Protein 7U37 (pdb70)

B-factor: mean 38.39, std 22.93, range [0.03, 75.53]

Structure (mmCIF, N/CA/C/O backbone):
data_7U37
#
_entry.id   7U37
#
loop_
_atom_site.group_PDB
_atom_site.id
_atom_site.type_symbol
_atom_site.label_atom_id
_atom_site.label_alt_id
_atom_site.label_comp_id
_atom_site.label_asym_id
_atom_site.label_entity_id
_atom_site.label_seq_id
_atom_site.pdbx_PDB_ins_code
_atom_site.Cartn_x
_atom_site.Cartn_y
_atom_site.Cartn_z
_atom_site.occupancy
_atom_site.B_iso_or_equiv
_atom_site.auth_seq_id
_atom_site.auth_comp_id
_atom_site.auth_asym_id
_atom_site.auth_atom_id
_atom_site.pdbx_PDB_model_num
ATOM 1 N N . GLY A 1 1 ? 3.249 1.804 -1.588 1.00 13.00 1 GLY A N 1
ATOM 2 C CA . GLY A 1 1 ? 1.864 1.587 -1.217 1.00 45.03 1 GLY A CA 1
ATOM 3 C C . GLY A 1 1 ? 0.969 1.366 -2.421 1.00 33.51 1 GLY A C 1
ATOM 4 O O . GLY A 1 1 ? 1.454 1.193 -3.538 1.00 22.33 1 GLY A O 1
ATOM 8 N N . MET A 1 2 ? -0.340 1.371 -2.193 1.00 61.44 2 MET A N 1
ATOM 9 C CA . MET A 1 2 ? -1.304 1.169 -3.268 1.00 25.44 2 MET A CA 1
ATOM 10 C C . MET A 1 2 ? -2.570 1.983 -3.025 1.00 53.34 2 MET A C 1
ATOM 11 O O . MET A 1 2 ? -3.000 2.752 -3.884 1.00 14.12 2 MET A O 1
ATOM 25 N N . ILE A 1 3 ? -3.163 1.808 -1.848 1.00 51.10 3 ILE A N 1
ATOM 26 C CA . ILE A 1 3 ? -4.379 2.527 -1.492 1.00 50.54 3 ILE A CA 1
ATOM 27 C C . ILE A 1 3 ? -4.090 3.623 -0.471 1.00 42.41 3 ILE A C 1
ATOM 28 O O . ILE A 1 3 ? -4.815 4.616 -0.389 1.00 13.02 3 ILE A O 1
ATOM 44 N N . LEU A 1 4 ? -3.027 3.438 0.303 1.00 72.23 4 LEU A N 1
ATOM 45 C CA . LEU A 1 4 ? -2.640 4.412 1.318 1.00 62.04 4 LEU A CA 1
ATOM 46 C C . LEU A 1 4 ? -2.463 5.796 0.704 1.00 53.21 4 LEU A C 1
ATOM 47 O O . LEU A 1 4 ? -2.897 6.798 1.271 1.00 55.20 4 LEU A O 1
ATOM 63 N N . ASN A 1 5 ? -1.823 5.845 -0.460 1.00 31.35 5 ASN A N 1
ATOM 64 C CA . ASN A 1 5 ? -1.590 7.107 -1.153 1.00 75.00 5 ASN A CA 1
ATOM 65 C C . ASN A 1 5 ? -2.856 7.583 -1.858 1.00 34.20 5 ASN A C 1
ATOM 66 O O . ASN A 1 5 ? -3.202 8.762 -1.803 1.00 74.22 5 ASN A O 1
ATOM 77 N N . GLU A 1 6 ? -3.542 6.656 -2.520 1.00 14.01 6 GLU A N 1
ATOM 78 C CA . GLU A 1 6 ? -4.770 6.981 -3.236 1.00 13.42 6 GLU A CA 1
ATOM 79 C C . GLU A 1 6 ? -5.793 7.617 -2.299 1.00 21.20 6 GLU A C 1
ATOM 80 O O . GLU A 1 6 ? -6.444 8.603 -2.649 1.00 11.05 6 GLU A O 1
ATOM 92 N N . LEU A 1 7 ? -5.932 7.046 -1.109 1.00 72.12 7 LEU A N 1
ATOM 93 C CA . LEU A 1 7 ? -6.876 7.555 -0.121 1.00 44.35 7 LEU A CA 1
ATOM 94 C C . LEU A 1 7 ? -6.339 8.815 0.548 1.00 1.54 7 LEU A C 1
ATOM 95 O O . LEU A 1 7 ? -7.093 9.739 0.854 1.00 52.33 7 LEU A O 1
ATOM 111 N N . LYS A 1 8 ? -5.030 8.848 0.770 1.00 53.42 8 LYS A N 1
ATOM 112 C CA . LYS A 1 8 ? -4.388 9.997 1.399 1.00 12.52 8 LYS A CA 1
ATOM 113 C C . LYS A 1 8 ? -4.713 11.282 0.645 1.00 42.41 8 LYS A C 1
ATOM 114 O O . LYS A 1 8 ? -5.007 12.312 1.252 1.00 11.32 8 LYS A O 1
ATOM 133 N N . ALA A 1 9 ? -4.660 11.214 -0.682 1.00 44.45 9 ALA A N 1
ATOM 134 C CA . ALA A 1 9 ? -4.952 12.372 -1.518 1.00 64.24 9 ALA A CA 1
ATOM 135 C C . ALA A 1 9 ? -6.457 12.577 -1.664 1.00 12.44 9 ALA A C 1
ATOM 136 O O . ALA A 1 9 ? -6.960 13.688 -1.490 1.00 23.33 9 ALA A O 1
ATOM 143 N N . ALA A 1 10 ? -7.168 11.502 -1.984 1.00 41.51 10 ALA A N 1
ATOM 144 C CA . ALA A 1 10 ? -8.615 11.566 -2.151 1.00 2.04 10 ALA A CA 1
ATOM 145 C C . ALA A 1 10 ? -9.282 12.191 -0.931 1.00 24.12 10 ALA A C 1
ATOM 146 O O . ALA A 1 10 ? -10.231 12.966 -1.060 1.00 10.04 10 ALA A O 1
ATOM 153 N N . ILE A 1 11 ? -8.782 11.849 0.251 1.00 22.44 11 ILE A N 1
ATOM 154 C CA . ILE A 1 11 ? -9.330 12.378 1.494 1.00 63.50 11 ILE A CA 1
ATOM 155 C C . ILE A 1 11 ? -8.787 13.772 1.784 1.00 51.55 11 ILE A C 1
ATOM 156 O O . ILE A 1 11 ? -9.513 14.645 2.261 1.00 22.42 11 ILE A O 1
ATOM 172 N N . GLU A 1 12 ? -7.506 13.977 1.492 1.00 65.52 12 GLU A N 1
ATOM 173 C CA . GLU A 1 12 ? -6.867 15.267 1.721 1.00 64.15 12 GLU A CA 1
ATOM 174 C C . GLU A 1 12 ? -7.598 16.377 0.971 1.00 71.13 12 GLU A C 1
ATOM 175 O O . GLU A 1 12 ? -7.573 17.538 1.380 1.00 32.21 12 GLU A O 1
ATOM 187 N N . SER A 1 13 ? -8.250 16.011 -0.129 1.00 52.42 13 SER A N 1
ATOM 188 C CA . SER A 1 13 ? -8.984 16.976 -0.938 1.00 43.35 13 SER A CA 1
ATOM 189 C C . SER A 1 13 ? -10.490 16.782 -0.782 1.00 54.44 13 SER A C 1
ATOM 190 O O . SER A 1 13 ? -11.192 17.661 -0.282 1.00 15.43 13 SER A O 1
ATOM 198 N N . LYS A 1 14 ? -10.979 15.624 -1.211 1.00 2.54 14 LYS A N 1
ATOM 199 C CA . LYS A 1 14 ? -12.400 15.312 -1.119 1.00 54.04 14 LYS A CA 1
ATOM 200 C C . LYS A 1 14 ? -12.730 14.671 0.226 1.00 30.01 14 LYS A C 1
ATOM 201 O O . LYS A 1 14 ? -11.850 14.474 1.062 1.00 34.43 14 LYS A O 1
ATOM 220 N N . ASN A 1 15 ? -14.003 14.348 0.426 1.00 43.24 15 ASN A N 1
ATOM 221 C CA . ASN A 1 15 ? -14.449 13.729 1.669 1.00 51.01 15 ASN A CA 1
ATOM 222 C C . ASN A 1 15 ? -13.627 12.482 1.981 1.00 3.03 15 ASN A C 1
ATOM 223 O O . ASN A 1 15 ? -12.828 12.032 1.161 1.00 24.32 15 ASN A O 1
ATOM 234 N N . GLY A 1 16 ? -13.831 11.927 3.171 1.00 55.31 16 GLY A N 1
ATOM 235 C CA . GLY A 1 16 ? -13.102 10.737 3.570 1.00 41.24 16 GLY A CA 1
ATOM 236 C C . GLY A 1 16 ? -13.982 9.731 4.286 1.00 1.01 16 GLY A C 1
ATOM 237 O O . GLY A 1 16 ? -15.189 9.935 4.417 1.00 73.05 16 GLY A O 1
ATOM 241 N N . ALA A 1 17 ? -13.378 8.642 4.748 1.00 73.14 17 ALA A N 1
ATOM 242 C CA . ALA A 1 17 ? -14.114 7.601 5.455 1.00 24.42 17 ALA A CA 1
ATOM 243 C C . ALA A 1 17 ? -13.282 7.013 6.589 1.00 11.11 17 ALA A C 1
ATOM 244 O O . ALA A 1 17 ? -12.114 7.363 6.763 1.00 62.21 17 ALA A O 1
ATOM 251 N N . THR A 1 18 ? -13.891 6.118 7.362 1.00 0.21 18 THR A N 1
ATOM 252 C CA . THR A 1 18 ? -13.207 5.484 8.481 1.00 11.22 18 THR A CA 1
ATOM 253 C C . THR A 1 18 ? -12.497 4.209 8.040 1.00 43.31 18 THR A C 1
ATOM 254 O O . THR A 1 18 ? -12.421 3.910 6.848 1.00 31.32 18 THR A O 1
ATOM 265 N N . ARG A 1 19 ? -11.978 3.461 9.009 1.00 64.12 19 ARG A N 1
ATOM 266 C CA . ARG A 1 19 ? -11.274 2.218 8.719 1.00 51.20 19 ARG A CA 1
ATOM 267 C C . ARG A 1 19 ? -12.212 1.195 8.085 1.00 43.35 19 ARG A C 1
ATOM 268 O O . ARG A 1 19 ? -11.767 0.260 7.420 1.00 45.24 19 ARG A O 1
ATOM 289 N N . GLN A 1 20 ? -13.511 1.382 8.297 1.00 3.12 20 GLN A N 1
ATOM 290 C CA . GLN A 1 20 ? -14.512 0.475 7.745 1.00 74.15 20 GLN A CA 1
ATOM 291 C C . GLN A 1 20 ? -14.582 0.599 6.228 1.00 22.50 20 GLN A C 1
ATOM 292 O O . GLN A 1 20 ? -14.345 -0.370 5.506 1.00 4.43 20 GLN A O 1
ATOM 306 N N . GLU A 1 21 ? -14.909 1.796 5.751 1.00 62.32 21 GLU A N 1
ATOM 307 C CA . GLU A 1 21 ? -15.012 2.045 4.317 1.00 72.22 21 GLU A CA 1
ATOM 308 C C . GLU A 1 21 ? -13.671 1.808 3.627 1.00 15.11 21 GLU A C 1
ATOM 309 O O . GLU A 1 21 ? -13.621 1.380 2.473 1.00 51.13 21 GLU A O 1
ATOM 321 N N . LEU A 1 22 ? -12.587 2.091 4.341 1.00 71.24 22 LEU A N 1
ATOM 322 C CA . LEU A 1 22 ? -11.245 1.911 3.799 1.00 71.32 22 LEU A CA 1
ATOM 323 C C . LEU A 1 22 ? -10.979 0.443 3.480 1.00 40.24 22 LEU A C 1
ATOM 324 O O . LEU A 1 22 ? -10.618 0.097 2.356 1.00 34.10 22 LEU A O 1
ATOM 340 N N . ALA A 1 23 ? -11.162 -0.416 4.479 1.00 24.54 23 ALA A N 1
ATOM 341 C CA . ALA A 1 23 ? -10.946 -1.847 4.304 1.00 2.42 23 ALA A CA 1
ATOM 342 C C . ALA A 1 23 ? -11.919 -2.429 3.283 1.00 41.01 23 ALA A C 1
ATOM 343 O O . ALA A 1 23 ? -11.619 -3.423 2.622 1.00 43.21 23 ALA A O 1
ATOM 350 N N . ARG A 1 24 ? -13.086 -1.803 3.162 1.00 41.22 24 ARG A N 1
ATOM 351 C CA . ARG A 1 24 ? -14.104 -2.260 2.223 1.00 74.32 24 ARG A CA 1
ATOM 352 C C . ARG A 1 24 ? -13.623 -2.110 0.783 1.00 51.21 24 ARG A C 1
ATOM 353 O O . ARG A 1 24 ? -13.586 -3.080 0.026 1.00 74.12 24 ARG A O 1
ATOM 374 N N . ARG A 1 25 ? -13.256 -0.888 0.412 1.00 10.40 25 ARG A N 1
ATOM 375 C CA . ARG A 1 25 ? -12.779 -0.610 -0.937 1.00 4.32 25 ARG A CA 1
ATOM 376 C C . ARG A 1 25 ? -11.534 -1.432 -1.253 1.00 23.13 25 ARG A C 1
ATOM 377 O O . ARG A 1 25 ? -11.351 -1.892 -2.381 1.00 31.23 25 ARG A O 1
ATOM 398 N N . PHE A 1 26 ? -10.680 -1.613 -0.251 1.00 23.14 26 PHE A N 1
ATOM 399 C CA . PHE A 1 26 ? -9.450 -2.379 -0.423 1.00 51.41 26 PHE A CA 1
ATOM 400 C C . PHE A 1 26 ? -9.738 -3.877 -0.414 1.00 35.40 26 PHE A C 1
ATOM 401 O O . PHE A 1 26 ? -8.916 -4.679 -0.856 1.00 25.23 26 PHE A O 1
ATOM 418 N N . ALA A 1 27 ? -10.908 -4.246 0.094 1.00 40.44 27 ALA A N 1
ATOM 419 C CA . ALA A 1 27 ? -11.305 -5.647 0.161 1.00 44.22 27 ALA A CA 1
ATOM 420 C C . ALA A 1 27 ? -10.377 -6.438 1.077 1.00 50.34 27 ALA A C 1
ATOM 421 O O . ALA A 1 27 ? -9.890 -7.508 0.710 1.00 55.30 27 ALA A O 1
ATOM 428 N N . LEU A 1 28 ? -10.137 -5.904 2.270 1.00 33.22 28 LEU A N 1
ATOM 429 C CA . LEU A 1 28 ? -9.266 -6.560 3.240 1.00 24.13 28 LEU A CA 1
ATOM 430 C C . LEU A 1 28 ? -9.753 -6.312 4.664 1.00 2.24 28 LEU A C 1
ATOM 431 O O . LEU A 1 28 ? -10.678 -5.531 4.887 1.00 20.33 28 LEU A O 1
ATOM 447 N N . SER A 1 29 ? -9.123 -6.981 5.624 1.00 11.05 29 SER A N 1
ATOM 448 C CA . SER A 1 29 ? -9.491 -6.834 7.027 1.00 64.14 29 SER A CA 1
ATOM 449 C C . SER A 1 29 ? -9.235 -5.410 7.510 1.00 44.13 29 SER A C 1
ATOM 450 O O . SER A 1 29 ? -8.254 -4.778 7.121 1.00 22.30 29 SER A O 1
ATOM 458 N N . GLU A 1 30 ? -10.127 -4.911 8.361 1.00 22.12 30 GLU A N 1
ATOM 459 C CA . GLU A 1 30 ? -9.998 -3.561 8.897 1.00 2.55 30 GLU A CA 1
ATOM 460 C C . GLU A 1 30 ? -8.738 -3.432 9.749 1.00 2.32 30 GLU A C 1
ATOM 461 O O . GLU A 1 30 ? -8.167 -2.348 9.871 1.00 71.11 30 GLU A O 1
ATOM 473 N N . ASP A 1 31 ? -8.313 -4.545 10.336 1.00 15.13 31 ASP A N 1
ATOM 474 C CA . ASP A 1 31 ? -7.120 -4.558 11.177 1.00 41.41 31 ASP A CA 1
ATOM 475 C C . ASP A 1 31 ? -5.858 -4.419 10.331 1.00 70.33 31 ASP A C 1
ATOM 476 O O . ASP A 1 31 ? -4.872 -3.825 10.764 1.00 30.52 31 ASP A O 1
ATOM 485 N N . GLY A 1 32 ? -5.897 -4.975 9.124 1.00 72.20 32 GLY A N 1
ATOM 486 C CA . GLY A 1 32 ? -4.749 -4.904 8.238 1.00 60.12 32 GLY A CA 1
ATOM 487 C C . GLY A 1 32 ? -4.579 -3.530 7.619 1.00 62.44 32 GLY A C 1
ATOM 488 O O . GLY A 1 32 ? -3.465 -3.013 7.540 1.00 60.10 32 GLY A O 1
ATOM 492 N N . ILE A 1 33 ? -5.685 -2.941 7.179 1.00 3.34 33 ILE A N 1
ATOM 493 C CA . ILE A 1 33 ? -5.652 -1.620 6.562 1.00 70.23 33 ILE A CA 1
ATOM 494 C C . ILE A 1 33 ? -5.303 -0.545 7.586 1.00 60.13 33 ILE A C 1
ATOM 495 O O . ILE A 1 33 ? -4.614 0.425 7.272 1.00 54.43 33 ILE A O 1
ATOM 511 N N . ASP A 1 34 ? -5.782 -0.726 8.812 1.00 42.44 34 ASP A N 1
ATOM 512 C CA . ASP A 1 34 ? -5.519 0.227 9.884 1.00 42.22 34 ASP A CA 1
ATOM 513 C C . ASP A 1 34 ? -4.058 0.170 10.316 1.00 14.34 34 ASP A C 1
ATOM 514 O O . ASP A 1 34 ? -3.417 1.203 10.512 1.00 62.41 34 ASP A O 1
ATOM 523 N N . ALA A 1 35 ? -3.536 -1.044 10.462 1.00 1.33 35 ALA A N 1
ATOM 524 C CA . ALA A 1 35 ? -2.150 -1.236 10.869 1.00 12.32 35 ALA A CA 1
ATOM 525 C C . ALA A 1 35 ? -1.189 -0.708 9.810 1.00 32.21 35 ALA A C 1
ATOM 526 O O . ALA A 1 35 ? -0.251 0.027 10.119 1.00 54.03 35 ALA A O 1
ATOM 533 N N . MET A 1 36 ? -1.427 -1.088 8.559 1.00 24.22 36 MET A N 1
ATOM 534 C CA . MET A 1 36 ? -0.581 -0.652 7.453 1.00 63.24 36 MET A CA 1
ATOM 535 C C . MET A 1 36 ? -0.636 0.864 7.293 1.00 20.32 36 MET A C 1
ATOM 536 O O . MET A 1 36 ? 0.354 1.495 6.918 1.00 74.50 36 MET A O 1
ATOM 550 N N . LEU A 1 37 ? -1.797 1.444 7.577 1.00 71.31 37 LEU A N 1
ATOM 551 C CA . LEU A 1 37 ? -1.980 2.886 7.465 1.00 4.44 37 LEU A CA 1
ATOM 552 C C . LEU A 1 37 ? -1.288 3.615 8.613 1.00 31.44 37 LEU A C 1
ATOM 553 O O . LEU A 1 37 ? -0.566 4.588 8.399 1.00 24.54 37 LEU A O 1
ATOM 569 N N . ALA A 1 38 ? -1.512 3.135 9.832 1.00 44.22 38 ALA A N 1
ATOM 570 C CA . ALA A 1 38 ? -0.908 3.738 11.013 1.00 34.21 38 ALA A CA 1
ATOM 571 C C . ALA A 1 38 ? 0.607 3.838 10.864 1.00 23.32 38 ALA A C 1
ATOM 572 O O . ALA A 1 38 ? 1.212 4.842 11.238 1.00 21.33 38 ALA A O 1
ATOM 579 N N . VAL A 1 39 ? 1.213 2.789 10.316 1.00 33.44 39 VAL A N 1
ATOM 580 C CA . VAL A 1 39 ? 2.657 2.759 10.118 1.00 1.21 39 VAL A CA 1
ATOM 581 C C . VAL A 1 39 ? 3.063 3.592 8.907 1.00 73.14 39 VAL A C 1
ATOM 582 O O . VAL A 1 39 ? 4.141 4.185 8.883 1.00 11.10 39 VAL A O 1
ATOM 595 N N . TRP A 1 40 ? 2.192 3.633 7.906 1.00 11.04 40 TRP A N 1
ATOM 596 C CA . TRP A 1 40 ? 2.460 4.395 6.690 1.00 72.55 40 TRP A CA 1
ATOM 597 C C . TRP A 1 40 ? 2.406 5.894 6.966 1.00 23.52 40 TRP A C 1
ATOM 598 O O . TRP A 1 40 ? 3.142 6.671 6.358 1.00 13.31 40 TRP A O 1
ATOM 619 N N . ILE A 1 41 ? 1.532 6.291 7.882 1.00 52.14 41 ILE A N 1
ATOM 620 C CA . ILE A 1 41 ? 1.385 7.698 8.238 1.00 43.11 41 ILE A CA 1
ATOM 621 C C . ILE A 1 41 ? 2.466 8.133 9.221 1.00 60.14 41 ILE A C 1
ATOM 622 O O . ILE A 1 41 ? 3.297 8.986 8.911 1.00 64.14 41 ILE A O 1
ATOM 638 N N . LYS A 1 42 ? 2.450 7.539 10.410 1.00 22.11 42 LYS A N 1
ATOM 639 C CA . LYS A 1 42 ? 3.430 7.861 11.439 1.00 52.33 42 LYS A CA 1
ATOM 640 C C . LYS A 1 42 ? 4.227 6.623 11.840 1.00 64.43 42 LYS A C 1
ATOM 641 O O . LYS A 1 42 ? 5.401 6.489 11.495 1.00 63.03 42 LYS A O 1
ATOM 660 N N . LYS A 1 43 ? 3.579 5.719 12.569 1.00 12.04 43 LYS A N 1
ATOM 661 C CA . LYS A 1 43 ? 4.225 4.491 13.014 1.00 33.43 43 LYS A CA 1
ATOM 662 C C . LYS A 1 43 ? 3.202 3.514 13.584 1.00 43.03 43 LYS A C 1
ATOM 663 O O . LYS A 1 43 ? 3.297 2.306 13.372 1.00 22.31 43 LYS A O 1
ATOM 682 N N . GLY A 1 44 ? 2.221 4.045 14.307 1.00 11.50 44 GLY A N 1
ATOM 683 C CA . GLY A 1 44 ? 1.193 3.207 14.895 1.00 72.52 44 GLY A CA 1
ATOM 684 C C . GLY A 1 44 ? 0.321 3.961 15.878 1.00 65.13 44 GLY A C 1
ATOM 685 O O . GLY A 1 44 ? 0.319 3.664 17.073 1.00 44.43 44 GLY A O 1
ATOM 689 N N . VAL A 1 45 ? -0.423 4.942 15.376 1.00 41.13 45 VAL A N 1
ATOM 690 C CA . VAL A 1 45 ? -1.304 5.742 16.219 1.00 21.24 45 VAL A CA 1
ATOM 691 C C . VAL A 1 45 ? -2.729 5.747 15.676 1.00 30.41 45 VAL A C 1
ATOM 692 O O . VAL A 1 45 ? -3.497 6.675 15.926 1.00 5.52 45 VAL A O 1
ATOM 705 N N . LEU A 1 46 ? -3.075 4.702 14.932 1.00 64.54 46 LEU A N 1
ATOM 706 C CA . LEU A 1 46 ? -4.410 4.583 14.354 1.00 1.43 46 LEU A CA 1
ATOM 707 C C . LEU A 1 46 ? -4.740 5.800 13.494 1.00 63.21 46 LEU A C 1
ATOM 708 O O . LEU A 1 46 ? -5.907 6.144 13.310 1.00 52.43 46 LEU A O 1
ATOM 724 N N . SER A 1 47 ? -3.704 6.445 12.968 1.00 60.12 47 SER A N 1
ATOM 725 C CA . SER A 1 47 ? -3.884 7.624 12.129 1.00 2.11 47 SER A CA 1
ATOM 726 C C . SER A 1 47 ? -4.600 8.732 12.894 1.00 43.24 47 SER A C 1
ATOM 727 O O . SER A 1 47 ? -4.789 8.642 14.107 1.00 34.40 47 SER A O 1
ATOM 735 N N . ARG A 1 48 ? -4.998 9.777 12.176 1.00 45.14 48 ARG A N 1
ATOM 736 C CA . ARG A 1 48 ? -5.694 10.903 12.786 1.00 52.42 48 ARG A CA 1
ATOM 737 C C . ARG A 1 48 ? -7.169 10.908 12.397 1.00 44.34 48 ARG A C 1
ATOM 738 O O . ARG A 1 48 ? -7.522 11.256 11.270 1.00 73.32 48 ARG A O 1
ATOM 759 N N . GLN A 1 49 ? -8.026 10.520 13.336 1.00 13.42 49 GLN A N 1
ATOM 760 C CA . GLN A 1 49 ? -9.462 10.479 13.090 1.00 34.34 49 GLN A CA 1
ATOM 761 C C . GLN A 1 49 ? -10.148 11.714 13.663 1.00 73.45 49 GLN A C 1
ATOM 762 O O . GLN A 1 49 ? -9.827 12.158 14.765 1.00 72.33 49 GLN A O 1
ATOM 776 N N . GLN A 1 50 ? -11.095 12.262 12.909 1.00 54.01 50 GLN A N 1
ATOM 777 C CA . GLN A 1 50 ? -11.825 13.447 13.344 1.00 44.05 50 GLN A CA 1
ATOM 778 C C . GLN A 1 50 ? -13.261 13.421 12.828 1.00 4.42 50 GLN A C 1
ATOM 779 O O . GLN A 1 50 ? -13.557 12.778 11.820 1.00 62.24 50 GLN A O 1
ATOM 793 N N . TYR A 1 51 ? -14.148 14.123 13.524 1.00 12.44 51 TYR A N 1
ATOM 794 C CA . TYR A 1 51 ? -15.552 14.178 13.137 1.00 13.30 51 TYR A CA 1
ATOM 795 C C . TYR A 1 51 ? -15.979 15.613 12.837 1.00 70.23 51 TYR A C 1
ATOM 796 O O . TYR A 1 51 ? -15.267 16.564 13.160 1.00 54.12 51 TYR A O 1
ATOM 814 N N . ILE A 1 52 ? -17.145 15.758 12.218 1.00 31.02 52 ILE A N 1
ATOM 815 C CA . ILE A 1 52 ? -17.669 17.075 11.876 1.00 31.13 52 ILE A CA 1
ATOM 816 C C . ILE A 1 52 ? -19.193 17.078 11.877 1.00 4.14 52 ILE A C 1
ATOM 817 O O . ILE A 1 52 ? -19.826 16.235 11.243 1.00 64.21 52 ILE A O 1
ATOM 833 N N . ASN A 1 53 ? -19.777 18.033 12.593 1.00 63.13 53 ASN A N 1
ATOM 834 C CA . ASN A 1 53 ? -21.229 18.147 12.676 1.00 14.43 53 ASN A CA 1
ATOM 835 C C . ASN A 1 53 ? -21.641 19.561 13.076 1.00 30.01 53 ASN A C 1
ATOM 836 O O . ASN A 1 53 ? -22.182 20.313 12.265 1.00 73.44 53 ASN A O 1
ATOM 847 N N . ALA A 1 54 ? -21.381 19.915 14.330 1.00 25.21 54 ALA A N 1
ATOM 848 C CA . ALA A 1 54 ? -21.722 21.238 14.836 1.00 53.42 54 ALA A CA 1
ATOM 849 C C . ALA A 1 54 ? -20.895 22.319 14.149 1.00 51.43 54 ALA A C 1
ATOM 850 O O . ALA A 1 54 ? -21.334 23.462 14.021 1.00 20.00 54 ALA A O 1
ATOM 857 N N . GLU A 1 55 ? -19.695 21.951 13.711 1.00 65.44 55 GLU A N 1
ATOM 858 C CA . GLU A 1 55 ? -18.807 22.891 13.038 1.00 31.02 55 GLU A CA 1
ATOM 859 C C . GLU A 1 55 ? -19.380 23.311 11.688 1.00 14.22 55 GLU A C 1
ATOM 860 O O . GLU A 1 55 ? -19.135 24.421 11.215 1.00 31.51 55 GLU A O 1
ATOM 872 N N . ASP A 1 56 ? -20.142 22.415 11.072 1.00 65.24 56 ASP A N 1
ATOM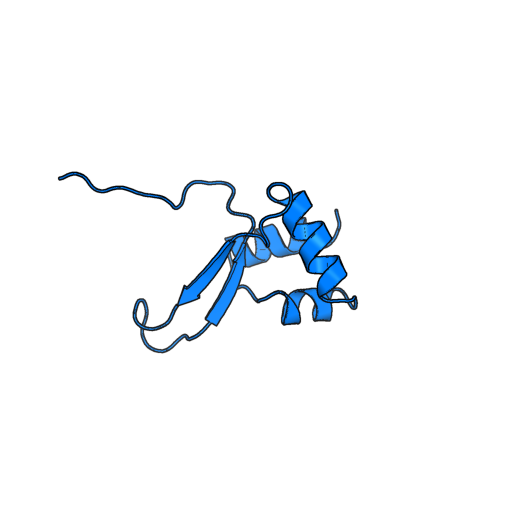 873 C CA . ASP A 1 56 ? -20.752 22.691 9.776 1.00 21.11 56 ASP A CA 1
ATOM 874 C C . ASP A 1 56 ? -22.248 22.948 9.922 1.00 63.41 56 ASP A C 1
ATOM 875 O O . ASP A 1 56 ? -22.705 24.085 9.828 1.00 51.51 56 ASP A O 1
ATOM 884 N N . GLU A 1 57 ? -23.006 21.880 10.152 1.00 50.04 57 GLU A N 1
ATOM 885 C CA . GLU A 1 57 ? -24.453 21.990 10.309 1.00 33.42 57 GLU A CA 1
ATOM 886 C C . GLU A 1 57 ? -25.071 20.629 10.620 1.00 54.51 57 GLU A C 1
ATOM 887 O O . GLU A 1 57 ? -25.574 20.401 11.720 1.00 42.14 57 GLU A O 1
ATOM 899 N N . VAL A 1 58 ? -25.029 19.730 9.642 1.00 42.02 58 VAL A N 1
ATOM 900 C CA . VAL A 1 58 ? -25.585 18.392 9.811 1.00 1.14 58 VAL A CA 1
ATOM 901 C C . VAL A 1 58 ? -24.851 17.379 8.940 1.00 31.33 58 VAL A C 1
ATOM 902 O O . VAL A 1 58 ? -25.472 16.537 8.290 1.00 15.32 58 VAL A O 1
ATOM 915 N N . VAL A 1 59 ? -23.525 17.466 8.930 1.00 34.11 59 VAL A N 1
ATOM 916 C CA . VAL A 1 59 ? -22.704 16.555 8.140 1.00 33.30 59 VAL A CA 1
ATOM 917 C C . VAL A 1 59 ? -22.599 15.189 8.810 1.00 4.32 59 VAL A C 1
ATOM 918 O O . VAL A 1 59 ? -22.967 14.171 8.225 1.00 64.15 59 VAL A O 1
ATOM 931 N N . ARG A 1 60 ? -22.095 15.176 10.039 1.00 10.13 60 ARG A N 1
ATOM 932 C CA . ARG A 1 60 ? -21.941 13.934 10.788 1.00 10.20 60 ARG A CA 1
ATOM 933 C C . ARG A 1 60 ? -21.124 12.918 9.995 1.00 4.55 60 ARG A C 1
ATOM 934 O O . ARG A 1 60 ? -21.660 11.932 9.491 1.00 42.22 60 ARG A O 1
ATOM 955 N N . VAL A 1 61 ? -19.822 13.168 9.888 1.00 65.13 61 VAL A N 1
ATOM 956 C CA . VAL A 1 61 ? -18.931 12.275 9.156 1.00 42.42 61 VAL A CA 1
ATOM 957 C C . VAL A 1 61 ? -17.603 12.106 9.886 1.00 52.21 61 VAL A C 1
ATOM 958 O O . VAL A 1 61 ? -17.102 13.042 10.509 1.00 4.24 61 VAL A O 1
ATOM 971 N N . ARG A 1 62 ? -17.038 10.907 9.803 1.00 74.00 62 ARG A N 1
ATOM 972 C CA . ARG A 1 62 ? -15.767 10.614 10.457 1.00 20.12 62 ARG A CA 1
ATOM 973 C C . ARG A 1 62 ? -14.829 9.869 9.512 1.00 2.42 62 ARG A C 1
ATOM 974 O O . ARG A 1 62 ? -15.255 8.987 8.766 1.00 33.04 62 ARG A O 1
ATOM 995 N N . TYR A 1 63 ? -13.551 10.230 9.549 1.00 5.34 63 TYR A N 1
ATOM 996 C CA . TYR A 1 63 ? -12.553 9.598 8.694 1.00 52.42 63 TYR A CA 1
ATOM 997 C C . TYR A 1 63 ? -11.150 9.789 9.261 1.00 51.42 63 TYR A C 1
ATOM 998 O O . TYR A 1 63 ? -10.925 10.645 10.118 1.00 11.23 63 TYR A O 1
ATOM 1016 N N . VAL A 1 64 ? -10.208 8.986 8.778 1.00 21.21 64 VAL A N 1
ATOM 1017 C CA . VAL A 1 64 ? -8.826 9.066 9.234 1.00 40.51 64 VAL A CA 1
ATOM 1018 C C . VAL A 1 64 ? -7.908 9.559 8.121 1.00 32.22 64 VAL A C 1
ATOM 1019 O O . VAL A 1 64 ? -7.916 9.023 7.014 1.00 23.35 64 VAL A O 1
ATOM 1032 N N . MET A 1 65 ? -7.116 10.582 8.424 1.00 61.15 65 MET A N 1
ATOM 1033 C CA . MET A 1 65 ? -6.190 11.147 7.449 1.00 73.32 65 MET A CA 1
ATOM 1034 C C . MET A 1 65 ? -4.745 10.973 7.908 1.00 41.41 65 MET A C 1
ATOM 1035 O O . MET A 1 65 ? -4.484 10.713 9.082 1.00 71.35 65 MET A O 1
ATOM 1049 N N . ASN A 1 66 ? -3.811 11.121 6.975 1.00 61.42 66 ASN A N 1
ATOM 1050 C CA . ASN A 1 66 ? -2.392 10.979 7.284 1.00 22.20 66 ASN A CA 1
ATOM 1051 C C . ASN A 1 66 ? -1.851 12.245 7.941 1.00 14.02 66 ASN A C 1
ATOM 1052 O O . ASN A 1 66 ? -0.878 12.197 8.694 1.00 61.42 66 ASN A O 1
ATOM 1063 N N . GLN A 1 67 ? -2.488 13.375 7.651 1.00 55.21 67 GLN A N 1
ATOM 1064 C CA . GLN A 1 67 ? -2.070 14.653 8.214 1.00 14.04 67 GLN A CA 1
ATOM 1065 C C . GLN A 1 67 ? -0.586 14.901 7.959 1.00 13.20 67 GLN A C 1
ATOM 1066 O O . GLN A 1 67 ? 0.263 14.547 8.777 1.00 21.13 67 GLN A O 1
ATOM 1080 N N . VAL A 1 68 ? -0.281 15.511 6.818 1.00 44.11 68 VAL A N 1
ATOM 1081 C CA . VAL A 1 68 ? 1.100 15.808 6.455 1.00 71.31 68 VAL A CA 1
ATOM 1082 C C . VAL A 1 68 ? 1.481 17.227 6.857 1.00 0.42 68 VAL A C 1
ATOM 1083 O O . VAL A 1 68 ? 2.653 17.527 7.081 1.00 11.04 68 VAL A O 1
ATOM 1096 N N . GLY A 1 69 ? 0.481 18.100 6.947 1.00 34.24 69 GLY A N 1
ATOM 1097 C CA . GLY A 1 69 ? 0.733 19.479 7.322 1.00 52.23 69 GLY A CA 1
ATOM 1098 C C . GLY A 1 69 ? 0.747 19.677 8.825 1.00 42.53 69 GLY A C 1
ATOM 1099 O O . GLY A 1 69 ? 1.466 18.983 9.543 1.00 15.40 69 GLY A O 1
ATOM 1103 N N . SER A 1 70 ? -0.050 20.629 9.302 1.00 62.13 70 SER A N 1
ATOM 1104 C CA . SER A 1 70 ? -0.123 20.920 10.730 1.00 22.32 70 SER A CA 1
ATOM 1105 C C . SER A 1 70 ? -1.524 21.382 11.119 1.00 15.53 70 SER A C 1
ATOM 1106 O O . SER A 1 70 ? -1.993 22.428 10.667 1.00 54.34 70 SER A O 1
ATOM 1114 N N . LEU A 1 71 ? -2.186 20.596 11.959 1.00 40.12 71 LEU A N 1
ATOM 1115 C CA . LEU A 1 71 ? -3.534 20.923 12.412 1.00 5.12 71 LEU A CA 1
ATOM 1116 C C . LEU A 1 71 ? -3.502 21.588 13.783 1.00 53.33 71 LEU A C 1
ATOM 1117 O O . LEU A 1 71 ? -4.260 22.520 14.050 1.00 54.13 71 LEU A O 1
ATOM 1133 N N . ALA A 1 72 ? -2.619 21.103 14.650 1.00 14.34 72 ALA A N 1
ATOM 1134 C CA . ALA A 1 72 ? -2.484 21.653 15.993 1.00 42.13 72 ALA A CA 1
ATOM 1135 C C . ALA A 1 72 ? -2.112 23.131 15.947 1.00 21.05 72 ALA A C 1
ATOM 1136 O O . ALA A 1 72 ? -1.004 23.490 15.546 1.00 4.23 72 ALA A O 1
ATOM 1143 N N . VAL A 1 73 ? -3.043 23.986 16.359 1.00 71.43 73 VAL A N 1
ATOM 1144 C CA . VAL A 1 73 ? -2.811 25.425 16.365 1.00 63.40 73 VAL A CA 1
ATOM 1145 C C . VAL A 1 73 ? -3.159 26.032 17.720 1.00 32.34 73 VAL A C 1
ATOM 1146 O O . VAL A 1 73 ? -4.136 25.639 18.355 1.00 44.23 73 VAL A O 1
ATOM 1159 N N . ASN A 1 74 ? -2.350 26.992 18.156 1.00 0.32 74 ASN A N 1
ATOM 1160 C CA . ASN A 1 74 ? -2.572 27.654 19.436 1.00 51.45 74 ASN A CA 1
ATOM 1161 C C . ASN A 1 74 ? -2.631 29.170 19.262 1.00 63.32 74 ASN A C 1
ATOM 1162 O O . ASN A 1 74 ? -1.602 29.844 19.246 1.00 3.44 74 ASN A O 1
ATOM 1173 N N . VAL A 1 75 ? -3.845 29.697 19.133 1.00 34.13 75 VAL A N 1
ATOM 1174 C CA . VAL A 1 75 ? -4.040 31.132 18.962 1.00 1.41 75 VAL A CA 1
ATOM 1175 C C . VAL A 1 75 ? -3.819 31.877 20.273 1.00 53.33 75 VAL A C 1
ATOM 1176 O O . VAL A 1 75 ? -4.699 31.918 21.134 1.00 11.21 75 VAL A O 1
ATOM 1189 N N . THR A 1 76 ? -2.637 32.467 20.420 1.00 34.22 76 THR A N 1
ATOM 1190 C CA . THR A 1 76 ? -2.298 33.210 21.628 1.00 3.13 76 THR A CA 1
ATOM 1191 C C . THR A 1 76 ? -2.395 34.713 21.392 1.00 72.12 76 THR A C 1
ATOM 1192 O O . THR A 1 76 ? -1.381 35.396 21.257 1.00 22.25 76 THR A O 1
ATOM 1203 N N . MET A 1 77 ? -3.622 35.222 21.347 1.00 5.43 77 MET A N 1
ATOM 1204 C CA . MET A 1 77 ? -3.851 36.646 21.130 1.00 34.52 77 MET A CA 1
ATOM 1205 C C . MET A 1 77 ? -4.705 37.235 22.247 1.00 44.23 77 MET A C 1
ATOM 1206 O O . MET A 1 77 ? -5.459 36.521 22.909 1.00 62.23 77 MET A O 1
ATOM 1220 N N . GLY A 1 1 ? -3.232 -0.317 -8.553 1.00 13.00 1 GLY A N 2
ATOM 1221 C CA . GLY A 1 1 ? -4.012 -0.747 -7.408 1.00 45.03 1 GLY A CA 2
ATOM 1222 C C . GLY A 1 1 ? -3.525 -0.134 -6.110 1.00 2.35 1 GLY A C 2
ATOM 1223 O O . GLY A 1 1 ? -3.218 -0.848 -5.156 1.00 51.22 1 GLY A O 2
ATOM 1227 N N . MET A 1 2 ? -3.450 1.192 -6.075 1.00 42.43 2 MET A N 2
ATOM 1228 C CA . MET A 1 2 ? -2.996 1.900 -4.884 1.00 32.11 2 MET A CA 2
ATOM 1229 C C . MET A 1 2 ? -4.180 2.433 -4.083 1.00 24.22 2 MET A C 2
ATOM 1230 O O . MET A 1 2 ? -4.973 3.228 -4.586 1.00 13.20 2 MET A O 2
ATOM 1244 N N . ILE A 1 3 ? -4.291 1.989 -2.836 1.00 45.25 3 ILE A N 2
ATOM 1245 C CA . ILE A 1 3 ? -5.378 2.421 -1.966 1.00 73.04 3 ILE A CA 2
ATOM 1246 C C . ILE A 1 3 ? -4.864 3.337 -0.859 1.00 45.34 3 ILE A C 2
ATOM 1247 O O . ILE A 1 3 ? -5.586 4.210 -0.377 1.00 73.35 3 ILE A O 2
ATOM 1263 N N . LEU A 1 4 ? -3.613 3.131 -0.462 1.00 12.54 4 LEU A N 2
ATOM 1264 C CA . LEU A 1 4 ? -3.001 3.939 0.587 1.00 63.42 4 LEU A CA 2
ATOM 1265 C C . LEU A 1 4 ? -2.756 5.364 0.104 1.00 34.22 4 LEU A C 2
ATOM 1266 O O . LEU A 1 4 ? -3.118 6.329 0.775 1.00 55.24 4 LEU A O 2
ATOM 1282 N N . ASN A 1 5 ? -2.139 5.489 -1.067 1.00 51.31 5 ASN A N 2
ATOM 1283 C CA . ASN A 1 5 ? -1.846 6.797 -1.643 1.00 62.23 5 ASN A CA 2
ATOM 1284 C C . ASN A 1 5 ? -3.107 7.431 -2.221 1.00 41.11 5 ASN A C 2
ATOM 1285 O O . ASN A 1 5 ? -3.304 8.643 -2.128 1.00 25.54 5 ASN A O 2
ATOM 1296 N N . GLU A 1 6 ? -3.959 6.604 -2.817 1.00 41.32 6 GLU A N 2
ATOM 1297 C CA . GLU A 1 6 ? -5.202 7.084 -3.410 1.00 11.33 6 GLU A CA 2
ATOM 1298 C C . GLU A 1 6 ? -6.068 7.785 -2.367 1.00 54.31 6 GLU A C 2
ATOM 1299 O O . GLU A 1 6 ? -6.589 8.875 -2.607 1.00 1.31 6 GLU A O 2
ATOM 1311 N N . LEU A 1 7 ? -6.217 7.152 -1.209 1.00 10.31 7 LEU A N 2
ATOM 1312 C CA . LEU A 1 7 ? -7.020 7.713 -0.128 1.00 10.44 7 LEU A CA 2
ATOM 1313 C C . LEU A 1 7 ? -6.249 8.798 0.615 1.00 73.12 7 LEU A C 2
ATOM 1314 O O . LEU A 1 7 ? -6.839 9.733 1.159 1.00 60.01 7 LEU A O 2
ATOM 1330 N N . LYS A 1 8 ? -4.927 8.670 0.634 1.00 54.10 8 LYS A N 2
ATOM 1331 C CA . LYS A 1 8 ? -4.073 9.642 1.308 1.00 50.41 8 LYS A CA 2
ATOM 1332 C C . LYS A 1 8 ? -4.263 11.036 0.716 1.00 62.53 8 LYS A C 2
ATOM 1333 O O . LYS A 1 8 ? -4.477 12.005 1.444 1.00 52.30 8 LYS A O 2
ATOM 1352 N N . ALA A 1 9 ? -4.184 11.127 -0.607 1.00 32.54 9 ALA A N 2
ATOM 1353 C CA . ALA A 1 9 ? -4.350 12.401 -1.296 1.00 73.23 9 ALA A CA 2
ATOM 1354 C C . ALA A 1 9 ? -5.824 12.775 -1.410 1.00 11.01 9 ALA A C 2
ATOM 1355 O O . ALA A 1 9 ? -6.186 13.947 -1.303 1.00 42.51 9 ALA A O 2
ATOM 1362 N N . ALA A 1 10 ? -6.669 11.773 -1.628 1.00 34.44 10 ALA A N 2
ATOM 1363 C CA . ALA A 1 10 ? -8.103 11.997 -1.756 1.00 64.32 10 ALA A CA 2
ATOM 1364 C C . ALA A 1 10 ? -8.682 12.590 -0.476 1.00 32.10 10 ALA A C 2
ATOM 1365 O O . ALA A 1 10 ? -9.420 13.576 -0.516 1.00 30.35 10 ALA A O 2
ATOM 1372 N N . ILE A 1 11 ? -8.344 11.984 0.658 1.00 2.24 11 ILE A N 2
ATOM 1373 C CA . ILE A 1 11 ? -8.831 12.453 1.948 1.00 74.33 11 ILE A CA 2
ATOM 1374 C C . ILE A 1 11 ? -8.162 13.766 2.344 1.00 4.31 11 ILE A C 2
ATOM 1375 O O . ILE A 1 11 ? -8.835 14.734 2.699 1.00 20.15 11 ILE A O 2
ATOM 1391 N N . GLU A 1 12 ? -6.835 13.791 2.277 1.00 74.33 12 GLU A N 2
ATOM 1392 C CA . GLU A 1 12 ? -6.076 14.986 2.628 1.00 11.44 12 GLU A CA 2
ATOM 1393 C C . GLU A 1 12 ? -6.573 16.196 1.843 1.00 21.13 12 GLU A C 2
ATOM 1394 O O . GLU A 1 12 ? -6.503 17.329 2.318 1.00 3.31 12 GLU A O 2
ATOM 1406 N N . SER A 1 13 ? -7.074 15.947 0.637 1.00 24.13 13 SER A N 2
ATOM 1407 C CA . SER A 1 13 ? -7.579 17.015 -0.218 1.00 73.25 13 SER A CA 2
ATOM 1408 C C . SER A 1 13 ? -8.958 17.474 0.246 1.00 12.23 13 SER A C 2
ATOM 1409 O O . SER A 1 13 ? -9.140 18.623 0.651 1.00 2.45 13 SER A O 2
ATOM 1417 N N . LYS A 1 14 ? -9.928 16.569 0.183 1.00 0.32 14 LYS A N 2
ATOM 1418 C CA . LYS A 1 14 ? -11.292 16.878 0.595 1.00 11.14 14 LYS A CA 2
ATOM 1419 C C . LYS A 1 14 ? -11.887 15.733 1.407 1.00 63.44 14 LYS A C 2
ATOM 1420 O O . LYS A 1 14 ? -11.225 14.726 1.657 1.00 41.00 14 LYS A O 2
ATOM 1439 N N . ASN A 1 15 ? -13.142 15.892 1.817 1.00 75.40 15 ASN A N 2
ATOM 1440 C CA . ASN A 1 15 ? -13.826 14.871 2.601 1.00 72.55 15 ASN A CA 2
ATOM 1441 C C . ASN A 1 15 ? -13.767 13.517 1.901 1.00 11.22 15 ASN A C 2
ATOM 1442 O O . ASN A 1 15 ? -14.295 13.352 0.802 1.00 23.34 15 ASN A O 2
ATOM 1453 N N . GLY A 1 16 ? -13.121 12.550 2.545 1.00 74.32 16 GLY A N 2
ATOM 1454 C CA . GLY A 1 16 ? -13.004 11.224 1.970 1.00 62.13 16 GLY A CA 2
ATOM 1455 C C . GLY A 1 16 ? -13.815 10.190 2.727 1.00 42.32 16 GLY A C 2
ATOM 1456 O O . GLY A 1 16 ? -14.623 10.535 3.589 1.00 3.32 16 GLY A O 2
ATOM 1460 N N . ALA A 1 17 ? -13.600 8.919 2.404 1.00 1.00 17 ALA A N 2
ATOM 1461 C CA . ALA A 1 17 ? -14.316 7.832 3.060 1.00 54.51 17 ALA A CA 2
ATOM 1462 C C . ALA A 1 17 ? -13.785 7.597 4.470 1.00 71.14 17 ALA A C 2
ATOM 1463 O O . ALA A 1 17 ? -12.846 8.261 4.909 1.00 63.50 17 ALA A O 2
ATOM 1470 N N . THR A 1 18 ? -14.394 6.650 5.176 1.00 2.11 18 THR A N 2
ATOM 1471 C CA . THR A 1 18 ? -13.983 6.328 6.537 1.00 52.54 18 THR A CA 2
ATOM 1472 C C . THR A 1 18 ? -13.230 5.004 6.587 1.00 35.01 18 THR A C 2
ATOM 1473 O O . THR A 1 18 ? -12.908 4.424 5.550 1.00 2.14 18 THR A O 2
ATOM 1484 N N . ARG A 1 19 ? -12.952 4.531 7.797 1.00 71.31 19 ARG A N 2
ATOM 1485 C CA . ARG A 1 19 ? -12.234 3.275 7.981 1.00 54.33 19 ARG A CA 2
ATOM 1486 C C . ARG A 1 19 ? -13.042 2.103 7.431 1.00 15.04 19 ARG A C 2
ATOM 1487 O O . ARG A 1 19 ? -12.490 1.046 7.127 1.00 71.40 19 ARG A O 2
ATOM 1508 N N . GLN A 1 20 ? -14.350 2.299 7.306 1.00 51.30 20 GLN A N 2
ATOM 1509 C CA . GLN A 1 20 ? -15.233 1.258 6.793 1.00 61.41 20 GLN A CA 2
ATOM 1510 C C . GLN A 1 20 ? -15.063 1.092 5.287 1.00 73.34 20 GLN A C 2
ATOM 1511 O O . GLN A 1 20 ? -14.831 -0.013 4.798 1.00 12.20 20 GLN A O 2
ATOM 1525 N N . GLU A 1 21 ? -15.179 2.198 4.558 1.00 72.43 21 GLU A N 2
ATOM 1526 C CA . GLU A 1 21 ? -15.039 2.173 3.107 1.00 33.23 21 GLU A CA 2
ATOM 1527 C C . GLU A 1 21 ? -13.646 1.698 2.703 1.00 74.24 21 GLU A C 2
ATOM 1528 O O . GLU A 1 21 ? -13.483 0.989 1.709 1.00 51.15 21 GLU A O 2
ATOM 1540 N N . LEU A 1 22 ? -12.644 2.095 3.479 1.00 75.54 22 LEU A N 2
ATOM 1541 C CA . LEU A 1 22 ? -11.264 1.712 3.203 1.00 32.31 22 LEU A CA 2
ATOM 1542 C C . LEU A 1 22 ? -11.081 0.204 3.335 1.00 23.40 22 LEU A C 2
ATOM 1543 O O . LEU A 1 22 ? -10.640 -0.463 2.399 1.00 53.54 22 LEU A O 2
ATOM 1559 N N . ALA A 1 23 ? -11.424 -0.328 4.504 1.00 64.20 23 ALA A N 2
ATOM 1560 C CA . ALA A 1 23 ? -11.302 -1.759 4.757 1.00 30.24 23 ALA A CA 2
ATOM 1561 C C . ALA A 1 23 ? -12.148 -2.564 3.776 1.00 24.20 23 ALA A C 2
ATOM 1562 O O . ALA A 1 23 ? -11.849 -3.724 3.493 1.00 1.41 23 ALA A O 2
ATOM 1569 N N . ARG A 1 24 ? -13.204 -1.941 3.263 1.00 24.24 24 ARG A N 2
ATOM 1570 C CA . ARG A 1 24 ? -14.093 -2.602 2.315 1.00 71.21 24 ARG A CA 2
ATOM 1571 C C . ARG A 1 24 ? -13.386 -2.847 0.985 1.00 22.13 24 ARG A C 2
ATOM 1572 O O . ARG A 1 24 ? -13.361 -3.971 0.483 1.00 13.43 24 ARG A O 2
ATOM 1593 N N . ARG A 1 25 ? -12.813 -1.788 0.421 1.00 64.12 25 ARG A N 2
ATOM 1594 C CA . ARG A 1 25 ? -12.107 -1.889 -0.850 1.00 60.10 25 ARG A CA 2
ATOM 1595 C C . ARG A 1 25 ? -10.951 -2.879 -0.753 1.00 31.02 25 ARG A C 2
ATOM 1596 O O . ARG A 1 25 ? -10.721 -3.673 -1.666 1.00 13.11 25 ARG A O 2
ATOM 1617 N N . PHE A 1 26 ? -10.225 -2.827 0.359 1.00 33.42 26 PHE A N 2
ATOM 1618 C CA . PHE A 1 26 ? -9.090 -3.718 0.574 1.00 45.41 26 PHE A CA 2
ATOM 1619 C C . PHE A 1 26 ? -9.563 -5.112 0.978 1.00 41.30 26 PHE A C 2
ATOM 1620 O O . PHE A 1 26 ? -8.812 -6.082 0.894 1.00 33.33 26 PHE A O 2
ATOM 1637 N N . ALA A 1 27 ? -10.815 -5.201 1.415 1.00 65.11 27 ALA A N 2
ATOM 1638 C CA . ALA A 1 27 ? -11.389 -6.475 1.830 1.00 62.24 27 ALA A CA 2
ATOM 1639 C C . ALA A 1 27 ? -10.657 -7.039 3.043 1.00 35.05 27 ALA A C 2
ATOM 1640 O O . ALA A 1 27 ? -10.272 -8.209 3.060 1.00 71.33 27 ALA A O 2
ATOM 1647 N N . LEU A 1 28 ? -10.465 -6.200 4.055 1.00 3.53 28 LEU A N 2
ATOM 1648 C CA . LEU A 1 28 ? -9.777 -6.614 5.272 1.00 44.04 28 LEU A CA 2
ATOM 1649 C C . LEU A 1 28 ? -10.357 -5.907 6.493 1.00 34.42 28 LEU A C 2
ATOM 1650 O O . LEU A 1 28 ? -11.182 -5.001 6.365 1.00 4.21 28 LEU A O 2
ATOM 1666 N N . SER A 1 29 ? -9.917 -6.323 7.676 1.00 41.24 29 SER A N 2
ATOM 1667 C CA . SER A 1 29 ? -10.394 -5.730 8.921 1.00 12.30 29 SER A CA 2
ATOM 1668 C C . SER A 1 29 ? -10.047 -4.246 8.982 1.00 61.54 29 SER A C 2
ATOM 1669 O O . SER A 1 29 ? -8.979 -3.829 8.537 1.00 15.34 29 SER A O 2
ATOM 1677 N N . GLU A 1 30 ? -10.958 -3.454 9.541 1.00 34.43 30 GLU A N 2
ATOM 1678 C CA . GLU A 1 30 ? -10.748 -2.016 9.660 1.00 63.44 30 GLU A CA 2
ATOM 1679 C C . GLU A 1 30 ? -9.494 -1.715 10.476 1.00 1.04 30 GLU A C 2
ATOM 1680 O O . GLU A 1 30 ? -8.835 -0.697 10.268 1.00 73.50 30 GLU A O 2
ATOM 1692 N N . ASP A 1 31 ? -9.171 -2.608 11.405 1.00 42.23 31 ASP A N 2
ATOM 1693 C CA . ASP A 1 31 ? -7.996 -2.440 12.252 1.00 52.21 31 ASP A CA 2
ATOM 1694 C C . ASP A 1 31 ? -6.716 -2.692 11.462 1.00 32.41 31 ASP A C 2
ATOM 1695 O O . ASP A 1 31 ? -5.681 -2.081 11.727 1.00 63.21 31 ASP A O 2
ATOM 1704 N N . GLY A 1 32 ? -6.793 -3.596 10.490 1.00 41.24 32 GLY A N 2
ATOM 1705 C CA . GLY A 1 32 ? -5.633 -3.913 9.678 1.00 40.45 32 GLY A CA 2
ATOM 1706 C C . GLY A 1 32 ? -5.320 -2.828 8.668 1.00 0.35 32 GLY A C 2
ATOM 1707 O O . GLY A 1 32 ? -4.166 -2.423 8.520 1.00 2.45 32 GLY A O 2
ATOM 1711 N N . ILE A 1 33 ? -6.347 -2.356 7.969 1.00 42.23 33 ILE A N 2
ATOM 1712 C CA . ILE A 1 33 ? -6.174 -1.313 6.966 1.00 71.14 33 ILE A CA 2
ATOM 1713 C C . ILE A 1 33 ? -5.783 0.012 7.615 1.00 4.51 33 ILE A C 2
ATOM 1714 O O . ILE A 1 33 ? -4.998 0.779 7.058 1.00 32.23 33 ILE A O 2
ATOM 1730 N N . ASP A 1 34 ? -6.335 0.272 8.794 1.00 55.34 34 ASP A N 2
ATOM 1731 C CA . ASP A 1 34 ? -6.043 1.503 9.520 1.00 31.24 34 ASP A CA 2
ATOM 1732 C C . ASP A 1 34 ? -4.599 1.514 10.011 1.00 42.11 34 ASP A C 2
ATOM 1733 O O . ASP A 1 34 ? -3.864 2.475 9.786 1.00 72.40 34 ASP A O 2
ATOM 1742 N N . ALA A 1 35 ? -4.199 0.439 10.683 1.00 74.04 35 ALA A N 2
ATOM 1743 C CA . ALA A 1 35 ? -2.843 0.325 11.205 1.00 23.12 35 ALA A CA 2
ATOM 1744 C C . ALA A 1 35 ? -1.821 0.287 10.073 1.00 41.41 35 ALA A C 2
ATOM 1745 O O . ALA A 1 35 ? -0.795 0.963 10.128 1.00 24.41 35 ALA A O 2
ATOM 1752 N N . MET A 1 36 ? -2.109 -0.510 9.049 1.00 42.00 36 MET A N 2
ATOM 1753 C CA . MET A 1 36 ? -1.214 -0.635 7.905 1.00 23.15 36 MET A CA 2
ATOM 1754 C C . MET A 1 36 ? -0.928 0.729 7.285 1.00 53.24 36 MET A C 2
ATOM 1755 O O . MET A 1 36 ? 0.217 1.052 6.971 1.00 20.22 36 MET A O 2
ATOM 1769 N N . LEU A 1 37 ? -1.978 1.526 7.111 1.00 24.13 37 LEU A N 2
ATOM 1770 C CA . LEU A 1 37 ? -1.840 2.856 6.529 1.00 20.41 37 LEU A CA 2
ATOM 1771 C C . LEU A 1 37 ? -1.114 3.797 7.486 1.00 1.12 37 LEU A C 2
ATOM 1772 O O . LEU A 1 37 ? -0.438 4.732 7.058 1.00 72.42 37 LEU A O 2
ATOM 1788 N N . ALA A 1 38 ? -1.257 3.541 8.781 1.00 51.35 38 ALA A N 2
ATOM 1789 C CA . ALA A 1 38 ? -0.614 4.361 9.799 1.00 35.40 38 ALA A CA 2
ATOM 1790 C C . ALA A 1 38 ? 0.883 4.077 9.867 1.00 32.12 38 ALA A C 2
ATOM 1791 O O . ALA A 1 38 ? 1.690 4.984 10.077 1.00 43.51 38 ALA A O 2
ATOM 1798 N N . VAL A 1 39 ? 1.249 2.811 9.689 1.00 70.12 39 VAL A N 2
ATOM 1799 C CA . VAL A 1 39 ? 2.649 2.407 9.730 1.00 24.20 39 VAL A CA 2
ATOM 1800 C C . VAL A 1 39 ? 3.351 2.725 8.415 1.00 33.03 39 VAL A C 2
ATOM 1801 O O . VAL A 1 39 ? 4.572 2.877 8.373 1.00 25.51 39 VAL A O 2
ATOM 1814 N N . TRP A 1 40 ? 2.573 2.825 7.344 1.00 4.15 40 TRP A N 2
ATOM 1815 C CA . TRP A 1 40 ? 3.121 3.126 6.026 1.00 4.20 40 TRP A CA 2
ATOM 1816 C C . TRP A 1 40 ? 3.486 4.601 5.913 1.00 33.33 40 TRP A C 2
ATOM 1817 O O . TRP A 1 40 ? 4.628 4.945 5.605 1.00 13.20 40 TRP A O 2
ATOM 1838 N N . ILE A 1 41 ? 2.512 5.469 6.165 1.00 21.45 41 ILE A N 2
ATOM 1839 C CA . ILE A 1 41 ? 2.734 6.908 6.092 1.00 0.30 41 ILE A CA 2
ATOM 1840 C C . ILE A 1 41 ? 3.358 7.434 7.381 1.00 0.52 41 ILE A C 2
ATOM 1841 O O . ILE A 1 41 ? 4.130 8.392 7.363 1.00 33.21 41 ILE A O 2
ATOM 1857 N N . LYS A 1 42 ? 3.019 6.799 8.498 1.00 11.44 42 LYS A N 2
ATOM 1858 C CA . LYS A 1 42 ? 3.548 7.200 9.796 1.00 11.14 42 LYS A CA 2
ATOM 1859 C C . LYS A 1 42 ? 4.253 6.033 10.479 1.00 20.31 42 LYS A C 2
ATOM 1860 O O . LYS A 1 42 ? 4.286 4.920 9.954 1.00 43.14 42 LYS A O 2
ATOM 1879 N N . LYS A 1 43 ? 4.817 6.294 11.654 1.00 14.23 43 LYS A N 2
ATOM 1880 C CA . LYS A 1 43 ? 5.520 5.266 12.411 1.00 33.10 43 LYS A CA 2
ATOM 1881 C C . LYS A 1 43 ? 4.545 4.222 12.946 1.00 73.44 43 LYS A C 2
ATOM 1882 O O . LYS A 1 43 ? 4.917 3.072 13.175 1.00 53.54 43 LYS A O 2
ATOM 1901 N N . GLY A 1 44 ? 3.296 4.632 13.144 1.00 33.03 44 GLY A N 2
ATOM 1902 C CA . GLY A 1 44 ? 2.287 3.721 13.649 1.00 45.22 44 GLY A CA 2
ATOM 1903 C C . GLY A 1 44 ? 1.425 4.348 14.727 1.00 60.31 44 GLY A C 2
ATOM 1904 O O . GLY A 1 44 ? 1.570 4.033 15.908 1.00 50.23 44 GLY A O 2
ATOM 1908 N N . VAL A 1 45 ? 0.528 5.240 14.320 1.00 75.51 45 VAL A N 2
ATOM 1909 C CA . VAL A 1 45 ? -0.360 5.915 15.260 1.00 63.42 45 VAL A CA 2
ATOM 1910 C C . VAL A 1 45 ? -1.815 5.796 14.823 1.00 70.02 45 VAL A C 2
ATOM 1911 O O . VAL A 1 45 ? -2.650 6.633 15.171 1.00 65.11 45 VAL A O 2
ATOM 1924 N N . LEU A 1 46 ? -2.115 4.751 14.060 1.00 24.43 46 LEU A N 2
ATOM 1925 C CA . LEU A 1 46 ? -3.471 4.521 13.576 1.00 12.35 46 LEU A CA 2
ATOM 1926 C C . LEU A 1 46 ? -3.983 5.728 12.796 1.00 61.02 46 LEU A C 2
ATOM 1927 O O . LEU A 1 46 ? -5.189 5.969 12.725 1.00 25.45 46 LEU A O 2
ATOM 1943 N N . SER A 1 47 ? -3.059 6.485 12.212 1.00 21.54 47 SER A N 2
ATOM 1944 C CA . SER A 1 47 ? -3.416 7.669 11.440 1.00 0.43 47 SER A CA 2
ATOM 1945 C C . SER A 1 47 ? -4.264 8.625 12.273 1.00 21.34 47 SER A C 2
ATOM 1946 O O . SER A 1 47 ? -4.413 8.448 13.482 1.00 65.10 47 SER A O 2
ATOM 1954 N N . ARG A 1 48 ? -4.817 9.640 11.617 1.00 20.32 48 ARG A N 2
ATOM 1955 C CA . ARG A 1 48 ? -5.649 10.627 12.296 1.00 5.33 48 ARG A CA 2
ATOM 1956 C C . ARG A 1 48 ? -7.095 10.541 11.815 1.00 74.11 48 ARG A C 2
ATOM 1957 O O . ARG A 1 48 ? -7.415 10.966 10.706 1.00 63.04 48 ARG A O 2
ATOM 1978 N N . GLN A 1 49 ? -7.961 9.989 12.659 1.00 12.04 49 GLN A N 2
ATOM 1979 C CA . GLN A 1 49 ? -9.372 9.847 12.318 1.00 63.55 49 GLN A CA 2
ATOM 1980 C C . GLN A 1 49 ? -10.220 10.864 13.077 1.00 23.42 49 GLN A C 2
ATOM 1981 O O . GLN A 1 49 ? -10.354 10.786 14.298 1.00 4.23 49 GLN A O 2
ATOM 1995 N N . GLN A 1 50 ? -10.787 11.817 12.345 1.00 31.34 50 GLN A N 2
ATOM 1996 C CA . GLN A 1 50 ? -11.620 12.849 12.949 1.00 75.54 50 GLN A CA 2
ATOM 1997 C C . GLN A 1 50 ? -13.087 12.649 12.583 1.00 10.20 50 GLN A C 2
ATOM 1998 O O . GLN A 1 50 ? -13.412 12.310 11.445 1.00 44.12 50 GLN A O 2
ATOM 2012 N N . TYR A 1 51 ? -13.969 12.861 13.554 1.00 23.42 51 TYR A N 2
ATOM 2013 C CA . TYR A 1 51 ? -15.400 12.700 13.335 1.00 51.22 51 TYR A CA 2
ATOM 2014 C C . TYR A 1 51 ? -16.119 14.043 13.427 1.00 40.10 51 TYR A C 2
ATOM 2015 O O . TYR A 1 51 ? -15.678 14.948 14.135 1.00 62.13 51 TYR A O 2
ATOM 2033 N N . ILE A 1 52 ? -17.230 14.162 12.707 1.00 31.11 52 ILE A N 2
ATOM 2034 C CA . ILE A 1 52 ? -18.012 15.392 12.709 1.00 51.02 52 ILE A CA 2
ATOM 2035 C C . ILE A 1 52 ? -19.506 15.094 12.770 1.00 15.44 52 ILE A C 2
ATOM 2036 O O . ILE A 1 52 ? -19.989 14.161 12.130 1.00 52.04 52 ILE A O 2
ATOM 2052 N N . ASN A 1 53 ? -20.232 15.895 13.543 1.00 14.32 53 ASN A N 2
ATOM 2053 C CA . ASN A 1 53 ? -21.673 15.718 13.687 1.00 25.22 53 ASN A CA 2
ATOM 2054 C C . ASN A 1 53 ? -22.000 14.320 14.203 1.00 23.13 53 ASN A C 2
ATOM 2055 O O . ASN A 1 53 ? -23.039 13.752 13.870 1.00 53.54 53 ASN A O 2
ATOM 2066 N N . ALA A 1 54 ? -21.106 13.772 15.018 1.00 22.14 54 ALA A N 2
ATOM 2067 C CA . ALA A 1 54 ? -21.300 12.442 15.583 1.00 2.44 54 ALA A CA 2
ATOM 2068 C C . ALA A 1 54 ? -22.150 12.502 16.847 1.00 5.45 54 ALA A C 2
ATOM 2069 O O . ALA A 1 54 ? -23.066 11.700 17.027 1.00 61.00 54 ALA A O 2
ATOM 2076 N N . GLU A 1 55 ? -21.837 13.454 17.720 1.00 53.54 55 GLU A N 2
ATOM 2077 C CA . GLU A 1 55 ? -22.573 13.615 18.968 1.00 41.02 55 GLU A CA 2
ATOM 2078 C C . GLU A 1 55 ? -24.054 13.868 18.700 1.00 1.34 55 GLU A C 2
ATOM 2079 O O . GLU A 1 55 ? -24.916 13.451 19.473 1.00 73.14 55 GLU A O 2
ATOM 2091 N N . ASP A 1 56 ? -24.340 14.552 17.597 1.00 51.04 56 ASP A N 2
ATOM 2092 C CA . ASP A 1 56 ? -25.716 14.861 17.225 1.00 23.02 56 ASP A CA 2
ATOM 2093 C C . ASP A 1 56 ? -26.481 13.589 16.871 1.00 51.32 56 ASP A C 2
ATOM 2094 O O . ASP A 1 56 ? -27.702 13.529 17.011 1.00 33.23 56 ASP A O 2
ATOM 2103 N N . GLU A 1 57 ? -25.754 12.576 16.410 1.00 14.31 57 GLU A N 2
ATOM 2104 C CA . GLU A 1 57 ? -26.365 11.307 16.034 1.00 2.43 57 GLU A CA 2
ATOM 2105 C C . GLU A 1 57 ? -27.348 11.497 14.882 1.00 23.25 57 GLU A C 2
ATOM 2106 O O . GLU A 1 57 ? -28.403 10.864 14.840 1.00 22.13 57 GLU A O 2
ATOM 2118 N N . VAL A 1 58 ? -26.993 12.372 13.947 1.00 32.41 58 VAL A N 2
ATOM 2119 C CA . VAL A 1 58 ? -27.841 12.646 12.793 1.00 10.24 58 VAL A CA 2
ATOM 2120 C C . VAL A 1 58 ? -27.144 12.256 11.494 1.00 54.20 58 VAL A C 2
ATOM 2121 O O . VAL A 1 58 ? -27.788 11.835 10.533 1.00 72.23 58 VAL A O 2
ATOM 2134 N N . VAL A 1 59 ? -25.822 12.400 11.471 1.00 45.04 59 VAL A N 2
ATOM 2135 C CA . VAL A 1 59 ? -25.037 12.062 10.291 1.00 25.51 59 VAL A CA 2
ATOM 2136 C C . VAL A 1 59 ? -23.830 11.207 10.660 1.00 3.10 59 VAL A C 2
ATOM 2137 O O . VAL A 1 59 ? -23.618 10.136 10.091 1.00 22.34 59 VAL A O 2
ATOM 2150 N N . ARG A 1 60 ? -23.042 11.686 11.617 1.00 73.02 60 ARG A N 2
ATOM 2151 C CA . ARG A 1 60 ? -21.855 10.967 12.063 1.00 64.01 60 ARG A CA 2
ATOM 2152 C C . ARG A 1 60 ? -20.961 10.607 10.879 1.00 75.42 60 ARG A C 2
ATOM 2153 O O . ARG A 1 60 ? -21.022 9.494 10.357 1.00 40.51 60 ARG A O 2
ATOM 2174 N N . VAL A 1 61 ? -20.132 11.558 10.461 1.00 32.24 61 VAL A N 2
ATOM 2175 C CA . VAL A 1 61 ? -19.225 11.343 9.340 1.00 3.35 61 VAL A CA 2
ATOM 2176 C C . VAL A 1 61 ? -17.788 11.680 9.723 1.00 71.21 61 VAL A C 2
ATOM 2177 O O . VAL A 1 61 ? -17.478 12.821 10.064 1.00 31.41 61 VAL A O 2
ATOM 2190 N N . ARG A 1 62 ? -16.915 10.680 9.663 1.00 23.12 62 ARG A N 2
ATOM 2191 C CA . ARG A 1 62 ? -15.510 10.870 10.004 1.00 3.21 62 ARG A CA 2
ATOM 2192 C C . ARG A 1 62 ? -14.614 10.556 8.809 1.00 61.35 62 ARG A C 2
ATOM 2193 O O . ARG A 1 62 ? -15.089 10.118 7.762 1.00 14.31 62 ARG A O 2
ATOM 2214 N N . TYR A 1 63 ? -13.315 10.782 8.976 1.00 11.41 63 TYR A N 2
ATOM 2215 C CA . TYR A 1 63 ? -12.353 10.526 7.911 1.00 61.44 63 TYR A CA 2
ATOM 2216 C C . TYR A 1 63 ? -10.946 10.354 8.478 1.00 50.53 63 TYR A C 2
ATOM 2217 O O . TYR A 1 63 ? -10.588 10.974 9.480 1.00 43.33 63 TYR A O 2
ATOM 2235 N N . VAL A 1 64 ? -10.153 9.507 7.829 1.00 70.15 64 VAL A N 2
ATOM 2236 C CA . VAL A 1 64 ? -8.786 9.253 8.266 1.00 0.21 64 VAL A CA 2
ATOM 2237 C C . VAL A 1 64 ? -7.779 9.909 7.328 1.00 30.51 64 VAL A C 2
ATOM 2238 O O . VAL A 1 64 ? -7.927 9.856 6.107 1.00 52.11 64 VAL A O 2
ATOM 2251 N N . MET A 1 65 ? -6.754 10.526 7.907 1.00 71.21 65 MET A N 2
ATOM 2252 C CA . MET A 1 65 ? -5.720 11.191 7.121 1.00 60.34 65 MET A CA 2
ATOM 2253 C C . MET A 1 65 ? -4.404 10.424 7.197 1.00 35.04 65 MET A C 2
ATOM 2254 O O . MET A 1 65 ? -3.965 10.029 8.276 1.00 14.51 65 MET A O 2
ATOM 2268 N N . ASN A 1 66 ? -3.779 10.217 6.041 1.00 64.21 66 ASN A N 2
ATOM 2269 C CA . ASN A 1 66 ? -2.512 9.496 5.976 1.00 71.34 66 ASN A CA 2
ATOM 2270 C C . ASN A 1 66 ? -1.372 10.433 5.589 1.00 1.42 66 ASN A C 2
ATOM 2271 O O . ASN A 1 66 ? -0.488 10.063 4.818 1.00 33.35 66 ASN A O 2
ATOM 2282 N N . GLN A 1 67 ? -1.402 11.647 6.128 1.00 33.31 67 GLN A N 2
ATOM 2283 C CA . GLN A 1 67 ? -0.371 12.638 5.838 1.00 3.45 67 GLN A CA 2
ATOM 2284 C C . GLN A 1 67 ? 1.019 12.069 6.102 1.00 34.32 67 GLN A C 2
ATOM 2285 O O . GLN A 1 67 ? 1.248 11.407 7.115 1.00 10.35 67 GLN A O 2
ATOM 2299 N N . VAL A 1 68 ? 1.945 12.332 5.185 1.00 61.33 68 VAL A N 2
ATOM 2300 C CA . VAL A 1 68 ? 3.313 11.847 5.320 1.00 35.12 68 VAL A CA 2
ATOM 2301 C C . VAL A 1 68 ? 4.222 12.922 5.905 1.00 74.13 68 VAL A C 2
ATOM 2302 O O . VAL A 1 68 ? 4.301 14.034 5.385 1.00 54.24 68 VAL A O 2
ATOM 2315 N N . GLY A 1 69 ? 4.907 12.583 6.993 1.00 21.55 69 GLY A N 2
ATOM 2316 C CA . GLY A 1 69 ? 5.802 13.530 7.632 1.00 11.22 69 GLY A CA 2
ATOM 2317 C C . GLY A 1 69 ? 6.269 13.059 8.995 1.00 40.12 69 GLY A C 2
ATOM 2318 O O . GLY A 1 69 ? 7.466 13.054 9.282 1.00 53.34 69 GLY A O 2
ATOM 2322 N N . SER A 1 70 ? 5.321 12.662 9.838 1.00 51.15 70 SER A N 2
ATOM 2323 C CA . SER A 1 70 ? 5.641 12.192 11.181 1.00 63.05 70 SER A CA 2
ATOM 2324 C C . SER A 1 70 ? 6.435 13.243 11.950 1.00 20.04 70 SER A C 2
ATOM 2325 O O . SER A 1 70 ? 7.236 12.915 12.826 1.00 23.45 70 SER A O 2
ATOM 2333 N N . LEU A 1 71 ? 6.208 14.508 11.616 1.00 43.45 71 LEU A N 2
ATOM 2334 C CA . LEU A 1 71 ? 6.901 15.610 12.275 1.00 31.34 71 LEU A CA 2
ATOM 2335 C C . LEU A 1 71 ? 5.909 16.636 12.810 1.00 42.15 71 LEU A C 2
ATOM 2336 O O . LEU A 1 71 ? 5.287 17.372 12.044 1.00 35.41 71 LEU A O 2
ATOM 2352 N N . ALA A 1 72 ? 5.765 16.679 14.131 1.00 13.11 72 ALA A N 2
ATOM 2353 C CA . ALA A 1 72 ? 4.851 17.619 14.769 1.00 24.11 72 ALA A CA 2
ATOM 2354 C C . ALA A 1 72 ? 5.463 19.013 14.848 1.00 63.14 72 ALA A C 2
ATOM 2355 O O . ALA A 1 72 ? 4.756 20.018 14.765 1.00 24.44 72 ALA A O 2
ATOM 2362 N N . VAL A 1 73 ? 6.781 19.067 15.011 1.00 72.44 73 VAL A N 2
ATOM 2363 C CA . VAL A 1 73 ? 7.488 20.339 15.101 1.00 62.32 73 VAL A CA 2
ATOM 2364 C C . VAL A 1 73 ? 7.817 20.885 13.716 1.00 45.44 73 VAL A C 2
ATOM 2365 O O . VAL A 1 73 ? 8.191 20.136 12.816 1.00 11.52 73 VAL A O 2
ATOM 2378 N N . ASN A 1 74 ? 7.673 22.197 13.555 1.00 3.45 74 ASN A N 2
ATOM 2379 C CA . ASN A 1 74 ? 7.954 22.843 12.278 1.00 75.11 74 ASN A CA 2
ATOM 2380 C C . ASN A 1 74 ? 8.358 24.300 12.484 1.00 33.00 74 ASN A C 2
ATOM 2381 O O . ASN A 1 74 ? 7.538 25.135 12.867 1.00 14.52 74 ASN A O 2
ATOM 2392 N N . VAL A 1 75 ? 9.628 24.599 12.228 1.00 42.51 75 VAL A N 2
ATOM 2393 C CA . VAL A 1 75 ? 10.141 25.955 12.384 1.00 40.32 75 VAL A CA 2
ATOM 2394 C C . VAL A 1 75 ? 9.983 26.440 13.820 1.00 21.32 75 VAL A C 2
ATOM 2395 O O . VAL A 1 75 ? 9.069 27.203 14.134 1.00 42.23 75 VAL A O 2
ATOM 2408 N N . THR A 1 76 ? 10.882 25.993 14.692 1.00 12.05 76 THR A N 2
ATOM 2409 C CA . THR A 1 76 ? 10.843 26.382 16.096 1.00 22.42 76 THR A CA 2
ATOM 2410 C C . THR A 1 76 ? 12.212 26.218 16.749 1.00 53.11 76 THR A C 2
ATOM 2411 O O . THR A 1 76 ? 13.093 25.552 16.207 1.00 75.14 76 THR A O 2
ATOM 2422 N N . MET A 1 77 ? 12.382 26.832 17.917 1.00 2.22 77 MET A N 2
ATOM 2423 C CA . MET A 1 77 ? 13.643 26.752 18.645 1.00 14.31 77 MET A CA 2
ATOM 2424 C C . MET A 1 77 ? 13.559 27.517 19.961 1.00 1.10 77 MET A C 2
ATOM 2425 O O . MET A 1 77 ? 14.420 27.372 20.831 1.00 62.03 77 MET A O 2
ATOM 2439 N N . GLY A 1 1 ? -1.226 -3.328 -5.209 1.00 13.00 1 GLY A N 3
ATOM 2440 C CA . GLY A 1 1 ? -1.234 -1.885 -5.351 1.00 45.03 1 GLY A CA 3
ATOM 2441 C C . GLY A 1 1 ? -1.182 -1.170 -4.015 1.00 4.22 1 GLY A C 3
ATOM 2442 O O . GLY A 1 1 ? -0.936 -1.790 -2.982 1.00 0.02 1 GLY A O 3
ATOM 2446 N N . MET A 1 2 ? -1.412 0.139 -4.037 1.00 31.45 2 MET A N 3
ATOM 2447 C CA . MET A 1 2 ? -1.389 0.938 -2.817 1.00 45.52 2 MET A CA 3
ATOM 2448 C C . MET A 1 2 ? -2.624 1.829 -2.729 1.00 21.50 2 MET A C 3
ATOM 2449 O O . MET A 1 2 ? -2.906 2.607 -3.640 1.00 52.20 2 MET A O 3
ATOM 2463 N N . ILE A 1 3 ? -3.355 1.711 -1.626 1.00 33.34 3 ILE A N 3
ATOM 2464 C CA . ILE A 1 3 ? -4.559 2.507 -1.419 1.00 32.41 3 ILE A CA 3
ATOM 2465 C C . ILE A 1 3 ? -4.269 3.727 -0.552 1.00 51.13 3 ILE A C 3
ATOM 2466 O O . ILE A 1 3 ? -4.933 4.758 -0.669 1.00 12.32 3 ILE A O 3
ATOM 2482 N N . LEU A 1 4 ? -3.271 3.604 0.318 1.00 44.44 4 LEU A N 3
ATOM 2483 C CA . LEU A 1 4 ? -2.891 4.699 1.204 1.00 13.33 4 LEU A CA 3
ATOM 2484 C C . LEU A 1 4 ? -2.634 5.977 0.412 1.00 41.42 4 LEU A C 3
ATOM 2485 O O . LEU A 1 4 ? -2.881 7.080 0.899 1.00 41.42 4 LEU A O 3
ATOM 2501 N N . ASN A 1 5 ? -2.140 5.820 -0.811 1.00 12.42 5 ASN A N 3
ATOM 2502 C CA . ASN A 1 5 ? -1.852 6.962 -1.672 1.00 24.22 5 ASN A CA 3
ATOM 2503 C C . ASN A 1 5 ? -3.138 7.676 -2.078 1.00 12.44 5 ASN A C 3
ATOM 2504 O O . ASN A 1 5 ? -3.314 8.862 -1.805 1.00 72.03 5 ASN A O 3
ATOM 2515 N N . GLU A 1 6 ? -4.034 6.942 -2.732 1.00 51.03 6 GLU A N 3
ATOM 2516 C CA . GLU A 1 6 ? -5.304 7.505 -3.176 1.00 13.01 6 GLU A CA 3
ATOM 2517 C C . GLU A 1 6 ? -6.093 8.064 -1.996 1.00 21.33 6 GLU A C 3
ATOM 2518 O O . GLU A 1 6 ? -6.604 9.184 -2.050 1.00 12.55 6 GLU A O 3
ATOM 2530 N N . LEU A 1 7 ? -6.188 7.277 -0.930 1.00 4.14 7 LEU A N 3
ATOM 2531 C CA . LEU A 1 7 ? -6.916 7.692 0.265 1.00 1.33 7 LEU A CA 3
ATOM 2532 C C . LEU A 1 7 ? -6.337 8.982 0.834 1.00 60.13 7 LEU A C 3
ATOM 2533 O O . LEU A 1 7 ? -7.072 9.849 1.308 1.00 35.43 7 LEU A O 3
ATOM 2549 N N . LYS A 1 8 ? -5.015 9.104 0.783 1.00 22.35 8 LYS A N 3
ATOM 2550 C CA . LYS A 1 8 ? -4.335 10.290 1.290 1.00 61.50 8 LYS A CA 3
ATOM 2551 C C . LYS A 1 8 ? -4.746 11.531 0.503 1.00 21.34 8 LYS A C 3
ATOM 2552 O O . LYS A 1 8 ? -4.977 12.594 1.080 1.00 41.32 8 LYS A O 3
ATOM 2571 N N . ALA A 1 9 ? -4.837 11.387 -0.814 1.00 52.44 9 ALA A N 3
ATOM 2572 C CA . ALA A 1 9 ? -5.223 12.495 -1.679 1.00 23.43 9 ALA A CA 3
ATOM 2573 C C . ALA A 1 9 ? -6.670 12.907 -1.431 1.00 32.20 9 ALA A C 3
ATOM 2574 O O . ALA A 1 9 ? -7.025 14.077 -1.565 1.00 11.32 9 ALA A O 3
ATOM 2581 N N . ALA A 1 10 ? -7.503 11.935 -1.069 1.00 70.01 10 ALA A N 3
ATOM 2582 C CA . ALA A 1 10 ? -8.912 12.197 -0.801 1.00 52.02 10 ALA A CA 3
ATOM 2583 C C . ALA A 1 10 ? -9.103 12.809 0.583 1.00 15.45 10 ALA A C 3
ATOM 2584 O O . ALA A 1 10 ? -9.649 13.904 0.718 1.00 15.13 10 ALA A O 3
ATOM 2591 N N . ILE A 1 11 ? -8.651 12.094 1.608 1.00 55.32 11 ILE A N 3
ATOM 2592 C CA . ILE A 1 11 ? -8.772 12.568 2.981 1.00 33.42 11 ILE A CA 3
ATOM 2593 C C . ILE A 1 11 ? -8.176 13.963 3.136 1.00 41.00 11 ILE A C 3
ATOM 2594 O O . ILE A 1 11 ? -8.630 14.753 3.963 1.00 24.22 11 ILE A O 3
ATOM 2610 N N . GLU A 1 12 ? -7.158 14.259 2.334 1.00 20.13 12 GLU A N 3
ATOM 2611 C CA . GLU A 1 12 ? -6.501 15.559 2.382 1.00 63.22 12 GLU A CA 3
ATOM 2612 C C . GLU A 1 12 ? -7.356 16.626 1.702 1.00 34.31 12 GLU A C 3
ATOM 2613 O O . GLU A 1 12 ? -7.675 17.654 2.299 1.00 60.12 12 GLU A O 3
ATOM 2625 N N . SER A 1 13 ? -7.722 16.373 0.450 1.00 21.44 13 SER A N 3
ATOM 2626 C CA . SER A 1 13 ? -8.536 17.312 -0.313 1.00 14.34 13 SER A CA 3
ATOM 2627 C C . SER A 1 13 ? -9.816 17.659 0.440 1.00 34.53 13 SER A C 3
ATOM 2628 O O . SER A 1 13 ? -10.047 18.815 0.795 1.00 25.30 13 SER A O 3
ATOM 2636 N N . LYS A 1 14 ? -10.645 16.649 0.682 1.00 54.14 14 LYS A N 3
ATOM 2637 C CA . LYS A 1 14 ? -11.902 16.844 1.394 1.00 75.23 14 LYS A CA 3
ATOM 2638 C C . LYS A 1 14 ? -12.169 15.689 2.354 1.00 54.12 14 LYS A C 3
ATOM 2639 O O . LYS A 1 14 ? -11.307 14.838 2.570 1.00 2.24 14 LYS A O 3
ATOM 2658 N N . ASN A 1 15 ? -13.369 15.665 2.924 1.00 10.11 15 ASN A N 3
ATOM 2659 C CA . ASN A 1 15 ? -13.749 14.612 3.859 1.00 24.32 15 ASN A CA 3
ATOM 2660 C C . ASN A 1 15 ? -13.496 13.233 3.259 1.00 14.33 15 ASN A C 3
ATOM 2661 O O . ASN A 1 15 ? -14.115 12.853 2.267 1.00 12.34 15 ASN A O 3
ATOM 2672 N N . GLY A 1 16 ? -12.579 12.487 3.869 1.00 55.31 16 GLY A N 3
ATOM 2673 C CA . GLY A 1 16 ? -12.259 11.159 3.381 1.00 31.42 16 GLY A CA 3
ATOM 2674 C C . GLY A 1 16 ? -13.146 10.089 3.988 1.00 75.20 16 GLY A C 3
ATOM 2675 O O . GLY A 1 16 ? -14.144 10.397 4.639 1.00 21.42 16 GLY A O 3
ATOM 2679 N N . ALA A 1 17 ? -12.782 8.829 3.774 1.00 42.03 17 ALA A N 3
ATOM 2680 C CA . ALA A 1 17 ? -13.551 7.711 4.305 1.00 31.12 17 ALA A CA 3
ATOM 2681 C C . ALA A 1 17 ? -12.993 7.249 5.647 1.00 21.12 17 ALA A C 3
ATOM 2682 O O . ALA A 1 17 ? -11.963 7.743 6.106 1.00 32.24 17 ALA A O 3
ATOM 2689 N N . THR A 1 18 ? -13.681 6.299 6.273 1.00 4.33 18 THR A N 3
ATOM 2690 C CA . THR A 1 18 ? -13.256 5.771 7.563 1.00 53.23 18 THR A CA 3
ATOM 2691 C C . THR A 1 18 ? -12.515 4.449 7.399 1.00 74.12 18 THR A C 3
ATOM 2692 O O . THR A 1 18 ? -12.213 4.029 6.282 1.00 44.23 18 THR A O 3
ATOM 2703 N N . ARG A 1 19 ? -12.225 3.796 8.520 1.00 22.11 19 ARG A N 3
ATOM 2704 C CA . ARG A 1 19 ? -11.519 2.521 8.500 1.00 33.02 19 ARG A CA 3
ATOM 2705 C C . ARG A 1 19 ? -12.344 1.453 7.789 1.00 25.33 19 ARG A C 3
ATOM 2706 O O . ARG A 1 19 ? -11.807 0.449 7.321 1.00 64.21 19 ARG A O 3
ATOM 2727 N N . GLN A 1 20 ? -13.653 1.677 7.714 1.00 31.43 20 GLN A N 3
ATOM 2728 C CA . GLN A 1 20 ? -14.553 0.732 7.062 1.00 71.00 20 GLN A CA 3
ATOM 2729 C C . GLN A 1 20 ? -14.368 0.761 5.549 1.00 2.30 20 GLN A C 3
ATOM 2730 O O . GLN A 1 20 ? -14.139 -0.273 4.923 1.00 11.23 20 GLN A O 3
ATOM 2744 N N . GLU A 1 21 ? -14.470 1.953 4.967 1.00 71.23 21 GLU A N 3
ATOM 2745 C CA . GLU A 1 21 ? -14.314 2.115 3.527 1.00 23.04 21 GLU A CA 3
ATOM 2746 C C . GLU A 1 21 ? -12.898 1.757 3.088 1.00 53.11 21 GLU A C 3
ATOM 2747 O O . GLU A 1 21 ? -12.681 1.286 1.971 1.00 62.02 21 GLU A O 3
ATOM 2759 N N . LEU A 1 22 ? -11.935 1.985 3.976 1.00 10.44 22 LEU A N 3
ATOM 2760 C CA . LEU A 1 22 ? -10.538 1.687 3.681 1.00 72.50 22 LEU A CA 3
ATOM 2761 C C . LEU A 1 22 ? -10.324 0.186 3.513 1.00 72.41 22 LEU A C 3
ATOM 2762 O O . LEU A 1 22 ? -9.856 -0.272 2.471 1.00 71.30 22 LEU A O 3
ATOM 2778 N N . ALA A 1 23 ? -10.670 -0.575 4.546 1.00 3.15 23 ALA A N 3
ATOM 2779 C CA . ALA A 1 23 ? -10.521 -2.025 4.511 1.00 64.13 23 ALA A CA 3
ATOM 2780 C C . ALA A 1 23 ? -11.347 -2.635 3.383 1.00 54.33 23 ALA A C 3
ATOM 2781 O O . ALA A 1 23 ? -10.986 -3.674 2.830 1.00 43.13 23 ALA A O 3
ATOM 2788 N N . ARG A 1 24 ? -12.455 -1.983 3.047 1.00 71.54 24 ARG A N 3
ATOM 2789 C CA . ARG A 1 24 ? -13.332 -2.463 1.987 1.00 42.13 24 ARG A CA 3
ATOM 2790 C C . ARG A 1 24 ? -12.641 -2.377 0.629 1.00 0.51 24 ARG A C 3
ATOM 2791 O O . ARG A 1 24 ? -12.520 -3.374 -0.082 1.00 32.02 24 ARG A O 3
ATOM 2812 N N . ARG A 1 25 ? -12.189 -1.177 0.275 1.00 33.42 25 ARG A N 3
ATOM 2813 C CA . ARG A 1 25 ? -11.512 -0.961 -0.997 1.00 13.32 25 ARG A CA 3
ATOM 2814 C C . ARG A 1 25 ? -10.340 -1.924 -1.160 1.00 55.41 25 ARG A C 3
ATOM 2815 O O . ARG A 1 25 ? -10.132 -2.489 -2.234 1.00 72.20 25 ARG A O 3
ATOM 2836 N N . PHE A 1 26 ? -9.577 -2.107 -0.087 1.00 13.23 26 PHE A N 3
ATOM 2837 C CA . PHE A 1 26 ? -8.425 -3.002 -0.112 1.00 64.24 26 PHE A CA 3
ATOM 2838 C C . PHE A 1 26 ? -8.866 -4.459 -0.019 1.00 71.44 26 PHE A C 3
ATOM 2839 O O . PHE A 1 26 ? -8.104 -5.371 -0.340 1.00 3.21 26 PHE A O 3
ATOM 2856 N N . ALA A 1 27 ? -10.101 -4.671 0.425 1.00 51.25 27 ALA A N 3
ATOM 2857 C CA . ALA A 1 27 ? -10.644 -6.016 0.559 1.00 61.01 27 ALA A CA 3
ATOM 2858 C C . ALA A 1 27 ? -9.868 -6.820 1.597 1.00 42.34 27 ALA A C 3
ATOM 2859 O O . ALA A 1 27 ? -9.472 -7.958 1.346 1.00 14.34 27 ALA A O 3
ATOM 2866 N N . LEU A 1 28 ? -9.653 -6.221 2.763 1.00 11.44 28 LEU A N 3
ATOM 2867 C CA . LEU A 1 28 ? -8.924 -6.882 3.839 1.00 72.43 28 LEU A CA 3
ATOM 2868 C C . LEU A 1 28 ? -9.505 -6.509 5.200 1.00 14.33 28 LEU A C 3
ATOM 2869 O O . LEU A 1 28 ? -10.342 -5.613 5.304 1.00 52.32 28 LEU A O 3
ATOM 2885 N N . SER A 1 29 ? -9.053 -7.202 6.240 1.00 20.40 29 SER A N 3
ATOM 2886 C CA . SER A 1 29 ? -9.530 -6.946 7.594 1.00 71.33 29 SER A CA 3
ATOM 2887 C C . SER A 1 29 ? -9.226 -5.510 8.014 1.00 21.32 29 SER A C 3
ATOM 2888 O O . SER A 1 29 ? -8.177 -4.963 7.677 1.00 70.04 29 SER A O 3
ATOM 2896 N N . GLU A 1 30 ? -10.152 -4.908 8.752 1.00 65.33 30 GLU A N 3
ATOM 2897 C CA . GLU A 1 30 ? -9.985 -3.536 9.217 1.00 34.53 30 GLU A CA 3
ATOM 2898 C C . GLU A 1 30 ? -8.803 -3.429 10.178 1.00 64.14 30 GLU A C 3
ATOM 2899 O O . GLU A 1 30 ? -8.178 -2.374 10.294 1.00 71.32 30 GLU A O 3
ATOM 2911 N N . ASP A 1 31 ? -8.505 -4.526 10.865 1.00 63.14 31 ASP A N 3
ATOM 2912 C CA . ASP A 1 31 ? -7.400 -4.555 11.816 1.00 55.51 31 ASP A CA 3
ATOM 2913 C C . ASP A 1 31 ? -6.058 -4.515 11.090 1.00 52.31 31 ASP A C 3
ATOM 2914 O O . ASP A 1 31 ? -5.079 -3.979 11.605 1.00 55.44 31 ASP A O 3
ATOM 2923 N N . GLY A 1 32 ? -6.022 -5.088 9.891 1.00 13.34 32 GLY A N 3
ATOM 2924 C CA . GLY A 1 32 ? -4.796 -5.108 9.114 1.00 42.02 32 GLY A CA 3
ATOM 2925 C C . GLY A 1 32 ? -4.519 -3.783 8.433 1.00 64.43 32 GLY A C 3
ATOM 2926 O O . GLY A 1 32 ? -3.390 -3.292 8.452 1.00 1.31 32 GLY A O 3
ATOM 2930 N N . ILE A 1 33 ? -5.552 -3.202 7.831 1.00 71.12 33 ILE A N 3
ATOM 2931 C CA . ILE A 1 33 ? -5.414 -1.925 7.141 1.00 55.54 33 ILE A CA 3
ATOM 2932 C C . ILE A 1 33 ? -5.091 -0.802 8.121 1.00 73.31 33 ILE A C 3
ATOM 2933 O O . ILE A 1 33 ? -4.337 0.117 7.802 1.00 41.11 33 ILE A O 3
ATOM 2949 N N . ASP A 1 34 ? -5.665 -0.885 9.316 1.00 43.31 34 ASP A N 3
ATOM 2950 C CA . ASP A 1 34 ? -5.437 0.123 10.345 1.00 4.22 34 ASP A CA 3
ATOM 2951 C C . ASP A 1 34 ? -4.039 -0.013 10.938 1.00 42.15 34 ASP A C 3
ATOM 2952 O O . ASP A 1 34 ? -3.321 0.975 11.093 1.00 31.41 34 ASP A O 3
ATOM 2961 N N . ALA A 1 35 ? -3.659 -1.243 11.268 1.00 75.14 35 ALA A N 3
ATOM 2962 C CA . ALA A 1 35 ? -2.345 -1.508 11.843 1.00 21.23 35 ALA A CA 3
ATOM 2963 C C . ALA A 1 35 ? -1.234 -1.119 10.875 1.00 71.43 35 ALA A C 3
ATOM 2964 O O . ALA A 1 35 ? -0.217 -0.554 11.278 1.00 4.11 35 ALA A O 3
ATOM 2971 N N . MET A 1 36 ? -1.433 -1.427 9.597 1.00 63.50 36 MET A N 3
ATOM 2972 C CA . MET A 1 36 ? -0.446 -1.108 8.572 1.00 30.54 36 MET A CA 3
ATOM 2973 C C . MET A 1 36 ? -0.267 0.400 8.441 1.00 53.24 36 MET A C 3
ATOM 2974 O O . MET A 1 36 ? 0.849 0.913 8.537 1.00 72.22 36 MET A O 3
ATOM 2988 N N . LEU A 1 37 ? -1.370 1.106 8.220 1.00 42.55 37 LEU A N 3
ATOM 2989 C CA . LEU A 1 37 ? -1.333 2.558 8.075 1.00 10.03 37 LEU A CA 3
ATOM 2990 C C . LEU A 1 37 ? -0.900 3.224 9.376 1.00 52.14 37 LEU A C 3
ATOM 2991 O O . LEU A 1 37 ? -0.353 4.326 9.368 1.00 51.15 37 LEU A O 3
ATOM 3007 N N . ALA A 1 38 ? -1.146 2.547 10.493 1.00 62.11 38 ALA A N 3
ATOM 3008 C CA . ALA A 1 38 ? -0.778 3.071 11.802 1.00 41.54 38 ALA A CA 3
ATOM 3009 C C . ALA A 1 38 ? 0.735 3.209 11.931 1.00 34.25 38 ALA A C 3
ATOM 3010 O O . ALA A 1 38 ? 1.247 4.285 12.239 1.00 0.40 38 ALA A O 3
ATOM 3017 N N . VAL A 1 39 ? 1.447 2.110 11.697 1.00 43.15 39 VAL A N 3
ATOM 3018 C CA . VAL A 1 39 ? 2.902 2.108 11.787 1.00 70.55 39 VAL A CA 3
ATOM 3019 C C . VAL A 1 39 ? 3.529 2.788 10.575 1.00 74.04 39 VAL A C 3
ATOM 3020 O O . VAL A 1 39 ? 4.630 3.333 10.656 1.00 62.34 39 VAL A O 3
ATOM 3033 N N . TRP A 1 40 ? 2.822 2.750 9.452 1.00 43.43 40 TRP A N 3
ATOM 3034 C CA . TRP A 1 40 ? 3.309 3.364 8.221 1.00 4.31 40 TRP A CA 3
ATOM 3035 C C . TRP A 1 40 ? 3.426 4.876 8.375 1.00 23.53 40 TRP A C 3
ATOM 3036 O O . TRP A 1 40 ? 4.483 5.454 8.124 1.00 70.35 40 TRP A O 3
ATOM 3057 N N . ILE A 1 41 ? 2.334 5.510 8.788 1.00 72.43 41 ILE A N 3
ATOM 3058 C CA . ILE A 1 41 ? 2.316 6.956 8.978 1.00 13.21 41 ILE A CA 3
ATOM 3059 C C . ILE A 1 41 ? 2.939 7.343 10.314 1.00 72.02 41 ILE A C 3
ATOM 3060 O O . ILE A 1 41 ? 3.918 8.089 10.362 1.00 31.32 41 ILE A O 3
ATOM 3076 N N . LYS A 1 42 ? 2.367 6.831 11.399 1.00 44.44 42 LYS A N 3
ATOM 3077 C CA . LYS A 1 42 ? 2.866 7.120 12.737 1.00 61.13 42 LYS A CA 3
ATOM 3078 C C . LYS A 1 42 ? 3.519 5.887 13.352 1.00 34.50 42 LYS A C 3
ATOM 3079 O O . LYS A 1 42 ? 3.740 4.884 12.673 1.00 41.34 42 LYS A O 3
ATOM 3098 N N . LYS A 1 43 ? 3.825 5.966 14.643 1.00 23.33 43 LYS A N 3
ATOM 3099 C CA . LYS A 1 43 ? 4.449 4.856 15.351 1.00 34.43 43 LYS A CA 3
ATOM 3100 C C . LYS A 1 43 ? 3.652 4.490 16.600 1.00 14.45 43 LYS A C 3
ATOM 3101 O O . LYS A 1 43 ? 4.224 4.196 17.648 1.00 64.51 43 LYS A O 3
ATOM 3120 N N . GLY A 1 44 ? 2.328 4.506 16.477 1.00 71.33 44 GLY A N 3
ATOM 3121 C CA . GLY A 1 44 ? 1.475 4.173 17.603 1.00 61.43 44 GLY A CA 3
ATOM 3122 C C . GLY A 1 44 ? 0.337 5.159 17.780 1.00 70.31 44 GLY A C 3
ATOM 3123 O O . GLY A 1 44 ? -0.023 5.507 18.904 1.00 74.35 44 GLY A O 3
ATOM 3127 N N . VAL A 1 45 ? -0.231 5.611 16.667 1.00 13.23 45 VAL A N 3
ATOM 3128 C CA . VAL A 1 45 ? -1.334 6.564 16.703 1.00 14.11 45 VAL A CA 3
ATOM 3129 C C . VAL A 1 45 ? -2.617 5.939 16.166 1.00 75.22 45 VAL A C 3
ATOM 3130 O O . VAL A 1 45 ? -3.720 6.380 16.494 1.00 35.45 45 VAL A O 3
ATOM 3143 N N . LEU A 1 46 ? -2.466 4.910 15.339 1.00 65.21 46 LEU A N 3
ATOM 3144 C CA . LEU A 1 46 ? -3.613 4.223 14.756 1.00 44.55 46 LEU A CA 3
ATOM 3145 C C . LEU A 1 46 ? -4.410 5.162 13.856 1.00 0.22 46 LEU A C 3
ATOM 3146 O O . LEU A 1 46 ? -5.638 5.214 13.930 1.00 44.20 46 LEU A O 3
ATOM 3162 N N . SER A 1 47 ? -3.704 5.901 13.006 1.00 30.14 47 SER A N 3
ATOM 3163 C CA . SER A 1 47 ? -4.346 6.838 12.092 1.00 61.21 47 SER A CA 3
ATOM 3164 C C . SER A 1 47 ? -5.066 7.941 12.863 1.00 73.04 47 SER A C 3
ATOM 3165 O O . SER A 1 47 ? -5.157 7.898 14.090 1.00 73.12 47 SER A O 3
ATOM 3173 N N . ARG A 1 48 ? -5.575 8.929 12.134 1.00 74.25 48 ARG A N 3
ATOM 3174 C CA . ARG A 1 48 ? -6.284 10.044 12.748 1.00 44.11 48 ARG A CA 3
ATOM 3175 C C . ARG A 1 48 ? -7.713 10.135 12.220 1.00 62.44 48 ARG A C 3
ATOM 3176 O O . ARG A 1 48 ? -7.941 10.567 11.091 1.00 42.23 48 ARG A O 3
ATOM 3197 N N . GLN A 1 49 ? -8.671 9.727 13.046 1.00 75.11 49 GLN A N 3
ATOM 3198 C CA . GLN A 1 49 ? -10.077 9.761 12.662 1.00 53.24 49 GLN A CA 3
ATOM 3199 C C . GLN A 1 49 ? -10.772 10.986 13.248 1.00 11.01 49 GLN A C 3
ATOM 3200 O O . GLN A 1 49 ? -10.950 11.087 14.461 1.00 23.12 49 GLN A O 3
ATOM 3214 N N . GLN A 1 50 ? -11.160 11.913 12.378 1.00 15.23 50 GLN A N 3
ATOM 3215 C CA . GLN A 1 50 ? -11.833 13.131 12.810 1.00 22.12 50 GLN A CA 3
ATOM 3216 C C . GLN A 1 50 ? -13.288 13.141 12.351 1.00 42.22 50 GLN A C 3
ATOM 3217 O O . GLN A 1 50 ? -13.611 12.651 11.268 1.00 51.12 50 GLN A O 3
ATOM 3231 N N . TYR A 1 51 ? -14.161 13.703 13.179 1.00 31.32 51 TYR A N 3
ATOM 3232 C CA . TYR A 1 51 ? -15.581 13.774 12.859 1.00 44.31 51 TYR A CA 3
ATOM 3233 C C . TYR A 1 51 ? -16.038 15.224 12.730 1.00 4.21 51 TYR A C 3
ATOM 3234 O O . TYR A 1 51 ? -15.468 16.124 13.348 1.00 0.03 51 TYR A O 3
ATOM 3252 N N . ILE A 1 52 ? -17.070 15.442 11.921 1.00 64.25 52 ILE A N 3
ATOM 3253 C CA . ILE A 1 52 ? -17.606 16.782 11.712 1.00 54.21 52 ILE A CA 3
ATOM 3254 C C . ILE A 1 52 ? -19.093 16.838 12.042 1.00 34.52 52 ILE A C 3
ATOM 3255 O O . ILE A 1 52 ? -19.926 16.330 11.292 1.00 54.15 52 ILE A O 3
ATOM 3271 N N . ASN A 1 53 ? -19.420 17.459 13.171 1.00 45.24 53 ASN A N 3
ATOM 3272 C CA . ASN A 1 53 ? -20.808 17.583 13.601 1.00 23.00 53 ASN A CA 3
ATOM 3273 C C . ASN A 1 53 ? -20.905 18.369 14.905 1.00 44.41 53 ASN A C 3
ATOM 3274 O O . ASN A 1 53 ? -21.845 19.137 15.110 1.00 0.23 53 ASN A O 3
ATOM 3285 N N . ALA A 1 54 ? -19.927 18.171 15.782 1.00 61.34 54 ALA A N 3
ATOM 3286 C CA . ALA A 1 54 ? -19.901 18.863 17.065 1.00 11.14 54 ALA A CA 3
ATOM 3287 C C . ALA A 1 54 ? -21.098 18.470 17.925 1.00 43.04 54 ALA A C 3
ATOM 3288 O O . ALA A 1 54 ? -21.721 19.320 18.562 1.00 14.25 54 ALA A O 3
ATOM 3295 N N . GLU A 1 55 ? -21.413 17.179 17.937 1.00 65.45 55 GLU A N 3
ATOM 3296 C CA . GLU A 1 55 ? -22.537 16.675 18.719 1.00 63.33 55 GLU A CA 3
ATOM 3297 C C . GLU A 1 55 ? -23.852 17.278 18.231 1.00 72.14 55 GLU A C 3
ATOM 3298 O O . GLU A 1 55 ? -24.696 17.682 19.032 1.00 51.44 55 GLU A O 3
ATOM 3310 N N . ASP A 1 56 ? -24.017 17.336 16.914 1.00 74.42 56 ASP A N 3
ATOM 3311 C CA . ASP A 1 56 ? -25.228 17.889 16.319 1.00 31.10 56 ASP A CA 3
ATOM 3312 C C . ASP A 1 56 ? -26.299 16.813 16.169 1.00 25.24 56 ASP A C 3
ATOM 3313 O O . ASP A 1 56 ? -27.493 17.098 16.248 1.00 4.34 56 ASP A O 3
ATOM 3322 N N . GLU A 1 57 ? -25.862 15.576 15.951 1.00 63.21 57 GLU A N 3
ATOM 3323 C CA . GLU A 1 57 ? -26.785 14.459 15.788 1.00 33.10 57 GLU A CA 3
ATOM 3324 C C . GLU A 1 57 ? -27.664 14.654 14.556 1.00 11.12 57 GLU A C 3
ATOM 3325 O O . GLU A 1 57 ? -28.868 14.400 14.592 1.00 62.12 57 GLU A O 3
ATOM 3337 N N . VAL A 1 58 ? -27.053 15.108 13.467 1.00 70.04 58 VAL A N 3
ATOM 3338 C CA . VAL A 1 58 ? -27.778 15.338 12.223 1.00 34.10 58 VAL A CA 3
ATOM 3339 C C . VAL A 1 58 ? -27.228 14.469 11.097 1.00 63.00 58 VAL A C 3
ATOM 3340 O O . VAL A 1 58 ? -27.979 13.968 10.261 1.00 23.22 58 VAL A O 3
ATOM 3353 N N . VAL A 1 59 ? -25.911 14.294 11.082 1.00 15.12 59 VAL A N 3
ATOM 3354 C CA . VAL A 1 59 ? -25.258 13.484 10.061 1.00 2.43 59 VAL A CA 3
ATOM 3355 C C . VAL A 1 59 ? -24.014 12.798 10.613 1.00 31.35 59 VAL A C 3
ATOM 3356 O O . VAL A 1 59 ? -23.867 11.580 10.509 1.00 72.24 59 VAL A O 3
ATOM 3369 N N . ARG A 1 60 ? -23.122 13.587 11.203 1.00 31.00 60 ARG A N 3
ATOM 3370 C CA . ARG A 1 60 ? -21.890 13.056 11.772 1.00 71.41 60 ARG A CA 3
ATOM 3371 C C . ARG A 1 60 ? -21.049 12.367 10.702 1.00 32.01 60 ARG A C 3
ATOM 3372 O O . ARG A 1 60 ? -21.222 11.179 10.431 1.00 41.42 60 ARG A O 3
ATOM 3393 N N . VAL A 1 61 ? -20.137 13.122 10.096 1.00 34.34 61 VAL A N 3
ATOM 3394 C CA . VAL A 1 61 ? -19.269 12.584 9.056 1.00 55.25 61 VAL A CA 3
ATOM 3395 C C . VAL A 1 61 ? -17.843 12.407 9.567 1.00 41.31 61 VAL A C 3
ATOM 3396 O O . VAL A 1 61 ? -17.156 13.383 9.870 1.00 2.34 61 VAL A O 3
ATOM 3409 N N . ARG A 1 62 ? -17.404 11.156 9.660 1.00 1.04 62 ARG A N 3
ATOM 3410 C CA . ARG A 1 62 ? -16.061 10.851 10.135 1.00 62.02 62 ARG A CA 3
ATOM 3411 C C . ARG A 1 62 ? -15.144 10.482 8.973 1.00 33.14 62 ARG A C 3
ATOM 3412 O O . ARG A 1 62 ? -15.608 10.072 7.908 1.00 74.02 62 ARG A O 3
ATOM 3433 N N . TYR A 1 63 ? -13.841 10.630 9.184 1.00 53.43 63 TYR A N 3
ATOM 3434 C CA . TYR A 1 63 ? -12.859 10.315 8.153 1.00 54.03 63 TYR A CA 3
ATOM 3435 C C . TYR A 1 63 ? -11.485 10.065 8.767 1.00 75.13 63 TYR A C 3
ATOM 3436 O O . TYR A 1 63 ? -11.080 10.746 9.710 1.00 21.42 63 TYR A O 3
ATOM 3454 N N . VAL A 1 64 ? -10.770 9.084 8.226 1.00 41.32 64 VAL A N 3
ATOM 3455 C CA . VAL A 1 64 ? -9.441 8.745 8.718 1.00 11.35 64 VAL A CA 3
ATOM 3456 C C . VAL A 1 64 ? -8.361 9.201 7.744 1.00 41.42 64 VAL A C 3
ATOM 3457 O O . VAL A 1 64 ? -8.416 8.898 6.553 1.00 52.31 64 VAL A O 3
ATOM 3470 N N . MET A 1 65 ? -7.379 9.934 8.259 1.00 12.31 65 MET A N 3
ATOM 3471 C CA . MET A 1 65 ? -6.284 10.432 7.434 1.00 14.32 65 MET A CA 3
ATOM 3472 C C . MET A 1 65 ? -4.952 9.842 7.884 1.00 34.12 65 MET A C 3
ATOM 3473 O O . MET A 1 65 ? -4.838 9.315 8.991 1.00 61.25 65 MET A O 3
ATOM 3487 N N . ASN A 1 66 ? -3.946 9.932 7.020 1.00 25.30 66 ASN A N 3
ATOM 3488 C CA . ASN A 1 66 ? -2.622 9.406 7.330 1.00 11.23 66 ASN A CA 3
ATOM 3489 C C . ASN A 1 66 ? -1.931 10.260 8.389 1.00 13.54 66 ASN A C 3
ATOM 3490 O O . ASN A 1 66 ? -1.822 9.858 9.547 1.00 51.03 66 ASN A O 3
ATOM 3501 N N . GLN A 1 67 ? -1.468 11.437 7.982 1.00 35.23 67 GLN A N 3
ATOM 3502 C CA . GLN A 1 67 ? -0.788 12.347 8.898 1.00 5.45 67 GLN A CA 3
ATOM 3503 C C . GLN A 1 67 ? -1.603 13.619 9.105 1.00 61.44 67 GLN A C 3
ATOM 3504 O O . GLN A 1 67 ? -2.710 13.752 8.583 1.00 71.21 67 GLN A O 3
ATOM 3518 N N . VAL A 1 68 ? -1.048 14.553 9.871 1.00 33.30 68 VAL A N 3
ATOM 3519 C CA . VAL A 1 68 ? -1.723 15.815 10.147 1.00 74.54 68 VAL A CA 3
ATOM 3520 C C . VAL A 1 68 ? -1.990 16.589 8.862 1.00 51.42 68 VAL A C 3
ATOM 3521 O O . VAL A 1 68 ? -1.212 16.521 7.911 1.00 54.23 68 VAL A O 3
ATOM 3534 N N . GLY A 1 69 ? -3.097 17.325 8.839 1.00 0.12 69 GLY A N 3
ATOM 3535 C CA . GLY A 1 69 ? -3.448 18.101 7.664 1.00 54.24 69 GLY A CA 3
ATOM 3536 C C . GLY A 1 69 ? -2.527 19.288 7.458 1.00 4.04 69 GLY A C 3
ATOM 3537 O O . GLY A 1 69 ? -1.704 19.600 8.318 1.00 44.14 69 GLY A O 3
ATOM 3541 N N . SER A 1 70 ? -2.666 19.950 6.314 1.00 41.11 70 SER A N 3
ATOM 3542 C CA . SER A 1 70 ? -1.836 21.106 5.994 1.00 32.33 70 SER A CA 3
ATOM 3543 C C . SER A 1 70 ? -2.410 22.376 6.616 1.00 0.13 70 SER A C 3
ATOM 3544 O O . SER A 1 70 ? -1.677 23.313 6.932 1.00 71.02 70 SER A O 3
ATOM 3552 N N . LEU A 1 71 ? -3.728 22.398 6.789 1.00 61.23 71 LEU A N 3
ATOM 3553 C CA . LEU A 1 71 ? -4.403 23.551 7.373 1.00 61.05 71 LEU A CA 3
ATOM 3554 C C . LEU A 1 71 ? -4.587 23.371 8.876 1.00 61.51 71 LEU A C 3
ATOM 3555 O O . LEU A 1 71 ? -5.628 23.721 9.431 1.00 65.14 71 LEU A O 3
ATOM 3571 N N . ALA A 1 72 ? -3.568 22.824 9.531 1.00 13.30 72 ALA A N 3
ATOM 3572 C CA . ALA A 1 72 ? -3.616 22.602 10.971 1.00 14.34 72 ALA A CA 3
ATOM 3573 C C . ALA A 1 72 ? -2.278 22.935 11.623 1.00 11.34 72 ALA A C 3
ATOM 3574 O O . ALA A 1 72 ? -1.247 22.356 11.279 1.00 15.12 72 ALA A O 3
ATOM 3581 N N . VAL A 1 73 ? -2.301 23.872 12.565 1.00 10.41 73 VAL A N 3
ATOM 3582 C CA . VAL A 1 73 ? -1.090 24.282 13.265 1.00 24.02 73 VAL A CA 3
ATOM 3583 C C . VAL A 1 73 ? -1.078 23.755 14.696 1.00 53.15 73 VAL A C 3
ATOM 3584 O O . VAL A 1 73 ? -2.127 23.582 15.313 1.00 40.44 73 VAL A O 3
ATOM 3597 N N . ASN A 1 74 ? 0.118 23.504 15.218 1.00 54.40 74 ASN A N 3
ATOM 3598 C CA . ASN A 1 74 ? 0.268 22.997 16.576 1.00 34.32 74 ASN A CA 3
ATOM 3599 C C . ASN A 1 74 ? -0.193 24.032 17.597 1.00 4.24 74 ASN A C 3
ATOM 3600 O O . ASN A 1 74 ? -0.213 25.231 17.317 1.00 11.34 74 ASN A O 3
ATOM 3611 N N . VAL A 1 75 ? -0.564 23.561 18.784 1.00 20.13 75 VAL A N 3
ATOM 3612 C CA . VAL A 1 75 ? -1.025 24.445 19.848 1.00 4.35 75 VAL A CA 3
ATOM 3613 C C . VAL A 1 75 ? 0.111 24.794 20.803 1.00 11.22 75 VAL A C 3
ATOM 3614 O O . VAL A 1 75 ? 1.051 24.017 20.978 1.00 25.02 75 VAL A O 3
ATOM 3627 N N . THR A 1 76 ? 0.018 25.967 21.421 1.00 61.13 76 THR A N 3
ATOM 3628 C CA . THR A 1 76 ? 1.038 26.420 22.358 1.00 23.14 76 THR A CA 3
ATOM 3629 C C . THR A 1 76 ? 1.054 25.555 23.613 1.00 73.10 76 THR A C 3
ATOM 3630 O O . THR A 1 76 ? 0.018 25.048 24.042 1.00 25.12 76 THR A O 3
ATOM 3641 N N . MET A 1 77 ? 2.236 25.390 24.197 1.00 34.02 77 MET A N 3
ATOM 3642 C CA . MET A 1 77 ? 2.386 24.586 25.405 1.00 65.43 77 MET A CA 3
ATOM 3643 C C . MET A 1 77 ? 3.417 25.205 26.345 1.00 21.30 77 MET A C 3
ATOM 3644 O O . MET A 1 77 ? 3.216 25.252 27.559 1.00 3.42 77 MET A O 3
ATOM 3658 N N . GLY A 1 1 ? 1.133 -1.612 -5.772 1.00 13.00 1 GLY A N 4
ATOM 3659 C CA . GLY A 1 1 ? 0.234 -0.475 -5.838 1.00 45.03 1 GLY A CA 4
ATOM 3660 C C . GLY A 1 1 ? 0.367 0.438 -4.635 1.00 63.32 1 GLY A C 4
ATOM 3661 O O . GLY A 1 1 ? 1.138 0.161 -3.718 1.00 14.32 1 GLY A O 4
ATOM 3665 N N . MET A 1 2 ? -0.387 1.534 -4.640 1.00 12.25 2 MET A N 4
ATOM 3666 C CA . MET A 1 2 ? -0.349 2.492 -3.541 1.00 5.34 2 MET A CA 4
ATOM 3667 C C . MET A 1 2 ? -1.754 2.782 -3.024 1.00 11.05 2 MET A C 4
ATOM 3668 O O . MET A 1 2 ? -2.646 3.142 -3.792 1.00 75.33 2 MET A O 4
ATOM 3682 N N . ILE A 1 3 ? -1.944 2.622 -1.719 1.00 14.31 3 ILE A N 4
ATOM 3683 C CA . ILE A 1 3 ? -3.242 2.866 -1.100 1.00 65.31 3 ILE A CA 4
ATOM 3684 C C . ILE A 1 3 ? -3.163 4.010 -0.095 1.00 4.32 3 ILE A C 4
ATOM 3685 O O . ILE A 1 3 ? -4.156 4.691 0.166 1.00 24.11 3 ILE A O 4
ATOM 3701 N N . LEU A 1 4 ? -1.977 4.216 0.468 1.00 73.35 4 LEU A N 4
ATOM 3702 C CA . LEU A 1 4 ? -1.768 5.279 1.444 1.00 25.21 4 LEU A CA 4
ATOM 3703 C C . LEU A 1 4 ? -1.696 6.641 0.761 1.00 71.15 4 LEU A C 4
ATOM 3704 O O . LEU A 1 4 ? -2.247 7.623 1.255 1.00 22.33 4 LEU A O 4
ATOM 3720 N N . ASN A 1 5 ? -1.016 6.690 -0.380 1.00 1.04 5 ASN A N 4
ATOM 3721 C CA . ASN A 1 5 ? -0.874 7.930 -1.133 1.00 43.32 5 ASN A CA 4
ATOM 3722 C C . ASN A 1 5 ? -2.183 8.300 -1.824 1.00 32.23 5 ASN A C 4
ATOM 3723 O O . ASN A 1 5 ? -2.540 9.474 -1.911 1.00 63.23 5 ASN A O 4
ATOM 3734 N N . GLU A 1 6 ? -2.894 7.289 -2.313 1.00 32.15 6 GLU A N 4
ATOM 3735 C CA . GLU A 1 6 ? -4.163 7.508 -2.997 1.00 70.44 6 GLU A CA 4
ATOM 3736 C C . GLU A 1 6 ? -5.217 8.040 -2.030 1.00 55.10 6 GLU A C 4
ATOM 3737 O O . GLU A 1 6 ? -5.901 9.022 -2.318 1.00 73.43 6 GLU A O 4
ATOM 3749 N N . LEU A 1 7 ? -5.342 7.382 -0.882 1.00 43.04 7 LEU A N 4
ATOM 3750 C CA . LEU A 1 7 ? -6.314 7.787 0.128 1.00 2.11 7 LEU A CA 4
ATOM 3751 C C . LEU A 1 7 ? -5.894 9.092 0.796 1.00 32.25 7 LEU A C 4
ATOM 3752 O O . LEU A 1 7 ? -6.731 9.854 1.279 1.00 72.21 7 LEU A O 4
ATOM 3768 N N . LYS A 1 8 ? -4.589 9.346 0.819 1.00 31.30 8 LYS A N 4
ATOM 3769 C CA . LYS A 1 8 ? -4.056 10.561 1.423 1.00 13.23 8 LYS A CA 4
ATOM 3770 C C . LYS A 1 8 ? -4.526 11.797 0.665 1.00 70.43 8 LYS A C 4
ATOM 3771 O O . LYS A 1 8 ? -5.131 12.699 1.244 1.00 23.34 8 LYS A O 4
ATOM 3790 N N . ALA A 1 9 ? -4.246 11.832 -0.634 1.00 60.41 9 ALA A N 4
ATOM 3791 C CA . ALA A 1 9 ? -4.643 12.957 -1.472 1.00 41.10 9 ALA A CA 4
ATOM 3792 C C . ALA A 1 9 ? -6.151 12.964 -1.701 1.00 71.45 9 ALA A C 4
ATOM 3793 O O . ALA A 1 9 ? -6.745 14.013 -1.950 1.00 15.11 9 ALA A O 4
ATOM 3800 N N . ALA A 1 10 ? -6.763 11.788 -1.618 1.00 34.22 10 ALA A N 4
ATOM 3801 C CA . ALA A 1 10 ? -8.201 11.659 -1.815 1.00 75.34 10 ALA A CA 4
ATOM 3802 C C . ALA A 1 10 ? -8.971 12.200 -0.617 1.00 5.31 10 ALA A C 4
ATOM 3803 O O . ALA A 1 10 ? -9.821 13.081 -0.758 1.00 3.45 10 ALA A O 4
ATOM 3810 N N . ILE A 1 11 ? -8.669 11.670 0.564 1.00 15.01 11 ILE A N 4
ATOM 3811 C CA . ILE A 1 11 ? -9.333 12.100 1.788 1.00 63.43 11 ILE A CA 4
ATOM 3812 C C . ILE A 1 11 ? -9.023 13.562 2.095 1.00 41.44 11 ILE A C 4
ATOM 3813 O O . ILE A 1 11 ? -9.847 14.273 2.671 1.00 53.04 11 ILE A O 4
ATOM 3829 N N . GLU A 1 12 ? -7.832 14.004 1.705 1.00 42.22 12 GLU A N 4
ATOM 3830 C CA . GLU A 1 12 ? -7.416 15.382 1.938 1.00 3.45 12 GLU A CA 4
ATOM 3831 C C . GLU A 1 12 ? -8.078 16.327 0.939 1.00 33.22 12 GLU A C 4
ATOM 3832 O O . GLU A 1 12 ? -8.843 17.212 1.319 1.00 45.12 12 GLU A O 4
ATOM 3844 N N . SER A 1 13 ? -7.775 16.132 -0.340 1.00 63.02 13 SER A N 4
ATOM 3845 C CA . SER A 1 13 ? -8.336 16.969 -1.395 1.00 1.23 13 SER A CA 4
ATOM 3846 C C . SER A 1 13 ? -9.846 16.779 -1.493 1.00 42.14 13 SER A C 4
ATOM 3847 O O . SER A 1 13 ? -10.618 17.708 -1.254 1.00 65.44 13 SER A O 4
ATOM 3855 N N . LYS A 1 14 ? -10.262 15.567 -1.845 1.00 51.24 14 LYS A N 4
ATOM 3856 C CA . LYS A 1 14 ? -11.681 15.252 -1.975 1.00 30.44 14 LYS A CA 4
ATOM 3857 C C . LYS A 1 14 ? -12.263 14.809 -0.637 1.00 41.21 14 LYS A C 4
ATOM 3858 O O . LYS A 1 14 ? -11.591 14.864 0.392 1.00 42.41 14 LYS A O 4
ATOM 3877 N N . ASN A 1 15 ? -13.518 14.370 -0.659 1.00 11.15 15 ASN A N 4
ATOM 3878 C CA . ASN A 1 15 ? -14.190 13.916 0.553 1.00 44.13 15 ASN A CA 4
ATOM 3879 C C . ASN A 1 15 ? -13.349 12.876 1.286 1.00 70.15 15 ASN A C 4
ATOM 3880 O O . ASN A 1 15 ? -12.494 12.223 0.689 1.00 43.11 15 ASN A O 4
ATOM 3891 N N . GLY A 1 16 ? -13.600 12.728 2.583 1.00 13.34 16 GLY A N 4
ATOM 3892 C CA . GLY A 1 16 ? -12.858 11.764 3.376 1.00 73.22 16 GLY A CA 4
ATOM 3893 C C . GLY A 1 16 ? -13.511 10.397 3.386 1.00 14.10 16 GLY A C 4
ATOM 3894 O O . GLY A 1 16 ? -14.649 10.241 2.945 1.00 50.11 16 GLY A O 4
ATOM 3898 N N . ALA A 1 17 ? -12.788 9.401 3.890 1.00 40.01 17 ALA A N 4
ATOM 3899 C CA . ALA A 1 17 ? -13.304 8.039 3.956 1.00 61.44 17 ALA A CA 4
ATOM 3900 C C . ALA A 1 17 ? -13.097 7.441 5.343 1.00 4.31 17 ALA A C 4
ATOM 3901 O O . ALA A 1 17 ? -12.002 7.508 5.903 1.00 10.11 17 ALA A O 4
ATOM 3908 N N . THR A 1 18 ? -14.156 6.855 5.894 1.00 3.23 18 THR A N 4
ATOM 3909 C CA . THR A 1 18 ? -14.091 6.247 7.217 1.00 34.25 18 THR A CA 4
ATOM 3910 C C . THR A 1 18 ? -13.324 4.930 7.178 1.00 31.25 18 THR A C 4
ATOM 3911 O O . THR A 1 18 ? -12.730 4.575 6.160 1.00 62.23 18 THR A O 4
ATOM 3922 N N . ARG A 1 19 ? -13.340 4.208 8.294 1.00 13.14 19 ARG A N 4
ATOM 3923 C CA . ARG A 1 19 ? -12.645 2.929 8.387 1.00 3.21 19 ARG A CA 4
ATOM 3924 C C . ARG A 1 19 ? -13.263 1.904 7.442 1.00 54.42 19 ARG A C 4
ATOM 3925 O O . ARG A 1 19 ? -12.623 0.920 7.073 1.00 25.53 19 ARG A O 4
ATOM 3946 N N . GLN A 1 20 ? -14.513 2.141 7.057 1.00 34.32 20 GLN A N 4
ATOM 3947 C CA . GLN A 1 20 ? -15.219 1.237 6.156 1.00 30.44 20 GLN A CA 4
ATOM 3948 C C . GLN A 1 20 ? -14.719 1.397 4.724 1.00 34.31 20 GLN A C 4
ATOM 3949 O O . GLN A 1 20 ? -14.457 0.411 4.034 1.00 52.11 20 GLN A O 4
ATOM 3963 N N . GLU A 1 21 ? -14.590 2.644 4.283 1.00 32.50 21 GLU A N 4
ATOM 3964 C CA . GLU A 1 21 ? -14.122 2.931 2.931 1.00 51.21 21 GLU A CA 4
ATOM 3965 C C . GLU A 1 21 ? -12.670 2.494 2.753 1.00 42.45 21 GLU A C 4
ATOM 3966 O O . GLU A 1 21 ? -12.288 1.992 1.696 1.00 23.34 21 GLU A O 4
ATOM 3978 N N . LEU A 1 22 ? -11.869 2.691 3.794 1.00 34.50 22 LEU A N 4
ATOM 3979 C CA . LEU A 1 22 ? -10.458 2.318 3.752 1.00 44.24 22 LEU A CA 4
ATOM 3980 C C . LEU A 1 22 ? -10.298 0.806 3.641 1.00 55.02 22 LEU A C 4
ATOM 3981 O O . LEU A 1 22 ? -9.680 0.305 2.701 1.00 45.33 22 LEU A O 4
ATOM 3997 N N . ALA A 1 23 ? -10.860 0.083 4.603 1.00 11.32 23 ALA A N 4
ATOM 3998 C CA . ALA A 1 23 ? -10.784 -1.372 4.611 1.00 21.45 23 ALA A CA 4
ATOM 3999 C C . ALA A 1 23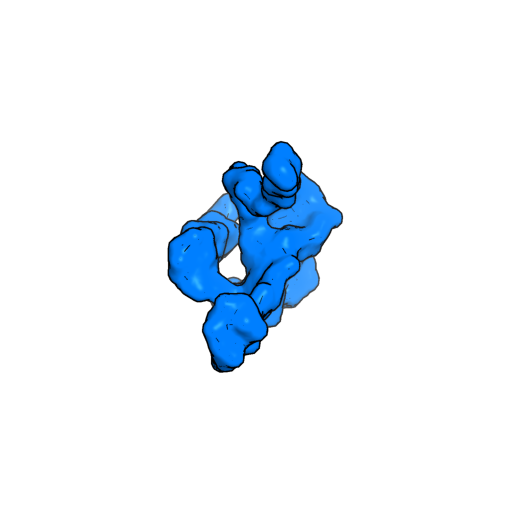 ? -11.459 -1.964 3.379 1.00 55.44 23 ALA A C 4
ATOM 4000 O O . ALA A 1 23 ? -11.133 -3.072 2.951 1.00 43.20 23 ALA A O 4
ATOM 4007 N N . ARG A 1 24 ? -12.403 -1.220 2.813 1.00 63.14 24 ARG A N 4
ATOM 4008 C CA . ARG A 1 24 ? -13.127 -1.671 1.630 1.00 33.23 24 ARG A CA 4
ATOM 4009 C C . ARG A 1 24 ? -12.231 -1.628 0.395 1.00 13.41 24 ARG A C 4
ATOM 4010 O O . ARG A 1 24 ? -12.126 -2.609 -0.342 1.00 64.00 24 ARG A O 4
ATOM 4031 N N . ARG A 1 25 ? -11.589 -0.486 0.177 1.00 72.55 25 ARG A N 4
ATOM 4032 C CA . ARG A 1 25 ? -10.704 -0.314 -0.970 1.00 51.10 25 ARG A CA 4
ATOM 4033 C C . ARG A 1 25 ? -9.573 -1.337 -0.941 1.00 3.21 25 ARG A C 4
ATOM 4034 O O . ARG A 1 25 ? -9.204 -1.899 -1.972 1.00 31.51 25 ARG A O 4
ATOM 4055 N N . PHE A 1 26 ? -9.025 -1.573 0.247 1.00 42.45 26 PHE A N 4
ATOM 4056 C CA . PHE A 1 26 ? -7.934 -2.527 0.410 1.00 55.24 26 PHE A CA 4
ATOM 4057 C C . PHE A 1 26 ? -8.469 -3.954 0.505 1.00 64.15 26 PHE A C 4
ATOM 4058 O O . PHE A 1 26 ? -7.727 -4.918 0.323 1.00 4.42 26 PHE A O 4
ATOM 4075 N N . ALA A 1 27 ? -9.761 -4.077 0.791 1.00 71.21 27 ALA A N 4
ATOM 4076 C CA . ALA A 1 27 ? -10.395 -5.384 0.909 1.00 70.23 27 ALA A CA 4
ATOM 4077 C C . ALA A 1 27 ? -9.808 -6.176 2.072 1.00 74.20 27 ALA A C 4
ATOM 4078 O O . ALA A 1 27 ? -9.455 -7.347 1.923 1.00 43.00 27 ALA A O 4
ATOM 4085 N N . LEU A 1 28 ? -9.705 -5.531 3.228 1.00 15.22 28 LEU A N 4
ATOM 4086 C CA . LEU A 1 28 ? -9.159 -6.177 4.418 1.00 52.22 28 LEU A CA 4
ATOM 4087 C C . LEU A 1 28 ? -9.846 -5.662 5.679 1.00 61.10 28 LEU A C 4
ATOM 4088 O O . LEU A 1 28 ? -10.651 -4.733 5.625 1.00 1.44 28 LEU A O 4
ATOM 4104 N N . SER A 1 29 ? -9.519 -6.272 6.814 1.00 44.34 29 SER A N 4
ATOM 4105 C CA . SER A 1 29 ? -10.105 -5.876 8.090 1.00 12.20 29 SER A CA 4
ATOM 4106 C C . SER A 1 29 ? -9.728 -4.440 8.439 1.00 32.14 29 SER A C 4
ATOM 4107 O O . SER A 1 29 ? -8.609 -4.000 8.177 1.00 30.32 29 SER A O 4
ATOM 4115 N N . GLU A 1 30 ? -10.671 -3.715 9.032 1.00 5.11 30 GLU A N 4
ATOM 4116 C CA . GLU A 1 30 ? -10.438 -2.327 9.417 1.00 54.22 30 GLU A CA 4
ATOM 4117 C C . GLU A 1 30 ? -9.200 -2.208 10.299 1.00 25.44 30 GLU A C 4
ATOM 4118 O O . GLU A 1 30 ? -8.494 -1.199 10.266 1.00 73.22 30 GLU A O 4
ATOM 4130 N N . ASP A 1 31 ? -8.941 -3.245 11.089 1.00 3.42 31 ASP A N 4
ATOM 4131 C CA . ASP A 1 31 ? -7.788 -3.257 11.981 1.00 30.34 31 ASP A CA 4
ATOM 4132 C C . ASP A 1 31 ? -6.495 -3.460 11.196 1.00 40.42 31 ASP A C 4
ATOM 4133 O O . ASP A 1 31 ? -5.460 -2.882 11.524 1.00 51.12 31 ASP A O 4
ATOM 4142 N N . GLY A 1 32 ? -6.563 -4.288 10.157 1.00 45.13 32 GLY A N 4
ATOM 4143 C CA . GLY A 1 32 ? -5.392 -4.553 9.342 1.00 70.12 32 GLY A CA 4
ATOM 4144 C C . GLY A 1 32 ? -5.032 -3.384 8.448 1.00 32.12 32 GLY A C 4
ATOM 4145 O O . GLY A 1 32 ? -3.856 -3.048 8.299 1.00 70.12 32 GLY A O 4
ATOM 4149 N N . ILE A 1 33 ? -6.044 -2.764 7.849 1.00 30.44 33 ILE A N 4
ATOM 4150 C CA . ILE A 1 33 ? -5.825 -1.627 6.964 1.00 44.30 33 ILE A CA 4
ATOM 4151 C C . ILE A 1 33 ? -5.377 -0.399 7.748 1.00 64.44 33 ILE A C 4
ATOM 4152 O O . ILE A 1 33 ? -4.569 0.397 7.268 1.00 41.13 33 ILE A O 4
ATOM 4168 N N . ASP A 1 34 ? -5.906 -0.250 8.958 1.00 34.53 34 ASP A N 4
ATOM 4169 C CA . ASP A 1 34 ? -5.558 0.880 9.811 1.00 0.34 34 ASP A CA 4
ATOM 4170 C C . ASP A 1 34 ? -4.152 0.720 10.380 1.00 33.31 34 ASP A C 4
ATOM 4171 O O . ASP A 1 34 ? -3.430 1.700 10.564 1.00 72.23 34 ASP A O 4
ATOM 4180 N N . ALA A 1 35 ? -3.769 -0.523 10.657 1.00 42.24 35 ALA A N 4
ATOM 4181 C CA . ALA A 1 35 ? -2.450 -0.812 11.204 1.00 24.20 35 ALA A CA 4
ATOM 4182 C C . ALA A 1 35 ? -1.368 -0.650 10.141 1.00 35.12 35 ALA A C 4
ATOM 4183 O O . ALA A 1 35 ? -0.422 0.118 10.316 1.00 0.24 35 ALA A O 4
ATOM 4190 N N . MET A 1 36 ? -1.514 -1.380 9.040 1.00 62.53 36 MET A N 4
ATOM 4191 C CA . MET A 1 36 ? -0.548 -1.316 7.948 1.00 50.04 36 MET A CA 4
ATOM 4192 C C . MET A 1 36 ? -0.389 0.116 7.446 1.00 14.41 36 MET A C 4
ATOM 4193 O O . MET A 1 36 ? 0.729 0.596 7.255 1.00 32.30 36 MET A O 4
ATOM 4207 N N . LEU A 1 37 ? -1.512 0.792 7.233 1.00 42.31 37 LEU A N 4
ATOM 4208 C CA . LEU A 1 37 ? -1.497 2.169 6.752 1.00 52.42 37 LEU A CA 4
ATOM 4209 C C . LEU A 1 37 ? -0.734 3.074 7.714 1.00 12.54 37 LEU A C 4
ATOM 4210 O O . LEU A 1 37 ? 0.149 3.826 7.305 1.00 42.32 37 LEU A O 4
ATOM 4226 N N . ALA A 1 38 ? -1.080 2.992 8.996 1.00 32.10 38 ALA A N 4
ATOM 4227 C CA . ALA A 1 38 ? -0.424 3.799 10.017 1.00 72.04 38 ALA A CA 4
ATOM 4228 C C . ALA A 1 38 ? 1.080 3.546 10.035 1.00 64.32 38 ALA A C 4
ATOM 4229 O O . ALA A 1 38 ? 1.864 4.431 10.379 1.00 15.21 38 ALA A O 4
ATOM 4236 N N . VAL A 1 39 ? 1.475 2.332 9.664 1.00 24.45 39 VAL A N 4
ATOM 4237 C CA . VAL A 1 39 ? 2.886 1.963 9.638 1.00 22.11 39 VAL A CA 4
ATOM 4238 C C . VAL A 1 39 ? 3.582 2.540 8.411 1.00 34.51 39 VAL A C 4
ATOM 4239 O O . VAL A 1 39 ? 4.781 2.819 8.438 1.00 1.41 39 VAL A O 4
ATOM 4252 N N . TRP A 1 40 ? 2.823 2.716 7.334 1.00 3.35 40 TRP A N 4
ATOM 4253 C CA . TRP A 1 40 ? 3.367 3.260 6.095 1.00 5.24 40 TRP A CA 4
ATOM 4254 C C . TRP A 1 40 ? 3.406 4.783 6.141 1.00 51.44 40 TRP A C 4
ATOM 4255 O O . TRP A 1 40 ? 4.371 5.403 5.693 1.00 74.23 40 TRP A O 4
ATOM 4276 N N . ILE A 1 41 ? 2.351 5.381 6.685 1.00 51.22 41 ILE A N 4
ATOM 4277 C CA . ILE A 1 41 ? 2.266 6.833 6.790 1.00 31.52 41 ILE A CA 4
ATOM 4278 C C . ILE A 1 41 ? 3.022 7.341 8.013 1.00 73.15 41 ILE A C 4
ATOM 4279 O O . ILE A 1 41 ? 3.554 8.451 8.010 1.00 1.20 41 ILE A O 4
ATOM 4295 N N . LYS A 1 42 ? 3.065 6.521 9.057 1.00 31.41 42 LYS A N 4
ATOM 4296 C CA . LYS A 1 42 ? 3.758 6.885 10.287 1.00 2.24 42 LYS A CA 4
ATOM 4297 C C . LYS A 1 42 ? 4.465 5.675 10.892 1.00 23.41 42 LYS A C 4
ATOM 4298 O O . LYS A 1 42 ? 4.457 4.587 10.316 1.00 3.34 42 LYS A O 4
ATOM 4317 N N . LYS A 1 43 ? 5.074 5.873 12.056 1.00 31.44 43 LYS A N 4
ATOM 4318 C CA . LYS A 1 43 ? 5.784 4.799 12.740 1.00 14.30 43 LYS A CA 4
ATOM 4319 C C . LYS A 1 43 ? 4.958 4.256 13.903 1.00 40.21 43 LYS A C 4
ATOM 4320 O O . LYS A 1 43 ? 5.110 3.102 14.299 1.00 14.22 43 LYS A O 4
ATOM 4339 N N . GLY A 1 44 ? 4.083 5.097 14.445 1.00 43.21 44 GLY A N 4
ATOM 4340 C CA . GLY A 1 44 ? 3.246 4.683 15.555 1.00 11.45 44 GLY A CA 4
ATOM 4341 C C . GLY A 1 44 ? 2.266 5.761 15.977 1.00 34.01 44 GLY A C 4
ATOM 4342 O O . GLY A 1 44 ? 2.270 6.198 17.127 1.00 3.02 44 GLY A O 4
ATOM 4346 N N . VAL A 1 45 ? 1.425 6.191 15.042 1.00 64.05 45 VAL A N 4
ATOM 4347 C CA . VAL A 1 45 ? 0.436 7.225 15.323 1.00 60.23 45 VAL A CA 4
ATOM 4348 C C . VAL A 1 45 ? -0.982 6.683 15.174 1.00 23.02 45 VAL A C 4
ATOM 4349 O O . VAL A 1 45 ? -1.930 7.234 15.735 1.00 54.14 45 VAL A O 4
ATOM 4362 N N . LEU A 1 46 ? -1.119 5.602 14.416 1.00 75.11 46 LEU A N 4
ATOM 4363 C CA . LEU A 1 46 ? -2.422 4.984 14.192 1.00 43.21 46 LEU A CA 4
ATOM 4364 C C . LEU A 1 46 ? -3.357 5.936 13.455 1.00 71.04 46 LEU A C 4
ATOM 4365 O O . LEU A 1 46 ? -4.526 6.077 13.815 1.00 71.32 46 LEU A O 4
ATOM 4381 N N . SER A 1 47 ? -2.836 6.587 12.420 1.00 23.25 47 SER A N 4
ATOM 4382 C CA . SER A 1 47 ? -3.623 7.528 11.632 1.00 55.43 47 SER A CA 4
ATOM 4383 C C . SER A 1 47 ? -4.300 8.557 12.532 1.00 61.41 47 SER A C 4
ATOM 4384 O O . SER A 1 47 ? -4.007 8.643 13.725 1.00 25.51 47 SER A O 4
ATOM 4392 N N . ARG A 1 48 ? -5.207 9.336 11.951 1.00 0.22 48 ARG A N 4
ATOM 4393 C CA . ARG A 1 48 ? -5.925 10.362 12.700 1.00 35.55 48 ARG A CA 4
ATOM 4394 C C . ARG A 1 48 ? -7.428 10.254 12.464 1.00 54.51 48 ARG A C 4
ATOM 4395 O O . ARG A 1 48 ? -7.927 10.629 11.404 1.00 61.34 48 ARG A O 4
ATOM 4416 N N . GLN A 1 49 ? -8.143 9.738 13.459 1.00 63.23 49 GLN A N 4
ATOM 4417 C CA . GLN A 1 49 ? -9.590 9.580 13.359 1.00 23.55 49 GLN A CA 4
ATOM 4418 C C . GLN A 1 49 ? -10.311 10.715 14.078 1.00 54.05 49 GLN A C 4
ATOM 4419 O O . GLN A 1 49 ? -10.159 10.892 15.286 1.00 4.00 49 GLN A O 4
ATOM 4433 N N . GLN A 1 50 ? -11.098 11.479 13.327 1.00 31.53 50 GLN A N 4
ATOM 4434 C CA . GLN A 1 50 ? -11.842 12.598 13.893 1.00 14.20 50 GLN A CA 4
ATOM 4435 C C . GLN A 1 50 ? -13.345 12.377 13.754 1.00 42.42 50 GLN A C 4
ATOM 4436 O O . GLN A 1 50 ? -13.821 11.911 12.718 1.00 54.31 50 GLN A O 4
ATOM 4450 N N . TYR A 1 51 ? -14.087 12.714 14.802 1.00 42.21 51 TYR A N 4
ATOM 4451 C CA . TYR A 1 51 ? -15.536 12.550 14.799 1.00 74.31 51 TYR A CA 4
ATOM 4452 C C . TYR A 1 51 ? -16.236 13.882 15.048 1.00 24.21 51 TYR A C 4
ATOM 4453 O O . TYR A 1 51 ? -15.853 14.640 15.940 1.00 33.41 51 TYR A O 4
ATOM 4471 N N . ILE A 1 52 ? -17.264 14.160 14.253 1.00 44.41 52 ILE A N 4
ATOM 4472 C CA . ILE A 1 52 ? -18.020 15.400 14.389 1.00 15.03 52 ILE A CA 4
ATOM 4473 C C . ILE A 1 52 ? -19.520 15.140 14.316 1.00 52.45 52 ILE A C 4
ATOM 4474 O O . ILE A 1 52 ? -20.052 14.802 13.259 1.00 43.02 52 ILE A O 4
ATOM 4490 N N . ASN A 1 53 ? -20.199 15.301 15.448 1.00 2.12 53 ASN A N 4
ATOM 4491 C CA . ASN A 1 53 ? -21.639 15.085 15.513 1.00 61.01 53 ASN A CA 4
ATOM 4492 C C . ASN A 1 53 ? -22.378 16.402 15.730 1.00 44.30 53 ASN A C 4
ATOM 4493 O O . ASN A 1 53 ? -23.540 16.544 15.353 1.00 73.05 53 ASN A O 4
ATOM 4504 N N . ALA A 1 54 ? -21.694 17.364 16.343 1.00 13.13 54 ALA A N 4
ATOM 4505 C CA . ALA A 1 54 ? -22.284 18.670 16.609 1.00 22.13 54 ALA A CA 4
ATOM 4506 C C . ALA A 1 54 ? -21.252 19.629 17.193 1.00 40.32 54 ALA A C 4
ATOM 4507 O O . ALA A 1 54 ? -21.499 20.274 18.212 1.00 32.14 54 ALA A O 4
ATOM 4514 N N . GLU A 1 55 ? -20.096 19.716 16.542 1.00 3.25 55 GLU A N 4
ATOM 4515 C CA . GLU A 1 55 ? -19.027 20.596 17.000 1.00 10.22 55 GLU A CA 4
ATOM 4516 C C . GLU A 1 55 ? -18.975 21.871 16.163 1.00 14.32 55 GLU A C 4
ATOM 4517 O O . GLU A 1 55 ? -17.925 22.500 16.037 1.00 13.11 55 GLU A O 4
ATOM 4529 N N . ASP A 1 56 ? -20.115 22.243 15.593 1.00 71.14 56 ASP A N 4
ATOM 4530 C CA . ASP A 1 56 ? -20.200 23.442 14.767 1.00 62.22 56 ASP A CA 4
ATOM 4531 C C . ASP A 1 56 ? -19.280 23.334 13.555 1.00 60.52 56 ASP A C 4
ATOM 4532 O O . ASP A 1 56 ? -18.611 24.298 13.186 1.00 33.33 56 ASP A O 4
ATOM 4541 N N . GLU A 1 57 ? -19.254 22.155 12.942 1.00 24.44 57 GLU A N 4
ATOM 4542 C CA . GLU A 1 57 ? -18.413 21.921 11.773 1.00 43.23 57 GLU A CA 4
ATOM 4543 C C . GLU A 1 57 ? -19.257 21.844 10.504 1.00 33.32 57 GLU A C 4
ATOM 4544 O O . GLU A 1 57 ? -19.164 22.705 9.629 1.00 25.41 57 GLU A O 4
ATOM 4556 N N . VAL A 1 58 ? -20.080 20.804 10.410 1.00 72.12 58 VAL A N 4
ATOM 4557 C CA . VAL A 1 58 ? -20.940 20.612 9.249 1.00 41.32 58 VAL A CA 4
ATOM 4558 C C . VAL A 1 58 ? -22.322 20.119 9.664 1.00 22.11 58 VAL A C 4
ATOM 4559 O O . VAL A 1 58 ? -23.305 20.857 9.588 1.00 15.40 58 VAL A O 4
ATOM 4572 N N . VAL A 1 59 ? -22.389 18.867 10.105 1.00 45.54 59 VAL A N 4
ATOM 4573 C CA . VAL A 1 59 ? -23.651 18.274 10.535 1.00 64.33 59 VAL A CA 4
ATOM 4574 C C . VAL A 1 59 ? -23.444 16.856 11.053 1.00 73.42 59 VAL A C 4
ATOM 4575 O O . VAL A 1 59 ? -24.078 16.439 12.022 1.00 42.01 59 VAL A O 4
ATOM 4588 N N . ARG A 1 60 ? -22.551 16.118 10.401 1.00 61.25 60 ARG A N 4
ATOM 4589 C CA . ARG A 1 60 ? -22.261 14.745 10.794 1.00 5.10 60 ARG A CA 4
ATOM 4590 C C . ARG A 1 60 ? -21.190 14.135 9.894 1.00 64.14 60 ARG A C 4
ATOM 4591 O O . ARG A 1 60 ? -21.498 13.541 8.860 1.00 43.15 60 ARG A O 4
ATOM 4612 N N . VAL A 1 61 ? -19.932 14.288 10.292 1.00 23.20 61 VAL A N 4
ATOM 4613 C CA . VAL A 1 61 ? -18.816 13.753 9.522 1.00 14.23 61 VAL A CA 4
ATOM 4614 C C . VAL A 1 61 ? -17.747 13.167 10.437 1.00 34.02 61 VAL A C 4
ATOM 4615 O O . VAL A 1 61 ? -17.289 13.821 11.374 1.00 64.34 61 VAL A O 4
ATOM 4628 N N . ARG A 1 62 ? -17.352 11.929 10.160 1.00 14.22 62 ARG A N 4
ATOM 4629 C CA . ARG A 1 62 ? -16.337 11.253 10.959 1.00 35.04 62 ARG A CA 4
ATOM 4630 C C . ARG A 1 62 ? -15.571 10.236 10.118 1.00 11.23 62 ARG A C 4
ATOM 4631 O O . ARG A 1 62 ? -16.152 9.289 9.589 1.00 74.21 62 ARG A O 4
ATOM 4652 N N . TYR A 1 63 ? -14.263 10.440 10.000 1.00 74.34 63 TYR A N 4
ATOM 4653 C CA . TYR A 1 63 ? -13.418 9.544 9.220 1.00 62.41 63 TYR A CA 4
ATOM 4654 C C . TYR A 1 63 ? -11.962 9.641 9.669 1.00 42.13 63 TYR A C 4
ATOM 4655 O O . TYR A 1 63 ? -11.621 10.437 10.543 1.00 51.25 63 TYR A O 4
ATOM 4673 N N . VAL A 1 64 ? -11.108 8.823 9.062 1.00 4.45 64 VAL A N 4
ATOM 4674 C CA . VAL A 1 64 ? -9.688 8.817 9.396 1.00 12.32 64 VAL A CA 4
ATOM 4675 C C . VAL A 1 64 ? -8.846 9.311 8.227 1.00 33.10 64 VAL A C 4
ATOM 4676 O O . VAL A 1 64 ? -8.975 8.821 7.105 1.00 61.21 64 VAL A O 4
ATOM 4689 N N . MET A 1 65 ? -7.982 10.285 8.496 1.00 0.33 65 MET A N 4
ATOM 4690 C CA . MET A 1 65 ? -7.116 10.844 7.465 1.00 45.12 65 MET A CA 4
ATOM 4691 C C . MET A 1 65 ? -5.648 10.593 7.792 1.00 31.25 65 MET A C 4
ATOM 4692 O O . MET A 1 65 ? -5.301 10.276 8.929 1.00 45.22 65 MET A O 4
ATOM 4706 N N . ASN A 1 66 ? -4.789 10.735 6.788 1.00 31.21 66 ASN A N 4
ATOM 4707 C CA . ASN A 1 66 ? -3.357 10.522 6.969 1.00 44.53 66 ASN A CA 4
ATOM 4708 C C . ASN A 1 66 ? -2.690 11.770 7.540 1.00 33.40 66 ASN A C 4
ATOM 4709 O O . ASN A 1 66 ? -3.365 12.711 7.956 1.00 42.13 66 ASN A O 4
ATOM 4720 N N . GLN A 1 67 ? -1.361 11.770 7.552 1.00 15.31 67 GLN A N 4
ATOM 4721 C CA . GLN A 1 67 ? -0.602 12.902 8.070 1.00 61.12 67 GLN A CA 4
ATOM 4722 C C . GLN A 1 67 ? -1.058 14.205 7.422 1.00 43.11 67 GLN A C 4
ATOM 4723 O O . GLN A 1 67 ? -1.557 15.105 8.097 1.00 64.11 67 GLN A O 4
ATOM 4737 N N . VAL A 1 68 ? -0.883 14.299 6.107 1.00 32.12 68 VAL A N 4
ATOM 4738 C CA . VAL A 1 68 ? -1.277 15.492 5.366 1.00 1.54 68 VAL A CA 4
ATOM 4739 C C . VAL A 1 68 ? -0.528 16.722 5.869 1.00 61.24 68 VAL A C 4
ATOM 4740 O O . VAL A 1 68 ? -1.052 17.498 6.667 1.00 2.52 68 VAL A O 4
ATOM 4753 N N . GLY A 1 69 ? 0.702 16.895 5.393 1.00 53.31 69 GLY A N 4
ATOM 4754 C CA . GLY A 1 69 ? 1.502 18.033 5.804 1.00 20.24 69 GLY A CA 4
ATOM 4755 C C . GLY A 1 69 ? 1.624 19.080 4.714 1.00 11.14 69 GLY A C 4
ATOM 4756 O O . GLY A 1 69 ? 2.227 18.832 3.670 1.00 74.15 69 GLY A O 4
ATOM 4760 N N . SER A 1 70 ? 1.049 20.254 4.957 1.00 34.45 70 SER A N 4
ATOM 4761 C CA . SER A 1 70 ? 1.091 21.340 3.985 1.00 64.14 70 SER A CA 4
ATOM 4762 C C . SER A 1 70 ? 1.958 22.488 4.492 1.00 61.55 70 SER A C 4
ATOM 4763 O O . SER A 1 70 ? 1.578 23.208 5.416 1.00 45.51 70 SER A O 4
ATOM 4771 N N . LEU A 1 71 ? 3.125 22.655 3.880 1.00 63.31 71 LEU A N 4
ATOM 4772 C CA . LEU A 1 71 ? 4.049 23.717 4.268 1.00 53.43 71 LEU A CA 4
ATOM 4773 C C . LEU A 1 71 ? 4.047 24.841 3.238 1.00 21.54 71 LEU A C 4
ATOM 4774 O O . LEU A 1 71 ? 4.163 26.016 3.587 1.00 14.11 71 LEU A O 4
ATOM 4790 N N . ALA A 1 72 ? 3.916 24.474 1.968 1.00 12.12 72 ALA A N 4
ATOM 4791 C CA . ALA A 1 72 ? 3.897 25.452 0.887 1.00 42.23 72 ALA A CA 4
ATOM 4792 C C . ALA A 1 72 ? 2.571 25.412 0.134 1.00 25.33 72 ALA A C 4
ATOM 4793 O O . ALA A 1 72 ? 2.391 24.611 -0.784 1.00 24.51 72 ALA A O 4
ATOM 4800 N N . VAL A 1 73 ? 1.645 26.280 0.529 1.00 21.40 73 VAL A N 4
ATOM 4801 C CA . VAL A 1 73 ? 0.336 26.344 -0.110 1.00 11.23 73 VAL A CA 4
ATOM 4802 C C . VAL A 1 73 ? 0.148 27.664 -0.848 1.00 31.45 73 VAL A C 4
ATOM 4803 O O . VAL A 1 73 ? -0.596 27.740 -1.826 1.00 11.31 73 VAL A O 4
ATOM 4816 N N . ASN A 1 74 ? 0.829 28.702 -0.375 1.00 25.53 74 ASN A N 4
ATOM 4817 C CA . ASN A 1 74 ? 0.738 30.022 -0.991 1.00 54.22 74 ASN A CA 4
ATOM 4818 C C . ASN A 1 74 ? 1.990 30.844 -0.704 1.00 70.30 74 ASN A C 4
ATOM 4819 O O . ASN A 1 74 ? 2.354 31.059 0.452 1.00 13.25 74 ASN A O 4
ATOM 4830 N N . VAL A 1 75 ? 2.646 31.303 -1.765 1.00 35.45 75 VAL A N 4
ATOM 4831 C CA . VAL A 1 75 ? 3.858 32.102 -1.629 1.00 45.34 75 VAL A CA 4
ATOM 4832 C C . VAL A 1 75 ? 3.538 33.593 -1.661 1.00 71.13 75 VAL A C 4
ATOM 4833 O O . VAL A 1 75 ? 2.673 34.038 -2.416 1.00 52.45 75 VAL A O 4
ATOM 4846 N N . THR A 1 76 ? 4.243 34.362 -0.838 1.00 62.11 76 THR A N 4
ATOM 4847 C CA . THR A 1 76 ? 4.034 35.803 -0.772 1.00 4.13 76 THR A CA 4
ATOM 4848 C C . THR A 1 76 ? 4.600 36.498 -2.005 1.00 50.33 76 THR A C 4
ATOM 4849 O O . THR A 1 76 ? 5.729 36.986 -1.992 1.00 14.33 76 THR A O 4
ATOM 4860 N N . MET A 1 77 ? 3.806 36.540 -3.070 1.00 54.54 77 MET A N 4
ATOM 4861 C CA . MET A 1 77 ? 4.226 37.177 -4.312 1.00 63.14 77 MET A CA 4
ATOM 4862 C C . MET A 1 77 ? 4.420 38.677 -4.115 1.00 63.11 77 MET A C 4
ATOM 4863 O O . MET A 1 77 ? 4.984 39.359 -4.971 1.00 60.22 77 MET A O 4
ATOM 4877 N N . GLY A 1 1 ? -1.271 -1.593 -3.337 1.00 13.00 1 GLY A N 5
ATOM 4878 C CA . GLY A 1 1 ? 0.027 -1.084 -3.736 1.00 45.03 1 GLY A CA 5
ATOM 4879 C C . GLY A 1 1 ? 0.248 0.351 -3.300 1.00 32.44 1 GLY A C 5
ATOM 4880 O O . GLY A 1 1 ? 1.308 0.692 -2.775 1.00 13.33 1 GLY A O 5
ATOM 4884 N N . MET A 1 2 ? -0.756 1.194 -3.517 1.00 64.00 2 MET A N 5
ATOM 4885 C CA . MET A 1 2 ? -0.667 2.601 -3.142 1.00 72.34 2 MET A CA 5
ATOM 4886 C C . MET A 1 2 ? -2.011 3.116 -2.637 1.00 40.31 2 MET A C 5
ATOM 4887 O O . MET A 1 2 ? -2.408 4.241 -2.939 1.00 4.05 2 MET A O 5
ATOM 4901 N N . ILE A 1 3 ? -2.707 2.284 -1.868 1.00 63.51 3 ILE A N 5
ATOM 4902 C CA . ILE A 1 3 ? -4.006 2.657 -1.322 1.00 10.44 3 ILE A CA 5
ATOM 4903 C C . ILE A 1 3 ? -3.896 3.894 -0.437 1.00 15.02 3 ILE A C 5
ATOM 4904 O O . ILE A 1 3 ? -4.803 4.726 -0.398 1.00 3.10 3 ILE A O 5
ATOM 4920 N N . LEU A 1 4 ? -2.779 4.008 0.273 1.00 64.24 4 LEU A N 5
ATOM 4921 C CA . LEU A 1 4 ? -2.549 5.145 1.158 1.00 41.14 4 LEU A CA 5
ATOM 4922 C C . LEU A 1 4 ? -2.393 6.435 0.358 1.00 3.10 4 LEU A C 5
ATOM 4923 O O . LEU A 1 4 ? -2.758 7.513 0.824 1.00 0.51 4 LEU A O 5
ATOM 4939 N N . ASN A 1 5 ? -1.849 6.314 -0.849 1.00 71.14 5 ASN A N 5
ATOM 4940 C CA . ASN A 1 5 ? -1.646 7.471 -1.714 1.00 53.54 5 ASN A CA 5
ATOM 4941 C C . ASN A 1 5 ? -2.980 8.018 -2.212 1.00 21.10 5 ASN A C 5
ATOM 4942 O O . ASN A 1 5 ? -3.330 9.166 -1.941 1.00 23.22 5 ASN A O 5
ATOM 4953 N N . GLU A 1 6 ? -3.721 7.188 -2.940 1.00 71.40 6 GLU A N 5
ATOM 4954 C CA . GLU A 1 6 ? -5.016 7.590 -3.474 1.00 51.32 6 GLU A CA 5
ATOM 4955 C C . GLU A 1 6 ? -5.909 8.154 -2.372 1.00 53.45 6 GLU A C 5
ATOM 4956 O O . GLU A 1 6 ? -6.632 9.128 -2.581 1.00 5.34 6 GLU A O 5
ATOM 4968 N N . LEU A 1 7 ? -5.852 7.534 -1.198 1.00 43.21 7 LEU A N 5
ATOM 4969 C CA . LEU A 1 7 ? -6.655 7.973 -0.063 1.00 72.30 7 LEU A CA 5
ATOM 4970 C C . LEU A 1 7 ? -6.133 9.294 0.496 1.00 51.23 7 LEU A C 5
ATOM 4971 O O . LEU A 1 7 ? -6.901 10.227 0.731 1.00 71.23 7 LEU A O 5
ATOM 4987 N N . LYS A 1 8 ? -4.822 9.366 0.703 1.00 14.34 8 LYS A N 5
ATOM 4988 C CA . LYS A 1 8 ? -4.197 10.572 1.230 1.00 74.42 8 LYS A CA 5
ATOM 4989 C C . LYS A 1 8 ? -4.603 11.797 0.416 1.00 11.54 8 LYS A C 5
ATOM 4990 O O . LYS A 1 8 ? -4.694 12.904 0.946 1.00 10.30 8 LYS A O 5
ATOM 5009 N N . ALA A 1 9 ? -4.849 11.589 -0.874 1.00 73.43 9 ALA A N 5
ATOM 5010 C CA . ALA A 1 9 ? -5.250 12.674 -1.759 1.00 63.10 9 ALA A CA 5
ATOM 5011 C C . ALA A 1 9 ? -6.721 13.029 -1.563 1.00 45.42 9 ALA A C 5
ATOM 5012 O O . ALA A 1 9 ? -7.057 14.169 -1.247 1.00 63.11 9 ALA A O 5
ATOM 5019 N N . ALA A 1 10 ? -7.591 12.043 -1.753 1.00 22.34 10 ALA A N 5
ATOM 5020 C CA . ALA A 1 10 ? -9.026 12.251 -1.596 1.00 3.32 10 ALA A CA 5
ATOM 5021 C C . ALA A 1 10 ? -9.348 12.846 -0.229 1.00 20.32 10 ALA A C 5
ATOM 5022 O O . ALA A 1 10 ? -10.186 13.740 -0.113 1.00 22.14 10 ALA A O 5
ATOM 5029 N N . ILE A 1 11 ? -8.678 12.344 0.802 1.00 51.53 11 ILE A N 5
ATOM 5030 C CA . ILE A 1 11 ? -8.893 12.826 2.160 1.00 60.54 11 ILE A CA 5
ATOM 5031 C C . ILE A 1 11 ? -8.405 14.262 2.317 1.00 22.10 11 ILE A C 5
ATOM 5032 O O . ILE A 1 11 ? -9.177 15.156 2.661 1.00 52.01 11 ILE A O 5
ATOM 5048 N N . GLU A 1 12 ? -7.118 14.476 2.061 1.00 13.14 12 GLU A N 5
ATOM 5049 C CA . GLU A 1 12 ? -6.528 15.805 2.173 1.00 32.22 12 GLU A CA 5
ATOM 5050 C C . GLU A 1 12 ? -7.281 16.810 1.305 1.00 73.13 12 GLU A C 5
ATOM 5051 O O . GLU A 1 12 ? -7.287 18.008 1.587 1.00 74.41 12 GLU A O 5
ATOM 5063 N N . SER A 1 13 ? -7.914 16.312 0.249 1.00 4.43 13 SER A N 5
ATOM 5064 C CA . SER A 1 13 ? -8.667 17.165 -0.663 1.00 4.00 13 SER A CA 5
ATOM 5065 C C . SER A 1 13 ? -9.940 17.680 0.001 1.00 65.43 13 SER A C 5
ATOM 5066 O O . SER A 1 13 ? -10.111 18.885 0.192 1.00 13.24 13 SER A O 5
ATOM 5074 N N . LYS A 1 14 ? -10.831 16.760 0.350 1.00 13.44 14 LYS A N 5
ATOM 5075 C CA . LYS A 1 14 ? -12.090 17.117 0.995 1.00 61.01 14 LYS A CA 5
ATOM 5076 C C . LYS A 1 14 ? -12.916 15.873 1.305 1.00 71.24 14 LYS A C 5
ATOM 5077 O O . LYS A 1 14 ? -13.237 15.092 0.411 1.00 33.13 14 LYS A O 5
ATOM 5096 N N . ASN A 1 15 ? -13.256 15.697 2.577 1.00 13.00 15 ASN A N 5
ATOM 5097 C CA . ASN A 1 15 ? -14.045 14.548 3.006 1.00 2.41 15 ASN A CA 5
ATOM 5098 C C . ASN A 1 15 ? -13.292 13.245 2.750 1.00 32.33 15 ASN A C 5
ATOM 5099 O O . ASN A 1 15 ? -13.196 12.784 1.614 1.00 2.54 15 ASN A O 5
ATOM 5110 N N . GLY A 1 16 ? -12.760 12.656 3.817 1.00 61.11 16 GLY A N 5
ATOM 5111 C CA . GLY A 1 16 ? -12.024 11.413 3.688 1.00 42.34 16 GLY A CA 5
ATOM 5112 C C . GLY A 1 16 ? -12.935 10.211 3.542 1.00 15.33 16 GLY A C 5
ATOM 5113 O O . GLY A 1 16 ? -14.140 10.359 3.335 1.00 54.11 16 GLY A O 5
ATOM 5117 N N . ALA A 1 17 ? -12.361 9.017 3.650 1.00 63.14 17 ALA A N 5
ATOM 5118 C CA . ALA A 1 17 ? -13.130 7.785 3.529 1.00 33.10 17 ALA A CA 5
ATOM 5119 C C . ALA A 1 17 ? -13.110 6.996 4.834 1.00 31.12 17 ALA A C 5
ATOM 5120 O O . ALA A 1 17 ? -12.052 6.779 5.424 1.00 53.04 17 ALA A O 5
ATOM 5127 N N . THR A 1 18 ? -14.288 6.569 5.281 1.00 43.42 18 THR A N 5
ATOM 5128 C CA . THR A 1 18 ? -14.406 5.805 6.516 1.00 62.54 18 THR A CA 5
ATOM 5129 C C . THR A 1 18 ? -13.551 4.544 6.466 1.00 21.21 18 THR A C 5
ATOM 5130 O O . THR A 1 18 ? -13.280 4.008 5.391 1.00 32.33 18 THR A O 5
ATOM 5141 N N . ARG A 1 19 ? -13.129 4.074 7.636 1.00 21.22 19 ARG A N 5
ATOM 5142 C CA . ARG A 1 19 ? -12.304 2.876 7.725 1.00 35.35 19 ARG A CA 5
ATOM 5143 C C . ARG A 1 19 ? -13.087 1.643 7.282 1.00 64.33 19 ARG A C 5
ATOM 5144 O O . ARG A 1 19 ? -12.503 0.638 6.880 1.00 41.13 19 ARG A O 5
ATOM 5165 N N . GLN A 1 20 ? -14.411 1.730 7.359 1.00 72.23 20 GLN A N 5
ATOM 5166 C CA . GLN A 1 20 ? -15.272 0.621 6.967 1.00 12.34 20 GLN A CA 5
ATOM 5167 C C . GLN A 1 20 ? -15.269 0.438 5.453 1.00 55.52 20 GLN A C 5
ATOM 5168 O O . GLN A 1 20 ? -15.032 -0.661 4.952 1.00 33.31 20 GLN A O 5
ATOM 5182 N N . GLU A 1 21 ? -15.533 1.522 4.730 1.00 1.53 21 GLU A N 5
ATOM 5183 C CA . GLU A 1 21 ? -15.560 1.479 3.272 1.00 12.23 21 GLU A CA 5
ATOM 5184 C C . GLU A 1 21 ? -14.187 1.123 2.712 1.00 74.34 21 GLU A C 5
ATOM 5185 O O . GLU A 1 21 ? -14.076 0.406 1.717 1.00 62.02 21 GLU A O 5
ATOM 5197 N N . LEU A 1 22 ? -13.142 1.630 3.358 1.00 42.30 22 LEU A N 5
ATOM 5198 C CA . LEU A 1 22 ? -11.774 1.367 2.925 1.00 62.35 22 LEU A CA 5
ATOM 5199 C C . LEU A 1 22 ? -11.453 -0.122 3.006 1.00 35.54 22 LEU A C 5
ATOM 5200 O O . LEU A 1 22 ? -11.028 -0.730 2.024 1.00 71.43 22 LEU A O 5
ATOM 5216 N N . ALA A 1 23 ? -11.664 -0.704 4.183 1.00 41.15 23 ALA A N 5
ATOM 5217 C CA . ALA A 1 23 ? -11.402 -2.122 4.391 1.00 53.14 23 ALA A CA 5
ATOM 5218 C C . ALA A 1 23 ? -12.267 -2.981 3.474 1.00 21.42 23 ALA A C 5
ATOM 5219 O O . ALA A 1 23 ? -11.877 -4.084 3.091 1.00 20.32 23 ALA A O 5
ATOM 5226 N N . ARG A 1 24 ? -13.443 -2.468 3.127 1.00 53.21 24 ARG A N 5
ATOM 5227 C CA . ARG A 1 24 ? -14.364 -3.189 2.258 1.00 11.44 24 ARG A CA 5
ATOM 5228 C C . ARG A 1 24 ? -13.765 -3.376 0.866 1.00 32.14 24 ARG A C 5
ATOM 5229 O O . ARG A 1 24 ? -13.644 -4.500 0.378 1.00 24.45 24 ARG A O 5
ATOM 5250 N N . ARG A 1 25 ? -13.393 -2.267 0.235 1.00 42.41 25 ARG A N 5
ATOM 5251 C CA . ARG A 1 25 ? -12.808 -2.309 -1.100 1.00 25.25 25 ARG A CA 5
ATOM 5252 C C . ARG A 1 25 ? -11.545 -3.164 -1.115 1.00 73.32 25 ARG A C 5
ATOM 5253 O O . ARG A 1 25 ? -11.282 -3.887 -2.075 1.00 25.35 25 ARG A O 5
ATOM 5274 N N . PHE A 1 26 ? -10.765 -3.074 -0.042 1.00 53.34 26 PHE A N 5
ATOM 5275 C CA . PHE A 1 26 ? -9.528 -3.839 0.069 1.00 43.51 26 PHE A CA 5
ATOM 5276 C C . PHE A 1 26 ? -9.817 -5.294 0.427 1.00 32.12 26 PHE A C 5
ATOM 5277 O O . PHE A 1 26 ? -8.967 -6.167 0.257 1.00 43.24 26 PHE A O 5
ATOM 5294 N N . ALA A 1 27 ? -11.023 -5.545 0.925 1.00 11.10 27 ALA A N 5
ATOM 5295 C CA . ALA A 1 27 ? -11.425 -6.894 1.306 1.00 22.45 27 ALA A CA 5
ATOM 5296 C C . ALA A 1 27 ? -10.572 -7.418 2.456 1.00 5.30 27 ALA A C 5
ATOM 5297 O O . ALA A 1 27 ? -10.062 -8.538 2.404 1.00 4.41 27 ALA A O 5
ATOM 5304 N N . LEU A 1 28 ? -10.419 -6.601 3.491 1.00 73.43 28 LEU A N 5
ATOM 5305 C CA . LEU A 1 28 ? -9.624 -6.982 4.655 1.00 0.33 28 LEU A CA 5
ATOM 5306 C C . LEU A 1 28 ? -10.208 -6.387 5.932 1.00 24.52 28 LEU A C 5
ATOM 5307 O O . LEU A 1 28 ? -11.151 -5.595 5.885 1.00 61.54 28 LEU A O 5
ATOM 5323 N N . SER A 1 29 ? -9.642 -6.770 7.071 1.00 13.14 29 SER A N 5
ATOM 5324 C CA . SER A 1 29 ? -10.108 -6.276 8.361 1.00 41.11 29 SER A CA 5
ATOM 5325 C C . SER A 1 29 ? -9.871 -4.774 8.484 1.00 61.22 29 SER A C 5
ATOM 5326 O O . SER A 1 29 ? -8.857 -4.254 8.019 1.00 11.42 29 SER A O 5
ATOM 5334 N N . GLU A 1 30 ? -10.815 -4.082 9.116 1.00 50.23 30 GLU A N 5
ATOM 5335 C CA . GLU A 1 30 ? -10.710 -2.639 9.299 1.00 52.13 30 GLU A CA 5
ATOM 5336 C C . GLU A 1 30 ? -9.490 -2.286 10.146 1.00 33.14 30 GLU A C 5
ATOM 5337 O O . GLU A 1 30 ? -8.915 -1.206 10.007 1.00 3.53 30 GLU A O 5
ATOM 5349 N N . ASP A 1 31 ? -9.102 -3.204 11.025 1.00 34.20 31 ASP A N 5
ATOM 5350 C CA . ASP A 1 31 ? -7.951 -2.991 11.895 1.00 10.22 31 ASP A CA 5
ATOM 5351 C C . ASP A 1 31 ? -6.651 -3.044 11.099 1.00 55.21 31 ASP A C 5
ATOM 5352 O O . ASP A 1 31 ? -5.708 -2.307 11.381 1.00 65.31 31 ASP A O 5
ATOM 5361 N N . GLY A 1 32 ? -6.608 -3.925 10.103 1.00 72.41 32 GLY A N 5
ATOM 5362 C CA . GLY A 1 32 ? -5.418 -4.059 9.283 1.00 12.42 32 GLY A CA 5
ATOM 5363 C C . GLY A 1 32 ? -5.223 -2.882 8.349 1.00 1.42 32 GLY A C 5
ATOM 5364 O O . GLY A 1 32 ? -4.112 -2.370 8.209 1.00 60.33 32 GLY A O 5
ATOM 5368 N N . ILE A 1 33 ? -6.304 -2.455 7.704 1.00 21.21 33 ILE A N 5
ATOM 5369 C CA . ILE A 1 33 ? -6.246 -1.331 6.778 1.00 43.33 33 ILE A CA 5
ATOM 5370 C C . ILE A 1 33 ? -5.922 -0.033 7.508 1.00 23.40 33 ILE A C 5
ATOM 5371 O O . ILE A 1 33 ? -5.209 0.825 6.985 1.00 53.44 33 ILE A O 5
ATOM 5387 N N . ASP A 1 34 ? -6.449 0.106 8.719 1.00 32.24 34 ASP A N 5
ATOM 5388 C CA . ASP A 1 34 ? -6.214 1.300 9.524 1.00 1.11 34 ASP A CA 5
ATOM 5389 C C . ASP A 1 34 ? -4.785 1.324 10.054 1.00 72.34 34 ASP A C 5
ATOM 5390 O O . ASP A 1 34 ? -4.073 2.317 9.902 1.00 51.45 34 ASP A O 5
ATOM 5399 N N . ALA A 1 35 ? -4.372 0.227 10.680 1.00 1.41 35 ALA A N 5
ATOM 5400 C CA . ALA A 1 35 ? -3.027 0.122 11.232 1.00 60.22 35 ALA A CA 5
ATOM 5401 C C . ALA A 1 35 ? -1.973 0.228 10.135 1.00 70.32 35 ALA A C 5
ATOM 5402 O O . ALA A 1 35 ? -0.953 0.896 10.304 1.00 15.33 35 ALA A O 5
ATOM 5409 N N . MET A 1 36 ? -2.226 -0.436 9.012 1.00 61.23 36 MET A N 5
ATOM 5410 C CA . MET A 1 36 ? -1.298 -0.416 7.887 1.00 61.41 36 MET A CA 5
ATOM 5411 C C . MET A 1 36 ? -1.093 1.007 7.377 1.00 3.22 36 MET A C 5
ATOM 5412 O O . MET A 1 36 ? 0.039 1.470 7.232 1.00 13.32 36 MET A O 5
ATOM 5426 N N . LEU A 1 37 ? -2.195 1.698 7.104 1.00 15.45 37 LEU A N 5
ATOM 5427 C CA . LEU A 1 37 ? -2.137 3.069 6.609 1.00 13.44 37 LEU A CA 5
ATOM 5428 C C . LEU A 1 37 ? -1.392 3.969 7.588 1.00 44.32 37 LEU A C 5
ATOM 5429 O O . LEU A 1 37 ? -0.699 4.903 7.183 1.00 31.25 37 LEU A O 5
ATOM 5445 N N . ALA A 1 38 ? -1.536 3.682 8.877 1.00 52.53 38 ALA A N 5
ATOM 5446 C CA . ALA A 1 38 ? -0.873 4.463 9.914 1.00 10.54 38 ALA A CA 5
ATOM 5447 C C . ALA A 1 38 ? 0.622 4.167 9.952 1.00 61.14 38 ALA A C 5
ATOM 5448 O O . ALA A 1 38 ? 1.436 5.057 10.196 1.00 61.50 38 ALA A O 5
ATOM 5455 N N . VAL A 1 39 ? 0.978 2.909 9.711 1.00 43.11 39 VAL A N 5
ATOM 5456 C CA . VAL A 1 39 ? 2.377 2.495 9.718 1.00 11.25 39 VAL A CA 5
ATOM 5457 C C . VAL A 1 39 ? 3.106 3.001 8.478 1.00 1.25 39 VAL A C 5
ATOM 5458 O O . VAL A 1 39 ? 4.323 3.177 8.491 1.00 43.25 39 VAL A O 5
ATOM 5471 N N . TRP A 1 40 ? 2.352 3.235 7.409 1.00 11.00 40 TRP A N 5
ATOM 5472 C CA . TRP A 1 40 ? 2.927 3.722 6.160 1.00 14.14 40 TRP A CA 5
ATOM 5473 C C . TRP A 1 40 ? 3.160 5.227 6.219 1.00 72.21 40 TRP A C 5
ATOM 5474 O O . TRP A 1 40 ? 4.181 5.725 5.743 1.00 31.02 40 TRP A O 5
ATOM 5495 N N . ILE A 1 41 ? 2.210 5.947 6.807 1.00 12.42 41 ILE A N 5
ATOM 5496 C CA . ILE A 1 41 ? 2.314 7.395 6.929 1.00 2.21 41 ILE A CA 5
ATOM 5497 C C . ILE A 1 41 ? 3.172 7.786 8.127 1.00 52.03 41 ILE A C 5
ATOM 5498 O O . ILE A 1 41 ? 3.856 8.810 8.108 1.00 75.33 41 ILE A O 5
ATOM 5514 N N . LYS A 1 42 ? 3.134 6.962 9.169 1.00 23.35 42 LYS A N 5
ATOM 5515 C CA . LYS A 1 42 ? 3.910 7.218 10.377 1.00 50.02 42 LYS A CA 5
ATOM 5516 C C . LYS A 1 42 ? 4.360 5.911 11.022 1.00 12.32 42 LYS A C 5
ATOM 5517 O O . LYS A 1 42 ? 4.118 4.828 10.488 1.00 20.25 42 LYS A O 5
ATOM 5536 N N . LYS A 1 43 ? 5.014 6.019 12.173 1.00 35.04 43 LYS A N 5
ATOM 5537 C CA . LYS A 1 43 ? 5.496 4.847 12.893 1.00 12.53 43 LYS A CA 5
ATOM 5538 C C . LYS A 1 43 ? 4.346 3.898 13.219 1.00 22.32 43 LYS A C 5
ATOM 5539 O O . LYS A 1 43 ? 4.546 2.695 13.376 1.00 51.33 43 LYS A O 5
ATOM 5558 N N . GLY A 1 44 ? 3.140 4.450 13.320 1.00 51.42 44 GLY A N 5
ATOM 5559 C CA . GLY A 1 44 ? 1.976 3.638 13.626 1.00 42.11 44 GLY A CA 5
ATOM 5560 C C . GLY A 1 44 ? 1.105 4.256 14.701 1.00 21.31 44 GLY A C 5
ATOM 5561 O O . GLY A 1 44 ? 0.854 3.639 15.737 1.00 25.35 44 GLY A O 5
ATOM 5565 N N . VAL A 1 45 ? 0.645 5.479 14.458 1.00 74.22 45 VAL A N 5
ATOM 5566 C CA . VAL A 1 45 ? -0.203 6.181 15.414 1.00 62.42 45 VAL A CA 5
ATOM 5567 C C . VAL A 1 45 ? -1.666 6.136 14.988 1.00 33.22 45 VAL A C 5
ATOM 5568 O O . VAL A 1 45 ? -2.458 7.006 15.355 1.00 53.13 45 VAL A O 5
ATOM 5581 N N . LEU A 1 46 ? -2.019 5.117 14.213 1.00 23.04 46 LEU A N 5
ATOM 5582 C CA . LEU A 1 46 ? -3.389 4.957 13.737 1.00 63.21 46 LEU A CA 5
ATOM 5583 C C . LEU A 1 46 ? -3.851 6.199 12.981 1.00 3.32 46 LEU A C 5
ATOM 5584 O O . LEU A 1 46 ? -5.044 6.496 12.926 1.00 5.50 46 LEU A O 5
ATOM 5600 N N . SER A 1 47 ? -2.898 6.920 12.397 1.00 74.22 47 SER A N 5
ATOM 5601 C CA . SER A 1 47 ? -3.207 8.130 11.646 1.00 61.41 47 SER A CA 5
ATOM 5602 C C . SER A 1 47 ? -4.056 9.085 12.479 1.00 23.43 47 SER A C 5
ATOM 5603 O O . SER A 1 47 ? -4.243 8.882 13.679 1.00 3.00 47 SER A O 5
ATOM 5611 N N . ARG A 1 48 ? -4.569 10.127 11.833 1.00 31.23 48 ARG A N 5
ATOM 5612 C CA . ARG A 1 48 ? -5.399 11.115 12.513 1.00 42.21 48 ARG A CA 5
ATOM 5613 C C . ARG A 1 48 ? -6.864 10.965 12.111 1.00 71.04 48 ARG A C 5
ATOM 5614 O O . ARG A 1 48 ? -7.244 11.291 10.988 1.00 30.54 48 ARG A O 5
ATOM 5635 N N . GLN A 1 49 ? -7.677 10.468 13.037 1.00 61.32 49 GLN A N 5
ATOM 5636 C CA . GLN A 1 49 ? -9.099 10.274 12.780 1.00 44.42 49 GLN A CA 5
ATOM 5637 C C . GLN A 1 49 ? -9.920 11.416 13.368 1.00 11.22 49 GLN A C 5
ATOM 5638 O O . GLN A 1 49 ? -9.719 11.808 14.517 1.00 10.44 49 GLN A O 5
ATOM 5652 N N . GLN A 1 50 ? -10.845 11.945 12.573 1.00 55.40 50 GLN A N 5
ATOM 5653 C CA . GLN A 1 50 ? -11.696 13.042 13.017 1.00 2.40 50 GLN A CA 5
ATOM 5654 C C . GLN A 1 50 ? -13.170 12.662 12.922 1.00 15.41 50 GLN A C 5
ATOM 5655 O O . GLN A 1 50 ? -13.587 11.985 11.981 1.00 1.42 50 GLN A O 5
ATOM 5669 N N . TYR A 1 51 ? -13.953 13.098 13.902 1.00 73.03 51 TYR A N 5
ATOM 5670 C CA . TYR A 1 51 ? -15.380 12.801 13.931 1.00 21.02 51 TYR A CA 5
ATOM 5671 C C . TYR A 1 51 ? -16.198 14.013 13.495 1.00 53.22 51 TYR A C 5
ATOM 5672 O O . TYR A 1 51 ? -16.080 15.094 14.070 1.00 63.25 51 TYR A O 5
ATOM 5690 N N . ILE A 1 52 ? -17.029 13.821 12.475 1.00 61.42 52 ILE A N 5
ATOM 5691 C CA . ILE A 1 52 ? -17.868 14.897 11.962 1.00 72.21 52 ILE A CA 5
ATOM 5692 C C . ILE A 1 52 ? -19.316 14.443 11.817 1.00 32.13 52 ILE A C 5
ATOM 5693 O O . ILE A 1 52 ? -19.608 13.487 11.100 1.00 24.34 52 ILE A O 5
ATOM 5709 N N . ASN A 1 53 ? -20.220 15.137 12.503 1.00 53.43 53 ASN A N 5
ATOM 5710 C CA . ASN A 1 53 ? -21.639 14.804 12.450 1.00 23.14 53 ASN A CA 5
ATOM 5711 C C . ASN A 1 53 ? -22.454 15.759 13.317 1.0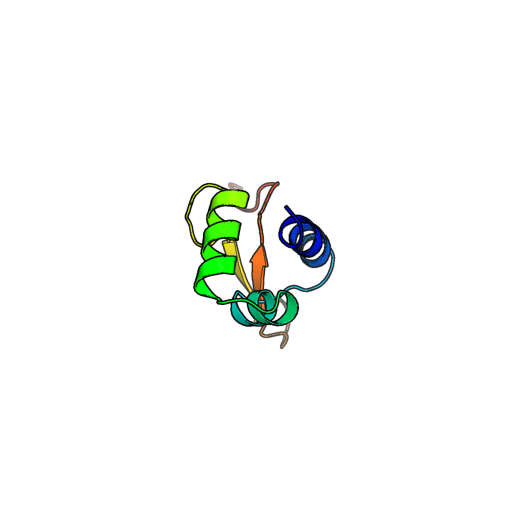0 73.11 53 ASN A C 5
ATOM 5712 O O . ASN A 1 53 ? -23.585 16.106 12.982 1.00 4.23 53 ASN A O 5
ATOM 5723 N N . ALA A 1 54 ? -21.868 16.181 14.434 1.00 10.24 54 ALA A N 5
ATOM 5724 C CA . ALA A 1 54 ? -22.539 17.097 15.348 1.00 32.31 54 ALA A CA 5
ATOM 5725 C C . ALA A 1 54 ? -23.786 16.458 15.950 1.00 52.13 54 ALA A C 5
ATOM 5726 O O . ALA A 1 54 ? -24.656 17.150 16.477 1.00 63.12 54 ALA A O 5
ATOM 5733 N N . GLU A 1 55 ? -23.865 15.134 15.868 1.00 1.33 55 GLU A N 5
ATOM 5734 C CA . GLU A 1 55 ? -25.007 14.402 16.403 1.00 22.25 55 GLU A CA 5
ATOM 5735 C C . GLU A 1 55 ? -26.291 14.788 15.672 1.00 32.31 55 GLU A C 5
ATOM 5736 O O . GLU A 1 55 ? -27.314 15.066 16.297 1.00 34.23 55 GLU A O 5
ATOM 5748 N N . ASP A 1 56 ? -26.228 14.802 14.346 1.00 51.41 56 ASP A N 5
ATOM 5749 C CA . ASP A 1 56 ? -27.384 15.151 13.528 1.00 71.43 56 ASP A CA 5
ATOM 5750 C C . ASP A 1 56 ? -28.528 14.169 13.756 1.00 53.21 56 ASP A C 5
ATOM 5751 O O . ASP A 1 56 ? -29.683 14.568 13.895 1.00 32.33 56 ASP A O 5
ATOM 5760 N N . GLU A 1 57 ? -28.197 12.882 13.791 1.00 55.20 57 GLU A N 5
ATOM 5761 C CA . GLU A 1 57 ? -29.198 11.841 14.000 1.00 72.52 57 GLU A CA 5
ATOM 5762 C C . GLU A 1 57 ? -28.552 10.459 14.014 1.00 53.21 57 GLU A C 5
ATOM 5763 O O . GLU A 1 57 ? -28.513 9.790 15.048 1.00 2.31 57 GLU A O 5
ATOM 5775 N N . VAL A 1 58 ? -28.046 10.037 12.860 1.00 52.13 58 VAL A N 5
ATOM 5776 C CA . VAL A 1 58 ? -27.401 8.735 12.738 1.00 34.41 58 VAL A CA 5
ATOM 5777 C C . VAL A 1 58 ? -26.368 8.736 11.618 1.00 44.41 58 VAL A C 5
ATOM 5778 O O . VAL A 1 58 ? -26.321 7.816 10.800 1.00 12.13 58 VAL A O 5
ATOM 5791 N N . VAL A 1 59 ? -25.540 9.775 11.584 1.00 24.44 59 VAL A N 5
ATOM 5792 C CA . VAL A 1 59 ? -24.506 9.897 10.563 1.00 73.52 59 VAL A CA 5
ATOM 5793 C C . VAL A 1 59 ? -23.203 9.251 11.022 1.00 2.32 59 VAL A C 5
ATOM 5794 O O . VAL A 1 59 ? -22.792 8.216 10.496 1.00 65.21 59 VAL A O 5
ATOM 5807 N N . ARG A 1 60 ? -22.559 9.868 12.007 1.00 64.14 60 ARG A N 5
ATOM 5808 C CA . ARG A 1 60 ? -21.301 9.354 12.537 1.00 44.14 60 ARG A CA 5
ATOM 5809 C C . ARG A 1 60 ? -20.301 9.099 11.412 1.00 13.21 60 ARG A C 5
ATOM 5810 O O . ARG A 1 60 ? -20.181 7.977 10.918 1.00 24.01 60 ARG A O 5
ATOM 5831 N N . VAL A 1 61 ? -19.586 10.145 11.014 1.00 22.12 61 VAL A N 5
ATOM 5832 C CA . VAL A 1 61 ? -18.597 10.035 9.949 1.00 53.55 61 VAL A CA 5
ATOM 5833 C C . VAL A 1 61 ? -17.182 10.209 10.492 1.00 12.02 61 VAL A C 5
ATOM 5834 O O . VAL A 1 61 ? -16.814 11.287 10.959 1.00 34.05 61 VAL A O 5
ATOM 5847 N N . ARG A 1 62 ? -16.394 9.141 10.426 1.00 13.11 62 ARG A N 5
ATOM 5848 C CA . ARG A 1 62 ? -15.019 9.176 10.912 1.00 34.22 62 ARG A CA 5
ATOM 5849 C C . ARG A 1 62 ? -14.041 8.801 9.802 1.00 74.10 62 ARG A C 5
ATOM 5850 O O . ARG A 1 62 ? -14.110 7.707 9.244 1.00 52.10 62 ARG A O 5
ATOM 5871 N N . TYR A 1 63 ? -13.131 9.717 9.489 1.00 13.13 63 TYR A N 5
ATOM 5872 C CA . TYR A 1 63 ? -12.141 9.484 8.445 1.00 24.21 63 TYR A CA 5
ATOM 5873 C C . TYR A 1 63 ? -10.728 9.717 8.973 1.00 34.24 63 TYR A C 5
ATOM 5874 O O . TYR A 1 63 ? -10.502 10.588 9.813 1.00 13.22 63 TYR A O 5
ATOM 5892 N N . VAL A 1 64 ? -9.781 8.931 8.472 1.00 55.34 64 VAL A N 5
ATOM 5893 C CA . VAL A 1 64 ? -8.389 9.050 8.890 1.00 72.25 64 VAL A CA 5
ATOM 5894 C C . VAL A 1 64 ? -7.533 9.658 7.785 1.00 50.01 64 VAL A C 5
ATOM 5895 O O . VAL A 1 64 ? -7.551 9.193 6.646 1.00 73.33 64 VAL A O 5
ATOM 5908 N N . MET A 1 65 ? -6.783 10.700 8.130 1.00 51.22 65 MET A N 5
ATOM 5909 C CA . MET A 1 65 ? -5.918 11.371 7.166 1.00 31.20 65 MET A CA 5
ATOM 5910 C C . MET A 1 65 ? -4.454 11.247 7.573 1.00 44.35 65 MET A C 5
ATOM 5911 O O . MET A 1 65 ? -4.142 10.929 8.719 1.00 12.20 65 MET A O 5
ATOM 5925 N N . ASN A 1 66 ? -3.557 11.500 6.623 1.00 31.51 66 ASN A N 5
ATOM 5926 C CA . ASN A 1 66 ? -2.125 11.416 6.883 1.00 61.43 66 ASN A CA 5
ATOM 5927 C C . ASN A 1 66 ? -1.644 12.626 7.678 1.00 40.03 66 ASN A C 5
ATOM 5928 O O . ASN A 1 66 ? -2.433 13.502 8.031 1.00 64.12 66 ASN A O 5
ATOM 5939 N N . GLN A 1 67 ? -0.345 12.666 7.956 1.00 51.24 67 GLN A N 5
ATOM 5940 C CA . GLN A 1 67 ? 0.242 13.769 8.709 1.00 13.04 67 GLN A CA 5
ATOM 5941 C C . GLN A 1 67 ? -0.034 15.103 8.024 1.00 40.31 67 GLN A C 5
ATOM 5942 O O . GLN A 1 67 ? -0.196 16.129 8.684 1.00 64.43 67 GLN A O 5
ATOM 5956 N N . VAL A 1 68 ? -0.085 15.081 6.696 1.00 1.22 68 VAL A N 5
ATOM 5957 C CA . VAL A 1 68 ? -0.342 16.289 5.921 1.00 61.53 68 VAL A CA 5
ATOM 5958 C C . VAL A 1 68 ? -1.824 16.646 5.932 1.00 14.13 68 VAL A C 5
ATOM 5959 O O . VAL A 1 68 ? -2.629 16.014 5.249 1.00 34.42 68 VAL A O 5
ATOM 5972 N N . GLY A 1 69 ? -2.177 17.662 6.712 1.00 33.24 69 GLY A N 5
ATOM 5973 C CA . GLY A 1 69 ? -3.563 18.086 6.797 1.00 53.35 69 GLY A CA 5
ATOM 5974 C C . GLY A 1 69 ? -3.742 19.308 7.675 1.00 24.41 69 GLY A C 5
ATOM 5975 O O . GLY A 1 69 ? -3.060 20.317 7.493 1.00 13.14 69 GLY A O 5
ATOM 5979 N N . SER A 1 70 ? -4.664 19.220 8.628 1.00 21.32 70 SER A N 5
ATOM 5980 C CA . SER A 1 70 ? -4.936 20.330 9.534 1.00 72.33 70 SER A CA 5
ATOM 5981 C C . SER A 1 70 ? -5.006 19.847 10.980 1.00 42.33 70 SER A C 5
ATOM 5982 O O . SER A 1 70 ? -5.481 18.745 11.256 1.00 72.24 70 SER A O 5
ATOM 5990 N N . LEU A 1 71 ? -4.529 20.680 11.898 1.00 23.23 71 LEU A N 5
ATOM 5991 C CA . LEU A 1 71 ? -4.536 20.340 13.317 1.00 5.24 71 LEU A CA 5
ATOM 5992 C C . LEU A 1 71 ? -5.681 21.043 14.040 1.00 3.33 71 LEU A C 5
ATOM 5993 O O . LEU A 1 71 ? -5.981 22.205 13.766 1.00 53.12 71 LEU A O 5
ATOM 6009 N N . ALA A 1 72 ? -6.317 20.330 14.964 1.00 13.34 72 ALA A N 5
ATOM 6010 C CA . ALA A 1 72 ? -7.426 20.887 15.729 1.00 50.22 72 ALA A CA 5
ATOM 6011 C C . ALA A 1 72 ? -6.957 22.030 16.622 1.00 3.15 72 ALA A C 5
ATOM 6012 O O . ALA A 1 72 ? -5.758 22.221 16.825 1.00 31.52 72 ALA A O 5
ATOM 6019 N N . VAL A 1 73 ? -7.911 22.790 17.152 1.00 33.22 73 VAL A N 5
ATOM 6020 C CA . VAL A 1 73 ? -7.596 23.915 18.024 1.00 53.43 73 VAL A CA 5
ATOM 6021 C C . VAL A 1 73 ? -7.589 23.490 19.488 1.00 53.12 73 VAL A C 5
ATOM 6022 O O . VAL A 1 73 ? -6.915 24.098 20.318 1.00 62.42 73 VAL A O 5
ATOM 6035 N N . ASN A 1 74 ? -8.343 22.441 19.799 1.00 1.23 74 ASN A N 5
ATOM 6036 C CA . ASN A 1 74 ? -8.425 21.934 21.163 1.00 15.32 74 ASN A CA 5
ATOM 6037 C C . ASN A 1 74 ? -8.924 23.016 22.117 1.00 12.33 74 ASN A C 5
ATOM 6038 O O . ASN A 1 74 ? -9.321 24.100 21.690 1.00 1.44 74 ASN A O 5
ATOM 6049 N N . VAL A 1 75 ? -8.900 22.713 23.411 1.00 5.42 75 VAL A N 5
ATOM 6050 C CA . VAL A 1 75 ? -9.348 23.660 24.425 1.00 74.13 75 VAL A CA 5
ATOM 6051 C C . VAL A 1 75 ? -8.358 23.734 25.583 1.00 24.11 75 VAL A C 5
ATOM 6052 O O . VAL A 1 75 ? -7.385 22.981 25.633 1.00 10.31 75 VAL A O 5
ATOM 6065 N N . THR A 1 76 ? -8.612 24.650 26.513 1.00 50.33 76 THR A N 5
ATOM 6066 C CA . THR A 1 76 ? -7.743 24.825 27.670 1.00 51.24 76 THR A CA 5
ATOM 6067 C C . THR A 1 76 ? -8.106 23.847 28.782 1.00 41.04 76 THR A C 5
ATOM 6068 O O . THR A 1 76 ? -7.320 22.964 29.126 1.00 62.53 76 THR A O 5
ATOM 6079 N N . MET A 1 77 ? -9.300 24.009 29.341 1.00 23.32 77 MET A N 5
ATOM 6080 C CA . MET A 1 77 ? -9.766 23.139 30.413 1.00 32.34 77 MET A CA 5
ATOM 6081 C C . MET A 1 77 ? -9.967 21.714 29.909 1.00 32.04 77 MET A C 5
ATOM 6082 O O . MET A 1 77 ? -11.030 21.372 29.389 1.00 33.32 77 MET A O 5
ATOM 6096 N N . GLY A 1 1 ? 0.778 -2.307 -3.347 1.00 13.00 1 GLY A N 6
ATOM 6097 C CA . GLY A 1 1 ? 0.849 -1.083 -2.571 1.00 45.03 1 GLY A CA 6
ATOM 6098 C C . GLY A 1 1 ? 0.095 0.060 -3.222 1.00 23.40 1 GLY A C 6
ATOM 6099 O O . GLY A 1 1 ? -0.834 -0.163 -3.997 1.00 25.44 1 GLY A O 6
ATOM 6103 N N . MET A 1 2 ? 0.492 1.287 -2.903 1.00 51.23 2 MET A N 6
ATOM 6104 C CA . MET A 1 2 ? -0.154 2.469 -3.461 1.00 4.14 2 MET A CA 6
ATOM 6105 C C . MET A 1 2 ? -1.614 2.546 -3.028 1.00 63.52 2 MET A C 6
ATOM 6106 O O . MET A 1 2 ? -2.504 2.770 -3.849 1.00 61.13 2 MET A O 6
ATOM 6120 N N . ILE A 1 3 ? -1.854 2.359 -1.734 1.00 44.41 3 ILE A N 6
ATOM 6121 C CA . ILE A 1 3 ? -3.206 2.409 -1.193 1.00 33.02 3 ILE A CA 6
ATOM 6122 C C . ILE A 1 3 ? -3.401 3.638 -0.312 1.00 33.13 3 ILE A C 6
ATOM 6123 O O . ILE A 1 3 ? -4.476 4.240 -0.295 1.00 34.53 3 ILE A O 6
ATOM 6139 N N . LEU A 1 4 ? -2.354 4.009 0.417 1.00 33.20 4 LEU A N 6
ATOM 6140 C CA . LEU A 1 4 ? -2.408 5.169 1.300 1.00 23.53 4 LEU A CA 6
ATOM 6141 C C . LEU A 1 4 ? -2.395 6.466 0.496 1.00 75.53 4 LEU A C 6
ATOM 6142 O O . LEU A 1 4 ? -3.065 7.434 0.851 1.00 71.03 4 LEU A O 6
ATOM 6158 N N . ASN A 1 5 ? -1.628 6.475 -0.589 1.00 21.35 5 ASN A N 6
ATOM 6159 C CA . ASN A 1 5 ? -1.529 7.651 -1.445 1.00 45.14 5 ASN A CA 6
ATOM 6160 C C . ASN A 1 5 ? -2.868 7.953 -2.113 1.00 1.54 5 ASN A C 6
ATOM 6161 O O . ASN A 1 5 ? -3.320 9.097 -2.130 1.00 61.01 5 ASN A O 6
ATOM 6172 N N . GLU A 1 6 ? -3.495 6.917 -2.663 1.00 65.02 6 GLU A N 6
ATOM 6173 C CA . GLU A 1 6 ? -4.780 7.073 -3.332 1.00 20.34 6 GLU A CA 6
ATOM 6174 C C . GLU A 1 6 ? -5.852 7.540 -2.351 1.00 21.34 6 GLU A C 6
ATOM 6175 O O . GLU A 1 6 ? -6.598 8.479 -2.631 1.00 52.14 6 GLU A O 6
ATOM 6187 N N . LEU A 1 7 ? -5.923 6.878 -1.202 1.00 21.04 7 LEU A N 6
ATOM 6188 C CA . LEU A 1 7 ? -6.903 7.224 -0.179 1.00 33.14 7 LEU A CA 6
ATOM 6189 C C . LEU A 1 7 ? -6.642 8.621 0.375 1.00 55.43 7 LEU A C 6
ATOM 6190 O O . LEU A 1 7 ? -7.512 9.490 0.336 1.00 5.22 7 LEU A O 6
ATOM 6206 N N . LYS A 1 8 ? -5.435 8.830 0.892 1.00 52.14 8 LYS A N 6
ATOM 6207 C CA . LYS A 1 8 ? -5.055 10.121 1.452 1.00 43.05 8 LYS A CA 6
ATOM 6208 C C . LYS A 1 8 ? -5.336 11.247 0.462 1.00 14.23 8 LYS A C 6
ATOM 6209 O O . LYS A 1 8 ? -5.623 12.377 0.857 1.00 35.15 8 LYS A O 6
ATOM 6228 N N . ALA A 1 9 ? -5.251 10.931 -0.826 1.00 50.51 9 ALA A N 6
ATOM 6229 C CA . ALA A 1 9 ? -5.499 11.915 -1.872 1.00 13.43 9 ALA A CA 6
ATOM 6230 C C . ALA A 1 9 ? -6.978 12.280 -1.943 1.00 13.44 9 ALA A C 6
ATOM 6231 O O . ALA A 1 9 ? -7.335 13.456 -1.996 1.00 3.02 9 ALA A O 6
ATOM 6238 N N . ALA A 1 10 ? -7.834 11.263 -1.946 1.00 53.41 10 ALA A N 6
ATOM 6239 C CA . ALA A 1 10 ? -9.274 11.477 -2.009 1.00 21.52 10 ALA A CA 6
ATOM 6240 C C . ALA A 1 10 ? -9.801 12.057 -0.701 1.00 32.11 10 ALA A C 6
ATOM 6241 O O . ALA A 1 10 ? -10.781 12.802 -0.692 1.00 32.23 10 ALA A O 6
ATOM 6248 N N . ILE A 1 11 ? -9.145 11.709 0.402 1.00 4.12 11 ILE A N 6
ATOM 6249 C CA . ILE A 1 11 ? -9.548 12.196 1.714 1.00 62.24 11 ILE A CA 6
ATOM 6250 C C . ILE A 1 11 ? -9.080 13.630 1.936 1.00 70.55 11 ILE A C 6
ATOM 6251 O O . ILE A 1 11 ? -9.849 14.482 2.381 1.00 30.22 11 ILE A O 6
ATOM 6267 N N . GLU A 1 12 ? -7.815 13.890 1.622 1.00 73.44 12 GLU A N 6
ATOM 6268 C CA . GLU A 1 12 ? -7.246 15.222 1.787 1.00 54.20 12 GLU A CA 6
ATOM 6269 C C . GLU A 1 12 ? -7.868 16.206 0.800 1.00 60.43 12 GLU A C 6
ATOM 6270 O O . GLU A 1 12 ? -7.950 17.403 1.071 1.00 64.41 12 GLU A O 6
ATOM 6282 N N . SER A 1 13 ? -8.304 15.690 -0.344 1.00 1.02 13 SER A N 6
ATOM 6283 C CA . SER A 1 13 ? -8.915 16.523 -1.373 1.00 22.20 13 SER A CA 6
ATOM 6284 C C . SER A 1 13 ? -10.420 16.641 -1.154 1.00 65.31 13 SER A C 6
ATOM 6285 O O . SER A 1 13 ? -10.939 17.728 -0.899 1.00 60.32 13 SER A O 6
ATOM 6293 N N . LYS A 1 14 ? -11.117 15.515 -1.254 1.00 21.34 14 LYS A N 6
ATOM 6294 C CA . LYS A 1 14 ? -12.563 15.488 -1.066 1.00 64.14 14 LYS A CA 6
ATOM 6295 C C . LYS A 1 14 ? -12.932 14.735 0.208 1.00 31.01 14 LYS A C 6
ATOM 6296 O O . LYS A 1 14 ? -12.065 14.383 1.006 1.00 1.52 14 LYS A O 6
ATOM 6315 N N . ASN A 1 15 ? -14.226 14.488 0.390 1.00 40.24 15 ASN A N 6
ATOM 6316 C CA . ASN A 1 15 ? -14.709 13.775 1.567 1.00 62.43 15 ASN A CA 6
ATOM 6317 C C . ASN A 1 15 ? -13.957 12.460 1.752 1.00 64.24 15 ASN A C 6
ATOM 6318 O O . ASN A 1 15 ? -13.749 11.712 0.799 1.00 12.13 15 ASN A O 6
ATOM 6329 N N . GLY A 1 16 ? -13.553 12.185 2.989 1.00 72.24 16 GLY A N 6
ATOM 6330 C CA . GLY A 1 16 ? -12.830 10.960 3.278 1.00 65.34 16 GLY A CA 6
ATOM 6331 C C . GLY A 1 16 ? -13.698 9.922 3.961 1.00 14.04 16 GLY A C 6
ATOM 6332 O O . GLY A 1 16 ? -14.876 10.164 4.224 1.00 73.14 16 GLY A O 6
ATOM 6336 N N . ALA A 1 17 ? -13.117 8.761 4.245 1.00 43.33 17 ALA A N 6
ATOM 6337 C CA . ALA A 1 17 ? -13.845 7.68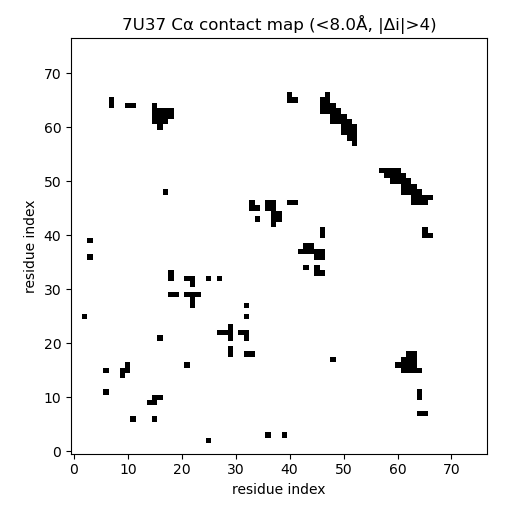2 4.901 1.00 42.15 17 ALA A CA 6
ATOM 6338 C C . ALA A 1 17 ? -13.051 7.117 6.074 1.00 43.23 17 ALA A C 6
ATOM 6339 O O . ALA A 1 17 ? -11.850 7.360 6.198 1.00 52.13 17 ALA A O 6
ATOM 6346 N N . THR A 1 18 ? -13.729 6.364 6.934 1.00 3.30 18 THR A N 6
ATOM 6347 C CA . THR A 1 18 ? -13.088 5.767 8.099 1.00 13.33 18 THR A CA 6
ATOM 6348 C C . THR A 1 18 ? -12.431 4.438 7.743 1.00 22.41 18 THR A C 6
ATOM 6349 O O . THR A 1 18 ? -12.356 4.065 6.572 1.00 71.35 18 THR A O 6
ATOM 6360 N N . ARG A 1 19 ? -11.959 3.726 8.761 1.00 40.31 19 ARG A N 6
ATOM 6361 C CA . ARG A 1 19 ? -11.308 2.437 8.555 1.00 63.30 19 ARG A CA 6
ATOM 6362 C C . ARG A 1 19 ? -12.288 1.420 7.975 1.00 71.04 19 ARG A C 6
ATOM 6363 O O . ARG A 1 19 ? -11.881 0.427 7.373 1.00 52.13 19 ARG A O 6
ATOM 6384 N N . GLN A 1 20 ? -13.579 1.676 8.163 1.00 53.15 20 GLN A N 6
ATOM 6385 C CA . GLN A 1 20 ? -14.615 0.783 7.660 1.00 52.10 20 GLN A CA 6
ATOM 6386 C C . GLN A 1 20 ? -14.703 0.853 6.139 1.00 54.13 20 GLN A C 6
ATOM 6387 O O . GLN A 1 20 ? -14.507 -0.148 5.450 1.00 43.24 20 GLN A O 6
ATOM 6401 N N . GLU A 1 21 ? -14.999 2.042 5.623 1.00 34.34 21 GLU A N 6
ATOM 6402 C CA . GLU A 1 21 ? -15.115 2.241 4.183 1.00 53.43 21 GLU A CA 6
ATOM 6403 C C . GLU A 1 21 ? -13.799 1.915 3.481 1.00 14.03 21 GLU A C 6
ATOM 6404 O O . GLU A 1 21 ? -13.788 1.471 2.333 1.00 3.32 21 GLU A O 6
ATOM 6416 N N . LEU A 1 22 ? -12.692 2.139 4.180 1.00 32.44 22 LEU A N 6
ATOM 6417 C CA . LEU A 1 22 ? -11.370 1.870 3.626 1.00 54.51 22 LEU A CA 6
ATOM 6418 C C . LEU A 1 22 ? -11.173 0.376 3.387 1.00 1.35 22 LEU A C 6
ATOM 6419 O O . LEU A 1 22 ? -10.902 -0.052 2.265 1.00 71.12 22 LEU A O 6
ATOM 6435 N N . ALA A 1 23 ? -11.314 -0.411 4.447 1.00 15.13 23 ALA A N 6
ATOM 6436 C CA . ALA A 1 23 ? -11.156 -1.858 4.352 1.00 65.11 23 ALA A CA 6
ATOM 6437 C C . ALA A 1 23 ? -12.174 -2.458 3.387 1.00 11.51 23 ALA A C 6
ATOM 6438 O O . ALA A 1 23 ? -11.945 -3.522 2.811 1.00 13.11 23 ALA A O 6
ATOM 6445 N N . ARG A 1 24 ? -13.298 -1.771 3.216 1.00 40.35 24 ARG A N 6
ATOM 6446 C CA . ARG A 1 24 ? -14.351 -2.238 2.323 1.00 23.20 24 ARG A CA 6
ATOM 6447 C C . ARG A 1 24 ? -13.885 -2.206 0.870 1.00 1.00 24 ARG A C 6
ATOM 6448 O O . ARG A 1 24 ? -13.915 -3.222 0.176 1.00 32.42 24 ARG A O 6
ATOM 6469 N N . ARG A 1 25 ? -13.454 -1.033 0.417 1.00 64.42 25 ARG A N 6
ATOM 6470 C CA . ARG A 1 25 ? -12.984 -0.869 -0.954 1.00 62.54 25 ARG A CA 6
ATOM 6471 C C . ARG A 1 25 ? -11.754 -1.733 -1.212 1.00 13.41 25 ARG A C 6
ATOM 6472 O O . ARG A 1 25 ? -11.586 -2.283 -2.302 1.00 70.21 25 ARG A O 6
ATOM 6493 N N . PHE A 1 26 ? -10.894 -1.848 -0.206 1.00 74.45 26 PHE A N 6
ATOM 6494 C CA . PHE A 1 26 ? -9.678 -2.644 -0.324 1.00 23.25 26 PHE A CA 6
ATOM 6495 C C . PHE A 1 26 ? -9.988 -4.132 -0.199 1.00 13.33 26 PHE A C 6
ATOM 6496 O O . PHE A 1 26 ? -9.182 -4.980 -0.583 1.00 51.31 26 PHE A O 6
ATOM 6513 N N . ALA A 1 27 ? -11.161 -4.444 0.342 1.00 23.33 27 ALA A N 6
ATOM 6514 C CA . ALA A 1 27 ? -11.579 -5.828 0.516 1.00 35.50 27 ALA A CA 6
ATOM 6515 C C . ALA A 1 27 ? -10.658 -6.562 1.485 1.00 64.22 27 ALA A C 6
ATOM 6516 O O . ALA A 1 27 ? -10.189 -7.665 1.199 1.00 24.41 27 ALA A O 6
ATOM 6523 N N . LEU A 1 28 ? -10.402 -5.943 2.633 1.00 31.33 28 LEU A N 6
ATOM 6524 C CA . LEU A 1 28 ? -9.535 -6.538 3.645 1.00 24.10 28 LEU A CA 6
ATOM 6525 C C . LEU A 1 28 ? -10.003 -6.165 5.049 1.00 32.45 28 LEU A C 6
ATOM 6526 O O . LEU A 1 28 ? -10.920 -5.361 5.215 1.00 22.20 28 LEU A O 6
ATOM 6542 N N . SER A 1 29 ? -9.366 -6.755 6.055 1.00 3.30 29 SER A N 6
ATOM 6543 C CA . SER A 1 29 ? -9.718 -6.486 7.445 1.00 3.11 29 SER A CA 6
ATOM 6544 C C . SER A 1 29 ? -9.435 -5.031 7.805 1.00 70.50 29 SER A C 6
ATOM 6545 O O . SER A 1 29 ? -8.483 -4.431 7.307 1.00 31.40 29 SER A O 6
ATOM 6553 N N . GLU A 1 30 ? -10.270 -4.470 8.674 1.00 73.53 30 GLU A N 6
ATOM 6554 C CA . GLU A 1 30 ? -10.111 -3.085 9.101 1.00 23.21 30 GLU A CA 6
ATOM 6555 C C . GLU A 1 30 ? -8.860 -2.921 9.960 1.00 3.11 30 GLU A C 6
ATOM 6556 O O . GLU A 1 30 ? -8.262 -1.846 10.005 1.00 24.22 30 GLU A O 6
ATOM 6568 N N . ASP A 1 31 ? -8.472 -3.993 10.639 1.00 55.42 31 ASP A N 6
ATOM 6569 C CA . ASP A 1 31 ? -7.292 -3.969 11.496 1.00 53.12 31 ASP A CA 6
ATOM 6570 C C . ASP A 1 31 ? -6.016 -3.930 10.663 1.00 10.41 31 ASP A C 6
ATOM 6571 O O . ASP A 1 31 ? -5.016 -3.338 11.068 1.00 41.20 31 ASP A O 6
ATOM 6580 N N . GLY A 1 32 ? -6.056 -4.565 9.495 1.00 64.23 32 GLY A N 6
ATOM 6581 C CA . GLY A 1 32 ? -4.897 -4.591 8.623 1.00 42.15 32 GLY A CA 6
ATOM 6582 C C . GLY A 1 32 ? -4.709 -3.289 7.869 1.00 35.33 32 GLY A C 6
ATOM 6583 O O . GLY A 1 32 ? -3.608 -2.741 7.830 1.00 52.50 32 GLY A O 6
ATOM 6587 N N . ILE A 1 33 ? -5.786 -2.795 7.268 1.00 34.22 33 ILE A N 6
ATOM 6588 C CA . ILE A 1 33 ? -5.734 -1.551 6.511 1.00 31.12 33 ILE A CA 6
ATOM 6589 C C . ILE A 1 33 ? -5.402 -0.370 7.417 1.00 21.24 33 ILE A C 6
ATOM 6590 O O . ILE A 1 33 ? -4.686 0.548 7.018 1.00 24.21 33 ILE A O 6
ATOM 6606 N N . ASP A 1 34 ? -5.927 -0.402 8.637 1.00 2.35 34 ASP A N 6
ATOM 6607 C CA . ASP A 1 34 ? -5.684 0.664 9.601 1.00 52.20 34 ASP A CA 6
ATOM 6608 C C . ASP A 1 34 ? -4.246 0.622 10.108 1.00 12.42 34 ASP A C 6
ATOM 6609 O O . ASP A 1 34 ? -3.574 1.649 10.184 1.00 45.35 34 ASP A O 6
ATOM 6618 N N . ALA A 1 35 ? -3.781 -0.574 10.455 1.00 3.23 35 ALA A N 6
ATOM 6619 C CA . ALA A 1 35 ? -2.423 -0.751 10.953 1.00 54.44 35 ALA A CA 6
ATOM 6620 C C . ALA A 1 35 ? -1.396 -0.286 9.925 1.00 52.04 35 ALA A C 6
ATOM 6621 O O . ALA A 1 35 ? -0.480 0.469 10.248 1.00 64.24 35 ALA A O 6
ATOM 6628 N N . MET A 1 36 ? -1.555 -0.743 8.688 1.00 72.01 36 MET A N 6
ATOM 6629 C CA . MET A 1 36 ? -0.641 -0.373 7.613 1.00 71.41 36 MET A CA 6
ATOM 6630 C C . MET A 1 36 ? -0.615 1.139 7.419 1.00 71.31 36 MET A C 6
ATOM 6631 O O . MET A 1 36 ? 0.453 1.750 7.368 1.00 61.10 36 MET A O 6
ATOM 6645 N N . LEU A 1 37 ? -1.796 1.738 7.310 1.00 34.52 37 LEU A N 6
ATOM 6646 C CA . LEU A 1 37 ? -1.909 3.179 7.120 1.00 45.43 37 LEU A CA 6
ATOM 6647 C C . LEU A 1 37 ? -1.385 3.932 8.340 1.00 2.22 37 LEU A C 6
ATOM 6648 O O . LEU A 1 37 ? -0.909 5.061 8.228 1.00 25.33 37 LEU A O 6
ATOM 6664 N N . ALA A 1 38 ? -1.474 3.296 9.504 1.00 12.00 38 ALA A N 6
ATOM 6665 C CA . ALA A 1 38 ? -1.005 3.903 10.744 1.00 25.34 38 ALA A CA 6
ATOM 6666 C C . ALA A 1 38 ? 0.517 3.896 10.816 1.00 40.33 38 ALA A C 6
ATOM 6667 O O . ALA A 1 38 ? 1.137 4.909 11.142 1.00 0.22 38 ALA A O 6
ATOM 6674 N N . VAL A 1 39 ? 1.114 2.749 10.512 1.00 54.45 39 VAL A N 6
ATOM 6675 C CA . VAL A 1 39 ? 2.566 2.610 10.544 1.00 41.24 39 VAL A CA 6
ATOM 6676 C C . VAL A 1 39 ? 3.222 3.447 9.451 1.00 64.44 39 VAL A C 6
ATOM 6677 O O . VAL A 1 39 ? 4.383 3.837 9.567 1.00 61.22 39 VAL A O 6
ATOM 6690 N N . TRP A 1 40 ? 2.468 3.721 8.392 1.00 12.25 40 TRP A N 6
ATOM 6691 C CA . TRP A 1 40 ? 2.977 4.513 7.277 1.00 22.51 40 TRP A CA 6
ATOM 6692 C C . TRP A 1 40 ? 2.962 5.999 7.615 1.00 65.53 40 TRP A C 6
ATOM 6693 O O . TRP A 1 40 ? 3.981 6.681 7.501 1.00 1.15 40 TRP A O 6
ATOM 6714 N N . ILE A 1 41 ? 1.802 6.495 8.031 1.00 63.00 41 ILE A N 6
ATOM 6715 C CA . ILE A 1 41 ? 1.656 7.902 8.387 1.00 23.12 41 ILE A CA 6
ATOM 6716 C C . ILE A 1 41 ? 2.499 8.250 9.609 1.00 4.12 41 ILE A C 6
ATOM 6717 O O . ILE A 1 41 ? 3.038 9.352 9.712 1.00 61.33 41 ILE A O 6
ATOM 6733 N N . LYS A 1 42 ? 2.610 7.302 10.533 1.00 65.32 42 LYS A N 6
ATOM 6734 C CA . LYS A 1 42 ? 3.389 7.506 11.749 1.00 52.42 42 LYS A CA 6
ATOM 6735 C C . LYS A 1 42 ? 3.881 6.175 12.308 1.00 52.55 42 LYS A C 6
ATOM 6736 O O . LYS A 1 42 ? 3.666 5.120 11.711 1.00 61.31 42 LYS A O 6
ATOM 6755 N N . LYS A 1 43 ? 4.543 6.230 13.460 1.00 44.12 43 LYS A N 6
ATOM 6756 C CA . LYS A 1 43 ? 5.064 5.030 14.103 1.00 2.23 43 LYS A CA 6
ATOM 6757 C C . LYS A 1 43 ? 3.949 4.018 14.348 1.00 13.42 43 LYS A C 6
ATOM 6758 O O . LYS A 1 43 ? 4.196 2.815 14.425 1.00 55.51 43 LYS A O 6
ATOM 6777 N N . GLY A 1 44 ? 2.721 4.512 14.467 1.00 2.32 44 GLY A N 6
ATOM 6778 C CA . GLY A 1 44 ? 1.588 3.636 14.700 1.00 40.00 44 GLY A CA 6
ATOM 6779 C C . GLY A 1 44 ? 0.590 4.228 15.676 1.00 73.23 44 GLY A C 6
ATOM 6780 O O . GLY A 1 44 ? 0.536 3.828 16.839 1.00 14.23 44 GLY A O 6
ATOM 6784 N N . VAL A 1 45 ? -0.203 5.184 15.204 1.00 3.25 45 VAL A N 6
ATOM 6785 C CA . VAL A 1 45 ? -1.204 5.832 16.042 1.00 72.34 45 VAL A CA 6
ATOM 6786 C C . VAL A 1 45 ? -2.605 5.643 15.472 1.00 34.31 45 VAL A C 6
ATOM 6787 O O . VAL A 1 45 ? -3.506 6.442 15.731 1.00 14.11 45 VAL A O 6
ATOM 6800 N N . LEU A 1 46 ? -2.783 4.581 14.694 1.00 33.00 46 LEU A N 6
ATOM 6801 C CA . LEU A 1 46 ? -4.075 4.285 14.086 1.00 61.15 46 LEU A CA 6
ATOM 6802 C C . LEU A 1 46 ? -4.518 5.420 13.168 1.00 21.02 46 LEU A C 6
ATOM 6803 O O . LEU A 1 46 ? -5.691 5.792 13.145 1.00 73.24 46 LEU A O 6
ATOM 6819 N N . SER A 1 47 ? -3.571 5.965 12.411 1.00 71.01 47 SER A N 6
ATOM 6820 C CA . SER A 1 47 ? -3.864 7.059 11.492 1.00 52.30 47 SER A CA 6
ATOM 6821 C C . SER A 1 47 ? -4.485 8.239 12.232 1.00 25.24 47 SER A C 6
ATOM 6822 O O . SER A 1 47 ? -4.516 8.268 13.462 1.00 52.25 47 SER A O 6
ATOM 6830 N N . ARG A 1 48 ? -4.980 9.211 11.473 1.00 31.12 48 ARG A N 6
ATOM 6831 C CA . ARG A 1 48 ? -5.602 10.395 12.055 1.00 14.34 48 ARG A CA 6
ATOM 6832 C C . ARG A 1 48 ? -7.097 10.427 11.757 1.00 3.43 48 ARG A C 6
ATOM 6833 O O . ARG A 1 48 ? -7.508 10.720 10.634 1.00 31.44 48 ARG A O 6
ATOM 6854 N N . GLN A 1 49 ? -7.904 10.123 12.768 1.00 51.11 49 GLN A N 6
ATOM 6855 C CA . GLN A 1 49 ? -9.354 10.116 12.612 1.00 50.02 49 GLN A CA 6
ATOM 6856 C C . GLN A 1 49 ? -9.965 11.406 13.152 1.00 34.04 49 GLN A C 6
ATOM 6857 O O . GLN A 1 49 ? -9.951 11.652 14.357 1.00 24.10 49 GLN A O 6
ATOM 6871 N N . GLN A 1 50 ? -10.501 12.222 12.250 1.00 62.25 50 GLN A N 6
ATOM 6872 C CA . GLN A 1 50 ? -11.116 13.486 12.637 1.00 63.04 50 GLN A CA 6
ATOM 6873 C C . GLN A 1 50 ? -12.638 13.390 12.585 1.00 14.51 50 GLN A C 6
ATOM 6874 O O . GLN A 1 50 ? -13.205 12.905 11.607 1.00 2.05 50 GLN A O 6
ATOM 6888 N N . TYR A 1 51 ? -13.292 13.854 13.644 1.00 41.21 51 TYR A N 6
ATOM 6889 C CA . TYR A 1 51 ? -14.747 13.817 13.720 1.00 3.03 51 TYR A CA 6
ATOM 6890 C C . TYR A 1 51 ? -15.316 15.215 13.948 1.00 10.22 51 TYR A C 6
ATOM 6891 O O . TYR A 1 51 ? -14.957 15.894 14.909 1.00 74.35 51 TYR A O 6
ATOM 6909 N N . ILE A 1 52 ? -16.206 15.637 13.055 1.00 34.21 52 ILE A N 6
ATOM 6910 C CA . ILE A 1 52 ? -16.827 16.951 13.159 1.00 11.04 52 ILE A CA 6
ATOM 6911 C C . ILE A 1 52 ? -18.328 16.872 12.899 1.00 51.34 52 ILE A C 6
ATOM 6912 O O . ILE A 1 52 ? -18.760 16.443 11.832 1.00 23.20 52 ILE A O 6
ATOM 6928 N N . ASN A 1 53 ? -19.115 17.292 13.884 1.00 1.23 53 ASN A N 6
ATOM 6929 C CA . ASN A 1 53 ? -20.569 17.271 13.762 1.00 13.44 53 ASN A CA 6
ATOM 6930 C C . ASN A 1 53 ? -21.229 17.807 15.028 1.00 41.02 53 ASN A C 6
ATOM 6931 O O . ASN A 1 53 ? -22.275 18.452 14.970 1.00 5.44 53 ASN A O 6
ATOM 6942 N N . ALA A 1 54 ? -20.609 17.536 16.173 1.00 33.11 54 ALA A N 6
ATOM 6943 C CA . ALA A 1 54 ? -21.135 17.992 17.454 1.00 4.05 54 ALA A CA 6
ATOM 6944 C C . ALA A 1 54 ? -22.485 17.350 17.753 1.00 41.20 54 ALA A C 6
ATOM 6945 O O . ALA A 1 54 ? -23.300 17.911 18.485 1.00 55.52 54 ALA A O 6
ATOM 6952 N N . GLU A 1 55 ? -22.715 16.172 17.181 1.00 22.34 55 GLU A N 6
ATOM 6953 C CA . GLU A 1 55 ? -23.968 15.456 17.386 1.00 74.44 55 GLU A CA 6
ATOM 6954 C C . GLU A 1 55 ? -25.157 16.299 16.937 1.00 23.24 55 GLU A C 6
ATOM 6955 O O . GLU A 1 55 ? -26.221 16.274 17.557 1.00 71.02 55 GLU A O 6
ATOM 6967 N N . ASP A 1 56 ? -24.971 17.044 15.853 1.00 51.52 56 ASP A N 6
ATOM 6968 C CA . ASP A 1 56 ? -26.027 17.895 15.318 1.00 14.22 56 ASP A CA 6
ATOM 6969 C C . ASP A 1 56 ? -26.989 17.086 14.453 1.00 64.45 56 ASP A C 6
ATOM 6970 O O . ASP A 1 56 ? -28.141 17.477 14.259 1.00 50.42 56 ASP A O 6
ATOM 6979 N N . GLU A 1 57 ? -26.510 15.960 13.938 1.00 20.13 57 GLU A N 6
ATOM 6980 C CA . GLU A 1 57 ? -27.329 15.099 13.092 1.00 55.31 57 GLU A CA 6
ATOM 6981 C C . GLU A 1 57 ? -27.732 15.819 11.809 1.00 52.33 57 GLU A C 6
ATOM 6982 O O . GLU A 1 57 ? -28.892 15.781 11.400 1.00 12.35 57 GLU A O 6
ATOM 6994 N N . VAL A 1 58 ? -26.763 16.477 11.178 1.00 62.24 58 VAL A N 6
ATOM 6995 C CA . VAL A 1 58 ? -27.015 17.206 9.942 1.00 44.50 58 VAL A CA 6
ATOM 6996 C C . VAL A 1 58 ? -26.321 16.539 8.759 1.00 65.11 58 VAL A C 6
ATOM 6997 O O . VAL A 1 58 ? -26.738 16.697 7.611 1.00 12.03 58 VAL A O 6
ATOM 7010 N N . VAL A 1 59 ? -25.260 15.792 9.047 1.00 63.21 59 VAL A N 6
ATOM 7011 C CA . VAL A 1 59 ? -24.509 15.099 8.008 1.00 2.12 59 VAL A CA 6
ATOM 7012 C C . VAL A 1 59 ? -23.547 14.081 8.611 1.00 60.44 59 VAL A C 6
ATOM 7013 O O . VAL A 1 59 ? -23.364 12.990 8.073 1.00 33.24 59 VAL A O 6
ATOM 7026 N N . ARG A 1 60 ? -22.934 14.447 9.733 1.00 63.22 60 ARG A N 6
ATOM 7027 C CA . ARG A 1 60 ? -21.990 13.567 10.410 1.00 30.32 60 ARG A CA 6
ATOM 7028 C C . ARG A 1 60 ? -20.776 13.289 9.527 1.00 32.32 60 ARG A C 6
ATOM 7029 O O . ARG A 1 60 ? -20.856 12.522 8.568 1.00 41.20 60 ARG A O 6
ATOM 7050 N N . VAL A 1 61 ? -19.655 13.919 9.858 1.00 55.43 61 VAL A N 6
ATOM 7051 C CA . VAL A 1 61 ? -18.423 13.740 9.097 1.00 71.51 61 VAL A CA 6
ATOM 7052 C C . VAL A 1 61 ? -17.335 13.103 9.953 1.00 62.11 61 VAL A C 6
ATOM 7053 O O . VAL A 1 61 ? -16.975 13.626 11.008 1.00 14.03 61 VAL A O 6
ATOM 7066 N N . ARG A 1 62 ? -16.814 11.971 9.492 1.00 51.51 62 ARG A N 6
ATOM 7067 C CA . ARG A 1 62 ? -15.767 11.261 10.217 1.00 1.31 62 ARG A CA 6
ATOM 7068 C C . ARG A 1 62 ? -15.003 10.323 9.286 1.00 52.24 62 ARG A C 6
ATOM 7069 O O . ARG A 1 62 ? -15.597 9.477 8.617 1.00 43.24 62 ARG A O 6
ATOM 7090 N N . TYR A 1 63 ? -13.684 10.478 9.251 1.00 13.43 63 TYR A N 6
ATOM 7091 C CA . TYR A 1 63 ? -12.840 9.647 8.401 1.00 50.43 63 TYR A CA 6
ATOM 7092 C C . TYR A 1 63 ? -11.397 9.646 8.901 1.00 5.13 63 TYR A C 6
ATOM 7093 O O . TYR A 1 63 ? -11.048 10.380 9.824 1.00 51.14 63 TYR A O 6
ATOM 7111 N N . VAL A 1 64 ? -10.563 8.818 8.280 1.00 32.45 64 VAL A N 6
ATOM 7112 C CA . VAL A 1 64 ? -9.159 8.721 8.659 1.00 2.12 64 VAL A CA 6
ATOM 7113 C C . VAL A 1 64 ? -8.251 9.148 7.511 1.00 11.12 64 VAL A C 6
ATOM 7114 O O . VAL A 1 64 ? -8.498 8.812 6.353 1.00 5.34 64 VAL A O 6
ATOM 7127 N N . MET A 1 65 ? -7.197 9.888 7.841 1.00 22.23 65 MET A N 6
ATOM 7128 C CA . MET A 1 65 ? -6.250 10.359 6.837 1.00 42.24 65 MET A CA 6
ATOM 7129 C C . MET A 1 65 ? -4.863 9.775 7.083 1.00 33.15 65 MET A C 6
ATOM 7130 O O . MET A 1 65 ? -4.572 9.278 8.169 1.00 60.11 65 MET A O 6
ATOM 7144 N N . ASN A 1 66 ? -4.010 9.839 6.064 1.00 34.23 66 ASN A N 6
ATOM 7145 C CA . ASN A 1 66 ? -2.654 9.314 6.170 1.00 13.52 66 ASN A CA 6
ATOM 7146 C C . ASN A 1 66 ? -1.630 10.361 5.740 1.00 61.51 66 ASN A C 6
ATOM 7147 O O . ASN A 1 66 ? -1.977 11.516 5.494 1.00 72.35 66 ASN A O 6
ATOM 7158 N N . GLN A 1 67 ? -0.371 9.947 5.650 1.00 2.40 67 GLN A N 6
ATOM 7159 C CA . GLN A 1 67 ? 0.702 10.850 5.249 1.00 50.23 67 GLN A CA 6
ATOM 7160 C C . GLN A 1 67 ? 2.037 10.117 5.192 1.00 54.54 67 GLN A C 6
ATOM 7161 O O . GLN A 1 67 ? 2.088 8.890 5.284 1.00 55.34 67 GLN A O 6
ATOM 7175 N N . VAL A 1 68 ? 3.119 10.875 5.040 1.00 65.22 68 VAL A N 6
ATOM 7176 C CA . VAL A 1 68 ? 4.456 10.297 4.971 1.00 63.52 68 VAL A CA 6
ATOM 7177 C C . VAL A 1 68 ? 5.423 11.044 5.882 1.00 13.22 68 VAL A C 6
ATOM 7178 O O . VAL A 1 68 ? 5.459 12.273 5.894 1.00 71.55 68 VAL A O 6
ATOM 7191 N N . GLY A 1 69 ? 6.211 10.290 6.644 1.00 73.31 69 GLY A N 6
ATOM 7192 C CA . GLY A 1 69 ? 7.170 10.896 7.548 1.00 2.13 69 GLY A CA 6
ATOM 7193 C C . GLY A 1 69 ? 8.550 10.280 7.428 1.00 2.22 69 GLY A C 6
ATOM 7194 O O . GLY A 1 69 ? 9.151 9.888 8.428 1.00 11.21 69 GLY A O 6
ATOM 7198 N N . SER A 1 70 ? 9.052 10.194 6.201 1.00 11.43 70 SER A N 6
ATOM 7199 C CA . SER A 1 70 ? 10.368 9.616 5.953 1.00 44.41 70 SER A CA 6
ATOM 7200 C C . SER A 1 70 ? 11.309 10.650 5.340 1.00 1.45 70 SER A C 6
ATOM 7201 O O . SER A 1 70 ? 10.886 11.743 4.958 1.00 32.01 70 SER A O 6
ATOM 7209 N N . LEU A 1 71 ? 12.586 10.297 5.249 1.00 14.52 71 LEU A N 6
ATOM 7210 C CA . LEU A 1 71 ? 13.589 11.193 4.683 1.00 4.53 71 LEU A CA 6
ATOM 7211 C C . LEU A 1 71 ? 13.217 11.595 3.259 1.00 52.31 71 LEU A C 6
ATOM 7212 O O . LEU A 1 71 ? 13.251 10.774 2.343 1.00 23.33 71 LEU A O 6
ATOM 7228 N N . ALA A 1 72 ? 12.866 12.864 3.081 1.00 63.43 72 ALA A N 6
ATOM 7229 C CA . ALA A 1 72 ? 12.493 13.377 1.768 1.00 10.01 72 ALA A CA 6
ATOM 7230 C C . ALA A 1 72 ? 13.038 14.785 1.553 1.00 14.43 72 ALA A C 6
ATOM 7231 O O . ALA A 1 72 ? 13.074 15.596 2.478 1.00 30.21 72 ALA A O 6
ATOM 7238 N N . VAL A 1 73 ? 13.465 15.068 0.326 1.00 73.11 73 VAL A N 6
ATOM 7239 C CA . VAL A 1 73 ? 14.009 16.378 -0.011 1.00 1.33 73 VAL A CA 6
ATOM 7240 C C . VAL A 1 73 ? 13.576 16.810 -1.408 1.00 55.11 73 VAL A C 6
ATOM 7241 O O . VAL A 1 73 ? 13.360 15.977 -2.287 1.00 53.35 73 VAL A O 6
ATOM 7254 N N . ASN A 1 74 ? 13.451 18.119 -1.603 1.00 1.42 74 ASN A N 6
ATOM 7255 C CA . ASN A 1 74 ? 13.044 18.663 -2.893 1.00 34.14 74 ASN A CA 6
ATOM 7256 C C . ASN A 1 74 ? 11.662 18.150 -3.288 1.00 42.35 74 ASN A C 6
ATOM 7257 O O . ASN A 1 74 ? 10.975 17.509 -2.493 1.00 74.24 74 ASN A O 6
ATOM 7268 N N . VAL A 1 75 ? 11.261 18.437 -4.522 1.00 24.14 75 VAL A N 6
ATOM 7269 C CA . VAL A 1 75 ? 9.961 18.004 -5.024 1.00 73.10 75 VAL A CA 6
ATOM 7270 C C . VAL A 1 75 ? 10.108 17.210 -6.317 1.00 0.52 75 VAL A C 6
ATOM 7271 O O . VAL A 1 75 ? 10.037 17.768 -7.413 1.00 55.13 75 VAL A O 6
ATOM 7284 N N . THR A 1 76 ? 10.314 15.903 -6.183 1.00 62.13 76 THR A N 6
ATOM 7285 C CA . THR A 1 76 ? 10.473 15.032 -7.340 1.00 25.41 76 THR A CA 6
ATOM 7286 C C . THR A 1 76 ? 9.610 13.782 -7.208 1.00 31.55 76 THR A C 6
ATOM 7287 O O . THR A 1 76 ? 8.928 13.385 -8.153 1.00 31.54 76 THR A O 6
ATOM 7298 N N . MET A 1 77 ? 9.644 13.166 -6.032 1.00 51.55 77 MET A N 6
ATOM 7299 C CA . MET A 1 77 ? 8.863 11.961 -5.776 1.00 3.41 77 MET A CA 6
ATOM 7300 C C . MET A 1 77 ? 7.656 12.271 -4.899 1.00 72.03 77 MET A C 6
ATOM 7301 O O . MET A 1 77 ? 6.880 13.182 -5.191 1.00 21.11 77 MET A O 6
ATOM 7315 N N . GLY A 1 1 ? -5.257 -2.787 -5.217 1.00 13.00 1 GLY A N 7
ATOM 7316 C CA . GLY A 1 1 ? -3.962 -2.236 -5.568 1.00 45.03 1 GLY A CA 7
ATOM 7317 C C . GLY A 1 1 ? -3.786 -0.810 -5.084 1.00 42.52 1 GLY A C 7
ATOM 7318 O O . GLY A 1 1 ? -3.072 -0.562 -4.113 1.00 62.52 1 GLY A O 7
ATOM 7322 N N . MET A 1 2 ? -4.438 0.127 -5.763 1.00 52.14 2 MET A N 7
ATOM 7323 C CA . MET A 1 2 ? -4.350 1.536 -5.396 1.00 34.41 2 MET A CA 7
ATOM 7324 C C . MET A 1 2 ? -5.412 1.896 -4.362 1.00 62.11 2 MET A C 7
ATOM 7325 O O . MET A 1 2 ? -6.506 2.341 -4.712 1.00 72.41 2 MET A O 7
ATOM 7339 N N . ILE A 1 3 ? -5.083 1.700 -3.090 1.00 0.15 3 ILE A N 7
ATOM 7340 C CA . ILE A 1 3 ? -6.010 2.004 -2.006 1.00 32.23 3 ILE A CA 7
ATOM 7341 C C . ILE A 1 3 ? -5.439 3.071 -1.078 1.00 42.51 3 ILE A C 7
ATOM 7342 O O . ILE A 1 3 ? -6.179 3.866 -0.497 1.00 3.44 3 ILE A O 7
ATOM 7358 N N . LEU A 1 4 ? -4.117 3.083 -0.944 1.00 71.01 4 LEU A N 7
ATOM 7359 C CA . LEU A 1 4 ? -3.444 4.054 -0.088 1.00 1.21 4 LEU A CA 7
ATOM 7360 C C . LEU A 1 4 ? -3.411 5.430 -0.745 1.00 23.54 4 LEU A C 7
ATOM 7361 O O . LEU A 1 4 ? -3.905 6.409 -0.186 1.00 12.40 4 LEU A O 7
ATOM 7377 N N . ASN A 1 5 ? -2.829 5.497 -1.938 1.00 11.24 5 ASN A N 7
ATOM 7378 C CA . ASN A 1 5 ? -2.735 6.753 -2.674 1.00 52.44 5 ASN A CA 7
ATOM 7379 C C . ASN A 1 5 ? -4.121 7.299 -2.998 1.00 60.12 5 ASN A C 7
ATOM 7380 O O . ASN A 1 5 ? -4.323 8.512 -3.057 1.00 43.12 5 ASN A O 7
ATOM 7391 N N . GLU A 1 6 ? -5.073 6.395 -3.207 1.00 31.20 6 GLU A N 7
ATOM 7392 C CA . GLU A 1 6 ? -6.441 6.788 -3.526 1.00 4.30 6 GLU A CA 7
ATOM 7393 C C . GLU A 1 6 ? -7.104 7.471 -2.333 1.00 62.03 6 GLU A C 7
ATOM 7394 O O . GLU A 1 6 ? -7.533 8.622 -2.423 1.00 11.31 6 GLU A O 7
ATOM 7406 N N . LEU A 1 7 ? -7.183 6.754 -1.218 1.00 41.00 7 LEU A N 7
ATOM 7407 C CA . LEU A 1 7 ? -7.794 7.290 -0.006 1.00 64.14 7 LEU A CA 7
ATOM 7408 C C . LEU A 1 7 ? -7.012 8.494 0.510 1.00 61.54 7 LEU A C 7
ATOM 7409 O O . LEU A 1 7 ? -7.596 9.477 0.969 1.00 32.04 7 LEU A O 7
ATOM 7425 N N . LYS A 1 8 ? -5.688 8.412 0.431 1.00 74.43 8 LYS A N 7
ATOM 7426 C CA . LYS A 1 8 ? -4.826 9.497 0.887 1.00 5.50 8 LYS A CA 7
ATOM 7427 C C . LYS A 1 8 ? -5.103 10.777 0.106 1.00 14.40 8 LYS A C 7
ATOM 7428 O O . LYS A 1 8 ? -5.164 11.864 0.681 1.00 21.14 8 LYS A O 7
ATOM 7447 N N . ALA A 1 9 ? -5.272 10.642 -1.204 1.00 5.31 9 ALA A N 7
ATOM 7448 C CA . ALA A 1 9 ? -5.546 11.787 -2.062 1.00 72.42 9 ALA A CA 7
ATOM 7449 C C . ALA A 1 9 ? -6.922 12.375 -1.770 1.00 11.35 9 ALA A C 7
ATOM 7450 O O . ALA A 1 9 ? -7.120 13.587 -1.850 1.00 70.20 9 ALA A O 7
ATOM 7457 N N . ALA A 1 10 ? -7.871 11.508 -1.431 1.00 62.31 10 ALA A N 7
ATOM 7458 C CA . ALA A 1 10 ? -9.229 11.942 -1.125 1.00 73.24 10 ALA A CA 7
ATOM 7459 C C . ALA A 1 10 ? -9.289 12.643 0.228 1.00 31.51 10 ALA A C 7
ATOM 7460 O O . ALA A 1 10 ? -9.703 13.800 0.320 1.00 3.32 10 ALA A O 7
ATOM 7467 N N . ILE A 1 11 ? -8.875 11.937 1.274 1.00 1.34 11 ILE A N 7
ATOM 7468 C CA . ILE A 1 11 ? -8.882 12.492 2.621 1.00 14.43 11 ILE A CA 7
ATOM 7469 C C . ILE A 1 11 ? -8.075 13.784 2.688 1.00 2.12 11 ILE A C 7
ATOM 7470 O O . ILE A 1 11 ? -8.372 14.671 3.486 1.00 74.35 11 ILE A O 7
ATOM 7486 N N . GLU A 1 12 ? -7.055 13.881 1.842 1.00 43.25 12 GLU A N 7
ATOM 7487 C CA . GLU A 1 12 ? -6.204 15.065 1.805 1.00 71.31 12 GLU A CA 7
ATOM 7488 C C . GLU A 1 12 ? -6.830 16.157 0.941 1.00 53.03 12 GLU A C 7
ATOM 7489 O O . GLU A 1 12 ? -6.621 17.346 1.178 1.00 63.04 12 GLU A O 7
ATOM 7501 N N . SER A 1 13 ? -7.598 15.742 -0.061 1.00 22.10 13 SER A N 7
ATOM 7502 C CA . SER A 1 13 ? -8.251 16.683 -0.964 1.00 51.14 13 SER A CA 7
ATOM 7503 C C . SER A 1 13 ? -9.419 17.379 -0.271 1.00 64.11 13 SER A C 7
ATOM 7504 O O . SER A 1 13 ? -9.406 18.595 -0.076 1.00 44.45 13 SER A O 7
ATOM 7512 N N . LYS A 1 14 ? -10.428 16.599 0.099 1.00 21.33 14 LYS A N 7
ATOM 7513 C CA . LYS A 1 14 ? -11.605 17.137 0.771 1.00 23.21 14 LYS A CA 7
ATOM 7514 C C . LYS A 1 14 ? -12.466 16.015 1.342 1.00 54.03 14 LYS A C 7
ATOM 7515 O O . LYS A 1 14 ? -13.177 15.332 0.608 1.00 4.35 14 LYS A O 7
ATOM 7534 N N . ASN A 1 15 ? -12.397 15.834 2.657 1.00 2.32 15 ASN A N 7
ATOM 7535 C CA . ASN A 1 15 ? -13.171 14.795 3.326 1.00 15.33 15 ASN A CA 7
ATOM 7536 C C . ASN A 1 15 ? -12.750 13.409 2.849 1.00 3.55 15 ASN A C 7
ATOM 7537 O O . ASN A 1 15 ? -12.135 13.265 1.793 1.00 61.12 15 ASN A O 7
ATOM 7548 N N . GLY A 1 16 ? -13.087 12.390 3.634 1.00 45.44 16 GLY A N 7
ATOM 7549 C CA . GLY A 1 16 ? -12.735 11.029 3.274 1.00 3.04 16 GLY A CA 7
ATOM 7550 C C . GLY A 1 16 ? -13.585 10.000 3.995 1.00 61.33 16 GLY A C 7
ATOM 7551 O O . GLY A 1 16 ? -14.588 10.343 4.620 1.00 3.03 16 GLY A O 7
ATOM 7555 N N . ALA A 1 17 ? -13.184 8.737 3.908 1.00 43.13 17 ALA A N 7
ATOM 7556 C CA . ALA A 1 17 ? -13.915 7.657 4.558 1.00 3.21 17 ALA A CA 7
ATOM 7557 C C . ALA A 1 17 ? -13.203 7.197 5.826 1.00 73.41 17 ALA A C 7
ATOM 7558 O O . ALA A 1 17 ? -12.035 7.519 6.047 1.00 20.13 17 ALA A O 7
ATOM 7565 N N . THR A 1 18 ? -13.915 6.443 6.658 1.00 73.30 18 THR A N 7
ATOM 7566 C CA . THR A 1 18 ? -13.353 5.942 7.906 1.00 65.40 18 THR A CA 7
ATOM 7567 C C . THR A 1 18 ? -12.605 4.633 7.684 1.00 0.23 18 THR A C 7
ATOM 7568 O O . THR A 1 18 ? -12.409 4.203 6.547 1.00 72.32 18 THR A O 7
ATOM 7579 N N . ARG A 1 19 ? -12.189 4.002 8.778 1.00 63.11 19 ARG A N 7
ATOM 7580 C CA . ARG A 1 19 ? -11.461 2.741 8.702 1.00 43.32 19 ARG A CA 7
ATOM 7581 C C . ARG A 1 19 ? -12.339 1.640 8.115 1.00 24.53 19 ARG A C 7
ATOM 7582 O O . ARG A 1 19 ? -11.838 0.638 7.607 1.00 60.00 19 ARG A O 7
ATOM 7603 N N . GLN A 1 20 ? -13.652 1.837 8.187 1.00 1.41 20 GLN A N 7
ATOM 7604 C CA . GLN A 1 20 ? -14.600 0.860 7.664 1.00 3.15 20 GLN A CA 7
ATOM 7605 C C . GLN A 1 20 ? -14.595 0.861 6.138 1.00 13.44 20 GLN A C 7
ATOM 7606 O O . GLN A 1 20 ? -14.323 -0.161 5.510 1.00 5.33 20 GLN A O 7
ATOM 7620 N N . GLU A 1 21 ? -14.898 2.013 5.551 1.00 12.14 21 GLU A N 7
ATOM 7621 C CA . GLU A 1 21 ? -14.930 2.145 4.099 1.00 10.31 21 GLU A CA 7
ATOM 7622 C C . GLU A 1 21 ? -13.564 1.836 3.495 1.00 71.12 21 GLU A C 7
ATOM 7623 O O . GLU A 1 21 ? -13.466 1.336 2.373 1.00 73.04 21 GLU A O 7
ATOM 7635 N N . LEU A 1 22 ? -12.510 2.139 4.246 1.00 42.24 22 LEU A N 7
ATOM 7636 C CA . LEU A 1 22 ? -11.147 1.895 3.785 1.00 53.32 22 LEU A CA 7
ATOM 7637 C C . LEU A 1 22 ? -10.888 0.400 3.620 1.00 60.42 22 LEU A C 7
ATOM 7638 O O . LEU A 1 22 ? -10.521 -0.060 2.539 1.00 31.32 22 LEU A O 7
ATOM 7654 N N . ALA A 1 23 ? -11.082 -0.351 4.698 1.00 2.32 23 ALA A N 7
ATOM 7655 C CA . ALA A 1 23 ? -10.874 -1.794 4.670 1.00 42.44 23 ALA A CA 7
ATOM 7656 C C . ALA A 1 23 ? -11.736 -2.454 3.599 1.00 73.34 23 ALA A C 7
ATOM 7657 O O . ALA A 1 23 ? -11.340 -3.452 2.998 1.00 41.21 23 ALA A O 7
ATOM 7664 N N . ARG A 1 24 ? -12.916 -1.889 3.367 1.00 2.23 24 ARG A N 7
ATOM 7665 C CA . ARG A 1 24 ? -13.836 -2.424 2.370 1.00 2.41 24 ARG A CA 7
ATOM 7666 C C . ARG A 1 24 ? -13.236 -2.329 0.971 1.00 43.20 24 ARG A C 7
ATOM 7667 O O . ARG A 1 24 ? -13.121 -3.330 0.263 1.00 73.12 24 ARG A O 7
ATOM 7688 N N . ARG A 1 25 ? -12.855 -1.118 0.577 1.00 55.25 25 ARG A N 7
ATOM 7689 C CA . ARG A 1 25 ? -12.268 -0.891 -0.739 1.00 55.12 25 ARG A CA 7
ATOM 7690 C C . ARG A 1 25 ? -11.081 -1.822 -0.971 1.00 23.53 25 ARG A C 7
ATOM 7691 O O . ARG A 1 25 ? -10.914 -2.372 -2.061 1.00 34.35 25 ARG A O 7
ATOM 7712 N N . PHE A 1 26 ? -10.258 -1.992 0.057 1.00 35.22 26 PHE A N 7
ATOM 7713 C CA . PHE A 1 26 ? -9.086 -2.855 -0.036 1.00 41.24 26 PHE A CA 7
ATOM 7714 C C . PHE A 1 26 ? -9.483 -4.325 0.066 1.00 63.31 26 PHE A C 7
ATOM 7715 O O . PHE A 1 26 ? -8.715 -5.213 -0.303 1.00 72.32 26 PHE A O 7
ATOM 7732 N N . ALA A 1 27 ? -10.687 -4.572 0.571 1.00 5.23 27 ALA A N 7
ATOM 7733 C CA . ALA A 1 27 ? -11.186 -5.933 0.720 1.00 12.34 27 ALA A CA 7
ATOM 7734 C C . ALA A 1 27 ? -10.338 -6.725 1.709 1.00 70.43 27 ALA A C 7
ATOM 7735 O O . ALA A 1 27 ? -9.927 -7.852 1.429 1.00 63.44 27 ALA A O 7
ATOM 7742 N N . LEU A 1 28 ? -10.077 -6.128 2.867 1.00 54.02 28 LEU A N 7
ATOM 7743 C CA . LEU A 1 28 ? -9.275 -6.778 3.899 1.00 73.32 28 LEU A CA 7
ATOM 7744 C C . LEU A 1 28 ? -9.759 -6.385 5.292 1.00 64.23 28 LEU A C 7
ATOM 7745 O O . LEU A 1 28 ? -10.631 -5.529 5.439 1.00 4.01 28 LEU A O 7
ATOM 7761 N N . SER A 1 29 ? -9.185 -7.015 6.311 1.00 11.40 29 SER A N 7
ATOM 7762 C CA . SER A 1 29 ? -9.558 -6.734 7.693 1.00 45.14 29 SER A CA 7
ATOM 7763 C C . SER A 1 29 ? -9.251 -5.283 8.053 1.00 4.21 29 SER A C 7
ATOM 7764 O O . SER A 1 29 ? -8.243 -4.726 7.620 1.00 51.15 29 SER A O 7
ATOM 7772 N N . GLU A 1 30 ? -10.129 -4.679 8.848 1.00 62.45 30 GLU A N 7
ATOM 7773 C CA . GLU A 1 30 ? -9.951 -3.293 9.266 1.00 30.43 30 GLU A CA 7
ATOM 7774 C C . GLU A 1 30 ? -8.676 -3.131 10.089 1.00 12.15 30 GLU A C 7
ATOM 7775 O O . GLU A 1 30 ? -8.065 -2.063 10.102 1.00 0.43 30 GLU A O 7
ATOM 7787 N N . ASP A 1 31 ? -8.283 -4.199 10.774 1.00 33.44 31 ASP A N 7
ATOM 7788 C CA . ASP A 1 31 ? -7.081 -4.177 11.601 1.00 4.24 31 ASP A CA 7
ATOM 7789 C C . ASP A 1 31 ? -5.827 -4.135 10.733 1.00 10.41 31 ASP A C 7
ATOM 7790 O O . ASP A 1 31 ? -4.848 -3.471 11.071 1.00 75.10 31 ASP A O 7
ATOM 7799 N N . GLY A 1 32 ? -5.864 -4.851 9.612 1.00 53.24 32 GLY A N 7
ATOM 7800 C CA . GLY A 1 32 ? -4.724 -4.883 8.715 1.00 62.14 32 GLY A CA 7
ATOM 7801 C C . GLY A 1 32 ? -4.528 -3.571 7.980 1.00 1.20 32 GLY A C 7
ATOM 7802 O O . GLY A 1 32 ? -3.406 -3.077 7.868 1.00 43.22 32 GLY A O 7
ATOM 7806 N N . ILE A 1 33 ? -5.621 -3.007 7.478 1.00 62.12 33 ILE A N 7
ATOM 7807 C CA . ILE A 1 33 ? -5.563 -1.746 6.749 1.00 35.03 33 ILE A CA 7
ATOM 7808 C C . ILE A 1 33 ? -5.150 -0.600 7.667 1.00 4.21 33 ILE A C 7
ATOM 7809 O O . ILE A 1 33 ? -4.430 0.310 7.255 1.00 44.21 33 ILE A O 7
ATOM 7825 N N . ASP A 1 34 ? -5.609 -0.651 8.912 1.00 12.00 34 ASP A N 7
ATOM 7826 C CA . ASP A 1 34 ? -5.284 0.381 9.890 1.00 23.03 34 ASP A CA 7
ATOM 7827 C C . ASP A 1 34 ? -3.862 0.207 10.413 1.00 52.51 34 ASP A C 7
ATOM 7828 O O . ASP A 1 34 ? -3.083 1.158 10.450 1.00 33.30 34 ASP A O 7
ATOM 7837 N N . ALA A 1 35 ? -3.532 -1.016 10.817 1.00 4.11 35 ALA A N 7
ATOM 7838 C CA . ALA A 1 35 ? -2.204 -1.315 11.337 1.00 54.31 35 ALA A CA 7
ATOM 7839 C C . ALA A 1 35 ? -1.130 -1.053 10.286 1.00 53.30 35 ALA A C 7
ATOM 7840 O O . ALA A 1 35 ? -0.111 -0.424 10.569 1.00 15.02 35 ALA A O 7
ATOM 7847 N N . MET A 1 36 ? -1.366 -1.541 9.072 1.00 11.31 36 MET A N 7
ATOM 7848 C CA . MET A 1 36 ? -0.419 -1.359 7.978 1.00 55.31 36 MET A CA 7
ATOM 7849 C C . MET A 1 36 ? -0.258 0.120 7.639 1.00 30.43 36 MET A C 7
ATOM 7850 O O . MET A 1 36 ? 0.855 0.647 7.626 1.00 3.42 36 MET A O 7
ATOM 7864 N N . LEU A 1 37 ? -1.376 0.783 7.365 1.00 74.14 37 LEU A N 7
ATOM 7865 C CA . LEU A 1 37 ? -1.359 2.203 7.025 1.00 2.23 37 LEU A CA 7
ATOM 7866 C C . LEU A 1 37 ? -0.720 3.022 8.142 1.00 24.01 37 LEU A C 7
ATOM 7867 O O . LEU A 1 37 ? 0.076 3.924 7.884 1.00 41.12 37 LEU A O 7
ATOM 7883 N N . ALA A 1 38 ? -1.074 2.700 9.381 1.00 72.14 38 ALA A N 7
ATOM 7884 C CA . ALA A 1 38 ? -0.531 3.405 10.536 1.00 14.42 38 ALA A CA 7
ATOM 7885 C C . ALA A 1 38 ? 0.990 3.302 10.578 1.00 73.41 38 ALA A C 7
ATOM 7886 O O . ALA A 1 38 ? 1.686 4.306 10.735 1.00 31.34 38 ALA A O 7
ATOM 7893 N N . VAL A 1 39 ? 1.501 2.083 10.437 1.00 31.23 39 VAL A N 7
ATOM 7894 C CA . VAL A 1 39 ? 2.940 1.849 10.458 1.00 61.51 39 VAL A CA 7
ATOM 7895 C C . VAL A 1 39 ? 3.624 2.536 9.281 1.00 63.40 39 VAL A C 7
ATOM 7896 O O . VAL A 1 39 ? 4.810 2.861 9.344 1.00 42.15 39 VAL A O 7
ATOM 7909 N N . TRP A 1 40 ? 2.870 2.754 8.210 1.00 32.21 40 TRP A N 7
ATOM 7910 C CA . TRP A 1 40 ? 3.405 3.403 7.018 1.00 20.24 40 TRP A CA 7
ATOM 7911 C C . TRP A 1 40 ? 3.631 4.890 7.263 1.00 52.02 40 TRP A C 7
ATOM 7912 O O . TRP A 1 40 ? 4.663 5.441 6.879 1.00 24.41 40 TRP A O 7
ATOM 7933 N N . ILE A 1 41 ? 2.662 5.534 7.905 1.00 3.21 41 ILE A N 7
ATOM 7934 C CA . ILE A 1 41 ? 2.758 6.958 8.202 1.00 21.11 41 ILE A CA 7
ATOM 7935 C C . ILE A 1 41 ? 3.578 7.202 9.464 1.00 31.23 41 ILE A C 7
ATOM 7936 O O . ILE A 1 41 ? 4.608 7.876 9.429 1.00 32.11 41 ILE A O 7
ATOM 7952 N N . LYS A 1 42 ? 3.115 6.647 10.579 1.00 53.05 42 LYS A N 7
ATOM 7953 C CA . LYS A 1 42 ? 3.806 6.801 11.854 1.00 55.11 42 LYS A CA 7
ATOM 7954 C C . LYS A 1 42 ? 4.181 5.443 12.437 1.00 43.44 42 LYS A C 7
ATOM 7955 O O . LYS A 1 42 ? 4.068 4.416 11.768 1.00 1.34 42 LYS A O 7
ATOM 7974 N N . LYS A 1 43 ? 4.628 5.444 13.689 1.00 3.40 43 LYS A N 7
ATOM 7975 C CA . LYS A 1 43 ? 5.018 4.212 14.363 1.00 14.24 43 LYS A CA 7
ATOM 7976 C C . LYS A 1 43 ? 3.790 3.424 14.811 1.00 24.32 43 LYS A C 7
ATOM 7977 O O . LYS A 1 43 ? 3.583 2.286 14.391 1.00 50.43 43 LYS A O 7
ATOM 7996 N N . GLY A 1 44 ? 2.976 4.039 15.664 1.00 53.12 44 GLY A N 7
ATOM 7997 C CA . GLY A 1 44 ? 1.778 3.381 16.153 1.00 65.53 44 GLY A CA 7
ATOM 7998 C C . GLY A 1 44 ? 0.720 4.367 16.607 1.00 21.13 44 GLY A C 7
ATOM 7999 O O . GLY A 1 44 ? 0.246 4.301 17.741 1.00 23.10 44 GLY A O 7
ATOM 8003 N N . VAL A 1 45 ? 0.349 5.285 15.720 1.00 64.10 45 VAL A N 7
ATOM 8004 C CA . VAL A 1 45 ? -0.660 6.289 16.036 1.00 1.03 45 VAL A CA 7
ATOM 8005 C C . VAL A 1 45 ? -2.037 5.857 15.546 1.00 3.13 45 VAL A C 7
ATOM 8006 O O . VAL A 1 45 ? -3.060 6.377 15.995 1.00 1.32 45 VAL A O 7
ATOM 8019 N N . LEU A 1 46 ? -2.058 4.903 14.622 1.00 4.41 46 LEU A N 7
ATOM 8020 C CA . LEU A 1 46 ? -3.311 4.399 14.070 1.00 62.52 46 LEU A CA 7
ATOM 8021 C C . LEU A 1 46 ? -4.053 5.497 13.314 1.00 33.02 46 LEU A C 7
ATOM 8022 O O . LEU A 1 46 ? -5.258 5.681 13.491 1.00 15.13 46 LEU A O 7
ATOM 8038 N N . SER A 1 47 ? -3.327 6.223 12.470 1.00 33.45 47 SER A N 7
ATOM 8039 C CA . SER A 1 47 ? -3.917 7.304 11.689 1.00 53.41 47 SER A CA 7
ATOM 8040 C C . SER A 1 47 ? -4.633 8.302 12.595 1.00 52.22 47 SER A C 7
ATOM 8041 O O . SER A 1 47 ? -4.567 8.202 13.820 1.00 51.22 47 SER A O 7
ATOM 8049 N N . ARG A 1 48 ? -5.315 9.264 11.983 1.00 44.41 48 ARG A N 7
ATOM 8050 C CA . ARG A 1 48 ? -6.043 10.281 12.733 1.00 43.41 48 ARG A CA 7
ATOM 8051 C C . ARG A 1 48 ? -7.475 10.412 12.222 1.00 53.33 48 ARG A C 7
ATOM 8052 O O . ARG A 1 48 ? -7.703 10.594 11.027 1.00 4.33 48 ARG A O 7
ATOM 8073 N N . GLN A 1 49 ? -8.433 10.318 13.138 1.00 31.24 49 GLN A N 7
ATOM 8074 C CA . GLN A 1 49 ? -9.843 10.426 12.779 1.00 11.13 49 GLN A CA 7
ATOM 8075 C C . GLN A 1 49 ? -10.372 11.828 13.065 1.00 3.20 49 GLN A C 7
ATOM 8076 O O . GLN A 1 49 ? -9.952 12.476 14.022 1.00 11.24 49 GLN A O 7
ATOM 8090 N N . GLN A 1 50 ? -11.296 12.288 12.227 1.00 71.35 50 GLN A N 7
ATOM 8091 C CA . GLN A 1 50 ? -11.881 13.613 12.389 1.00 64.55 50 GLN A CA 7
ATOM 8092 C C . GLN A 1 50 ? -13.389 13.522 12.595 1.00 21.21 50 GLN A C 7
ATOM 8093 O O . GLN A 1 50 ? -14.037 12.597 12.104 1.00 60.12 50 GLN A O 7
ATOM 8107 N N . TYR A 1 51 ? -13.942 14.485 13.323 1.00 64.32 51 TYR A N 7
ATOM 8108 C CA . TYR A 1 51 ? -15.374 14.512 13.595 1.00 62.10 51 TYR A CA 7
ATOM 8109 C C . TYR A 1 51 ? -16.017 15.765 13.008 1.00 54.53 51 TYR A C 7
ATOM 8110 O O . TYR A 1 51 ? -15.466 16.862 13.104 1.00 52.12 51 TYR A O 7
ATOM 8128 N N . ILE A 1 52 ? -17.186 15.592 12.402 1.00 74.22 52 ILE A N 7
ATOM 8129 C CA . ILE A 1 52 ? -17.907 16.708 11.801 1.00 53.05 52 ILE A CA 7
ATOM 8130 C C . ILE A 1 52 ? -19.413 16.552 11.983 1.00 63.30 52 ILE A C 7
ATOM 8131 O O . ILE A 1 52 ? -20.047 15.737 11.317 1.00 5.24 52 ILE A O 7
ATOM 8147 N N . ASN A 1 53 ? -19.979 17.342 12.890 1.00 23.53 53 ASN A N 7
ATOM 8148 C CA . ASN A 1 53 ? -21.411 17.293 13.158 1.00 11.02 53 ASN A CA 7
ATOM 8149 C C . ASN A 1 53 ? -21.822 15.915 13.669 1.00 41.01 53 ASN A C 7
ATOM 8150 O O . ASN A 1 53 ? -22.851 15.374 13.266 1.00 13.04 53 ASN A O 7
ATOM 8161 N N . ALA A 1 54 ? -21.010 15.355 14.560 1.00 31.25 54 ALA A N 7
ATOM 8162 C CA . ALA A 1 54 ? -21.290 14.042 15.128 1.00 42.43 54 ALA A CA 7
ATOM 8163 C C . ALA A 1 54 ? -21.896 14.165 16.522 1.00 14.42 54 ALA A C 7
ATOM 8164 O O . ALA A 1 54 ? -21.784 13.252 17.340 1.00 44.21 54 ALA A O 7
ATOM 8171 N N . GLU A 1 55 ? -22.538 15.299 16.785 1.00 53.05 55 GLU A N 7
ATOM 8172 C CA . GLU A 1 55 ? -23.159 15.541 18.082 1.00 23.22 55 GLU A CA 7
ATOM 8173 C C . GLU A 1 55 ? -24.251 16.602 17.973 1.00 4.34 55 GLU A C 7
ATOM 8174 O O . GLU A 1 55 ? -24.467 17.382 18.898 1.00 74.54 55 GLU A O 7
ATOM 8186 N N . ASP A 1 56 ? -24.936 16.622 16.834 1.00 42.42 56 ASP A N 7
ATOM 8187 C CA . ASP A 1 56 ? -26.005 17.585 16.602 1.00 73.21 56 ASP A CA 7
ATOM 8188 C C . ASP A 1 56 ? -27.363 16.893 16.574 1.00 32.53 56 ASP A C 7
ATOM 8189 O O . ASP A 1 56 ? -28.143 16.995 17.522 1.00 65.03 56 ASP A O 7
ATOM 8198 N N . GLU A 1 57 ? -27.641 16.189 15.481 1.00 13.11 57 GLU A N 7
ATOM 8199 C CA . GLU A 1 57 ? -28.908 15.482 15.330 1.00 44.42 57 GLU A CA 7
ATOM 8200 C C . GLU A 1 57 ? -28.699 14.134 14.645 1.00 14.33 57 GLU A C 7
ATOM 8201 O O . GLU A 1 57 ? -28.754 13.084 15.286 1.00 64.43 57 GLU A O 7
ATOM 8213 N N . VAL A 1 58 ? -28.460 14.172 13.338 1.00 14.34 58 VAL A N 7
ATOM 8214 C CA . VAL A 1 58 ? -28.244 12.955 12.565 1.00 2.11 58 VAL A CA 7
ATOM 8215 C C . VAL A 1 58 ? -27.371 13.227 11.344 1.00 34.12 58 VAL A C 7
ATOM 8216 O O . VAL A 1 58 ? -27.671 12.772 10.240 1.00 51.14 58 VAL A O 7
ATOM 8229 N N . VAL A 1 59 ? -26.291 13.974 11.550 1.00 12.23 59 VAL A N 7
ATOM 8230 C CA . VAL A 1 59 ? -25.374 14.307 10.466 1.00 53.40 59 VAL A CA 7
ATOM 8231 C C . VAL A 1 59 ? -23.928 14.050 10.874 1.00 63.05 59 VAL A C 7
ATOM 8232 O O . VAL A 1 59 ? -23.040 14.856 10.590 1.00 1.22 59 VAL A O 7
ATOM 8245 N N . ARG A 1 60 ? -23.696 12.924 11.540 1.00 41.35 60 ARG A N 7
ATOM 8246 C CA . ARG A 1 60 ? -22.356 12.562 11.987 1.00 30.21 60 ARG A CA 7
ATOM 8247 C C . ARG A 1 60 ? -21.487 12.132 10.809 1.00 24.22 60 ARG A C 7
ATOM 8248 O O . ARG A 1 60 ? -21.787 11.150 10.129 1.00 25.10 60 ARG A O 7
ATOM 8269 N N . VAL A 1 61 ? -20.410 12.875 10.571 1.00 34.15 61 VAL A N 7
ATOM 8270 C CA . VAL A 1 61 ? -19.498 12.571 9.476 1.00 50.42 61 VAL A CA 7
ATOM 8271 C C . VAL A 1 61 ? -18.050 12.559 9.954 1.00 1.43 61 VAL A C 7
ATOM 8272 O O . VAL A 1 61 ? -17.500 13.595 10.325 1.00 40.21 61 VAL A O 7
ATOM 8285 N N . ARG A 1 62 ? -17.439 11.378 9.940 1.00 74.44 62 ARG A N 7
ATOM 8286 C CA . ARG A 1 62 ? -16.055 11.231 10.373 1.00 54.33 62 ARG A CA 7
ATOM 8287 C C . ARG A 1 62 ? -15.235 10.481 9.328 1.00 42.22 62 ARG A C 7
ATOM 8288 O O . ARG A 1 62 ? -15.781 9.737 8.512 1.00 63.42 62 ARG A O 7
ATOM 8309 N N . TYR A 1 63 ? -13.922 10.680 9.358 1.00 23.41 63 TYR A N 7
ATOM 8310 C CA . TYR A 1 63 ? -13.027 10.026 8.411 1.00 53.21 63 TYR A CA 7
ATOM 8311 C C . TYR A 1 63 ? -11.599 9.990 8.947 1.00 11.25 63 TYR A C 7
ATOM 8312 O O . TYR A 1 63 ? -11.188 10.861 9.712 1.00 33.24 63 TYR A O 7
ATOM 8330 N N . VAL A 1 64 ? -10.846 8.973 8.538 1.00 23.22 64 VAL A N 7
ATOM 8331 C CA . VAL A 1 64 ? -9.463 8.822 8.974 1.00 22.23 64 VAL A CA 7
ATOM 8332 C C . VAL A 1 64 ? -8.493 9.157 7.848 1.00 41.33 64 VAL A C 7
ATOM 8333 O O . VAL A 1 64 ? -8.687 8.747 6.704 1.00 4.04 64 VAL A O 7
ATOM 8346 N N . MET A 1 65 ? -7.446 9.905 8.180 1.00 41.13 65 MET A N 7
ATOM 8347 C CA . MET A 1 65 ? -6.441 10.295 7.196 1.00 34.34 65 MET A CA 7
ATOM 8348 C C . MET A 1 65 ? -5.078 9.712 7.551 1.00 4.51 65 MET A C 7
ATOM 8349 O O . MET A 1 65 ? -4.849 9.287 8.683 1.00 51.02 65 MET A O 7
ATOM 8363 N N . ASN A 1 66 ? -4.175 9.695 6.576 1.00 52.43 66 ASN A N 7
ATOM 8364 C CA . ASN A 1 66 ? -2.833 9.163 6.786 1.00 74.22 66 ASN A CA 7
ATOM 8365 C C . ASN A 1 66 ? -2.180 9.801 8.008 1.00 70.15 66 ASN A C 7
ATOM 8366 O O . ASN A 1 66 ? -1.752 9.107 8.928 1.00 54.32 66 ASN A O 7
ATOM 8377 N N . GLN A 1 67 ? -2.107 11.129 8.008 1.00 2.14 67 GLN A N 7
ATOM 8378 C CA . GLN A 1 67 ? -1.507 11.861 9.116 1.00 50.21 67 GLN A CA 7
ATOM 8379 C C . GLN A 1 67 ? -2.396 13.022 9.547 1.00 64.43 67 GLN A C 7
ATOM 8380 O O . GLN A 1 67 ? -3.179 13.545 8.754 1.00 71.51 67 GLN A O 7
ATOM 8394 N N . VAL A 1 68 ? -2.269 13.423 10.809 1.00 3.21 68 VAL A N 7
ATOM 8395 C CA . VAL A 1 68 ? -3.061 14.522 11.344 1.00 73.24 68 VAL A CA 7
ATOM 8396 C C . VAL A 1 68 ? -2.502 15.869 10.900 1.00 71.23 68 VAL A C 7
ATOM 8397 O O . VAL A 1 68 ? -1.289 16.043 10.783 1.00 14.13 68 VAL A O 7
ATOM 8410 N N . GLY A 1 69 ? -3.395 16.824 10.654 1.00 2.33 69 GLY A N 7
ATOM 8411 C CA . GLY A 1 69 ? -2.972 18.143 10.225 1.00 32.30 69 GLY A CA 7
ATOM 8412 C C . GLY A 1 69 ? -3.960 18.790 9.275 1.00 3.24 69 GLY A C 7
ATOM 8413 O O . GLY A 1 69 ? -4.767 18.103 8.646 1.00 55.42 69 GLY A O 7
ATOM 8417 N N . SER A 1 70 ? -3.899 20.113 9.169 1.00 20.43 70 SER A N 7
ATOM 8418 C CA . SER A 1 70 ? -4.800 20.852 8.292 1.00 74.14 70 SER A CA 7
ATOM 8419 C C . SER A 1 70 ? -4.493 22.345 8.333 1.00 74.33 70 SER A C 7
ATOM 8420 O O . SER A 1 70 ? -5.394 23.180 8.227 1.00 14.30 70 SER A O 7
ATOM 8428 N N . LEU A 1 71 ? -3.217 22.677 8.487 1.00 50.23 71 LEU A N 7
ATOM 8429 C CA . LEU A 1 71 ? -2.788 24.071 8.543 1.00 23.15 71 LEU A CA 7
ATOM 8430 C C . LEU A 1 71 ? -3.461 24.801 9.700 1.00 54.01 71 LEU A C 7
ATOM 8431 O O . LEU A 1 71 ? -4.528 25.392 9.538 1.00 62.40 71 LEU A O 7
ATOM 8447 N N . ALA A 1 72 ? -2.828 24.758 10.868 1.00 22.13 72 ALA A N 7
ATOM 8448 C CA . ALA A 1 72 ? -3.363 25.419 12.051 1.00 34.00 72 ALA A CA 7
ATOM 8449 C C . ALA A 1 72 ? -2.351 25.406 13.192 1.00 35.32 72 ALA A C 7
ATOM 8450 O O . ALA A 1 72 ? -2.118 24.372 13.817 1.00 2.12 72 ALA A O 7
ATOM 8457 N N . VAL A 1 73 ? -1.751 26.562 13.459 1.00 32.11 73 VAL A N 7
ATOM 8458 C CA . VAL A 1 73 ? -0.764 26.684 14.525 1.00 11.25 73 VAL A CA 7
ATOM 8459 C C . VAL A 1 73 ? -1.236 27.655 15.601 1.00 54.52 73 VAL A C 7
ATOM 8460 O O . VAL A 1 73 ? -1.248 28.867 15.396 1.00 75.12 73 VAL A O 7
ATOM 8473 N N . ASN A 1 74 ? -1.622 27.111 16.752 1.00 63.42 74 ASN A N 7
ATOM 8474 C CA . ASN A 1 74 ? -2.094 27.929 17.863 1.00 32.23 74 ASN A CA 7
ATOM 8475 C C . ASN A 1 74 ? -1.016 28.911 18.313 1.00 2.52 74 ASN A C 7
ATOM 8476 O O . ASN A 1 74 ? 0.085 28.934 17.763 1.00 51.43 74 ASN A O 7
ATOM 8487 N N . VAL A 1 75 ? -1.341 29.719 19.317 1.00 12.33 75 VAL A N 7
ATOM 8488 C CA . VAL A 1 75 ? -0.400 30.701 19.842 1.00 14.44 75 VAL A CA 7
ATOM 8489 C C . VAL A 1 75 ? 0.115 30.288 21.217 1.00 0.22 75 VAL A C 7
ATOM 8490 O O . VAL A 1 75 ? -0.564 30.470 22.228 1.00 55.34 75 VAL A O 7
ATOM 8503 N N . THR A 1 76 ? 1.321 29.729 21.247 1.00 23.34 76 THR A N 7
ATOM 8504 C CA . THR A 1 76 ? 1.928 29.288 22.496 1.00 63.31 76 THR A CA 7
ATOM 8505 C C . THR A 1 76 ? 3.440 29.482 22.470 1.00 55.31 76 THR A C 7
ATOM 8506 O O . THR A 1 76 ? 4.033 29.940 23.447 1.00 21.42 76 THR A O 7
ATOM 8517 N N . MET A 1 77 ? 4.058 29.131 21.347 1.00 51.43 77 MET A N 7
ATOM 8518 C CA . MET A 1 77 ? 5.502 29.268 21.196 1.00 44.33 77 MET A CA 7
ATOM 8519 C C . MET A 1 77 ? 5.891 30.730 21.005 1.00 63.33 77 MET A C 7
ATOM 8520 O O . MET A 1 77 ? 5.394 31.404 20.102 1.00 24.24 77 MET A O 7
ATOM 8534 N N . GLY A 1 1 ? -0.847 -0.821 -0.758 1.00 13.00 1 GLY A N 8
ATOM 8535 C CA . GLY A 1 1 ? -0.115 -0.201 -1.846 1.00 45.03 1 GLY A CA 8
ATOM 8536 C C . GLY A 1 1 ? -0.814 1.031 -2.388 1.00 21.14 1 GLY A C 8
ATOM 8537 O O . GLY A 1 1 ? -0.959 2.030 -1.683 1.00 2.31 1 GLY A O 8
ATOM 8541 N N . MET A 1 2 ? -1.246 0.962 -3.642 1.00 73.35 2 MET A N 8
ATOM 8542 C CA . MET A 1 2 ? -1.933 2.081 -4.277 1.00 34.34 2 MET A CA 8
ATOM 8543 C C . MET A 1 2 ? -3.137 2.518 -3.450 1.00 13.24 2 MET A C 8
ATOM 8544 O O . MET A 1 2 ? -3.471 3.703 -3.401 1.00 73.14 2 MET A O 8
ATOM 8558 N N . ILE A 1 3 ? -3.786 1.556 -2.801 1.00 64.05 3 ILE A N 8
ATOM 8559 C CA . ILE A 1 3 ? -4.952 1.843 -1.976 1.00 4.32 3 ILE A CA 8
ATOM 8560 C C . ILE A 1 3 ? -4.644 2.925 -0.946 1.00 74.12 3 ILE A C 8
ATOM 8561 O O . ILE A 1 3 ? -5.528 3.679 -0.537 1.00 43.21 3 ILE A O 8
ATOM 8577 N N . LEU A 1 4 ? -3.384 2.996 -0.530 1.00 51.13 4 LEU A N 8
ATOM 8578 C CA . LEU A 1 4 ? -2.958 3.986 0.452 1.00 20.31 4 LEU A CA 8
ATOM 8579 C C . LEU A 1 4 ? -2.831 5.366 -0.186 1.00 22.51 4 LEU A C 8
ATOM 8580 O O . LEU A 1 4 ? -3.331 6.355 0.347 1.00 1.31 4 LEU A O 8
ATOM 8596 N N . ASN A 1 5 ? -2.160 5.424 -1.332 1.00 34.23 5 ASN A N 8
ATOM 8597 C CA . ASN A 1 5 ? -1.969 6.682 -2.043 1.00 52.15 5 ASN A CA 8
ATOM 8598 C C . ASN A 1 5 ? -3.302 7.231 -2.546 1.00 72.41 5 ASN A C 8
ATOM 8599 O O . ASN A 1 5 ? -3.523 8.441 -2.549 1.00 31.13 5 ASN A O 8
ATOM 8610 N N . GLU A 1 6 ? -4.184 6.330 -2.969 1.00 23.34 6 GLU A N 8
ATOM 8611 C CA . GLU A 1 6 ? -5.494 6.725 -3.473 1.00 63.05 6 GLU A CA 8
ATOM 8612 C C . GLU A 1 6 ? -6.353 7.311 -2.356 1.00 64.23 6 GLU A C 8
ATOM 8613 O O . GLU A 1 6 ? -6.793 8.458 -2.433 1.00 40.52 6 GLU A O 8
ATOM 8625 N N . LEU A 1 7 ? -6.588 6.515 -1.319 1.00 34.21 7 LEU A N 8
ATOM 8626 C CA . LEU A 1 7 ? -7.394 6.953 -0.185 1.00 55.23 7 LEU A CA 8
ATOM 8627 C C . LEU A 1 7 ? -6.794 8.198 0.461 1.00 14.35 7 LEU A C 8
ATOM 8628 O O . LEU A 1 7 ? -7.518 9.076 0.933 1.00 14.21 7 LEU A O 8
ATOM 8644 N N . LYS A 1 8 ? -5.468 8.269 0.479 1.00 74.05 8 LYS A N 8
ATOM 8645 C CA . LYS A 1 8 ? -4.769 9.407 1.063 1.00 53.42 8 LYS A CA 8
ATOM 8646 C C . LYS A 1 8 ? -5.106 10.694 0.316 1.00 61.32 8 LYS A C 8
ATOM 8647 O O . LYS A 1 8 ? -5.435 11.709 0.927 1.00 14.24 8 LYS A O 8
ATOM 8666 N N . ALA A 1 9 ? -5.020 10.642 -1.010 1.00 2.03 9 ALA A N 8
ATOM 8667 C CA . ALA A 1 9 ? -5.318 11.803 -1.839 1.00 2.53 9 ALA A CA 8
ATOM 8668 C C . ALA A 1 9 ? -6.802 12.152 -1.783 1.00 15.05 9 ALA A C 8
ATOM 8669 O O . ALA A 1 9 ? -7.188 13.302 -1.989 1.00 21.35 9 ALA A O 8
ATOM 8676 N N . ALA A 1 10 ? -7.630 11.151 -1.501 1.00 52.53 10 ALA A N 8
ATOM 8677 C CA . ALA A 1 10 ? -9.071 11.352 -1.417 1.00 10.55 10 ALA A CA 8
ATOM 8678 C C . ALA A 1 10 ? -9.457 12.004 -0.093 1.00 20.11 10 ALA A C 8
ATOM 8679 O O . ALA A 1 10 ? -10.204 12.984 -0.067 1.00 73.42 10 ALA A O 8
ATOM 8686 N N . ILE A 1 11 ? -8.945 11.456 1.003 1.00 34.53 11 ILE A N 8
ATOM 8687 C CA . ILE A 1 11 ? -9.236 11.984 2.330 1.00 71.31 11 ILE A CA 8
ATOM 8688 C C . ILE A 1 11 ? -8.643 13.378 2.508 1.00 55.21 11 ILE A C 8
ATOM 8689 O O . ILE A 1 11 ? -9.180 14.200 3.249 1.00 1.40 11 ILE A O 8
ATOM 8705 N N . GLU A 1 12 ? -7.534 13.636 1.823 1.00 34.30 12 GLU A N 8
ATOM 8706 C CA . GLU A 1 12 ? -6.869 14.931 1.905 1.00 33.11 12 GLU A CA 8
ATOM 8707 C C . GLU A 1 12 ? -7.567 15.957 1.017 1.00 25.21 12 GLU A C 8
ATOM 8708 O O . GLU A 1 12 ? -7.888 17.060 1.460 1.00 34.15 12 GLU A O 8
ATOM 8720 N N . SER A 1 13 ? -7.795 15.587 -0.238 1.00 53.22 13 SER A N 8
ATOM 8721 C CA . SER A 1 13 ? -8.449 16.476 -1.191 1.00 1.20 13 SER A CA 8
ATOM 8722 C C . SER A 1 13 ? -9.819 16.909 -0.676 1.00 42.12 13 SER A C 8
ATOM 8723 O O . SER A 1 13 ? -10.091 18.101 -0.529 1.00 2.33 13 SER A O 8
ATOM 8731 N N . LYS A 1 14 ? -10.678 15.933 -0.406 1.00 10.12 14 LYS A N 8
ATOM 8732 C CA . LYS A 1 14 ? -12.019 16.210 0.093 1.00 1.45 14 LYS A CA 8
ATOM 8733 C C . LYS A 1 14 ? -12.393 15.246 1.215 1.00 4.44 14 LYS A C 8
ATOM 8734 O O . LYS A 1 14 ? -11.555 14.483 1.694 1.00 14.54 14 LYS A O 8
ATOM 8753 N N . ASN A 1 15 ? -13.655 15.288 1.629 1.00 11.13 15 ASN A N 8
ATOM 8754 C CA . ASN A 1 15 ? -14.138 14.418 2.695 1.00 15.44 15 ASN A CA 8
ATOM 8755 C C . ASN A 1 15 ? -13.834 12.955 2.384 1.00 42.33 15 ASN A C 8
ATOM 8756 O O . ASN A 1 15 ? -14.337 12.400 1.408 1.00 13.44 15 ASN A O 8
ATOM 8767 N N . GLY A 1 16 ? -13.006 12.337 3.220 1.00 0.32 16 GLY A N 8
ATOM 8768 C CA . GLY A 1 16 ? -12.649 10.946 3.018 1.00 74.15 16 GLY A CA 8
ATOM 8769 C C . GLY A 1 16 ? -13.680 9.993 3.591 1.00 34.11 16 GLY A C 8
ATOM 8770 O O . GLY A 1 16 ? -14.623 10.417 4.257 1.00 10.34 16 GLY A O 8
ATOM 8774 N N . ALA A 1 17 ? -13.499 8.702 3.330 1.00 14.44 17 ALA A N 8
ATOM 8775 C CA . ALA A 1 17 ? -14.422 7.687 3.824 1.00 5.13 17 ALA A CA 8
ATOM 8776 C C . ALA A 1 17 ? -14.015 7.207 5.213 1.00 20.53 17 ALA A C 8
ATOM 8777 O O . ALA A 1 17 ? -13.017 7.662 5.773 1.00 43.20 17 ALA A O 8
ATOM 8784 N N . THR A 1 18 ? -14.795 6.283 5.767 1.00 74.42 18 THR A N 8
ATOM 8785 C CA . THR A 1 18 ? -14.516 5.741 7.091 1.00 1.14 18 THR A CA 8
ATOM 8786 C C . THR A 1 18 ? -13.724 4.442 6.998 1.00 23.03 18 THR A C 8
ATOM 8787 O O . THR A 1 18 ? -13.276 4.054 5.920 1.00 73.42 18 THR A O 8
ATOM 8798 N N . ARG A 1 19 ? -13.556 3.775 8.136 1.00 15.13 19 ARG A N 8
ATOM 8799 C CA . ARG A 1 19 ? -12.817 2.519 8.183 1.00 65.12 19 ARG A CA 8
ATOM 8800 C C . ARG A 1 19 ? -13.520 1.444 7.360 1.00 55.31 19 ARG A C 8
ATOM 8801 O O . ARG A 1 19 ? -12.902 0.464 6.945 1.00 33.34 19 ARG A O 8
ATOM 8822 N N . GLN A 1 20 ? -14.815 1.635 7.129 1.00 34.14 20 GLN A N 8
ATOM 8823 C CA . GLN A 1 20 ? -15.602 0.679 6.357 1.00 21.33 20 GLN A CA 8
ATOM 8824 C C . GLN A 1 20 ? -15.210 0.716 4.883 1.00 23.23 20 GLN A C 8
ATOM 8825 O O . GLN A 1 20 ? -14.783 -0.290 4.321 1.00 54.43 20 GLN A O 8
ATOM 8839 N N . GLU A 1 21 ? -15.359 1.885 4.267 1.00 71.13 21 GLU A N 8
ATOM 8840 C CA . GLU A 1 21 ? -15.021 2.051 2.858 1.00 52.53 21 GLU A CA 8
ATOM 8841 C C . GLU A 1 21 ? -13.543 1.761 2.614 1.00 22.40 21 GLU A C 8
ATOM 8842 O O . GLU A 1 21 ? -13.162 1.270 1.551 1.00 62.14 21 GLU A O 8
ATOM 8854 N N . LEU A 1 22 ? -12.714 2.068 3.607 1.00 50.33 22 LEU A N 8
ATOM 8855 C CA . LEU A 1 22 ? -11.278 1.842 3.500 1.00 24.35 22 LEU A CA 8
ATOM 8856 C C . LEU A 1 22 ? -10.968 0.352 3.397 1.00 44.13 22 LEU A C 8
ATOM 8857 O O . LEU A 1 22 ? -10.330 -0.093 2.442 1.00 34.34 22 LEU A O 8
ATOM 8873 N N . ALA A 1 23 ? -11.425 -0.413 4.381 1.00 33.24 23 ALA A N 8
ATOM 8874 C CA . ALA A 1 23 ? -11.201 -1.854 4.398 1.00 65.01 23 ALA A CA 8
ATOM 8875 C C . ALA A 1 23 ? -11.919 -2.534 3.238 1.00 51.11 23 ALA A C 8
ATOM 8876 O O . ALA A 1 23 ? -11.492 -3.587 2.763 1.00 22.11 23 ALA A O 8
ATOM 8883 N N . ARG A 1 24 ? -13.012 -1.928 2.787 1.00 63.31 24 ARG A N 8
ATOM 8884 C CA . ARG A 1 24 ? -13.791 -2.477 1.685 1.00 72.15 24 ARG A CA 8
ATOM 8885 C C . ARG A 1 24 ? -13.031 -2.351 0.367 1.00 3.52 24 ARG A C 8
ATOM 8886 O O . ARG A 1 24 ? -12.915 -3.315 -0.390 1.00 14.45 24 ARG A O 8
ATOM 8907 N N . ARG A 1 25 ? -12.517 -1.155 0.099 1.00 41.43 25 ARG A N 8
ATOM 8908 C CA . ARG A 1 25 ? -11.771 -0.901 -1.127 1.00 61.45 25 ARG A CA 8
ATOM 8909 C C . ARG A 1 25 ? -10.540 -1.799 -1.210 1.00 64.44 25 ARG A C 8
ATOM 8910 O O . ARG A 1 25 ? -10.253 -2.383 -2.255 1.00 42.02 25 ARG A O 8
ATOM 8931 N N . PHE A 1 26 ? -9.815 -1.905 -0.101 1.00 23.04 26 PHE A N 8
ATOM 8932 C CA . PHE A 1 26 ? -8.614 -2.729 -0.048 1.00 62.31 26 PHE A CA 8
ATOM 8933 C C . PHE A 1 26 ? -8.974 -4.207 0.081 1.00 65.40 26 PHE A C 8
ATOM 8934 O O . PHE A 1 26 ? -8.149 -5.082 -0.177 1.00 71.32 26 PHE A O 8
ATOM 8951 N N . ALA A 1 27 ? -10.211 -4.475 0.483 1.00 1.55 27 ALA A N 8
ATOM 8952 C CA . ALA A 1 27 ? -10.683 -5.844 0.646 1.00 75.34 27 ALA A CA 8
ATOM 8953 C C . ALA A 1 27 ? -9.903 -6.567 1.739 1.00 31.24 27 ALA A C 8
ATOM 8954 O O . ALA A 1 27 ? -9.431 -7.688 1.543 1.00 3.02 27 ALA A O 8
ATOM 8961 N N . LEU A 1 28 ? -9.770 -5.919 2.891 1.00 25.12 28 LEU A N 8
ATOM 8962 C CA . LEU A 1 28 ? -9.046 -6.500 4.017 1.00 62.34 28 LEU A CA 8
ATOM 8963 C C . LEU A 1 28 ? -9.669 -6.074 5.343 1.00 61.52 28 LEU A C 8
ATOM 8964 O O . LEU A 1 28 ? -10.569 -5.235 5.376 1.00 62.14 28 LEU A O 8
ATOM 8980 N N . SER A 1 29 ? -9.183 -6.658 6.433 1.00 62.33 29 SER A N 8
ATOM 8981 C CA . SER A 1 29 ? -9.693 -6.340 7.762 1.00 61.10 29 SER A CA 8
ATOM 8982 C C . SER A 1 29 ? -9.493 -4.862 8.082 1.00 32.11 29 SER A C 8
ATOM 8983 O O . SER A 1 29 ? -8.480 -4.268 7.712 1.00 10.21 29 SER A O 8
ATOM 8991 N N . GLU A 1 30 ? -10.466 -4.275 8.772 1.00 51.54 30 GLU A N 8
ATOM 8992 C CA . GLU A 1 30 ? -10.397 -2.866 9.140 1.00 12.44 30 GLU A CA 8
ATOM 8993 C C . GLU A 1 30 ? -9.165 -2.587 9.996 1.00 73.43 30 GLU A C 8
ATOM 8994 O O . GLU A 1 30 ? -8.614 -1.487 9.969 1.00 61.41 30 GLU A O 8
ATOM 9006 N N . ASP A 1 31 ? -8.739 -3.590 10.755 1.00 74.45 31 ASP A N 8
ATOM 9007 C CA . ASP A 1 31 ? -7.571 -3.455 11.618 1.00 10.41 31 ASP A CA 8
ATOM 9008 C C . ASP A 1 31 ? -6.291 -3.387 10.793 1.00 70.12 31 ASP A C 8
ATOM 9009 O O . ASP A 1 31 ? -5.339 -2.699 11.161 1.00 33.15 31 ASP A O 8
ATOM 9018 N N . GLY A 1 32 ? -6.273 -4.105 9.674 1.00 13.23 32 GLY A N 8
ATOM 9019 C CA . GLY A 1 32 ? -5.104 -4.114 8.816 1.00 44.43 32 GLY A CA 8
ATOM 9020 C C . GLY A 1 32 ? -4.975 -2.842 8.000 1.00 73.13 32 GLY A C 8
ATOM 9021 O O . GLY A 1 32 ? -3.907 -2.229 7.958 1.00 33.31 32 GLY A O 8
ATOM 9025 N N . ILE A 1 33 ? -6.063 -2.445 7.350 1.00 54.25 33 ILE A N 8
ATOM 9026 C CA . ILE A 1 33 ? -6.067 -1.239 6.532 1.00 52.22 33 ILE A CA 8
ATOM 9027 C C . ILE A 1 33 ? -5.788 -0.001 7.376 1.00 61.31 33 ILE A C 8
ATOM 9028 O O . ILE A 1 33 ? -5.116 0.929 6.929 1.00 50.40 33 ILE A O 8
ATOM 9044 N N . ASP A 1 34 ? -6.306 0.003 8.599 1.00 60.31 34 ASP A N 8
ATOM 9045 C CA . ASP A 1 34 ? -6.109 1.126 9.509 1.00 53.11 34 ASP A CA 8
ATOM 9046 C C . ASP A 1 34 ? -4.672 1.168 10.018 1.00 20.21 34 ASP A C 8
ATOM 9047 O O . ASP A 1 34 ? -4.037 2.222 10.027 1.00 60.33 34 ASP A O 8
ATOM 9056 N N . ALA A 1 35 ? -4.166 0.015 10.443 1.00 14.41 35 ALA A N 8
ATOM 9057 C CA . ALA A 1 35 ? -2.804 -0.080 10.953 1.00 2.32 35 ALA A CA 8
ATOM 9058 C C . ALA A 1 35 ? -1.786 0.216 9.858 1.00 22.31 35 ALA A C 8
ATOM 9059 O O . ALA A 1 35 ? -0.811 0.934 10.081 1.00 73.42 35 ALA A O 8
ATOM 9066 N N . MET A 1 36 ? -2.018 -0.342 8.674 1.00 71.12 36 MET A N 8
ATOM 9067 C CA . MET A 1 36 ? -1.120 -0.137 7.544 1.00 60.12 36 MET A CA 8
ATOM 9068 C C . MET A 1 36 ? -1.028 1.343 7.183 1.00 32.44 36 MET A C 8
ATOM 9069 O O . MET A 1 36 ? 0.065 1.883 7.012 1.00 64.33 36 MET A O 8
ATOM 9083 N N . LEU A 1 37 ? -2.181 1.991 7.070 1.00 1.05 37 LEU A N 8
ATOM 9084 C CA . LEU A 1 37 ? -2.231 3.410 6.730 1.00 13.11 37 LEU A CA 8
ATOM 9085 C C . LEU A 1 37 ? -1.439 4.239 7.735 1.00 61.41 37 LEU A C 8
ATOM 9086 O O . LEU A 1 37 ? -0.633 5.087 7.356 1.00 3.24 37 LEU A O 8
ATOM 9102 N N . ALA A 1 38 ? -1.673 3.985 9.019 1.00 74.42 38 ALA A N 8
ATOM 9103 C CA . ALA A 1 38 ? -0.978 4.705 10.079 1.00 61.22 38 ALA A CA 8
ATOM 9104 C C . ALA A 1 38 ? 0.533 4.545 9.951 1.00 43.31 38 ALA A C 8
ATOM 9105 O O . ALA A 1 38 ? 1.279 5.523 10.020 1.00 60.22 38 ALA A O 8
ATOM 9112 N N . VAL A 1 39 ? 0.980 3.307 9.766 1.00 41.24 39 VAL A N 8
ATOM 9113 C CA . VAL A 1 39 ? 2.403 3.020 9.627 1.00 2.35 39 VAL A CA 8
ATOM 9114 C C . VAL A 1 39 ? 3.016 3.818 8.483 1.00 4.33 39 VAL A C 8
ATOM 9115 O O . VAL A 1 39 ? 4.164 4.256 8.564 1.00 62.05 39 VAL A O 8
ATOM 9128 N N . TRP A 1 40 ? 2.243 4.006 7.419 1.00 63.43 40 TRP A N 8
ATOM 9129 C CA . TRP A 1 40 ? 2.712 4.753 6.257 1.00 13.35 40 TRP A CA 8
ATOM 9130 C C . TRP A 1 40 ? 2.870 6.232 6.589 1.00 21.05 40 TRP A C 8
ATOM 9131 O O . TRP A 1 40 ? 3.803 6.887 6.121 1.00 34.32 40 TRP A O 8
ATOM 9152 N N . ILE A 1 41 ? 1.955 6.754 7.400 1.00 54.23 41 ILE A N 8
ATOM 9153 C CA . ILE A 1 41 ? 1.995 8.157 7.794 1.00 31.33 41 ILE A CA 8
ATOM 9154 C C . ILE A 1 41 ? 3.051 8.395 8.870 1.00 55.30 41 ILE A C 8
ATOM 9155 O O . ILE A 1 41 ? 4.023 9.117 8.653 1.00 40.23 41 ILE A O 8
ATOM 9171 N N . LYS A 1 42 ? 2.851 7.781 10.031 1.00 22.31 42 LYS A N 8
ATOM 9172 C CA . LYS A 1 42 ? 3.786 7.922 11.142 1.00 62.12 42 LYS A CA 8
ATOM 9173 C C . LYS A 1 42 ? 4.345 6.566 11.560 1.00 54.54 42 LYS A C 8
ATOM 9174 O O . LYS A 1 42 ? 4.088 5.551 10.911 1.00 30.20 42 LYS A O 8
ATOM 9193 N N . LYS A 1 43 ? 5.108 6.554 12.646 1.00 3.02 43 LYS A N 8
ATOM 9194 C CA . LYS A 1 43 ? 5.701 5.322 13.152 1.00 65.01 43 LYS A CA 8
ATOM 9195 C C . LYS A 1 43 ? 4.627 4.274 13.428 1.00 63.42 43 LYS A C 8
ATOM 9196 O O . LYS A 1 43 ? 4.895 3.074 13.395 1.00 4.43 43 LYS A O 8
ATOM 9215 N N . GLY A 1 44 ? 3.411 4.738 13.699 1.00 52.53 44 GLY A N 8
ATOM 9216 C CA . GLY A 1 44 ? 2.314 3.827 13.974 1.00 22.12 44 GLY A CA 8
ATOM 9217 C C . GLY A 1 44 ? 1.434 4.308 15.110 1.00 13.14 44 GLY A C 8
ATOM 9218 O O . GLY A 1 44 ? 1.452 3.741 16.203 1.00 71.13 44 GLY A O 8
ATOM 9222 N N . VAL A 1 45 ? 0.660 5.358 14.853 1.00 13.55 45 VAL A N 8
ATOM 9223 C CA . VAL A 1 45 ? -0.233 5.915 15.863 1.00 31.24 45 VAL A CA 8
ATOM 9224 C C . VAL A 1 45 ? -1.686 5.854 15.407 1.00 52.25 45 VAL A C 8
ATOM 9225 O O . VAL A 1 45 ? -2.521 6.645 15.849 1.00 72.22 45 VAL A O 8
ATOM 9238 N N . LEU A 1 46 ? -1.982 4.911 14.520 1.00 40.42 46 LEU A N 8
ATOM 9239 C CA . LEU A 1 46 ? -3.336 4.746 14.002 1.00 13.32 46 LEU A CA 8
ATOM 9240 C C . LEU A 1 46 ? -3.842 6.041 13.375 1.00 24.20 46 LEU A C 8
ATOM 9241 O O . LEU A 1 46 ? -5.047 6.286 13.319 1.00 2.21 46 LEU A O 8
ATOM 9257 N N . SER A 1 47 ? -2.913 6.866 12.903 1.00 33.20 47 SER A N 8
ATOM 9258 C CA . SER A 1 47 ? -3.264 8.138 12.282 1.00 14.11 47 SER A CA 8
ATOM 9259 C C . SER A 1 47 ? -4.160 8.962 13.201 1.00 61.34 47 SER A C 8
ATOM 9260 O O . SER A 1 47 ? -4.350 8.623 14.369 1.00 44.13 47 SER A O 8
ATOM 9268 N N . ARG A 1 48 ? -4.709 10.047 12.664 1.00 62.23 48 ARG A N 8
ATOM 9269 C CA . ARG A 1 48 ? -5.584 10.922 13.434 1.00 24.34 48 ARG A CA 8
ATOM 9270 C C . ARG A 1 48 ? -7.044 10.708 13.048 1.00 34.23 48 ARG A C 8
ATOM 9271 O O . ARG A 1 48 ? -7.485 11.145 11.986 1.00 72.53 48 ARG A O 8
ATOM 9292 N N . GLN A 1 49 ? -7.787 10.033 13.919 1.00 54.33 49 GLN A N 8
ATOM 9293 C CA . GLN A 1 49 ? -9.197 9.759 13.667 1.00 13.51 49 GLN A CA 8
ATOM 9294 C C . GLN A 1 49 ? -10.086 10.734 14.433 1.00 35.22 49 GLN A C 8
ATOM 9295 O O . GLN A 1 49 ? -9.978 10.858 15.653 1.00 73.10 49 GLN A O 8
ATOM 9309 N N . GLN A 1 50 ? -10.962 11.423 13.709 1.00 75.13 50 GLN A N 8
ATOM 9310 C CA . GLN A 1 50 ? -11.869 12.387 14.322 1.00 62.24 50 GLN A CA 8
ATOM 9311 C C . GLN A 1 50 ? -13.190 12.449 13.565 1.00 41.55 50 GLN A C 8
ATOM 9312 O O . GLN A 1 50 ? -13.255 12.121 12.379 1.00 5.10 50 GLN A O 8
ATOM 9326 N N . TYR A 1 51 ? -14.244 12.870 14.255 1.00 35.55 51 TYR A N 8
ATOM 9327 C CA . TYR A 1 51 ? -15.566 12.972 13.649 1.00 23.33 51 TYR A CA 8
ATOM 9328 C C . TYR A 1 51 ? -15.839 14.396 13.174 1.00 25.32 51 TYR A C 8
ATOM 9329 O O . TYR A 1 51 ? -15.578 15.362 13.892 1.00 71.34 51 TYR A O 8
ATOM 9347 N N . ILE A 1 52 ? -16.364 14.517 11.960 1.00 13.32 52 ILE A N 8
ATOM 9348 C CA . ILE A 1 52 ? -16.675 15.822 11.389 1.00 21.00 52 ILE A CA 8
ATOM 9349 C C . ILE A 1 52 ? -18.179 15.997 11.203 1.00 63.41 52 ILE A C 8
ATOM 9350 O O . ILE A 1 52 ? -18.799 15.305 10.398 1.00 73.32 52 ILE A O 8
ATOM 9366 N N . ASN A 1 53 ? -18.758 16.929 11.953 1.00 64.12 53 ASN A N 8
ATOM 9367 C CA . ASN A 1 53 ? -20.189 17.197 11.869 1.00 21.02 53 ASN A CA 8
ATOM 9368 C C . ASN A 1 53 ? -20.587 18.322 12.819 1.00 1.33 53 ASN A C 8
ATOM 9369 O O . ASN A 1 53 ? -21.444 19.144 12.498 1.00 2.42 53 ASN A O 8
ATOM 9380 N N . ALA A 1 54 ? -19.960 18.352 13.990 1.00 70.32 54 ALA A N 8
ATOM 9381 C CA . ALA A 1 54 ? -20.246 19.376 14.986 1.00 44.53 54 ALA A CA 8
ATOM 9382 C C . ALA A 1 54 ? -21.686 19.275 15.479 1.00 62.43 54 ALA A C 8
ATOM 9383 O O . ALA A 1 54 ? -22.261 20.257 15.948 1.00 52.05 54 ALA A O 8
ATOM 9390 N N . GLU A 1 55 ? -22.261 18.082 15.370 1.00 32.32 55 GLU A N 8
ATOM 9391 C CA . GLU A 1 55 ? -23.634 17.853 15.805 1.00 64.15 55 GLU A CA 8
ATOM 9392 C C . GLU A 1 55 ? -24.591 18.818 15.111 1.00 25.23 55 GLU A C 8
ATOM 9393 O O . GLU A 1 55 ? -25.656 19.139 15.638 1.00 31.13 55 GLU A O 8
ATOM 9405 N N . ASP A 1 56 ? -24.204 19.278 13.926 1.00 32.44 56 ASP A N 8
ATOM 9406 C CA . ASP A 1 56 ? -25.027 20.206 13.159 1.00 32.22 56 ASP A CA 8
ATOM 9407 C C . ASP A 1 56 ? -25.571 19.536 11.901 1.00 0.23 56 ASP A C 8
ATOM 9408 O O . ASP A 1 56 ? -26.782 19.388 11.741 1.00 34.52 56 ASP A O 8
ATOM 9417 N N . GLU A 1 57 ? -24.668 19.136 11.012 1.00 45.03 57 GLU A N 8
ATOM 9418 C CA . GLU A 1 57 ? -25.058 18.486 9.767 1.00 34.40 57 GLU A CA 8
ATOM 9419 C C . GLU A 1 57 ? -25.850 17.211 10.045 1.00 41.50 57 GLU A C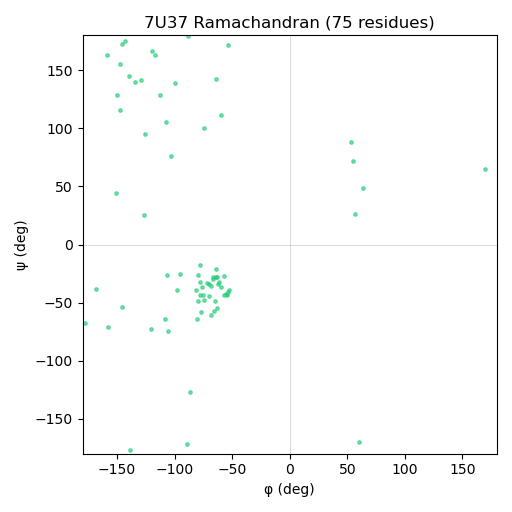 8
ATOM 9420 O O . GLU A 1 57 ? -26.653 16.773 9.221 1.00 74.02 57 GLU A O 8
ATOM 9432 N N . VAL A 1 58 ? -25.618 16.620 11.213 1.00 74.12 58 VAL A N 8
ATOM 9433 C CA . VAL A 1 58 ? -26.310 15.396 11.601 1.00 0.02 58 VAL A CA 8
ATOM 9434 C C . VAL A 1 58 ? -25.931 14.237 10.686 1.00 11.24 58 VAL A C 8
ATOM 9435 O O . VAL A 1 58 ? -26.797 13.535 10.164 1.00 2.52 58 VAL A O 8
ATOM 9448 N N . VAL A 1 59 ? -24.631 14.040 10.497 1.00 63.55 59 VAL A N 8
ATOM 9449 C CA . VAL A 1 59 ? -24.135 12.965 9.646 1.00 10.21 59 VAL A CA 8
ATOM 9450 C C . VAL A 1 59 ? -23.111 12.109 10.381 1.00 32.32 59 VAL A C 8
ATOM 9451 O O . VAL A 1 59 ? -23.079 10.888 10.225 1.00 4.45 59 VAL A O 8
ATOM 9464 N N . ARG A 1 60 ? -22.273 12.757 11.184 1.00 3.11 60 ARG A N 8
ATOM 9465 C CA . ARG A 1 60 ? -21.246 12.056 11.945 1.00 72.13 60 ARG A CA 8
ATOM 9466 C C . ARG A 1 60 ? -20.355 11.231 11.021 1.00 73.23 60 ARG A C 8
ATOM 9467 O O . ARG A 1 60 ? -20.531 10.019 10.893 1.00 72.24 60 ARG A O 8
ATOM 9488 N N . VAL A 1 61 ? -19.399 11.894 10.379 1.00 4.34 61 VAL A N 8
ATOM 9489 C CA . VAL A 1 61 ? -18.481 11.223 9.469 1.00 74.32 61 VAL A CA 8
ATOM 9490 C C . VAL A 1 61 ? -17.098 11.074 10.093 1.00 63.25 61 VAL A C 8
ATOM 9491 O O . VAL A 1 61 ? -16.396 12.061 10.315 1.00 13.12 61 VAL A O 8
ATOM 9504 N N . ARG A 1 62 ? -16.711 9.834 10.374 1.00 13.04 62 ARG A N 8
ATOM 9505 C CA . ARG A 1 62 ? -15.413 9.555 10.974 1.00 62.35 62 ARG A CA 8
ATOM 9506 C C . ARG A 1 62 ? -14.409 9.109 9.914 1.00 34.22 62 ARG A C 8
ATOM 9507 O O . ARG A 1 62 ? -14.732 8.307 9.038 1.00 63.34 62 ARG A O 8
ATOM 9528 N N . TYR A 1 63 ? -13.192 9.634 10.001 1.00 30.34 63 TYR A N 8
ATOM 9529 C CA . TYR A 1 63 ? -12.142 9.292 9.050 1.00 73.23 63 TYR A CA 8
ATOM 9530 C C . TYR A 1 63 ? -10.762 9.584 9.632 1.00 54.03 63 TYR A C 8
ATOM 9531 O O . TYR A 1 63 ? -10.615 10.419 10.524 1.00 34.03 63 TYR A O 8
ATOM 9549 N N . VAL A 1 64 ? -9.752 8.888 9.120 1.00 31.11 64 VAL A N 8
ATOM 9550 C CA . VAL A 1 64 ? -8.384 9.071 9.586 1.00 64.34 64 VAL A CA 8
ATOM 9551 C C . VAL A 1 64 ? -7.538 9.790 8.541 1.00 71.14 64 VAL A C 8
ATOM 9552 O O . VAL A 1 64 ? -7.495 9.387 7.379 1.00 62.02 64 VAL A O 8
ATOM 9565 N N . MET A 1 65 ? -6.866 10.856 8.962 1.00 0.32 65 MET A N 8
ATOM 9566 C CA . MET A 1 65 ? -6.021 11.631 8.062 1.00 23.32 65 MET A CA 8
ATOM 9567 C C . MET A 1 65 ? -4.562 11.577 8.505 1.00 42.02 65 MET A C 8
ATOM 9568 O O . MET A 1 65 ? -4.262 11.217 9.643 1.00 53.12 65 MET A O 8
ATOM 9582 N N . ASN A 1 66 ? -3.659 11.936 7.599 1.00 72.34 66 ASN A N 8
ATOM 9583 C CA . ASN A 1 66 ? -2.230 11.927 7.897 1.00 54.31 66 ASN A CA 8
ATOM 9584 C C . ASN A 1 66 ? -1.912 12.863 9.059 1.00 71.33 66 ASN A C 8
ATOM 9585 O O . ASN A 1 66 ? -2.813 13.416 9.687 1.00 45.04 66 ASN A O 8
ATOM 9596 N N . GLN A 1 67 ? -0.623 13.034 9.337 1.00 12.20 67 GLN A N 8
ATOM 9597 C CA . GLN A 1 67 ? -0.185 13.902 10.423 1.00 10.40 67 GLN A CA 8
ATOM 9598 C C . GLN A 1 67 ? -0.616 15.344 10.174 1.00 12.43 67 GLN A C 8
ATOM 9599 O O . GLN A 1 67 ? -0.705 15.788 9.029 1.00 42.12 67 GLN A O 8
ATOM 9613 N N . VAL A 1 68 ? -0.884 16.072 11.254 1.00 12.41 68 VAL A N 8
ATOM 9614 C CA . VAL A 1 68 ? -1.305 17.464 11.153 1.00 12.55 68 VAL A CA 8
ATOM 9615 C C . VAL A 1 68 ? -0.112 18.383 10.920 1.00 51.22 68 VAL A C 8
ATOM 9616 O O . VAL A 1 68 ? 1.037 17.943 10.932 1.00 34.42 68 VAL A O 8
ATOM 9629 N N . GLY A 1 69 ? -0.392 19.666 10.708 1.00 24.02 69 GLY A N 8
ATOM 9630 C CA . GLY A 1 69 ? 0.668 20.629 10.477 1.00 72.43 69 GLY A CA 8
ATOM 9631 C C . GLY A 1 69 ? 0.994 20.788 9.005 1.00 50.35 69 GLY A C 8
ATOM 9632 O O . GLY A 1 69 ? 0.584 19.973 8.178 1.00 34.04 69 GLY A O 8
ATOM 9636 N N . SER A 1 70 ? 1.733 21.844 8.674 1.00 32.53 70 SER A N 8
ATOM 9637 C CA . SER A 1 70 ? 2.109 22.111 7.291 1.00 15.42 70 SER A CA 8
ATOM 9638 C C . SER A 1 70 ? 3.623 22.233 7.153 1.00 23.15 70 SER A C 8
ATOM 9639 O O . SER A 1 70 ? 4.360 22.095 8.131 1.00 54.24 70 SER A O 8
ATOM 9647 N N . LEU A 1 71 ? 4.080 22.493 5.934 1.00 4.10 71 LEU A N 8
ATOM 9648 C CA . LEU A 1 71 ? 5.507 22.635 5.666 1.00 71.34 71 LEU A CA 8
ATOM 9649 C C . LEU A 1 71 ? 5.785 23.885 4.837 1.00 15.14 71 LEU A C 8
ATOM 9650 O O . LEU A 1 71 ? 6.565 24.747 5.239 1.00 54.21 71 LEU A O 8
ATOM 9666 N N . ALA A 1 72 ? 5.139 23.975 3.679 1.00 22.32 72 ALA A N 8
ATOM 9667 C CA . ALA A 1 72 ? 5.313 25.121 2.796 1.00 52.55 72 ALA A CA 8
ATOM 9668 C C . ALA A 1 72 ? 3.984 25.546 2.179 1.00 2.13 72 ALA A C 8
ATOM 9669 O O . ALA A 1 72 ? 3.459 26.616 2.488 1.00 52.04 72 ALA A O 8
ATOM 9676 N N . VAL A 1 73 ? 3.445 24.701 1.306 1.00 72.43 73 VAL A N 8
ATOM 9677 C CA . VAL A 1 73 ? 2.177 24.988 0.646 1.00 10.21 73 VAL A CA 8
ATOM 9678 C C . VAL A 1 73 ? 2.245 26.299 -0.129 1.00 64.33 73 VAL A C 8
ATOM 9679 O O . VAL A 1 73 ? 1.843 27.349 0.370 1.00 41.23 73 VAL A O 8
ATOM 9692 N N . ASN A 1 74 ? 2.759 26.231 -1.353 1.00 52.01 74 ASN A N 8
ATOM 9693 C CA . ASN A 1 74 ? 2.881 27.413 -2.198 1.00 42.12 74 ASN A CA 8
ATOM 9694 C C . ASN A 1 74 ? 3.716 28.489 -1.512 1.00 23.41 74 ASN A C 8
ATOM 9695 O O . ASN A 1 74 ? 3.191 29.318 -0.770 1.00 21.55 74 ASN A O 8
ATOM 9706 N N . VAL A 1 75 ? 5.021 28.469 -1.766 1.00 54.22 75 VAL A N 8
ATOM 9707 C CA . VAL A 1 75 ? 5.930 29.444 -1.174 1.00 71.25 75 VAL A CA 8
ATOM 9708 C C . VAL A 1 75 ? 6.903 29.990 -2.214 1.00 73.02 75 VAL A C 8
ATOM 9709 O O . VAL A 1 75 ? 7.392 29.253 -3.071 1.00 61.03 75 VAL A O 8
ATOM 9722 N N . THR A 1 76 ? 7.180 31.287 -2.133 1.00 71.31 76 THR A N 8
ATOM 9723 C CA . THR A 1 76 ? 8.094 31.933 -3.066 1.00 42.21 76 THR A CA 8
ATOM 9724 C C . THR A 1 76 ? 9.082 32.835 -2.334 1.00 12.31 76 THR A C 8
ATOM 9725 O O . THR A 1 76 ? 8.986 33.019 -1.121 1.00 71.44 76 THR A O 8
ATOM 9736 N N . MET A 1 77 ? 10.028 33.397 -3.079 1.00 51.43 77 MET A N 8
ATOM 9737 C CA . MET A 1 77 ? 11.031 34.282 -2.501 1.00 24.14 77 MET A CA 8
ATOM 9738 C C . MET A 1 77 ? 10.602 35.741 -2.617 1.00 51.33 77 MET A C 8
ATOM 9739 O O . MET A 1 77 ? 11.380 36.653 -2.334 1.00 74.31 77 MET A O 8
ATOM 9753 N N . GLY A 1 1 ? -1.066 -2.434 -4.111 1.00 13.00 1 GLY A N 9
ATOM 9754 C CA . GLY A 1 1 ? -1.122 -2.334 -2.665 1.00 45.03 1 GLY A CA 9
ATOM 9755 C C . GLY A 1 1 ? -0.771 -0.948 -2.165 1.00 62.35 1 GLY A C 9
ATOM 9756 O O . GLY A 1 1 ? -0.321 -0.785 -1.031 1.00 75.10 1 GLY A O 9
ATOM 9760 N N . MET A 1 2 ? -0.975 0.055 -3.013 1.00 51.52 2 MET A N 9
ATOM 9761 C CA . MET A 1 2 ? -0.677 1.435 -2.650 1.00 32.45 2 MET A CA 9
ATOM 9762 C C . MET A 1 2 ? -1.950 2.276 -2.614 1.00 33.34 2 MET A C 9
ATOM 9763 O O . MET A 1 2 ? -2.060 3.283 -3.315 1.00 5.52 2 MET A O 9
ATOM 9777 N N . ILE A 1 3 ? -2.907 1.856 -1.794 1.00 20.40 3 ILE A N 9
ATOM 9778 C CA . ILE A 1 3 ? -4.171 2.571 -1.667 1.00 4.42 3 ILE A CA 9
ATOM 9779 C C . ILE A 1 3 ? -4.031 3.774 -0.741 1.00 33.42 3 ILE A C 9
ATOM 9780 O O . ILE A 1 3 ? -4.700 4.792 -0.923 1.00 23.11 3 ILE A O 9
ATOM 9796 N N . LEU A 1 4 ? -3.157 3.651 0.251 1.00 63.41 4 LEU A N 9
ATOM 9797 C CA . LEU A 1 4 ? -2.926 4.730 1.206 1.00 54.24 4 LEU A CA 9
ATOM 9798 C C . LEU A 1 4 ? -2.577 6.028 0.487 1.00 35.32 4 LEU A C 9
ATOM 9799 O O . LEU A 1 4 ? -2.887 7.118 0.966 1.00 52.11 4 LEU A O 9
ATOM 9815 N N . ASN A 1 5 ? -1.931 5.904 -0.669 1.00 44.31 5 ASN A N 9
ATOM 9816 C CA . ASN A 1 5 ? -1.541 7.068 -1.456 1.00 64.43 5 ASN A CA 9
ATOM 9817 C C . ASN A 1 5 ? -2.765 7.760 -2.048 1.00 64.15 5 ASN A C 9
ATOM 9818 O O . ASN A 1 5 ? -3.029 8.927 -1.759 1.00 20.14 5 ASN A O 9
ATOM 9829 N N . GLU A 1 6 ? -3.507 7.032 -2.875 1.00 43.45 6 GLU A N 9
ATOM 9830 C CA . GLU A 1 6 ? -4.703 7.576 -3.506 1.00 55.31 6 GLU A CA 9
ATOM 9831 C C . GLU A 1 6 ? -5.671 8.121 -2.460 1.00 14.30 6 GLU A C 9
ATOM 9832 O O . GLU A 1 6 ? -6.237 9.203 -2.625 1.00 40.44 6 GLU A O 9
ATOM 9844 N N . LEU A 1 7 ? -5.857 7.364 -1.384 1.00 53.44 7 LEU A N 9
ATOM 9845 C CA . LEU A 1 7 ? -6.757 7.770 -0.309 1.00 15.42 7 LEU A CA 9
ATOM 9846 C C . LEU A 1 7 ? -6.226 9.006 0.409 1.00 1.11 7 LEU A C 9
ATOM 9847 O O . LEU A 1 7 ? -6.992 9.883 0.809 1.00 64.32 7 LEU A O 9
ATOM 9863 N N . LYS A 1 8 ? -4.908 9.070 0.568 1.00 13.13 8 LYS A N 9
ATOM 9864 C CA . LYS A 1 8 ? -4.271 10.198 1.235 1.00 60.42 8 LYS A CA 9
ATOM 9865 C C . LYS A 1 8 ? -4.598 11.506 0.522 1.00 33.50 8 LYS A C 9
ATOM 9866 O O . LYS A 1 8 ? -4.902 12.514 1.162 1.00 15.24 8 LYS A O 9
ATOM 9885 N N . ALA A 1 9 ? -4.535 11.484 -0.806 1.00 64.45 9 ALA A N 9
ATOM 9886 C CA . ALA A 1 9 ? -4.828 12.667 -1.605 1.00 63.32 9 ALA A CA 9
ATOM 9887 C C . ALA A 1 9 ? -6.315 13.002 -1.565 1.00 24.01 9 ALA A C 9
ATOM 9888 O O . ALA A 1 9 ? -6.697 14.171 -1.540 1.00 14.21 9 ALA A O 9
ATOM 9895 N N . ALA A 1 10 ? -7.149 11.968 -1.560 1.00 11.52 10 ALA A N 9
ATOM 9896 C CA . ALA A 1 10 ? -8.595 12.152 -1.523 1.00 21.51 10 ALA A CA 9
ATOM 9897 C C . ALA A 1 10 ? -9.037 12.751 -0.192 1.00 74.04 10 ALA A C 9
ATOM 9898 O O . ALA A 1 10 ? -9.674 13.805 -0.156 1.00 32.13 10 ALA A O 9
ATOM 9905 N N . ILE A 1 11 ? -8.697 12.073 0.899 1.00 31.25 11 ILE A N 9
ATOM 9906 C CA . ILE A 1 11 ? -9.060 12.540 2.232 1.00 25.44 11 ILE A CA 9
ATOM 9907 C C . ILE A 1 11 ? -8.469 13.918 2.511 1.00 13.02 11 ILE A C 9
ATOM 9908 O O . ILE A 1 11 ? -9.082 14.738 3.193 1.00 71.13 11 ILE A O 9
ATOM 9924 N N . GLU A 1 12 ? -7.277 14.164 1.977 1.00 74.54 12 GLU A N 9
ATOM 9925 C CA . GLU A 1 12 ? -6.606 15.445 2.168 1.00 63.11 12 GLU A CA 9
ATOM 9926 C C . GLU A 1 12 ? -7.343 16.561 1.434 1.00 50.14 12 GLU A C 9
ATOM 9927 O O . GLU A 1 12 ? -7.395 17.699 1.903 1.00 41.30 12 GLU A O 9
ATOM 9939 N N . SER A 1 13 ? -7.911 16.228 0.280 1.00 54.30 13 SER A N 9
ATOM 9940 C CA . SER A 1 13 ? -8.643 17.202 -0.521 1.00 31.24 13 SER A CA 9
ATOM 9941 C C . SER A 1 13 ? -9.928 17.630 0.181 1.00 23.41 13 SER A C 9
ATOM 9942 O O . SER A 1 13 ? -10.094 18.795 0.541 1.00 72.15 13 SER A O 9
ATOM 9950 N N . LYS A 1 14 ? -10.834 16.677 0.372 1.00 11.10 14 LYS A N 9
ATOM 9951 C CA . LYS A 1 14 ? -12.105 16.952 1.032 1.00 1.30 14 LYS A CA 9
ATOM 9952 C C . LYS A 1 14 ? -12.937 15.680 1.161 1.00 64.14 14 LYS A C 9
ATOM 9953 O O . LYS A 1 14 ? -12.949 14.841 0.262 1.00 23.22 14 LYS A O 9
ATOM 9972 N N . ASN A 1 15 ? -13.633 15.545 2.286 1.00 33.41 15 ASN A N 9
ATOM 9973 C CA . ASN A 1 15 ? -14.469 14.376 2.531 1.00 2.32 15 ASN A CA 9
ATOM 9974 C C . ASN A 1 15 ? -13.677 13.088 2.325 1.00 52.11 15 ASN A C 9
ATOM 9975 O O . ASN A 1 15 ? -13.676 12.515 1.236 1.00 20.01 15 ASN A O 9
ATOM 9986 N N . GLY A 1 16 ? -13.005 12.637 3.379 1.00 62.24 16 GLY A N 9
ATOM 9987 C CA . GLY A 1 16 ? -12.218 11.421 3.294 1.00 40.21 16 GLY A CA 9
ATOM 9988 C C . GLY A 1 16 ? -13.029 10.183 3.621 1.00 4.20 16 GLY A C 9
ATOM 9989 O O . GLY A 1 16 ? -14.158 10.280 4.100 1.00 13.03 16 GLY A O 9
ATOM 9993 N N . ALA A 1 17 ? -12.453 9.013 3.360 1.00 72.21 17 ALA A N 9
ATOM 9994 C CA . ALA A 1 17 ? -13.129 7.752 3.631 1.00 2.43 17 ALA A CA 9
ATOM 9995 C C . ALA A 1 17 ? -12.802 7.241 5.030 1.00 72.32 17 ALA A C 9
ATOM 9996 O O . ALA A 1 17 ? -11.695 7.441 5.532 1.00 42.44 17 ALA A O 9
ATOM 10003 N N . THR A 1 18 ? -13.772 6.583 5.656 1.00 64.12 18 THR A N 9
ATOM 10004 C CA . THR A 1 18 ? -13.588 6.047 7.000 1.00 2.25 18 THR A CA 9
ATOM 10005 C C . THR A 1 18 ? -12.847 4.715 6.963 1.00 35.15 18 THR A C 9
ATOM 10006 O O . THR A 1 18 ? -12.357 4.295 5.914 1.00 34.13 18 THR A O 9
ATOM 10017 N N . ARG A 1 19 ? -12.768 4.055 8.113 1.00 71.13 19 ARG A N 9
ATOM 10018 C CA . ARG A 1 19 ? -12.086 2.770 8.213 1.00 21.35 19 ARG A CA 9
ATOM 10019 C C . ARG A 1 19 ? -12.787 1.715 7.362 1.00 32.21 19 ARG A C 9
ATOM 10020 O O . ARG A 1 19 ? -12.188 0.706 6.991 1.00 52.11 19 ARG A O 9
ATOM 10041 N N . GLN A 1 20 ? -14.058 1.957 7.059 1.00 1.11 20 GLN A N 9
ATOM 10042 C CA . GLN A 1 20 ? -14.841 1.026 6.254 1.00 31.13 20 GLN A CA 9
ATOM 10043 C C . GLN A 1 20 ? -14.418 1.085 4.790 1.00 10.51 20 GLN A C 9
ATOM 10044 O O . GLN A 1 20 ? -14.052 0.068 4.199 1.00 54.22 20 GLN A O 9
ATOM 10058 N N . GLU A 1 21 ? -14.471 2.279 4.210 1.00 62.55 21 GLU A N 9
ATOM 10059 C CA . GLU A 1 21 ? -14.094 2.469 2.814 1.00 60.53 21 GLU A CA 9
ATOM 10060 C C . GLU A 1 21 ? -12.638 2.072 2.586 1.00 35.04 21 GLU A C 9
ATOM 10061 O O . GLU A 1 21 ? -12.280 1.571 1.518 1.00 1.42 21 GLU A O 9
ATOM 10073 N N . LEU A 1 22 ? -11.803 2.300 3.593 1.00 2.45 22 LEU A N 9
ATOM 10074 C CA . LEU A 1 22 ? -10.386 1.966 3.502 1.00 61.33 22 LEU A CA 9
ATOM 10075 C C . LEU A 1 22 ? -10.187 0.458 3.396 1.00 65.11 22 LEU A C 9
ATOM 10076 O O . LEU A 1 22 ? -9.590 -0.033 2.439 1.00 4.22 22 LEU A O 9
ATOM 10092 N N . ALA A 1 23 ? -10.693 -0.272 4.386 1.00 72.32 23 ALA A N 9
ATOM 10093 C CA . ALA A 1 23 ? -10.574 -1.725 4.401 1.00 75.44 23 ALA A CA 9
ATOM 10094 C C . ALA A 1 23 ? -11.279 -2.345 3.200 1.00 4.22 23 ALA A C 9
ATOM 10095 O O . ALA A 1 23 ? -10.886 -3.410 2.721 1.00 53.25 23 ALA A O 9
ATOM 10102 N N . ARG A 1 24 ? -12.321 -1.675 2.720 1.00 1.34 24 ARG A N 9
ATOM 10103 C CA . ARG A 1 24 ? -13.081 -2.163 1.575 1.00 52.24 24 ARG A CA 9
ATOM 10104 C C . ARG A 1 24 ? -12.252 -2.084 0.297 1.00 4.15 24 ARG A C 9
ATOM 10105 O O . ARG A 1 24 ? -12.115 -3.070 -0.428 1.00 32.33 24 ARG A O 9
ATOM 10126 N N . ARG A 1 25 ? -11.701 -0.905 0.027 1.00 64.31 25 ARG A N 9
ATOM 10127 C CA . ARG A 1 25 ? -10.886 -0.696 -1.164 1.00 43.34 25 ARG A CA 9
ATOM 10128 C C . ARG A 1 25 ? -9.728 -1.690 -1.211 1.00 54.35 25 ARG A C 9
ATOM 10129 O O . ARG A 1 25 ? -9.433 -2.265 -2.258 1.00 34.34 25 ARG A O 9
ATOM 10150 N N . PHE A 1 26 ? -9.077 -1.886 -0.069 1.00 11.44 26 PHE A N 9
ATOM 10151 C CA . PHE A 1 26 ? -7.951 -2.809 0.019 1.00 31.43 26 PHE A CA 9
ATOM 10152 C C . PHE A 1 26 ? -8.436 -4.253 0.105 1.00 3.23 26 PHE A C 9
ATOM 10153 O O . PHE A 1 26 ? -7.676 -5.190 -0.135 1.00 64.43 26 PHE A O 9
ATOM 10170 N N . ALA A 1 27 ? -9.708 -4.424 0.450 1.00 55.22 27 ALA A N 9
ATOM 10171 C CA . ALA A 1 27 ? -10.296 -5.753 0.566 1.00 54.12 27 ALA A CA 9
ATOM 10172 C C . ALA A 1 27 ? -9.627 -6.553 1.678 1.00 71.22 27 ALA A C 9
ATOM 10173 O O . ALA A 1 27 ? -9.241 -7.706 1.480 1.00 62.31 27 ALA A O 9
ATOM 10180 N N . LEU A 1 28 ? -9.493 -5.936 2.847 1.00 1.13 28 LEU A N 9
ATOM 10181 C CA . LEU A 1 28 ? -8.868 -6.592 3.991 1.00 73.33 28 LEU A CA 9
ATOM 10182 C C . LEU A 1 28 ? -9.512 -6.136 5.297 1.00 52.41 28 LEU A C 9
ATOM 10183 O O . LEU A 1 28 ? -10.350 -5.234 5.307 1.00 32.55 28 LEU A O 9
ATOM 10199 N N . SER A 1 29 ? -9.114 -6.766 6.397 1.00 43.34 29 SER A N 9
ATOM 10200 C CA . SER A 1 29 ? -9.653 -6.427 7.709 1.00 40.01 29 SER A CA 9
ATOM 10201 C C . SER A 1 29 ? -9.329 -4.981 8.072 1.00 60.23 29 SER A C 9
ATOM 10202 O O . SER A 1 29 ? -8.248 -4.480 7.765 1.00 13.13 29 SER A O 9
ATOM 10210 N N . GLU A 1 30 ? -10.274 -4.317 8.729 1.00 52.33 30 GLU A N 9
ATOM 10211 C CA . GLU A 1 30 ? -10.090 -2.928 9.134 1.00 53.30 30 GLU A CA 9
ATOM 10212 C C . GLU A 1 30 ? -8.880 -2.785 10.051 1.00 22.40 30 GLU A C 9
ATOM 10213 O O . GLU A 1 30 ? -8.224 -1.743 10.073 1.00 32.13 30 GLU A O 9
ATOM 10225 N N . ASP A 1 31 ? -8.590 -3.837 10.807 1.00 64.20 31 ASP A N 9
ATOM 10226 C CA . ASP A 1 31 ? -7.457 -3.831 11.727 1.00 74.43 31 ASP A CA 9
ATOM 10227 C C . ASP A 1 31 ? -6.137 -3.862 10.963 1.00 52.40 31 ASP A C 9
ATOM 10228 O O . ASP A 1 31 ? -5.148 -3.267 11.387 1.00 42.01 31 ASP A O 9
ATOM 10237 N N . GLY A 1 32 ? -6.130 -4.565 9.834 1.00 34.24 32 GLY A N 9
ATOM 10238 C CA . GLY A 1 32 ? -4.925 -4.663 9.029 1.00 55.15 32 GLY A CA 9
ATOM 10239 C C . GLY A 1 32 ? -4.641 -3.392 8.254 1.00 71.53 32 GLY A C 9
ATOM 10240 O O . GLY A 1 32 ? -3.513 -2.897 8.254 1.00 74.43 32 GLY A O 9
ATOM 10244 N N . ILE A 1 33 ? -5.664 -2.863 7.592 1.00 32.41 33 ILE A N 9
ATOM 10245 C CA . ILE A 1 33 ? -5.518 -1.642 6.808 1.00 25.41 33 ILE A CA 9
ATOM 10246 C C . ILE A 1 33 ? -5.151 -0.459 7.698 1.00 14.42 33 ILE A C 9
ATOM 10247 O O . ILE A 1 33 ? -4.385 0.419 7.298 1.00 53.53 33 ILE A O 9
ATOM 10263 N N . ASP A 1 34 ? -5.701 -0.443 8.907 1.00 73.14 34 ASP A N 9
ATOM 10264 C CA . ASP A 1 34 ? -5.430 0.632 9.856 1.00 11.24 34 ASP A CA 9
ATOM 10265 C C . ASP A 1 34 ? -4.033 0.491 10.452 1.00 0.25 34 ASP A C 9
ATOM 10266 O O . ASP A 1 34 ? -3.309 1.474 10.598 1.00 44.14 34 ASP A O 9
ATOM 10275 N N . ALA A 1 35 ? -3.663 -0.739 10.795 1.00 1.35 35 ALA A N 9
ATOM 10276 C CA . ALA A 1 35 ? -2.353 -1.009 11.373 1.00 41.44 35 ALA A CA 9
ATOM 10277 C C . ALA A 1 35 ? -1.237 -0.673 10.390 1.00 74.11 35 ALA A C 9
ATOM 10278 O O . ALA A 1 35 ? -0.270 0.002 10.740 1.00 65.44 35 ALA A O 9
ATOM 10285 N N . MET A 1 36 ? -1.380 -1.148 9.156 1.00 62.44 36 MET A N 9
ATOM 10286 C CA . MET A 1 36 ? -0.384 -0.896 8.122 1.00 23.22 36 MET A CA 9
ATOM 10287 C C . MET A 1 36 ? -0.255 0.598 7.843 1.00 73.02 36 MET A C 9
ATOM 10288 O O . MET A 1 36 ? 0.846 1.151 7.860 1.00 52.12 36 MET A O 9
ATOM 10302 N N . LEU A 1 37 ? -1.385 1.247 7.586 1.00 72.32 37 LEU A N 9
ATOM 10303 C CA . LEU A 1 37 ? -1.399 2.678 7.303 1.00 35.12 37 LEU A CA 9
ATOM 10304 C C . LEU A 1 37 ? -0.813 3.470 8.468 1.00 2.03 37 LEU A C 9
ATOM 10305 O O . LEU A 1 37 ? -0.274 4.560 8.282 1.00 54.12 37 LEU A O 9
ATOM 10321 N N . ALA A 1 38 ? -0.921 2.911 9.669 1.00 21.31 38 ALA A N 9
ATOM 10322 C CA . ALA A 1 38 ? -0.397 3.561 10.864 1.00 75.33 38 ALA A CA 9
ATOM 10323 C C . ALA A 1 38 ? 1.128 3.563 10.866 1.00 2.50 38 ALA A C 9
ATOM 10324 O O . ALA A 1 38 ? 1.758 4.617 10.935 1.00 70.22 38 ALA A O 9
ATOM 10331 N N . VAL A 1 39 ? 1.715 2.372 10.792 1.00 11.04 39 VAL A N 9
ATOM 10332 C CA . VAL A 1 39 ? 3.166 2.235 10.785 1.00 31.14 39 VAL A CA 9
ATOM 10333 C C . VAL A 1 39 ? 3.784 2.989 9.612 1.00 63.42 39 VAL A C 9
ATOM 10334 O O . VAL A 1 39 ? 4.944 3.396 9.665 1.00 24.30 39 VAL A O 9
ATOM 10347 N N . TRP A 1 40 ? 3.001 3.172 8.556 1.00 1.43 40 TRP A N 9
ATOM 10348 C CA . TRP A 1 40 ? 3.472 3.878 7.369 1.00 51.42 40 TRP A CA 9
ATOM 10349 C C . TRP A 1 40 ? 3.609 5.371 7.643 1.00 1.40 40 TRP A C 9
ATOM 10350 O O . TRP A 1 40 ? 4.658 5.963 7.390 1.00 24.41 40 TRP A O 9
ATOM 10371 N N . ILE A 1 41 ? 2.545 5.974 8.162 1.00 14.45 41 ILE A N 9
ATOM 10372 C CA . ILE A 1 41 ? 2.548 7.398 8.471 1.00 22.34 41 ILE A CA 9
ATOM 10373 C C . ILE A 1 41 ? 3.414 7.693 9.691 1.00 70.23 41 ILE A C 9
ATOM 10374 O O . ILE A 1 41 ? 4.349 8.493 9.625 1.00 11.32 41 ILE A O 9
ATOM 10390 N N . LYS A 1 42 ? 3.099 7.041 10.805 1.00 54.51 42 LYS A N 9
ATOM 10391 C CA . LYS A 1 42 ? 3.849 7.229 12.041 1.00 62.44 42 LYS A CA 9
ATOM 10392 C C . LYS A 1 42 ? 4.289 5.889 12.620 1.00 62.14 42 LYS A C 9
ATOM 10393 O O . LYS A 1 42 ? 4.167 4.850 11.972 1.00 31.01 42 LYS A O 9
ATOM 10412 N N . LYS A 1 43 ? 4.801 5.919 13.847 1.00 74.12 43 LYS A N 9
ATOM 10413 C CA . LYS A 1 43 ? 5.257 4.706 14.516 1.00 11.02 43 LYS A CA 9
ATOM 10414 C C . LYS A 1 43 ? 4.075 3.903 15.050 1.00 23.25 43 LYS A C 9
ATOM 10415 O O . LYS A 1 43 ? 3.864 2.756 14.657 1.00 25.20 43 LYS A O 9
ATOM 10434 N N . GLY A 1 44 ? 3.307 4.513 15.947 1.00 41.12 44 GLY A N 9
ATOM 10435 C CA . GLY A 1 44 ? 2.156 3.840 16.519 1.00 2.42 44 GLY A CA 9
ATOM 10436 C C . GLY A 1 44 ? 1.012 4.791 16.809 1.00 34.23 44 GLY A C 9
ATOM 10437 O O . GLY A 1 44 ? 0.458 4.790 17.908 1.00 31.43 44 GLY A O 9
ATOM 10441 N N . VAL A 1 45 ? 0.658 5.607 15.820 1.00 42.55 45 VAL A N 9
ATOM 10442 C CA . VAL A 1 45 ? -0.427 6.568 15.976 1.00 73.40 45 VAL A CA 9
ATOM 10443 C C . VAL A 1 45 ? -1.779 5.921 15.701 1.00 64.22 45 VAL A C 9
ATOM 10444 O O . VAL A 1 45 ? -2.809 6.373 16.202 1.00 13.00 45 VAL A O 9
ATOM 10457 N N . LEU A 1 46 ? -1.769 4.858 14.905 1.00 13.51 46 LEU A N 9
ATOM 10458 C CA . LEU A 1 46 ? -2.995 4.146 14.564 1.00 12.21 46 LEU A CA 9
ATOM 10459 C C . LEU A 1 46 ? -3.950 5.046 13.787 1.00 72.13 46 LEU A C 9
ATOM 10460 O O . LEU A 1 46 ? -5.154 5.061 14.045 1.00 24.30 46 LEU A O 9
ATOM 10476 N N . SER A 1 47 ? -3.406 5.795 12.833 1.00 20.23 47 SER A N 9
ATOM 10477 C CA . SER A 1 47 ? -4.209 6.700 12.019 1.00 22.34 47 SER A CA 9
ATOM 10478 C C . SER A 1 47 ? -4.850 7.782 12.882 1.00 12.34 47 SER A C 9
ATOM 10479 O O . SER A 1 47 ? -4.928 7.652 14.103 1.00 43.13 47 SER A O 9
ATOM 10487 N N . ARG A 1 48 ? -5.308 8.849 12.237 1.00 75.22 48 ARG A N 9
ATOM 10488 C CA . ARG A 1 48 ? -5.942 9.956 12.945 1.00 31.45 48 ARG A CA 9
ATOM 10489 C C . ARG A 1 48 ? -7.409 10.085 12.548 1.00 54.32 48 ARG A C 9
ATOM 10490 O O . ARG A 1 48 ? -7.726 10.488 11.430 1.00 35.13 48 ARG A O 9
ATOM 10511 N N . GLN A 1 49 ? -8.300 9.741 13.473 1.00 5.44 49 GLN A N 9
ATOM 10512 C CA . GLN A 1 49 ? -9.733 9.817 13.219 1.00 44.32 49 GLN A CA 9
ATOM 10513 C C . GLN A 1 49 ? -10.327 11.085 13.825 1.00 22.13 49 GLN A C 9
ATOM 10514 O O . GLN A 1 49 ? -10.059 11.416 14.980 1.00 13.34 49 GLN A O 9
ATOM 10528 N N . GLN A 1 50 ? -11.132 11.790 13.037 1.00 34.03 50 GLN A N 9
ATOM 10529 C CA . GLN A 1 50 ? -11.762 13.022 13.496 1.00 42.04 50 GLN A CA 9
ATOM 10530 C C . GLN A 1 50 ? -13.182 13.144 12.951 1.00 62.40 50 GLN A C 9
ATOM 10531 O O . GLN A 1 50 ? -13.482 12.659 11.860 1.00 71.44 50 GLN A O 9
ATOM 10545 N N . TYR A 1 51 ? -14.050 13.793 13.719 1.00 4.54 51 TYR A N 9
ATOM 10546 C CA . TYR A 1 51 ? -15.440 13.975 13.315 1.00 21.44 51 TYR A CA 9
ATOM 10547 C C . TYR A 1 51 ? -15.710 15.428 12.934 1.00 63.33 51 TYR A C 9
ATOM 10548 O O . TYR A 1 51 ? -14.877 16.306 13.163 1.00 24.31 51 TYR A O 9
ATOM 10566 N N . ILE A 1 52 ? -16.879 15.673 12.353 1.00 3.34 52 ILE A N 9
ATOM 10567 C CA . ILE A 1 52 ? -17.261 17.018 11.943 1.00 10.00 52 ILE A CA 9
ATOM 10568 C C . ILE A 1 52 ? -18.776 17.186 11.948 1.00 52.55 52 ILE A C 9
ATOM 10569 O O . ILE A 1 52 ? -19.501 16.391 11.353 1.00 15.55 52 ILE A O 9
ATOM 10585 N N . ASN A 1 53 ? -19.248 18.227 12.626 1.00 54.44 53 ASN A N 9
ATOM 10586 C CA . ASN A 1 53 ? -20.679 18.501 12.709 1.00 5.12 53 ASN A CA 9
ATOM 10587 C C . ASN A 1 53 ? -20.941 19.798 13.467 1.00 42.23 53 ASN A C 9
ATOM 10588 O O . ASN A 1 53 ? -21.830 20.570 13.108 1.00 44.33 53 ASN A O 9
ATOM 10599 N N . ALA A 1 54 ? -20.162 20.031 14.518 1.00 21.21 54 ALA A N 9
ATOM 10600 C CA . ALA A 1 54 ? -20.308 21.236 15.325 1.00 61.24 54 ALA A CA 9
ATOM 10601 C C . ALA A 1 54 ? -19.245 22.269 14.967 1.00 72.44 54 ALA A C 9
ATOM 10602 O O . ALA A 1 54 ? -18.889 23.116 15.787 1.00 4.53 54 ALA A O 9
ATOM 10609 N N . GLU A 1 55 ? -18.744 22.194 13.739 1.00 35.34 55 GLU A N 9
ATOM 10610 C CA . GLU A 1 55 ? -17.721 23.123 13.273 1.00 62.11 55 GLU A CA 9
ATOM 10611 C C . GLU A 1 55 ? -18.126 23.759 11.948 1.00 34.54 55 GLU A C 9
ATOM 10612 O O . GLU A 1 55 ? -17.302 23.920 11.046 1.00 73.13 55 GLU A O 9
ATOM 10624 N N . ASP A 1 56 ? -19.400 24.120 11.835 1.00 45.30 56 ASP A N 9
ATOM 10625 C CA . ASP A 1 56 ? -19.916 24.739 10.620 1.00 60.40 56 ASP A CA 9
ATOM 10626 C C . ASP A 1 56 ? -19.809 23.784 9.436 1.00 64.30 56 ASP A C 9
ATOM 10627 O O . ASP A 1 56 ? -19.392 24.176 8.347 1.00 11.13 56 ASP A O 9
ATOM 10636 N N . GLU A 1 57 ? -20.186 22.529 9.658 1.00 12.10 57 GLU A N 9
ATOM 10637 C CA . GLU A 1 57 ? -20.130 21.517 8.609 1.00 60.33 57 GLU A CA 9
ATOM 10638 C C . GLU A 1 57 ? -21.524 20.984 8.292 1.00 72.44 57 GLU A C 9
ATOM 10639 O O . GLU A 1 57 ? -21.966 21.011 7.144 1.00 25.44 57 GLU A O 9
ATOM 10651 N N . VAL A 1 58 ? -22.214 20.501 9.321 1.00 3.42 58 VAL A N 9
ATOM 10652 C CA . VAL A 1 58 ? -23.559 19.961 9.154 1.00 31.42 58 VAL A CA 9
ATOM 10653 C C . VAL A 1 58 ? -23.544 18.707 8.286 1.00 32.52 58 VAL A C 9
ATOM 10654 O O . VAL A 1 58 ? -24.311 18.593 7.330 1.00 3.41 58 VAL A O 9
ATOM 10667 N N . VAL A 1 59 ? -22.666 17.769 8.627 1.00 73.43 59 VAL A N 9
ATOM 10668 C CA . VAL A 1 59 ? -22.553 16.522 7.879 1.00 64.14 59 VAL A CA 9
ATOM 10669 C C . VAL A 1 59 ? -22.549 15.319 8.817 1.00 24.23 59 VAL A C 9
ATOM 10670 O O . VAL A 1 59 ? -23.161 14.292 8.527 1.00 13.45 59 VAL A O 9
ATOM 10683 N N . ARG A 1 60 ? -21.854 15.455 9.942 1.00 13.33 60 ARG A N 9
ATOM 10684 C CA . ARG A 1 60 ? -21.770 14.378 10.922 1.00 33.44 60 ARG A CA 9
ATOM 10685 C C . ARG A 1 60 ? -21.073 13.157 10.329 1.00 71.02 60 ARG A C 9
ATOM 10686 O O . ARG A 1 60 ? -21.708 12.136 10.062 1.00 73.30 60 ARG A O 9
ATOM 10707 N N . VAL A 1 61 ? -19.764 13.269 10.125 1.00 73.11 61 VAL A N 9
ATOM 10708 C CA . VAL A 1 61 ? -18.982 12.175 9.565 1.00 5.53 61 VAL A CA 9
ATOM 10709 C C . VAL A 1 61 ? -17.625 12.061 10.251 1.00 34.21 61 VAL A C 9
ATOM 10710 O O . VAL A 1 61 ? -17.014 13.069 10.609 1.00 3.32 61 VAL A O 9
ATOM 10723 N N . ARG A 1 62 ? -17.158 10.830 10.429 1.00 35.10 62 ARG A N 9
ATOM 10724 C CA . ARG A 1 62 ? -15.874 10.585 11.073 1.00 34.52 62 ARG A CA 9
ATOM 10725 C C . ARG A 1 62 ? -15.010 9.655 10.226 1.00 1.04 62 ARG A C 9
ATOM 10726 O O . ARG A 1 62 ? -15.341 8.484 10.039 1.00 34.04 62 ARG A O 9
ATOM 10747 N N . TYR A 1 63 ? -13.902 10.183 9.718 1.00 50.01 63 TYR A N 9
ATOM 10748 C CA . TYR A 1 63 ? -12.993 9.402 8.889 1.00 5.14 63 TYR A CA 9
ATOM 10749 C C . TYR A 1 63 ? -11.572 9.453 9.441 1.00 43.42 63 TYR A C 9
ATOM 10750 O O . TYR A 1 63 ? -11.271 10.238 10.342 1.00 4.44 63 TYR A O 9
ATOM 10768 N N . VAL A 1 64 ? -10.700 8.609 8.895 1.00 75.35 64 VAL A N 9
ATOM 10769 C CA . VAL A 1 64 ? -9.310 8.559 9.331 1.00 73.11 64 VAL A CA 9
ATOM 10770 C C . VAL A 1 64 ? -8.369 9.006 8.218 1.00 63.32 64 VAL A C 9
ATOM 10771 O O . VAL A 1 64 ? -8.437 8.506 7.096 1.00 31.42 64 VAL A O 9
ATOM 10784 N N . MET A 1 65 ? -7.491 9.951 8.538 1.00 73.25 65 MET A N 9
ATOM 10785 C CA . MET A 1 65 ? -6.533 10.466 7.566 1.00 14.32 65 MET A CA 9
ATOM 10786 C C . MET A 1 65 ? -5.103 10.159 7.997 1.00 30.55 65 MET A C 9
ATOM 10787 O O . MET A 1 65 ? -4.846 9.865 9.163 1.00 12.00 65 MET A O 9
ATOM 10801 N N . ASN A 1 66 ? -4.176 10.231 7.046 1.00 64.24 66 ASN A N 9
ATOM 10802 C CA . ASN A 1 66 ? -2.771 9.960 7.329 1.00 31.32 66 ASN A CA 9
ATOM 10803 C C . ASN A 1 66 ? -2.273 10.816 8.490 1.00 53.32 66 ASN A C 9
ATOM 10804 O O . ASN A 1 66 ? -1.755 10.298 9.479 1.00 34.24 66 ASN A O 9
ATOM 10815 N N . GLN A 1 67 ? -2.437 12.130 8.362 1.00 1.53 67 GLN A N 9
ATOM 10816 C CA . GLN A 1 67 ? -2.006 13.057 9.401 1.00 32.41 67 GLN A CA 9
ATOM 10817 C C . GLN A 1 67 ? -2.929 14.269 9.467 1.00 12.33 67 GLN A C 9
ATOM 10818 O O . GLN A 1 67 ? -3.939 14.331 8.766 1.00 52.25 67 GLN A O 9
ATOM 10832 N N . VAL A 1 68 ? -2.576 15.230 10.313 1.00 73.52 68 VAL A N 9
ATOM 10833 C CA . VAL A 1 68 ? -3.373 16.441 10.470 1.00 71.23 68 VAL A CA 9
ATOM 10834 C C . VAL A 1 68 ? -3.235 17.352 9.255 1.00 60.42 68 VAL A C 9
ATOM 10835 O O . VAL A 1 68 ? -2.249 17.281 8.522 1.00 62.32 68 VAL A O 9
ATOM 10848 N N . GLY A 1 69 ? -4.231 18.208 9.048 1.00 22.33 69 GLY A N 9
ATOM 10849 C CA . GLY A 1 69 ? -4.201 19.122 7.921 1.00 22.14 69 GLY A CA 9
ATOM 10850 C C . GLY A 1 69 ? -3.919 20.551 8.339 1.00 41.32 69 GLY A C 9
ATOM 10851 O O . GLY A 1 69 ? -4.771 21.210 8.937 1.00 0.44 69 GLY A O 9
ATOM 10855 N N . SER A 1 70 ? -2.720 21.033 8.028 1.00 14.12 70 SER A N 9
ATOM 10856 C CA . SER A 1 70 ? -2.327 22.392 8.381 1.00 13.33 70 SER A CA 9
ATOM 10857 C C . SER A 1 70 ? -1.105 22.830 7.579 1.00 3.32 70 SER A C 9
ATOM 10858 O O . SER A 1 70 ? -0.028 22.243 7.696 1.00 42.52 70 SER A O 9
ATOM 10866 N N . LEU A 1 71 ? -1.280 23.863 6.763 1.00 72.23 71 LEU A N 9
ATOM 10867 C CA . LEU A 1 71 ? -0.193 24.381 5.940 1.00 62.44 71 LEU A CA 9
ATOM 10868 C C . LEU A 1 71 ? -0.049 25.890 6.114 1.00 44.35 71 LEU A C 9
ATOM 10869 O O . LEU A 1 71 ? -0.776 26.668 5.498 1.00 11.20 71 LEU A O 9
ATOM 10885 N N . ALA A 1 72 ? 0.895 26.296 6.958 1.00 1.12 72 ALA A N 9
ATOM 10886 C CA . ALA A 1 72 ? 1.138 27.711 7.210 1.00 14.52 72 ALA A CA 9
ATOM 10887 C C . ALA A 1 72 ? 1.535 28.436 5.929 1.00 73.12 72 ALA A C 9
ATOM 10888 O O . ALA A 1 72 ? 2.600 28.184 5.364 1.00 64.14 72 ALA A O 9
ATOM 10895 N N . VAL A 1 73 ? 0.672 29.339 5.473 1.00 73.13 73 VAL A N 9
ATOM 10896 C CA . VAL A 1 73 ? 0.934 30.102 4.258 1.00 44.23 73 VAL A CA 9
ATOM 10897 C C . VAL A 1 73 ? 0.472 31.547 4.407 1.00 53.11 73 VAL A C 9
ATOM 10898 O O . VAL A 1 73 ? 0.072 32.185 3.433 1.00 51.54 73 VAL A O 9
ATOM 10911 N N . ASN A 1 74 ? 0.531 32.058 5.632 1.00 32.53 74 ASN A N 9
ATOM 10912 C CA . ASN A 1 74 ? 0.119 33.430 5.908 1.00 71.22 74 ASN A CA 9
ATOM 10913 C C . ASN A 1 74 ? 1.319 34.372 5.896 1.00 61.31 74 ASN A C 9
ATOM 10914 O O . ASN A 1 74 ? 2.179 34.311 6.775 1.00 4.53 74 ASN A O 9
ATOM 10925 N N . VAL A 1 75 ? 1.370 35.244 4.894 1.00 64.24 75 VAL A N 9
ATOM 10926 C CA . VAL A 1 75 ? 2.463 36.201 4.769 1.00 41.20 75 VAL A CA 9
ATOM 10927 C C . VAL A 1 75 ? 1.936 37.603 4.485 1.00 3.13 75 VAL A C 9
ATOM 10928 O O . VAL A 1 75 ? 2.138 38.526 5.274 1.00 72.31 75 VAL A O 9
ATOM 10941 N N . THR A 1 76 ? 1.259 37.756 3.352 1.00 33.14 76 THR A N 9
ATOM 10942 C CA . THR A 1 76 ? 0.703 39.046 2.962 1.00 70.03 76 THR A CA 9
ATOM 10943 C C . THR A 1 76 ? -0.776 39.139 3.320 1.00 4.21 76 THR A C 9
ATOM 10944 O O . THR A 1 76 ? -1.182 39.997 4.103 1.00 64.51 76 THR A O 9
ATOM 10955 N N . MET A 1 77 ? -1.577 38.249 2.743 1.00 24.05 77 MET A N 9
ATOM 10956 C CA . MET A 1 77 ? -3.011 38.230 3.004 1.00 3.21 77 MET A CA 9
ATOM 10957 C C . MET A 1 77 ? -3.317 37.493 4.305 1.00 35.31 77 MET A C 9
ATOM 10958 O O . MET A 1 77 ? -2.863 37.893 5.378 1.00 31.25 77 MET A O 9
ATOM 10972 N N . GLY A 1 1 ? 3.362 -1.277 -0.766 1.00 13.00 1 GLY A N 10
ATOM 10973 C CA . GLY A 1 1 ? 2.032 -1.027 -1.289 1.00 45.03 1 GLY A CA 10
ATOM 10974 C C . GLY A 1 1 ? 1.708 0.452 -1.365 1.00 25.21 1 GLY A C 10
ATOM 10975 O O . GLY A 1 1 ? 2.399 1.277 -0.768 1.00 64.00 1 GLY A O 10
ATOM 10979 N N . MET A 1 2 ? 0.656 0.789 -2.103 1.00 43.00 2 MET A N 10
ATOM 10980 C CA . MET A 1 2 ? 0.242 2.180 -2.255 1.00 1.30 2 MET A CA 10
ATOM 10981 C C . MET A 1 2 ? -1.276 2.306 -2.188 1.00 45.24 2 MET A C 10
ATOM 10982 O O . MET A 1 2 ? -1.925 2.641 -3.179 1.00 42.54 2 MET A O 10
ATOM 10996 N N . ILE A 1 3 ? -1.836 2.035 -1.013 1.00 21.35 3 ILE A N 10
ATOM 10997 C CA . ILE A 1 3 ? -3.278 2.120 -0.817 1.00 70.11 3 ILE A CA 10
ATOM 10998 C C . ILE A 1 3 ? -3.650 3.353 -0.001 1.00 64.04 3 ILE A C 10
ATOM 10999 O O . ILE A 1 3 ? -4.562 4.099 -0.363 1.00 31.24 3 ILE A O 10
ATOM 11015 N N . LEU A 1 4 ? -2.939 3.565 1.100 1.00 12.42 4 LEU A N 10
ATOM 11016 C CA . LEU A 1 4 ? -3.193 4.709 1.969 1.00 51.24 4 LEU A CA 10
ATOM 11017 C C . LEU A 1 4 ? -2.896 6.018 1.243 1.00 4.31 4 LEU A C 10
ATOM 11018 O O . LEU A 1 4 ? -3.464 7.060 1.567 1.00 12.23 4 LEU A O 10
ATOM 11034 N N . ASN A 1 5 ? -2.004 5.955 0.261 1.00 0.11 5 ASN A N 10
ATOM 11035 C CA . ASN A 1 5 ? -1.632 7.135 -0.512 1.00 3.44 5 ASN A CA 10
ATOM 11036 C C . ASN A 1 5 ? -2.819 7.652 -1.319 1.00 71.42 5 ASN A C 10
ATOM 11037 O O . ASN A 1 5 ? -3.201 8.816 -1.204 1.00 4.25 5 ASN A O 10
ATOM 11048 N N . GLU A 1 6 ? -3.397 6.778 -2.136 1.00 72.32 6 GLU A N 10
ATOM 11049 C CA . GLU A 1 6 ? -4.540 7.146 -2.964 1.00 64.32 6 GLU A CA 10
ATOM 11050 C C . GLU A 1 6 ? -5.714 7.596 -2.099 1.00 60.54 6 GLU A C 10
ATOM 11051 O O . GLU A 1 6 ? -6.356 8.609 -2.383 1.00 43.14 6 GLU A O 10
ATOM 11063 N N . LEU A 1 7 ? -5.990 6.838 -1.045 1.00 1.33 7 LEU A N 10
ATOM 11064 C CA . LEU A 1 7 ? -7.087 7.157 -0.138 1.00 21.11 7 LEU A CA 10
ATOM 11065 C C . LEU A 1 7 ? -6.853 8.500 0.548 1.00 63.54 7 LEU A C 10
ATOM 11066 O O . LEU A 1 7 ? -7.705 9.388 0.504 1.00 51.14 7 LEU A O 10
ATOM 11082 N N . LYS A 1 8 ? -5.693 8.643 1.179 1.00 12.20 8 LYS A N 10
ATOM 11083 C CA . LYS A 1 8 ? -5.345 9.878 1.871 1.00 51.12 8 LYS A CA 10
ATOM 11084 C C . LYS A 1 8 ? -5.514 11.083 0.951 1.00 23.01 8 LYS A C 10
ATOM 11085 O O . LYS A 1 8 ? -5.880 12.170 1.398 1.00 50.13 8 LYS A O 10
ATOM 11104 N N . ALA A 1 9 ? -5.248 10.882 -0.335 1.00 34.54 9 ALA A N 10
ATOM 11105 C CA . ALA A 1 9 ? -5.374 11.951 -1.317 1.00 61.44 9 ALA A CA 10
ATOM 11106 C C . ALA A 1 9 ? -6.832 12.358 -1.502 1.00 50.31 9 ALA A C 10
ATOM 11107 O O . ALA A 1 9 ? -7.169 13.540 -1.442 1.00 43.22 9 ALA A O 10
ATOM 11114 N N . ALA A 1 10 ? -7.693 11.370 -1.728 1.00 32.32 10 ALA A N 10
ATOM 11115 C CA . ALA A 1 10 ? -9.115 11.625 -1.921 1.00 13.04 10 ALA A CA 10
ATOM 11116 C C . ALA A 1 10 ? -9.758 12.144 -0.639 1.00 2.22 10 ALA A C 10
ATOM 11117 O O . ALA A 1 10 ? -10.659 12.982 -0.681 1.00 22.11 10 ALA A O 10
ATOM 11124 N N . ILE A 1 11 ? -9.290 11.640 0.498 1.00 12.25 11 ILE A N 10
ATOM 11125 C CA . ILE A 1 11 ? -9.820 12.053 1.792 1.00 75.50 11 ILE A CA 10
ATOM 11126 C C . ILE A 1 11 ? -9.321 13.444 2.172 1.00 73.15 11 ILE A C 10
ATOM 11127 O O . ILE A 1 11 ? -9.969 14.159 2.935 1.00 74.14 11 ILE A O 10
ATOM 11143 N N . GLU A 1 12 ? -8.166 13.820 1.630 1.00 44.50 12 GLU A N 10
ATOM 11144 C CA . GLU A 1 12 ? -7.582 15.126 1.912 1.00 3.11 12 GLU A CA 10
ATOM 11145 C C . GLU A 1 12 ? -8.300 16.223 1.131 1.00 32.15 12 GLU A C 10
ATOM 11146 O O . GLU A 1 12 ? -8.603 17.288 1.670 1.00 0.31 12 GLU A O 10
ATOM 11158 N N . SER A 1 13 ? -8.568 15.955 -0.143 1.00 32.43 13 SER A N 10
ATOM 11159 C CA . SER A 1 13 ? -9.245 16.921 -1.001 1.00 60.31 13 SER A CA 10
ATOM 11160 C C . SER A 1 13 ? -10.759 16.750 -0.919 1.00 72.32 13 SER A C 10
ATOM 11161 O O . SER A 1 13 ? -11.475 17.650 -0.477 1.00 54.05 13 SER A O 10
ATOM 11169 N N . LYS A 1 14 ? -11.242 15.590 -1.351 1.00 13.41 14 LYS A N 10
ATOM 11170 C CA . LYS A 1 14 ? -12.670 15.298 -1.327 1.00 71.21 14 LYS A CA 10
ATOM 11171 C C . LYS A 1 14 ? -13.087 14.730 0.026 1.00 12.52 14 LYS A C 10
ATOM 11172 O O . LYS A 1 14 ? -12.296 14.700 0.968 1.00 62.00 14 LYS A O 10
ATOM 11191 N N . ASN A 1 15 ? -14.333 14.276 0.114 1.00 65.41 15 ASN A N 10
ATOM 11192 C CA . ASN A 1 15 ? -14.854 13.708 1.351 1.00 44.13 15 ASN A CA 10
ATOM 11193 C C . ASN A 1 15 ? -13.935 12.609 1.875 1.00 33.35 15 ASN A C 10
ATOM 11194 O O . ASN A 1 15 ? -13.124 12.057 1.132 1.00 52.25 15 ASN A O 10
ATOM 11205 N N . GLY A 1 16 ? -14.066 12.297 3.160 1.00 11.42 16 GLY A N 10
ATOM 11206 C CA . GLY A 1 16 ? -13.241 11.265 3.761 1.00 42.31 16 GLY A CA 10
ATOM 11207 C C . GLY A 1 16 ? -13.943 9.922 3.820 1.00 25.30 16 GLY A C 10
ATOM 11208 O O . GLY A 1 16 ? -15.146 9.833 3.576 1.00 11.53 16 GLY A O 10
ATOM 11212 N N . ALA A 1 17 ? -13.190 8.877 4.144 1.00 31.21 17 ALA A N 10
ATOM 11213 C CA . ALA A 1 17 ? -13.747 7.533 4.235 1.00 32.14 17 ALA A CA 10
ATOM 11214 C C . ALA A 1 17 ? -13.406 6.886 5.573 1.00 41.11 17 ALA A C 10
ATOM 11215 O O . ALA A 1 17 ? -12.268 6.958 6.038 1.00 30.24 17 ALA A O 10
ATOM 11222 N N . THR A 1 18 ? -14.400 6.255 6.191 1.00 70.34 18 THR A N 10
ATOM 11223 C CA . THR A 1 18 ? -14.207 5.598 7.477 1.00 53.43 18 THR A CA 10
ATOM 11224 C C . THR A 1 18 ? -13.436 4.292 7.316 1.00 25.51 18 THR A C 10
ATOM 11225 O O . THR A 1 18 ? -12.935 3.986 6.234 1.00 1.31 18 THR A O 10
ATOM 11236 N N . ARG A 1 19 ? -13.345 3.528 8.399 1.00 32.44 19 ARG A N 10
ATOM 11237 C CA . ARG A 1 19 ? -12.633 2.255 8.378 1.00 12.12 19 ARG A CA 10
ATOM 11238 C C . ARG A 1 19 ? -13.311 1.270 7.430 1.00 34.23 19 ARG A C 10
ATOM 11239 O O . ARG A 1 19 ? -12.689 0.314 6.967 1.00 54.02 19 ARG A O 10
ATOM 11260 N N . GLN A 1 20 ? -14.587 1.510 7.148 1.00 11.22 20 GLN A N 10
ATOM 11261 C CA . GLN A 1 20 ? -15.348 0.643 6.257 1.00 41.53 20 GLN A CA 10
ATOM 11262 C C . GLN A 1 20 ? -14.944 0.867 4.803 1.00 42.32 20 GLN A C 10
ATOM 11263 O O . GLN A 1 20 ? -14.565 -0.071 4.103 1.00 4.43 20 GLN A O 10
ATOM 11277 N N . GLU A 1 21 ? -15.030 2.116 4.356 1.00 3.35 21 GLU A N 10
ATOM 11278 C CA . GLU A 1 21 ? -14.674 2.462 2.984 1.00 4.43 21 GLU A CA 10
ATOM 11279 C C . GLU A 1 21 ? -13.219 2.107 2.694 1.00 33.14 21 GLU A C 10
ATOM 11280 O O . GLU A 1 21 ? -12.878 1.696 1.585 1.00 40.05 21 GLU A O 10
ATOM 11292 N N . LEU A 1 22 ? -12.365 2.269 3.699 1.00 73.31 22 LEU A N 10
ATOM 11293 C CA . LEU A 1 22 ? -10.945 1.966 3.552 1.00 24.32 22 LEU A CA 10
ATOM 11294 C C . LEU A 1 22 ? -10.727 0.472 3.336 1.00 21.35 22 LEU A C 10
ATOM 11295 O O . LEU A 1 22 ? -10.139 0.059 2.337 1.00 13.00 22 LEU A O 10
ATOM 11311 N N . ALA A 1 23 ? -11.205 -0.333 4.280 1.00 74.32 23 ALA A N 10
ATOM 11312 C CA . ALA A 1 23 ? -11.065 -1.781 4.190 1.00 63.23 23 ALA A CA 10
ATOM 11313 C C . ALA A 1 23 ? -11.833 -2.334 2.995 1.00 4.31 23 ALA A C 10
ATOM 11314 O O . ALA A 1 23 ? -11.502 -3.397 2.469 1.00 32.22 23 ALA A O 10
ATOM 11321 N N . ARG A 1 24 ? -12.862 -1.607 2.571 1.00 22.12 24 ARG A N 10
ATOM 11322 C CA . ARG A 1 24 ? -13.679 -2.027 1.439 1.00 71.11 24 ARG A CA 10
ATOM 11323 C C . ARG A 1 24 ? -12.905 -1.893 0.131 1.00 13.53 24 ARG A C 10
ATOM 11324 O O . ARG A 1 24 ? -12.867 -2.822 -0.677 1.00 44.31 24 ARG A O 10
ATOM 11345 N N . ARG A 1 25 ? -12.290 -0.732 -0.071 1.00 13.34 25 ARG A N 10
ATOM 11346 C CA . ARG A 1 25 ? -11.518 -0.477 -1.282 1.00 2.42 25 ARG A CA 10
ATOM 11347 C C . ARG A 1 25 ? -10.338 -1.439 -1.387 1.00 23.01 25 ARG A C 10
ATOM 11348 O O . ARG A 1 25 ? -10.055 -1.975 -2.458 1.00 54.31 25 ARG A O 10
ATOM 11369 N N . PHE A 1 26 ? -9.653 -1.652 -0.268 1.00 22.20 26 PHE A N 10
ATOM 11370 C CA . PHE A 1 26 ? -8.503 -2.546 -0.234 1.00 14.15 26 PHE A CA 10
ATOM 11371 C C . PHE A 1 26 ? -8.949 -4.005 -0.184 1.00 41.44 26 PHE A C 10
ATOM 11372 O O . PHE A 1 26 ? -8.171 -4.914 -0.470 1.00 1.43 26 PHE A O 10
ATOM 11389 N N . ALA A 1 27 ? -10.209 -4.219 0.184 1.00 75.33 27 ALA A N 10
ATOM 11390 C CA . ALA A 1 27 ? -10.761 -5.566 0.271 1.00 74.20 27 ALA A CA 10
ATOM 11391 C C . ALA A 1 27 ? -10.045 -6.383 1.341 1.00 55.42 27 ALA A C 10
ATOM 11392 O O . ALA A 1 27 ? -9.629 -7.517 1.095 1.00 4.11 27 ALA A O 10
ATOM 11399 N N . LEU A 1 28 ? -9.905 -5.803 2.527 1.00 1.33 28 LEU A N 10
ATOM 11400 C CA . LEU A 1 28 ? -9.238 -6.479 3.635 1.00 43.13 28 LEU A CA 10
ATOM 11401 C C . LEU A 1 28 ? -9.871 -6.091 4.969 1.00 53.53 28 LEU A C 10
ATOM 11402 O O . LEU A 1 28 ? -10.733 -5.214 5.026 1.00 35.25 28 LEU A O 10
ATOM 11418 N N . SER A 1 29 ? -9.436 -6.750 6.037 1.00 2.22 29 SER A N 10
ATOM 11419 C CA . SER A 1 29 ? -9.961 -6.476 7.370 1.00 51.42 29 SER A CA 10
ATOM 11420 C C . SER A 1 29 ? -9.703 -5.026 7.768 1.00 52.42 29 SER A C 10
ATOM 11421 O O . SER A 1 29 ? -8.659 -4.460 7.448 1.00 34.14 29 SER A O 10
ATOM 11429 N N . GLU A 1 30 ? -10.664 -4.432 8.469 1.00 73.34 30 GLU A N 10
ATOM 11430 C CA . GLU A 1 30 ? -10.542 -3.047 8.909 1.00 34.44 30 GLU A CA 10
ATOM 11431 C C . GLU A 1 30 ? -9.354 -2.879 9.853 1.00 70.13 30 GLU A C 10
ATOM 11432 O O . GLU A 1 30 ? -8.756 -1.806 9.931 1.00 61.55 30 GLU A O 10
ATOM 11444 N N . ASP A 1 31 ? -9.018 -3.948 10.567 1.00 64.31 31 ASP A N 10
ATOM 11445 C CA . ASP A 1 31 ? -7.902 -3.920 11.504 1.00 1.44 31 ASP A CA 10
ATOM 11446 C C . ASP A 1 31 ? -6.569 -3.885 10.763 1.00 54.20 31 ASP A C 10
ATOM 11447 O O . ASP A 1 31 ? -5.604 -3.281 11.228 1.00 63.21 31 ASP A O 10
ATOM 11456 N N . GLY A 1 32 ? -6.524 -4.540 9.606 1.00 61.25 32 GLY A N 10
ATOM 11457 C CA . GLY A 1 32 ? -5.305 -4.572 8.819 1.00 64.33 32 GLY A CA 10
ATOM 11458 C C . GLY A 1 32 ? -5.062 -3.274 8.073 1.00 22.34 32 GLY A C 10
ATOM 11459 O O . GLY A 1 32 ? -3.959 -2.727 8.111 1.00 74.25 32 GLY A O 10
ATOM 11463 N N . ILE A 1 33 ? -6.092 -2.781 7.395 1.00 72.02 33 ILE A N 10
ATOM 11464 C CA . ILE A 1 33 ? -5.984 -1.541 6.637 1.00 41.11 33 ILE A CA 10
ATOM 11465 C C . ILE A 1 33 ? -5.739 -0.352 7.561 1.00 11.44 33 ILE A C 10
ATOM 11466 O O . ILE A 1 33 ? -5.005 0.574 7.216 1.00 62.13 33 ILE A O 10
ATOM 11482 N N . ASP A 1 34 ? -6.356 -0.387 8.737 1.00 52.24 34 ASP A N 10
ATOM 11483 C CA . ASP A 1 34 ? -6.203 0.686 9.713 1.00 62.14 34 ASP A CA 10
ATOM 11484 C C . ASP A 1 34 ? -4.793 0.693 10.295 1.00 61.23 34 ASP A C 10
ATOM 11485 O O . ASP A 1 34 ? -4.118 1.722 10.298 1.00 4.42 34 ASP A O 10
ATOM 11494 N N . ALA A 1 35 ? -4.356 -0.461 10.788 1.00 54.00 35 ALA A N 10
ATOM 11495 C CA . ALA A 1 35 ? -3.027 -0.588 11.373 1.00 32.51 35 ALA A CA 10
ATOM 11496 C C . ALA A 1 35 ? -1.943 -0.329 10.331 1.00 23.32 35 ALA A C 10
ATOM 11497 O O . ALA A 1 35 ? -1.006 0.432 10.572 1.00 4.35 35 ALA A O 10
ATOM 11504 N N . MET A 1 36 ? -2.076 -0.967 9.174 1.00 71.23 36 MET A N 10
ATOM 11505 C CA . MET A 1 36 ? -1.107 -0.805 8.096 1.00 40.04 36 MET A CA 10
ATOM 11506 C C . MET A 1 36 ? -0.937 0.667 7.734 1.00 3.50 36 MET A C 10
ATOM 11507 O O . MET A 1 36 ? 0.182 1.146 7.549 1.00 13.51 36 MET A O 10
ATOM 11521 N N . LEU A 1 37 ? -2.054 1.380 7.636 1.00 75.13 37 LEU A N 10
ATOM 11522 C CA . LEU A 1 37 ? -2.028 2.799 7.296 1.00 4.32 37 LEU A CA 10
ATOM 11523 C C . LEU A 1 37 ? -1.216 3.588 8.319 1.00 75.54 37 LEU A C 10
ATOM 11524 O O . LEU A 1 37 ? -0.333 4.366 7.957 1.00 51.14 37 LEU A O 10
ATOM 11540 N N . ALA A 1 38 ? -1.519 3.381 9.595 1.00 51.11 38 ALA A N 10
ATOM 11541 C CA . ALA A 1 38 ? -0.815 4.070 10.669 1.00 12.00 38 ALA A CA 10
ATOM 11542 C C . ALA A 1 38 ? 0.663 3.698 10.683 1.00 33.21 38 ALA A C 10
ATOM 11543 O O . ALA A 1 38 ? 1.527 4.551 10.891 1.00 62.31 38 ALA A O 10
ATOM 11550 N N . VAL A 1 39 ? 0.950 2.419 10.463 1.00 53.55 39 VAL A N 10
ATOM 11551 C CA . VAL A 1 39 ? 2.324 1.934 10.450 1.00 74.23 39 VAL A CA 10
ATOM 11552 C C . VAL A 1 39 ? 3.095 2.498 9.261 1.00 31.34 39 VAL A C 10
ATOM 11553 O O . VAL A 1 39 ? 4.319 2.626 9.307 1.00 73.23 39 VAL A O 10
ATOM 11566 N N . TRP A 1 40 ? 2.371 2.836 8.200 1.00 23.45 40 TRP A N 10
ATOM 11567 C CA . TRP A 1 40 ? 2.987 3.390 6.999 1.00 13.35 40 TRP A CA 10
ATOM 11568 C C . TRP A 1 40 ? 3.391 4.844 7.215 1.00 40.55 40 TRP A C 10
ATOM 11569 O O . TRP A 1 40 ? 4.470 5.267 6.799 1.00 1.52 40 TRP A O 10
ATOM 11590 N N . ILE A 1 41 ? 2.517 5.605 7.865 1.00 23.25 41 ILE A N 10
ATOM 11591 C CA . ILE A 1 41 ? 2.783 7.013 8.136 1.00 52.32 41 ILE A CA 10
ATOM 11592 C C . ILE A 1 41 ? 3.663 7.178 9.370 1.00 20.52 41 ILE A C 10
ATOM 11593 O O . ILE A 1 41 ? 4.780 7.689 9.286 1.00 2.43 41 ILE A O 10
ATOM 11609 N N . LYS A 1 42 ? 3.152 6.741 10.517 1.00 72.40 42 LYS A N 10
ATOM 11610 C CA . LYS A 1 42 ? 3.891 6.837 11.769 1.00 23.21 42 LYS A CA 10
ATOM 11611 C C . LYS A 1 42 ? 4.249 5.452 12.298 1.00 62.15 42 LYS A C 10
ATOM 11612 O O . LYS A 1 42 ? 4.062 4.447 11.612 1.00 53.24 42 LYS A O 10
ATOM 11631 N N . LYS A 1 43 ? 4.761 5.405 13.523 1.00 74.03 43 LYS A N 10
ATOM 11632 C CA . LYS A 1 43 ? 5.143 4.142 14.146 1.00 62.35 43 LYS A CA 10
ATOM 11633 C C . LYS A 1 43 ? 4.178 3.778 15.269 1.00 43.32 43 LYS A C 10
ATOM 11634 O O . LYS A 1 43 ? 3.612 2.686 15.284 1.00 43.44 43 LYS A O 10
ATOM 11653 N N . GLY A 1 44 ? 3.994 4.699 16.209 1.00 23.43 44 GLY A N 10
ATOM 11654 C CA . GLY A 1 44 ? 3.096 4.456 17.323 1.00 35.41 44 GLY A CA 10
ATOM 11655 C C . GLY A 1 44 ? 2.105 5.585 17.527 1.00 75.21 44 GLY A C 10
ATOM 11656 O O . GLY A 1 44 ? 1.812 5.966 18.660 1.00 35.52 44 GLY A O 10
ATOM 11660 N N . VAL A 1 45 ? 1.588 6.122 16.427 1.00 51.02 45 VAL A N 10
ATOM 11661 C CA . VAL A 1 45 ? 0.624 7.214 16.490 1.00 71.41 45 VAL A CA 10
ATOM 11662 C C . VAL A 1 45 ? -0.787 6.719 16.193 1.00 43.15 45 VAL A C 10
ATOM 11663 O O . VAL A 1 45 ? -1.771 7.318 16.629 1.00 21.35 45 VAL A O 10
ATOM 11676 N N . LEU A 1 46 ? -0.880 5.622 15.451 1.00 73.50 46 LEU A N 10
ATOM 11677 C CA . LEU A 1 46 ? -2.172 5.045 15.095 1.00 24.45 46 LEU A CA 10
ATOM 11678 C C . LEU A 1 46 ? -2.982 6.012 14.238 1.00 41.44 46 LEU A C 10
ATOM 11679 O O . LEU A 1 46 ? -4.176 6.210 14.467 1.00 30.25 46 LEU A O 10
ATOM 11695 N N . SER A 1 47 ? -2.327 6.608 13.247 1.00 42.22 47 SER A N 10
ATOM 11696 C CA . SER A 1 47 ? -2.988 7.555 12.356 1.00 34.14 47 SER A CA 10
ATOM 11697 C C . SER A 1 47 ? -3.670 8.664 13.151 1.00 62.52 47 SER A C 10
ATOM 11698 O O . SER A 1 47 ? -3.500 8.767 14.365 1.00 3.41 47 SER A O 10
ATOM 11706 N N . ARG A 1 48 ? -4.444 9.492 12.455 1.00 75.11 48 ARG A N 10
ATOM 11707 C CA . ARG A 1 48 ? -5.151 10.594 13.094 1.00 52.43 48 ARG A CA 10
ATOM 11708 C C . ARG A 1 48 ? -6.636 10.560 12.745 1.00 64.24 48 ARG A C 10
ATOM 11709 O O . ARG A 1 48 ? -7.023 10.832 11.608 1.00 4.15 48 ARG A O 10
ATOM 11730 N N . GLN A 1 49 ? -7.463 10.226 13.730 1.00 5.31 49 GLN A N 10
ATOM 11731 C CA . GLN A 1 49 ? -8.905 10.156 13.527 1.00 61.15 49 GLN A CA 10
ATOM 11732 C C . GLN A 1 49 ? -9.589 11.418 14.041 1.00 4.20 49 GLN A C 10
ATOM 11733 O O . GLN A 1 49 ? -9.281 11.903 15.129 1.00 31.13 49 GLN A O 10
ATOM 11747 N N . GLN A 1 50 ? -10.519 11.945 13.251 1.00 32.50 50 GLN A N 10
ATOM 11748 C CA . GLN A 1 50 ? -11.246 13.152 13.626 1.00 3.14 50 GLN A CA 10
ATOM 11749 C C . GLN A 1 50 ? -12.715 13.049 13.230 1.00 70.53 50 GLN A C 10
ATOM 11750 O O . GLN A 1 50 ? -13.069 12.311 12.311 1.00 71.01 50 GLN A O 10
ATOM 11764 N N . TYR A 1 51 ? -13.564 13.793 13.929 1.00 51.44 51 TYR A N 10
ATOM 11765 C CA . TYR A 1 51 ? -14.996 13.782 13.651 1.00 24.13 51 TYR A CA 10
ATOM 11766 C C . TYR A 1 51 ? -15.467 15.151 13.165 1.00 11.55 51 TYR A C 10
ATOM 11767 O O . TYR A 1 51 ? -14.830 16.169 13.436 1.00 63.44 51 TYR A O 10
ATOM 11785 N N . ILE A 1 52 ? -16.585 15.163 12.448 1.00 41.40 52 ILE A N 10
ATOM 11786 C CA . ILE A 1 52 ? -17.143 16.404 11.926 1.00 34.22 52 ILE A CA 10
ATOM 11787 C C . ILE A 1 52 ? -18.661 16.424 12.059 1.00 71.13 52 ILE A C 10
ATOM 11788 O O . ILE A 1 52 ? -19.336 15.453 11.720 1.00 51.11 52 ILE A O 10
ATOM 11804 N N . ASN A 1 53 ? -19.193 17.537 12.553 1.00 33.13 53 ASN A N 10
ATOM 11805 C CA . ASN A 1 53 ? -20.632 17.684 12.730 1.00 43.53 53 ASN A CA 10
ATOM 11806 C C . ASN A 1 53 ? -21.186 16.579 13.624 1.00 40.43 53 ASN A C 10
ATOM 11807 O O . ASN A 1 53 ? -22.345 16.186 13.497 1.00 63.23 53 ASN A O 10
ATOM 11818 N N . ALA A 1 54 ? -20.349 16.082 14.529 1.00 52.22 54 ALA A N 10
ATOM 11819 C CA . ALA A 1 54 ? -20.756 15.024 15.445 1.00 11.25 54 ALA A CA 10
ATOM 11820 C C . ALA A 1 54 ? -20.340 15.349 16.877 1.00 33.22 54 ALA A C 10
ATOM 11821 O O . ALA A 1 54 ? -21.174 15.709 17.707 1.00 35.21 54 ALA A O 10
ATOM 11828 N N . GLU A 1 55 ? -19.047 15.218 17.157 1.00 11.13 55 GLU A N 10
ATOM 11829 C CA . GLU A 1 55 ? -18.522 15.496 18.489 1.00 44.44 55 GLU A CA 10
ATOM 11830 C C . GLU A 1 55 ? -19.156 14.572 19.526 1.00 33.22 55 GLU A C 10
ATOM 11831 O O . GLU A 1 55 ? -19.476 14.996 20.637 1.00 75.33 55 GLU A O 10
ATOM 11843 N N . ASP A 1 56 ? -19.332 13.309 19.155 1.00 31.13 56 ASP A N 10
ATOM 11844 C CA . ASP A 1 56 ? -19.925 12.325 20.053 1.00 33.12 56 ASP A CA 10
ATOM 11845 C C . ASP A 1 56 ? -19.303 10.948 19.838 1.00 31.34 56 ASP A C 10
ATOM 11846 O O . ASP A 1 56 ? -18.549 10.460 20.680 1.00 55.34 56 ASP A O 10
ATOM 11855 N N . GLU A 1 57 ? -19.623 10.330 18.706 1.00 51.22 57 GLU A N 10
ATOM 11856 C CA . GLU A 1 57 ? -19.097 9.009 18.382 1.00 32.22 57 GLU A CA 10
ATOM 11857 C C . GLU A 1 57 ? -19.432 8.627 16.943 1.00 30.12 57 GLU A C 10
ATOM 11858 O O . GLU A 1 57 ? -20.108 7.629 16.696 1.00 42.53 57 GLU A O 10
ATOM 11870 N N . VAL A 1 58 ? -18.954 9.430 15.997 1.00 24.02 58 VAL A N 10
ATOM 11871 C CA . VAL A 1 58 ? -19.202 9.177 14.583 1.00 63.12 58 VAL A CA 10
ATOM 11872 C C . VAL A 1 58 ? -20.685 9.303 14.255 1.00 60.34 58 VAL A C 10
ATOM 11873 O O . VAL A 1 58 ? -21.271 8.419 13.629 1.00 5.24 58 VAL A O 10
ATOM 11886 N N . VAL A 1 59 ? -21.289 10.410 14.679 1.00 13.01 59 VAL A N 10
ATOM 11887 C CA . VAL A 1 59 ? -22.704 10.654 14.428 1.00 13.33 59 VAL A CA 10
ATOM 11888 C C . VAL A 1 59 ? -22.927 11.197 13.021 1.00 3.31 59 VAL A C 10
ATOM 11889 O O . VAL A 1 59 ? -23.999 11.023 12.440 1.00 15.22 59 VAL A O 10
ATOM 11902 N N . ARG A 1 60 ? -21.907 11.855 12.478 1.00 40.33 60 ARG A N 10
ATOM 11903 C CA . ARG A 1 60 ? -21.992 12.424 11.139 1.00 51.30 60 ARG A CA 10
ATOM 11904 C C . ARG A 1 60 ? -20.874 11.889 10.249 1.00 61.13 60 ARG A C 10
ATOM 11905 O O . ARG A 1 60 ? -21.110 11.067 9.364 1.00 42.50 60 ARG A O 10
ATOM 11926 N N . VAL A 1 61 ? -19.656 12.363 10.490 1.00 54.01 61 VAL A N 10
ATOM 11927 C CA . VAL A 1 61 ? -18.500 11.933 9.711 1.00 42.35 61 VAL A CA 10
ATOM 11928 C C . VAL A 1 61 ? -17.298 11.671 10.610 1.00 12.41 61 VAL A C 10
ATOM 11929 O O . VAL A 1 61 ? -17.024 12.435 11.535 1.00 4.55 61 VAL A O 10
ATOM 11942 N N . ARG A 1 62 ? -16.583 10.585 10.332 1.00 60.34 62 ARG A N 10
ATOM 11943 C CA . ARG A 1 62 ? -15.410 10.221 11.117 1.00 21.11 62 ARG A CA 10
ATOM 11944 C C . ARG A 1 62 ? -14.487 9.303 10.321 1.00 2.30 62 ARG A C 10
ATOM 11945 O O . ARG A 1 62 ? -14.886 8.215 9.904 1.00 72.00 62 ARG A O 10
ATOM 11966 N N . TYR A 1 63 ? -13.253 9.748 10.114 1.00 70.44 63 TYR A N 10
ATOM 11967 C CA . TYR A 1 63 ? -12.275 8.968 9.365 1.00 3.02 63 TYR A CA 10
ATOM 11968 C C . TYR A 1 63 ? -10.860 9.242 9.867 1.00 23.30 63 TYR A C 10
ATOM 11969 O O . TYR A 1 63 ? -10.646 10.116 10.707 1.00 21.44 63 TYR A O 10
ATOM 11987 N N . VAL A 1 64 ? -9.897 8.490 9.344 1.00 11.40 64 VAL A N 10
ATOM 11988 C CA . VAL A 1 64 ? -8.502 8.651 9.736 1.00 63.21 64 VAL A CA 10
ATOM 11989 C C . VAL A 1 64 ? -7.647 9.093 8.554 1.00 31.14 64 VAL A C 10
ATOM 11990 O O . VAL A 1 64 ? -7.677 8.479 7.488 1.00 4.43 64 VAL A O 10
ATOM 12003 N N . MET A 1 65 ? -6.884 10.163 8.752 1.00 71.44 65 MET A N 10
ATOM 12004 C CA . MET A 1 65 ? -6.018 10.687 7.702 1.00 74.52 65 MET A CA 10
ATOM 12005 C C . MET A 1 65 ? -4.551 10.600 8.112 1.00 21.12 65 MET A C 10
ATOM 12006 O O . MET A 1 65 ? -4.236 10.438 9.290 1.00 5.15 65 MET A O 10
ATOM 12020 N N . ASN A 1 66 ? -3.659 10.707 7.133 1.00 61.41 66 ASN A N 10
ATOM 12021 C CA . ASN A 1 66 ? -2.225 10.639 7.393 1.00 64.03 66 ASN A CA 10
ATOM 12022 C C . ASN A 1 66 ? -1.704 11.975 7.916 1.00 53.34 66 ASN A C 10
ATOM 12023 O O . ASN A 1 66 ? -2.481 12.882 8.214 1.00 13.52 66 ASN A O 10
ATOM 12034 N N . GLN A 1 67 ? -0.384 12.087 8.024 1.00 52.31 67 GLN A N 10
ATOM 12035 C CA . GLN A 1 67 ? 0.241 13.310 8.510 1.00 23.22 67 GLN A CA 10
ATOM 12036 C C . GLN A 1 67 ? -0.004 14.467 7.546 1.00 50.10 67 GLN A C 10
ATOM 12037 O O . GLN A 1 67 ? 0.076 14.302 6.329 1.00 15.00 67 GLN A O 10
ATOM 12051 N N . VAL A 1 68 ? -0.303 15.639 8.099 1.00 15.30 68 VAL A N 10
ATOM 12052 C CA . VAL A 1 68 ? -0.559 16.823 7.289 1.00 72.33 68 VAL A CA 10
ATOM 12053 C C . VAL A 1 68 ? 0.041 18.069 7.931 1.00 74.21 68 VAL A C 10
ATOM 12054 O O . VAL A 1 68 ? -0.165 18.329 9.116 1.00 65.43 68 VAL A O 10
ATOM 12067 N N . GLY A 1 69 ? 0.785 18.836 7.141 1.00 71.23 69 GLY A N 10
ATOM 12068 C CA . GLY A 1 69 ? 1.404 20.046 7.650 1.00 71.50 69 GLY A CA 10
ATOM 12069 C C . GLY A 1 69 ? 0.384 21.079 8.086 1.00 25.12 69 GLY A C 10
ATOM 12070 O O . GLY A 1 69 ? -0.548 21.393 7.346 1.00 12.23 69 GLY A O 10
ATOM 12074 N N . SER A 1 70 ? 0.559 21.608 9.293 1.00 53.32 70 SER A N 10
ATOM 12075 C CA . SER A 1 70 ? -0.357 22.608 9.830 1.00 75.10 70 SER A CA 10
ATOM 12076 C C . SER A 1 70 ? 0.399 23.658 10.638 1.00 62.04 70 SER A C 10
ATOM 12077 O O . SER A 1 70 ? 1.556 23.459 11.010 1.00 51.14 70 SER A O 10
ATOM 12085 N N . LEU A 1 71 ? -0.265 24.777 10.908 1.00 22.21 71 LEU A N 10
ATOM 12086 C CA . LEU A 1 71 ? 0.342 25.861 11.672 1.00 10.22 71 LEU A CA 10
ATOM 12087 C C . LEU A 1 71 ? -0.251 25.936 13.075 1.00 22.20 71 LEU A C 10
ATOM 12088 O O . LEU A 1 71 ? -0.924 26.907 13.424 1.00 54.32 71 LEU A O 10
ATOM 12104 N N . ALA A 1 72 ? 0.004 24.908 13.877 1.00 41.22 72 ALA A N 10
ATOM 12105 C CA . ALA A 1 72 ? -0.502 24.859 15.243 1.00 31.32 72 ALA A CA 10
ATOM 12106 C C . ALA A 1 72 ? 0.393 25.654 16.188 1.00 33.54 72 ALA A C 10
ATOM 12107 O O . ALA A 1 72 ? 1.504 25.232 16.509 1.00 61.12 72 ALA A O 10
ATOM 12114 N N . VAL A 1 73 ? -0.097 26.808 16.630 1.00 52.01 73 VAL A N 10
ATOM 12115 C CA . VAL A 1 73 ? 0.658 27.662 17.538 1.00 11.13 73 VAL A CA 10
ATOM 12116 C C . VAL A 1 73 ? -0.271 28.440 18.462 1.00 51.12 73 VAL A C 10
ATOM 12117 O O . VAL A 1 73 ? -1.299 28.960 18.030 1.00 41.34 73 VAL A O 10
ATOM 12130 N N . ASN A 1 74 ? 0.098 28.516 19.737 1.00 3.01 74 ASN A N 10
ATOM 12131 C CA . ASN A 1 74 ? -0.705 29.232 20.723 1.00 13.01 74 ASN A CA 10
ATOM 12132 C C . ASN A 1 74 ? -0.475 30.737 20.622 1.00 22.21 74 ASN A C 10
ATOM 12133 O O . ASN A 1 74 ? 0.639 31.190 20.356 1.00 4.33 74 ASN A O 10
ATOM 12144 N N . VAL A 1 75 ? -1.536 31.508 20.837 1.00 74.22 75 VAL A N 10
ATOM 12145 C CA . VAL A 1 75 ? -1.451 32.962 20.772 1.00 73.32 75 VAL A CA 10
ATOM 12146 C C . VAL A 1 75 ? -1.604 33.584 22.155 1.00 42.51 75 VAL A C 10
ATOM 12147 O O . VAL A 1 75 ? -2.693 34.013 22.538 1.00 64.33 75 VAL A O 10
ATOM 12160 N N . THR A 1 76 ? -0.507 33.628 22.903 1.00 21.52 76 THR A N 10
ATOM 12161 C CA . THR A 1 76 ? -0.519 34.197 24.245 1.00 13.45 76 THR A CA 10
ATOM 12162 C C . THR A 1 76 ? 0.047 35.612 24.248 1.00 33.14 76 THR A C 10
ATOM 12163 O O . THR A 1 76 ? 0.588 36.076 23.244 1.00 4.42 76 THR A O 10
ATOM 12174 N N . MET A 1 77 ? -0.078 36.293 25.382 1.00 1.21 77 MET A N 10
ATOM 12175 C CA . MET A 1 77 ? 0.424 37.656 25.516 1.00 52.34 77 MET A CA 10
ATOM 12176 C C . MET A 1 77 ? 0.732 37.981 26.973 1.00 23.54 77 MET A C 10
ATOM 12177 O O . MET A 1 77 ? 1.756 37.559 27.512 1.00 32.43 77 MET A O 10
ATOM 12191 N N . GLY A 1 1 ? -1.458 4.379 -8.315 1.00 13.00 1 GLY A N 11
ATOM 12192 C CA . GLY A 1 1 ? -1.232 4.798 -6.944 1.00 45.03 1 GLY A CA 11
ATOM 12193 C C . GLY A 1 1 ? -1.778 3.804 -5.937 1.00 74.04 1 GLY A C 11
ATOM 12194 O O . GLY A 1 1 ? -2.966 3.486 -5.951 1.00 54.34 1 GLY A O 11
ATOM 12198 N N . MET A 1 2 ? -0.907 3.313 -5.061 1.00 12.03 2 MET A N 11
ATOM 12199 C CA . MET A 1 2 ? -1.310 2.350 -4.043 1.00 21.04 2 MET A CA 11
ATOM 12200 C C . MET A 1 2 ? -2.477 2.885 -3.220 1.00 63.44 2 MET A C 11
ATOM 12201 O O . MET A 1 2 ? -2.789 4.075 -3.269 1.00 10.44 2 MET A O 11
ATOM 12215 N N . ILE A 1 3 ? -3.116 1.999 -2.463 1.00 15.35 3 ILE A N 11
ATOM 12216 C CA . ILE A 1 3 ? -4.248 2.384 -1.628 1.00 54.20 3 ILE A CA 11
ATOM 12217 C C . ILE A 1 3 ? -3.850 3.462 -0.625 1.00 31.32 3 ILE A C 11
ATOM 12218 O O . ILE A 1 3 ? -4.686 4.243 -0.173 1.00 53.54 3 ILE A O 11
ATOM 12234 N N . LEU A 1 4 ? -2.566 3.498 -0.283 1.00 51.23 4 LEU A N 11
ATOM 12235 C CA . LEU A 1 4 ? -2.055 4.482 0.665 1.00 1.31 4 LEU A CA 11
ATOM 12236 C C . LEU A 1 4 ? -2.046 5.877 0.051 1.00 72.34 4 LEU A C 11
ATOM 12237 O O . LEU A 1 4 ? -2.628 6.812 0.600 1.00 13.25 4 LEU A O 11
ATOM 12253 N N . ASN A 1 5 ? -1.382 6.010 -1.093 1.00 21.53 5 ASN A N 11
ATOM 12254 C CA . ASN A 1 5 ? -1.298 7.291 -1.784 1.00 52.03 5 ASN A CA 11
ATOM 12255 C C . ASN A 1 5 ? -2.660 7.702 -2.336 1.00 20.23 5 ASN A C 11
ATOM 12256 O O . ASN A 1 5 ? -2.974 8.889 -2.421 1.00 65.24 5 ASN A O 11
ATOM 12267 N N . GLU A 1 6 ? -3.464 6.712 -2.711 1.00 23.41 6 GLU A N 11
ATOM 12268 C CA . GLU A 1 6 ? -4.792 6.970 -3.255 1.00 70.34 6 GLU A CA 11
ATOM 12269 C C . GLU A 1 6 ? -5.690 7.625 -2.209 1.00 51.30 6 GLU A C 11
ATOM 12270 O O . GLU A 1 6 ? -6.252 8.697 -2.439 1.00 33.54 6 GLU A O 11
ATOM 12282 N N . LEU A 1 7 ? -5.821 6.973 -1.060 1.00 44.31 7 LEU A N 11
ATOM 12283 C CA . LEU A 1 7 ? -6.652 7.489 0.023 1.00 12.15 7 LEU A CA 11
ATOM 12284 C C . LEU A 1 7 ? -6.041 8.751 0.623 1.00 53.23 7 LEU A C 11
ATOM 12285 O O . LEU A 1 7 ? -6.751 9.608 1.149 1.00 63.11 7 LEU A O 11
ATOM 12301 N N . LYS A 1 8 ? -4.720 8.861 0.538 1.00 20.21 8 LYS A N 11
ATOM 12302 C CA . LYS A 1 8 ? -4.012 10.020 1.069 1.00 4.14 8 LYS A CA 11
ATOM 12303 C C . LYS A 1 8 ? -4.458 11.298 0.368 1.00 44.43 8 LYS A C 11
ATOM 12304 O O . LYS A 1 8 ? -4.838 12.273 1.018 1.00 22.44 8 LYS A O 11
ATOM 12323 N N . ALA A 1 9 ? -4.413 11.287 -0.959 1.00 34.32 9 ALA A N 11
ATOM 12324 C CA . ALA A 1 9 ? -4.817 12.445 -1.747 1.00 33.22 9 ALA A CA 11
ATOM 12325 C C . ALA A 1 9 ? -6.335 12.577 -1.792 1.00 42.14 9 ALA A C 11
ATOM 12326 O O . ALA A 1 9 ? -6.870 13.683 -1.862 1.00 23.11 9 ALA A O 11
ATOM 12333 N N . ALA A 1 10 ? -7.025 11.441 -1.749 1.00 72.43 10 ALA A N 11
ATOM 12334 C CA . ALA A 1 10 ? -8.482 11.431 -1.782 1.00 11.04 10 ALA A CA 11
ATOM 12335 C C . ALA A 1 10 ? -9.065 12.067 -0.524 1.00 22.44 10 ALA A C 11
ATOM 12336 O O . ALA A 1 10 ? -9.944 12.924 -0.602 1.00 4.21 10 ALA A O 11
ATOM 12343 N N . ILE A 1 11 ? -8.568 11.639 0.632 1.00 55.10 11 ILE A N 11
ATOM 12344 C CA . ILE A 1 11 ? -9.040 12.168 1.906 1.00 2.24 11 ILE A CA 11
ATOM 12345 C C . ILE A 1 11 ? -8.557 13.598 2.121 1.00 15.22 11 ILE A C 11
ATOM 12346 O O . ILE A 1 11 ? -9.274 14.429 2.679 1.00 4.22 11 ILE A O 11
ATOM 12362 N N . GLU A 1 12 ? -7.338 13.878 1.672 1.00 73.52 12 GLU A N 11
ATOM 12363 C CA . GLU A 1 12 ? -6.760 15.210 1.815 1.00 61.33 12 GLU A CA 11
ATOM 12364 C C . GLU A 1 12 ? -7.439 16.201 0.876 1.00 75.04 12 GLU A C 11
ATOM 12365 O O . GLU A 1 12 ? -7.488 17.401 1.152 1.00 0.45 12 GLU A O 11
ATOM 12377 N N . SER A 1 13 ? -7.962 15.693 -0.235 1.00 11.11 13 SER A N 11
ATOM 12378 C CA . SER A 1 13 ? -8.635 16.534 -1.218 1.00 1.52 13 SER A CA 11
ATOM 12379 C C . SER A 1 13 ? -10.042 16.895 -0.752 1.00 2.22 13 SER A C 11
ATOM 12380 O O . SER A 1 13 ? -10.356 18.065 -0.530 1.00 21.55 13 SER A O 11
ATOM 12388 N N . LYS A 1 14 ? -10.888 15.881 -0.604 1.00 62.42 14 LYS A N 11
ATOM 12389 C CA . LYS A 1 14 ? -12.263 16.088 -0.163 1.00 63.41 14 LYS A CA 11
ATOM 12390 C C . LYS A 1 14 ? -12.581 15.219 1.050 1.00 71.33 14 LYS A C 11
ATOM 12391 O O . LYS A 1 14 ? -11.693 14.592 1.626 1.00 65.23 14 LYS A O 11
ATOM 12410 N N . ASN A 1 15 ? -13.854 15.187 1.432 1.00 72.23 15 ASN A N 11
ATOM 12411 C CA . ASN A 1 15 ? -14.289 14.395 2.576 1.00 3.21 15 ASN A CA 11
ATOM 12412 C C . ASN A 1 15 ? -13.813 12.951 2.450 1.00 62.32 15 ASN A C 11
ATOM 12413 O O . ASN A 1 15 ? -14.278 12.206 1.589 1.00 44.23 15 ASN A O 11
ATOM 12424 N N . GLY A 1 16 ? -12.881 12.563 3.317 1.00 54.24 16 GLY A N 11
ATOM 12425 C CA . GLY A 1 16 ? -12.358 11.211 3.287 1.00 22.23 16 GLY A CA 11
ATOM 12426 C C . GLY A 1 16 ? -13.399 10.176 3.667 1.00 54.01 16 GLY A C 11
ATOM 12427 O O . GLY A 1 16 ? -14.579 10.496 3.802 1.00 53.20 16 GLY A O 11
ATOM 12431 N N . ALA A 1 17 ? -12.962 8.933 3.838 1.00 33.11 17 ALA A N 11
ATOM 12432 C CA . ALA A 1 17 ? -13.864 7.850 4.204 1.00 2.43 17 ALA A CA 11
ATOM 12433 C C . ALA A 1 17 ? -13.551 7.322 5.600 1.00 73.42 17 ALA A C 11
ATOM 12434 O O . ALA A 1 17 ? -12.617 7.786 6.256 1.00 10.11 17 ALA A O 11
ATOM 12441 N N . THR A 1 18 ? -14.337 6.349 6.051 1.00 54.22 18 THR A N 11
ATOM 12442 C CA . THR A 1 18 ? -14.145 5.760 7.370 1.00 74.22 18 THR A CA 11
ATOM 12443 C C . THR A 1 18 ? -13.354 4.460 7.282 1.00 34.24 18 THR A C 11
ATOM 12444 O O . THR A 1 18 ? -12.841 4.106 6.220 1.00 73.42 18 THR A O 11
ATOM 12455 N N . ARG A 1 19 ? -13.259 3.753 8.402 1.00 13.21 19 ARG A N 11
ATOM 12456 C CA . ARG A 1 19 ? -12.530 2.492 8.450 1.00 24.23 19 ARG A CA 11
ATOM 12457 C C . ARG A 1 19 ? -13.188 1.448 7.552 1.00 0.04 19 ARG A C 11
ATOM 12458 O O . ARG A 1 19 ? -12.551 0.478 7.141 1.00 65.25 19 ARG A O 11
ATOM 12479 N N . GLN A 1 20 ? -14.466 1.655 7.252 1.00 2.03 20 GLN A N 11
ATOM 12480 C CA . GLN A 1 20 ? -15.210 0.731 6.404 1.00 61.12 20 GLN A CA 11
ATOM 12481 C C . GLN A 1 20 ? -14.786 0.868 4.945 1.00 64.45 20 GLN A C 11
ATOM 12482 O O . GLN A 1 20 ? -14.303 -0.086 4.338 1.00 23.53 20 GLN A O 11
ATOM 12496 N N . GLU A 1 21 ? -14.970 2.062 4.391 1.00 31.03 21 GLU A N 11
ATOM 12497 C CA . GLU A 1 21 ? -14.607 2.323 3.004 1.00 31.24 21 GLU A CA 11
ATOM 12498 C C . GLU A 1 21 ? -13.129 2.027 2.763 1.00 0.45 21 GLU A C 11
ATOM 12499 O O . GLU A 1 21 ? -12.740 1.594 1.677 1.00 12.41 21 GLU A O 11
ATOM 12511 N N . LEU A 1 22 ? -12.311 2.263 3.782 1.00 3.11 22 LEU A N 11
ATOM 12512 C CA . LEU A 1 22 ? -10.876 2.022 3.683 1.00 11.42 22 LEU A CA 11
ATOM 12513 C C . LEU A 1 22 ? -10.584 0.534 3.516 1.00 4.42 22 LEU A C 11
ATOM 12514 O O . LEU A 1 22 ? -9.957 0.119 2.542 1.00 52.32 22 LEU A O 11
ATOM 12530 N N . ALA A 1 23 ? -11.044 -0.265 4.475 1.00 31.35 23 ALA A N 11
ATOM 12531 C CA . ALA A 1 23 ? -10.836 -1.707 4.432 1.00 22.01 23 ALA A CA 11
ATOM 12532 C C . ALA A 1 23 ? -11.525 -2.326 3.220 1.00 24.11 23 ALA A C 11
ATOM 12533 O O . ALA A 1 23 ? -11.091 -3.358 2.709 1.00 13.11 23 ALA A O 11
ATOM 12540 N N . ARG A 1 24 ? -12.600 -1.689 2.767 1.00 65.14 24 ARG A N 11
ATOM 12541 C CA . ARG A 1 24 ? -13.349 -2.179 1.618 1.00 52.40 24 ARG A CA 11
ATOM 12542 C C . ARG A 1 24 ? -12.539 -2.024 0.334 1.00 25.22 24 ARG A C 11
ATOM 12543 O O . ARG A 1 24 ? -12.378 -2.977 -0.428 1.00 14.34 24 ARG A O 11
ATOM 12564 N N . ARG A 1 25 ? -12.032 -0.819 0.103 1.00 72.54 25 ARG A N 11
ATOM 12565 C CA . ARG A 1 25 ? -11.239 -0.538 -1.089 1.00 41.32 25 ARG A CA 11
ATOM 12566 C C . ARG A 1 25 ? -10.022 -1.456 -1.160 1.00 3.34 25 ARG A C 11
ATOM 12567 O O . ARG A 1 25 ? -9.702 -1.998 -2.218 1.00 70.20 25 ARG A O 11
ATOM 12588 N N . PHE A 1 26 ? -9.348 -1.626 -0.028 1.00 71.02 26 PHE A N 11
ATOM 12589 C CA . PHE A 1 26 ? -8.165 -2.476 0.038 1.00 14.23 26 PHE A CA 11
ATOM 12590 C C . PHE A 1 26 ? -8.558 -3.950 0.085 1.00 15.04 26 PHE A C 11
ATOM 12591 O O . PHE A 1 26 ? -7.739 -4.830 -0.179 1.00 62.12 26 PHE A O 11
ATOM 12608 N N . ALA A 1 27 ? -9.817 -4.211 0.422 1.00 31.43 27 ALA A N 11
ATOM 12609 C CA . ALA A 1 27 ? -10.319 -5.577 0.502 1.00 24.50 27 ALA A CA 11
ATOM 12610 C C . ALA A 1 27 ? -9.601 -6.363 1.594 1.00 20.11 27 ALA A C 11
ATOM 12611 O O . ALA A 1 27 ? -9.142 -7.482 1.368 1.00 21.54 27 ALA A O 11
ATOM 12618 N N . LEU A 1 28 ? -9.507 -5.769 2.779 1.00 61.22 28 LEU A N 11
ATOM 12619 C CA . LEU A 1 28 ? -8.842 -6.413 3.907 1.00 43.51 28 LEU A CA 11
ATOM 12620 C C . LEU A 1 28 ? -9.516 -6.036 5.223 1.00 31.24 28 LEU A C 11
ATOM 12621 O O . LEU A 1 28 ? -10.410 -5.191 5.254 1.00 32.31 28 LEU A O 11
ATOM 12637 N N . SER A 1 29 ? -9.077 -6.666 6.308 1.00 22.32 29 SER A N 11
ATOM 12638 C CA . SER A 1 29 ? -9.638 -6.397 7.626 1.00 5.21 29 SER A CA 11
ATOM 12639 C C . SER A 1 29 ? -9.390 -4.949 8.037 1.00 65.41 29 SER A C 11
ATOM 12640 O O . SER A 1 29 ? -8.334 -4.384 7.752 1.00 2.41 29 SER A O 11
ATOM 12648 N N . GLU A 1 30 ? -10.371 -4.355 8.709 1.00 63.24 30 GLU A N 11
ATOM 12649 C CA . GLU A 1 30 ? -10.260 -2.971 9.159 1.00 23.35 30 GLU A CA 11
ATOM 12650 C C . GLU A 1 30 ? -9.051 -2.793 10.074 1.00 20.41 30 GLU A C 11
ATOM 12651 O O . GLU A 1 30 ? -8.449 -1.720 10.123 1.00 15.20 30 GLU A O 11
ATOM 12663 N N . ASP A 1 31 ? -8.701 -3.851 10.796 1.00 62.31 31 ASP A N 11
ATOM 12664 C CA . ASP A 1 31 ? -7.564 -3.813 11.708 1.00 50.42 31 ASP A CA 11
ATOM 12665 C C . ASP A 1 31 ? -6.249 -3.758 10.937 1.00 33.00 31 ASP A C 11
ATOM 12666 O O . ASP A 1 31 ? -5.283 -3.139 11.380 1.00 1.42 31 ASP A O 11
ATOM 12675 N N . GLY A 1 32 ? -6.221 -4.411 9.779 1.00 41.12 32 GLY A N 11
ATOM 12676 C CA . GLY A 1 32 ? -5.020 -4.425 8.965 1.00 1.20 32 GLY A CA 11
ATOM 12677 C C . GLY A 1 32 ? -4.813 -3.124 8.214 1.00 43.23 32 GLY A C 11
ATOM 12678 O O . GLY A 1 32 ? -3.722 -2.554 8.237 1.00 34.13 32 GLY A O 11
ATOM 12682 N N . ILE A 1 33 ? -5.861 -2.655 7.546 1.00 41.11 33 ILE A N 11
ATOM 12683 C CA . ILE A 1 33 ? -5.788 -1.414 6.786 1.00 13.23 33 ILE A CA 11
ATOM 12684 C C . ILE A 1 33 ? -5.495 -0.227 7.696 1.00 2.12 33 ILE A C 11
ATOM 12685 O O . ILE A 1 33 ? -4.783 0.702 7.313 1.00 22.24 33 ILE A O 11
ATOM 12701 N N . ASP A 1 34 ? -6.046 -0.265 8.905 1.00 55.21 34 ASP A N 11
ATOM 12702 C CA . ASP A 1 34 ? -5.841 0.806 9.872 1.00 52.14 34 ASP A CA 11
ATOM 12703 C C . ASP A 1 34 ? -4.435 0.745 10.461 1.00 23.32 34 ASP A C 11
ATOM 12704 O O . ASP A 1 34 ? -3.763 1.767 10.596 1.00 0.11 34 ASP A O 11
ATOM 12713 N N . ALA A 1 35 ? -3.998 -0.460 10.811 1.00 4.12 35 ALA A N 11
ATOM 12714 C CA . ALA A 1 35 ? -2.672 -0.655 11.385 1.00 51.12 35 ALA A CA 11
ATOM 12715 C C . ALA A 1 35 ? -1.581 -0.334 10.368 1.00 5.42 35 ALA A C 11
ATOM 12716 O O . ALA A 1 35 ? -0.588 0.315 10.693 1.00 24.21 35 ALA A O 11
ATOM 12723 N N . MET A 1 36 ? -1.774 -0.796 9.136 1.00 53.04 36 MET A N 11
ATOM 12724 C CA . MET A 1 36 ? -0.806 -0.557 8.072 1.00 32.13 36 MET A CA 11
ATOM 12725 C C . MET A 1 36 ? -0.661 0.935 7.794 1.00 21.44 36 MET A C 11
ATOM 12726 O O . MET A 1 36 ? 0.446 1.475 7.814 1.00 71.53 36 MET A O 11
ATOM 12740 N N . LEU A 1 37 ? -1.782 1.596 7.534 1.00 0.34 37 LEU A N 11
ATOM 12741 C CA . LEU A 1 37 ? -1.780 3.027 7.251 1.00 33.21 37 LEU A CA 11
ATOM 12742 C C . LEU A 1 37 ? -1.192 3.813 8.419 1.00 3.15 37 LEU A C 11
ATOM 12743 O O . LEU A 1 37 ? -0.581 4.862 8.228 1.00 74.44 37 LEU A O 11
ATOM 12759 N N . ALA A 1 38 ? -1.379 3.293 9.628 1.00 32.14 38 ALA A N 11
ATOM 12760 C CA . ALA A 1 38 ? -0.863 3.943 10.826 1.00 53.33 38 ALA A CA 11
ATOM 12761 C C . ALA A 1 38 ? 0.653 3.809 10.914 1.00 4.13 38 ALA A C 11
ATOM 12762 O O . ALA A 1 38 ? 1.336 4.693 11.430 1.00 62.43 38 ALA A O 11
ATOM 12769 N N . VAL A 1 39 ? 1.174 2.695 10.408 1.00 44.44 39 VAL A N 11
ATOM 12770 C CA . VAL A 1 39 ? 2.610 2.444 10.430 1.00 54.11 39 VAL A CA 11
ATOM 12771 C C . VAL A 1 39 ? 3.322 3.231 9.334 1.00 45.21 39 VAL A C 11
ATOM 12772 O O . VAL A 1 39 ? 4.506 3.545 9.452 1.00 2.33 39 VAL A O 11
ATOM 12785 N N . TRP A 1 40 ? 2.591 3.545 8.272 1.00 35.33 40 TRP A N 11
ATOM 12786 C CA . TRP A 1 40 ? 3.152 4.296 7.154 1.00 24.50 40 TRP A CA 11
ATOM 12787 C C . TRP A 1 40 ? 3.119 5.794 7.434 1.00 33.42 40 TRP A C 11
ATOM 12788 O O . TRP A 1 40 ? 3.981 6.541 6.968 1.00 54.12 40 TRP A O 11
ATOM 12809 N N . ILE A 1 41 ? 2.121 6.228 8.196 1.00 4.03 41 ILE A N 11
ATOM 12810 C CA . ILE A 1 41 ? 1.978 7.637 8.538 1.00 53.11 41 ILE A CA 11
ATOM 12811 C C . ILE A 1 41 ? 2.874 8.012 9.713 1.00 44.33 41 ILE A C 11
ATOM 12812 O O . ILE A 1 41 ? 3.375 9.133 9.794 1.00 44.43 41 ILE A O 11
ATOM 12828 N N . LYS A 1 42 ? 3.073 7.064 10.623 1.00 2.50 42 LYS A N 11
ATOM 12829 C CA . LYS A 1 42 ? 3.911 7.292 11.795 1.00 23.43 42 LYS A CA 11
ATOM 12830 C C . LYS A 1 42 ? 4.542 5.987 12.274 1.00 15.41 42 LYS A C 11
ATOM 12831 O O . LYS A 1 42 ? 5.734 5.754 12.077 1.00 1.44 42 LYS A O 11
ATOM 12850 N N . LYS A 1 43 ? 3.733 5.141 12.903 1.00 12.34 43 LYS A N 11
ATOM 12851 C CA . LYS A 1 43 ? 4.209 3.859 13.408 1.00 70.44 43 LYS A CA 11
ATOM 12852 C C . LYS A 1 43 ? 3.046 2.994 13.881 1.00 10.24 43 LYS A C 11
ATOM 12853 O O . LYS A 1 43 ? 3.040 1.780 13.676 1.00 43.34 43 LYS A O 11
ATOM 12872 N N . GLY A 1 44 ? 2.062 3.627 14.511 1.00 41.31 44 GLY A N 11
ATOM 12873 C CA . GLY A 1 44 ? 0.906 2.899 15.001 1.00 31.05 44 GLY A CA 11
ATOM 12874 C C . GLY A 1 44 ? 0.039 3.737 15.919 1.00 62.03 44 GLY A C 11
ATOM 12875 O O . GLY A 1 44 ? -0.028 3.485 17.122 1.00 41.30 44 GLY A O 11
ATOM 12879 N N . VAL A 1 45 ? -0.626 4.738 15.352 1.00 50.41 45 VAL A N 11
ATOM 12880 C CA . VAL A 1 45 ? -1.494 5.616 16.128 1.00 74.35 45 VAL A CA 11
ATOM 12881 C C . VAL A 1 45 ? -2.902 5.653 15.545 1.00 64.22 45 VAL A C 11
ATOM 12882 O O . VAL A 1 45 ? -3.635 6.626 15.726 1.00 12.11 45 VAL A O 11
ATOM 12895 N N . LEU A 1 46 ? -3.275 4.587 14.848 1.00 10.43 46 LEU A N 11
ATOM 12896 C CA . LEU A 1 46 ? -4.598 4.495 14.238 1.00 62.33 46 LEU A CA 11
ATOM 12897 C C . LEU A 1 46 ? -4.848 5.670 13.299 1.00 71.41 46 LEU A C 11
ATOM 12898 O O . LEU A 1 46 ? -5.987 6.098 13.112 1.00 63.33 46 LEU A O 11
ATOM 12914 N N . SER A 1 47 ? -3.775 6.187 12.708 1.00 72.42 47 SER A N 11
ATOM 12915 C CA . SER A 1 47 ? -3.877 7.314 11.789 1.00 13.32 47 SER A CA 11
ATOM 12916 C C . SER A 1 47 ? -4.532 8.513 12.469 1.00 23.52 47 SER A C 11
ATOM 12917 O O . SER A 1 47 ? -4.733 8.517 13.683 1.00 45.12 47 SER A O 11
ATOM 12925 N N . ARG A 1 48 ? -4.861 9.528 11.678 1.00 31.42 48 ARG A N 11
ATOM 12926 C CA . ARG A 1 48 ? -5.491 10.733 12.202 1.00 22.20 48 ARG A CA 11
ATOM 12927 C C . ARG A 1 48 ? -6.996 10.715 11.945 1.00 70.45 48 ARG A C 11
ATOM 12928 O O . ARG A 1 48 ? -7.444 10.928 10.819 1.00 53.35 48 ARG A O 11
ATOM 12949 N N . GLN A 1 49 ? -7.768 10.460 12.997 1.00 72.54 49 GLN A N 11
ATOM 12950 C CA . GLN A 1 49 ? -9.220 10.414 12.884 1.00 42.10 49 GLN A CA 11
ATOM 12951 C C . GLN A 1 49 ? -9.845 11.722 13.361 1.00 13.33 49 GLN A C 11
ATOM 12952 O O . GLN A 1 49 ? -9.308 12.391 14.242 1.00 72.42 49 GLN A O 11
ATOM 12966 N N . GLN A 1 50 ? -10.981 12.078 12.770 1.00 41.02 50 GLN A N 11
ATOM 12967 C CA . GLN A 1 50 ? -11.678 13.306 13.135 1.00 31.33 50 GLN A CA 11
ATOM 12968 C C . GLN A 1 50 ? -13.185 13.146 12.970 1.00 3.23 50 GLN A C 11
ATOM 12969 O O . GLN A 1 50 ? -13.662 12.688 11.931 1.00 63.12 50 GLN A O 11
ATOM 12983 N N . TYR A 1 51 ? -13.931 13.525 14.002 1.00 12.01 51 TYR A N 11
ATOM 12984 C CA . TYR A 1 51 ?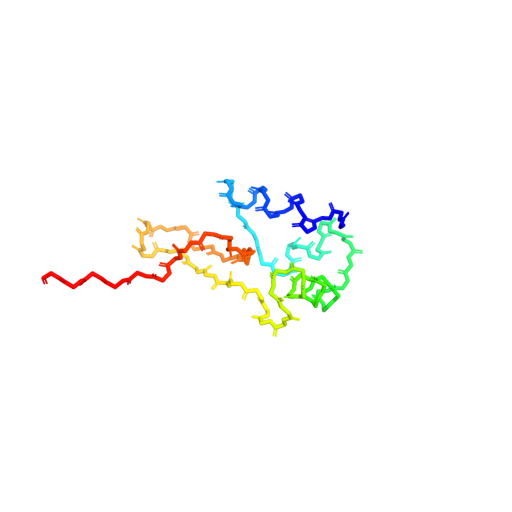 -15.386 13.421 13.974 1.00 21.43 51 TYR A CA 11
ATOM 12985 C C . TYR A 1 51 ? -16.004 14.615 13.255 1.00 74.51 51 TYR A C 11
ATOM 12986 O O . TYR A 1 51 ? -15.499 15.735 13.341 1.00 60.04 51 TYR A O 11
ATOM 13004 N N . ILE A 1 52 ? -17.099 14.369 12.544 1.00 44.13 52 ILE A N 11
ATOM 13005 C CA . ILE A 1 52 ? -17.787 15.424 11.810 1.00 44.33 52 ILE A CA 11
ATOM 13006 C C . ILE A 1 52 ? -19.264 15.481 12.188 1.00 33.44 52 ILE A C 11
ATOM 13007 O O . ILE A 1 52 ? -20.051 14.627 11.783 1.00 10.53 52 ILE A O 11
ATOM 13023 N N . ASN A 1 53 ? -19.632 16.495 12.964 1.00 33.32 53 ASN A N 11
ATOM 13024 C CA . ASN A 1 53 ? -21.015 16.666 13.395 1.00 21.11 53 ASN A CA 11
ATOM 13025 C C . ASN A 1 53 ? -21.167 17.915 14.256 1.00 75.34 53 ASN A C 11
ATOM 13026 O O . ASN A 1 53 ? -22.188 18.601 14.198 1.00 72.43 53 ASN A O 11
ATOM 13037 N N . ALA A 1 54 ? -20.143 18.207 15.052 1.00 34.24 54 ALA A N 11
ATOM 13038 C CA . ALA A 1 54 ? -20.161 19.376 15.923 1.00 14.12 54 ALA A CA 11
ATOM 13039 C C . ALA A 1 54 ? -21.314 19.301 16.918 1.00 40.33 54 ALA A C 11
ATOM 13040 O O . ALA A 1 54 ? -21.793 20.325 17.404 1.00 15.23 54 ALA A O 11
ATOM 13047 N N . GLU A 1 55 ? -21.754 18.083 17.216 1.00 44.21 55 GLU A N 11
ATOM 13048 C CA . GLU A 1 55 ? -22.853 17.877 18.153 1.00 70.13 55 GLU A CA 11
ATOM 13049 C C . GLU A 1 55 ? -24.095 18.646 17.713 1.00 2.44 55 GLU A C 11
ATOM 13050 O O . GLU A 1 55 ? -24.936 19.012 18.534 1.00 24.51 55 GLU A O 11
ATOM 13062 N N . ASP A 1 56 ? -24.203 18.888 16.411 1.00 5.34 56 ASP A N 11
ATOM 13063 C CA . ASP A 1 56 ? -25.343 19.612 15.860 1.00 1.13 56 ASP A CA 11
ATOM 13064 C C . ASP A 1 56 ? -25.649 19.144 14.440 1.00 74.12 56 ASP A C 11
ATOM 13065 O O . ASP A 1 56 ? -26.176 19.904 13.628 1.00 25.42 56 ASP A O 11
ATOM 13074 N N . GLU A 1 57 ? -25.313 17.892 14.149 1.00 24.12 57 GLU A N 11
ATOM 13075 C CA . GLU A 1 57 ? -25.550 17.326 12.826 1.00 1.41 57 GLU A CA 11
ATOM 13076 C C . GLU A 1 57 ? -26.463 16.106 12.913 1.00 1.04 57 GLU A C 11
ATOM 13077 O O . GLU A 1 57 ? -27.263 15.850 12.012 1.00 20.42 57 GLU A O 11
ATOM 13089 N N . VAL A 1 58 ? -26.337 15.356 14.003 1.00 44.20 58 VAL A N 11
ATOM 13090 C CA . VAL A 1 58 ? -27.151 14.163 14.209 1.00 72.30 58 VAL A CA 11
ATOM 13091 C C . VAL A 1 58 ? -26.833 13.097 13.167 1.00 4.53 58 VAL A C 11
ATOM 13092 O O . VAL A 1 58 ? -27.733 12.550 12.529 1.00 0.12 58 VAL A O 11
ATOM 13105 N N . VAL A 1 59 ? -25.548 12.803 13.000 1.00 62.03 59 VAL A N 11
ATOM 13106 C CA . VAL A 1 59 ? -25.111 11.799 12.038 1.00 33.44 59 VAL A CA 11
ATOM 13107 C C . VAL A 1 59 ? -23.897 11.035 12.553 1.00 23.03 59 VAL A C 11
ATOM 13108 O O . VAL A 1 59 ? -23.840 9.808 12.466 1.00 53.31 59 VAL A O 11
ATOM 13121 N N . ARG A 1 60 ? -22.927 11.768 13.090 1.00 44.25 60 ARG A N 11
ATOM 13122 C CA . ARG A 1 60 ? -21.714 11.159 13.620 1.00 65.32 60 ARG A CA 11
ATOM 13123 C C . ARG A 1 60 ? -20.943 10.436 12.520 1.00 4.25 60 ARG A C 11
ATOM 13124 O O . ARG A 1 60 ? -21.096 9.228 12.332 1.00 1.43 60 ARG A O 11
ATOM 13145 N N . VAL A 1 61 ? -20.116 11.181 11.795 1.00 13.33 61 VAL A N 11
ATOM 13146 C CA . VAL A 1 61 ? -19.322 10.611 10.712 1.00 41.43 61 VAL A CA 11
ATOM 13147 C C . VAL A 1 61 ? -17.856 11.009 10.839 1.00 24.34 61 VAL A C 11
ATOM 13148 O O . VAL A 1 61 ? -17.504 12.177 10.686 1.00 73.22 61 VAL A O 11
ATOM 13161 N N . ARG A 1 62 ? -17.004 10.027 11.119 1.00 3.34 62 ARG A N 11
ATOM 13162 C CA . ARG A 1 62 ? -15.575 10.274 11.267 1.00 31.11 62 ARG A CA 11
ATOM 13163 C C . ARG A 1 62 ? -14.804 9.741 10.062 1.00 2.21 62 ARG A C 11
ATOM 13164 O O . ARG A 1 62 ? -15.363 9.049 9.211 1.00 61.42 62 ARG A O 11
ATOM 13185 N N . TYR A 1 63 ? -13.518 10.068 9.998 1.00 54.15 63 TYR A N 11
ATOM 13186 C CA . TYR A 1 63 ? -12.671 9.626 8.897 1.00 13.12 63 TYR A CA 11
ATOM 13187 C C . TYR A 1 63 ? -11.198 9.662 9.294 1.00 10.21 63 TYR A C 11
ATOM 13188 O O . TYR A 1 63 ? -10.743 10.597 9.953 1.00 43.30 63 TYR A O 11
ATOM 13206 N N . VAL A 1 64 ? -10.458 8.636 8.887 1.00 1.04 64 VAL A N 11
ATOM 13207 C CA . VAL A 1 64 ? -9.036 8.548 9.198 1.00 53.22 64 VAL A CA 11
ATOM 13208 C C . VAL A 1 64 ? -8.185 8.822 7.963 1.00 40.32 64 VAL A C 11
ATOM 13209 O O . VAL A 1 64 ? -8.385 8.213 6.913 1.00 74.41 64 VAL A O 11
ATOM 13222 N N . MET A 1 65 ? -7.236 9.742 8.097 1.00 72.24 65 MET A N 11
ATOM 13223 C CA . MET A 1 65 ? -6.352 10.095 6.992 1.00 52.33 65 MET A CA 11
ATOM 13224 C C . MET A 1 65 ? -4.902 9.755 7.324 1.00 13.53 65 MET A C 11
ATOM 13225 O O . MET A 1 65 ? -4.555 9.549 8.485 1.00 72.22 65 MET A O 11
ATOM 13239 N N . ASN A 1 66 ? -4.063 9.698 6.294 1.00 44.45 66 ASN A N 11
ATOM 13240 C CA . ASN A 1 66 ? -2.651 9.382 6.478 1.00 13.43 66 ASN A CA 11
ATOM 13241 C C . ASN A 1 66 ? -1.776 10.587 6.147 1.00 2.42 66 ASN A C 11
ATOM 13242 O O . ASN A 1 66 ? -0.833 10.484 5.364 1.00 63.32 66 ASN A O 11
ATOM 13253 N N . GLN A 1 67 ? -2.097 11.727 6.750 1.00 71.51 67 GLN A N 11
ATOM 13254 C CA . GLN A 1 67 ? -1.340 12.952 6.519 1.00 51.00 67 GLN A CA 11
ATOM 13255 C C . GLN A 1 67 ? -0.926 13.593 7.839 1.00 53.51 67 GLN A C 11
ATOM 13256 O O . GLN A 1 67 ? -1.446 13.245 8.900 1.00 73.31 67 GLN A O 11
ATOM 13270 N N . VAL A 1 68 ? 0.013 14.532 7.767 1.00 14.52 68 VAL A N 11
ATOM 13271 C CA . VAL A 1 68 ? 0.495 15.224 8.956 1.00 25.02 68 VAL A CA 11
ATOM 13272 C C . VAL A 1 68 ? -0.649 15.905 9.698 1.00 64.14 68 VAL A C 11
ATOM 13273 O O . VAL A 1 68 ? -1.631 16.328 9.091 1.00 4.31 68 VAL A O 11
ATOM 13286 N N . GLY A 1 69 ? -0.512 16.009 11.017 1.00 54.35 69 GLY A N 11
ATOM 13287 C CA . GLY A 1 69 ? -1.542 16.642 11.821 1.00 50.31 69 GLY A CA 11
ATOM 13288 C C . GLY A 1 69 ? -0.967 17.527 12.909 1.00 64.21 69 GLY A C 11
ATOM 13289 O O . GLY A 1 69 ? -0.741 18.718 12.696 1.00 41.13 69 GLY A O 11
ATOM 13293 N N . SER A 1 70 ? -0.729 16.944 14.080 1.00 21.23 70 SER A N 11
ATOM 13294 C CA . SER A 1 70 ? -0.181 17.688 15.208 1.00 72.01 70 SER A CA 11
ATOM 13295 C C . SER A 1 70 ? 1.324 17.467 15.324 1.00 64.22 70 SER A C 11
ATOM 13296 O O . SER A 1 70 ? 2.068 18.372 15.702 1.00 72.52 70 SER A O 11
ATOM 13304 N N . LEU A 1 71 ? 1.765 16.257 14.998 1.00 4.31 71 LEU A N 11
ATOM 13305 C CA . LEU A 1 71 ? 3.182 15.915 15.067 1.00 11.14 71 LEU A CA 11
ATOM 13306 C C . LEU A 1 71 ? 3.982 16.703 14.034 1.00 43.22 71 LEU A C 11
ATOM 13307 O O . LEU A 1 71 ? 3.498 16.981 12.938 1.00 4.33 71 LEU A O 11
ATOM 13323 N N . ALA A 1 72 ? 5.211 17.060 14.394 1.00 12.11 72 ALA A N 11
ATOM 13324 C CA . ALA A 1 72 ? 6.080 17.813 13.498 1.00 22.41 72 ALA A CA 11
ATOM 13325 C C . ALA A 1 72 ? 7.496 17.907 14.057 1.00 22.02 72 ALA A C 11
ATOM 13326 O O . ALA A 1 72 ? 8.461 17.524 13.397 1.00 62.31 72 ALA A O 11
ATOM 13333 N N . VAL A 1 73 ? 7.611 18.421 15.278 1.00 31.10 73 VAL A N 11
ATOM 13334 C CA . VAL A 1 73 ? 8.909 18.566 15.926 1.00 2.30 73 VAL A CA 11
ATOM 13335 C C . VAL A 1 73 ? 9.494 17.207 16.295 1.00 12.11 73 VAL A C 11
ATOM 13336 O O . VAL A 1 73 ? 8.789 16.198 16.306 1.00 52.25 73 VAL A O 11
ATOM 13349 N N . ASN A 1 74 ? 10.788 17.188 16.596 1.00 1.14 74 ASN A N 11
ATOM 13350 C CA . ASN A 1 74 ? 11.470 15.952 16.965 1.00 53.31 74 ASN A CA 11
ATOM 13351 C C . ASN A 1 74 ? 11.328 14.904 15.866 1.00 34.44 74 ASN A C 11
ATOM 13352 O O . ASN A 1 74 ? 10.414 14.081 15.892 1.00 24.14 74 ASN A O 11
ATOM 13363 N N . VAL A 1 75 ? 12.240 14.941 14.899 1.00 70.32 75 VAL A N 11
ATOM 13364 C CA . VAL A 1 75 ? 12.219 13.994 13.791 1.00 51.11 75 VAL A CA 11
ATOM 13365 C C . VAL A 1 75 ? 13.616 13.461 13.497 1.00 21.34 75 VAL A C 11
ATOM 13366 O O . VAL A 1 75 ? 14.616 14.030 13.937 1.00 5.03 75 VAL A O 11
ATOM 13379 N N . THR A 1 76 ? 13.680 12.364 12.748 1.00 1.05 76 THR A N 11
ATOM 13380 C CA . THR A 1 76 ? 14.955 11.753 12.395 1.00 22.35 76 THR A CA 11
ATOM 13381 C C . THR A 1 76 ? 15.245 11.907 10.906 1.00 23.31 76 THR A C 11
ATOM 13382 O O . THR A 1 76 ? 14.448 12.482 10.165 1.00 44.43 76 THR A O 11
ATOM 13393 N N . MET A 1 77 ? 16.390 11.388 10.474 1.00 5.53 77 MET A N 11
ATOM 13394 C CA . MET A 1 77 ? 16.783 11.465 9.071 1.00 41.54 77 MET A CA 11
ATOM 13395 C C . MET A 1 77 ? 16.378 10.200 8.323 1.00 11.15 77 MET A C 11
ATOM 13396 O O . MET A 1 77 ? 16.496 9.091 8.845 1.00 51.04 77 MET A O 11
ATOM 13410 N N . GLY A 1 1 ? 1.810 0.044 -1.513 1.00 13.00 1 GLY A N 12
ATOM 13411 C CA . GLY A 1 1 ? 0.764 -0.292 -2.460 1.00 45.03 1 GLY A CA 12
ATOM 13412 C C . GLY A 1 1 ? 0.246 0.921 -3.207 1.00 41.34 1 GLY A C 12
ATOM 13413 O O . GLY A 1 1 ? 0.958 1.912 -3.365 1.00 5.14 1 GLY A O 12
ATOM 13417 N N . MET A 1 2 ? -0.998 0.841 -3.670 1.00 54.23 2 MET A N 12
ATOM 13418 C CA . MET A 1 2 ? -1.610 1.942 -4.406 1.00 20.21 2 MET A CA 12
ATOM 13419 C C . MET A 1 2 ? -2.945 2.336 -3.783 1.00 40.02 2 MET A C 12
ATOM 13420 O O . MET A 1 2 ? -3.830 2.853 -4.465 1.00 61.15 2 MET A O 12
ATOM 13434 N N . ILE A 1 3 ? -3.084 2.087 -2.486 1.00 24.20 3 ILE A N 12
ATOM 13435 C CA . ILE A 1 3 ? -4.312 2.417 -1.772 1.00 51.42 3 ILE A CA 12
ATOM 13436 C C . ILE A 1 3 ? -4.068 3.503 -0.731 1.00 12.15 3 ILE A C 12
ATOM 13437 O O . ILE A 1 3 ? -4.955 4.304 -0.432 1.00 53.23 3 ILE A O 12
ATOM 13453 N N . LEU A 1 4 ? -2.858 3.526 -0.180 1.00 73.42 4 LEU A N 12
ATOM 13454 C CA . LEU A 1 4 ? -2.495 4.516 0.828 1.00 54.35 4 LEU A CA 12
ATOM 13455 C C . LEU A 1 4 ? -2.347 5.900 0.203 1.00 75.13 4 LEU A C 12
ATOM 13456 O O . LEU A 1 4 ? -2.744 6.904 0.793 1.00 64.21 4 LEU A O 12
ATOM 13472 N N . ASN A 1 5 ? -1.774 5.944 -0.996 1.00 71.53 5 ASN A N 12
ATOM 13473 C CA . ASN A 1 5 ? -1.576 7.206 -1.701 1.00 43.21 5 ASN A CA 12
ATOM 13474 C C . ASN A 1 5 ? -2.893 7.724 -2.271 1.00 4.12 5 ASN A C 12
ATOM 13475 O O . ASN A 1 5 ? -3.211 8.906 -2.149 1.00 32.31 5 ASN A O 12
ATOM 13486 N N . GLU A 1 6 ? -3.655 6.829 -2.894 1.00 25.34 6 GLU A N 12
ATOM 13487 C CA . GLU A 1 6 ? -4.937 7.197 -3.482 1.00 23.34 6 GLU A CA 12
ATOM 13488 C C . GLU A 1 6 ? -5.872 7.782 -2.427 1.00 71.30 6 GLU A C 12
ATOM 13489 O O . GLU A 1 6 ? -6.499 8.820 -2.644 1.00 51.21 6 GLU A O 12
ATOM 13501 N N . LEU A 1 7 ? -5.961 7.110 -1.285 1.00 42.31 7 LEU A N 12
ATOM 13502 C CA . LEU A 1 7 ? -6.819 7.563 -0.195 1.00 41.53 7 LEU A CA 12
ATOM 13503 C C . LEU A 1 7 ? -6.268 8.835 0.440 1.00 71.32 7 LEU A C 12
ATOM 13504 O O . LEU A 1 7 ? -6.995 9.808 0.639 1.00 5.41 7 LEU A O 12
ATOM 13520 N N . LYS A 1 8 ? -4.977 8.823 0.753 1.00 1.42 8 LYS A N 12
ATOM 13521 C CA . LYS A 1 8 ? -4.325 9.976 1.362 1.00 1.13 8 LYS A CA 12
ATOM 13522 C C . LYS A 1 8 ? -4.588 11.240 0.551 1.00 30.01 8 LYS A C 12
ATOM 13523 O O . LYS A 1 8 ? -4.654 12.339 1.101 1.00 33.31 8 LYS A O 12
ATOM 13542 N N . ALA A 1 9 ? -4.740 11.077 -0.760 1.00 0.05 9 ALA A N 12
ATOM 13543 C CA . ALA A 1 9 ? -4.999 12.205 -1.645 1.00 61.41 9 ALA A CA 12
ATOM 13544 C C . ALA A 1 9 ? -6.469 12.610 -1.602 1.00 12.01 9 ALA A C 12
ATOM 13545 O O . ALA A 1 9 ? -6.795 13.796 -1.562 1.00 14.44 9 ALA A O 12
ATOM 13552 N N . ALA A 1 10 ? -7.351 11.617 -1.611 1.00 64.24 10 ALA A N 12
ATOM 13553 C CA . ALA A 1 10 ? -8.787 11.871 -1.571 1.00 0.31 10 ALA A CA 12
ATOM 13554 C C . ALA A 1 10 ? -9.198 12.492 -0.241 1.00 2.43 10 ALA A C 12
ATOM 13555 O O . ALA A 1 10 ? -10.121 13.306 -0.184 1.00 5.55 10 ALA A O 12
ATOM 13562 N N . ILE A 1 11 ? -8.509 12.102 0.826 1.00 33.51 11 ILE A N 12
ATOM 13563 C CA . ILE A 1 11 ? -8.802 12.622 2.157 1.00 61.44 11 ILE A CA 12
ATOM 13564 C C . ILE A 1 11 ? -8.234 14.026 2.337 1.00 41.30 11 ILE A C 12
ATOM 13565 O O . ILE A 1 11 ? -8.966 14.968 2.636 1.00 13.31 11 ILE A O 12
ATOM 13581 N N . GLU A 1 12 ? -6.924 14.156 2.150 1.00 61.34 12 GLU A N 12
ATOM 13582 C CA . GLU A 1 12 ? -6.257 15.445 2.291 1.00 73.13 12 GLU A CA 12
ATOM 13583 C C . GLU A 1 12 ? -6.907 16.495 1.394 1.00 43.40 12 GLU A C 12
ATOM 13584 O O . GLU A 1 12 ? -6.921 17.682 1.719 1.00 2.13 12 GLU A O 12
ATOM 13596 N N . SER A 1 13 ? -7.444 16.048 0.263 1.00 71.05 13 SER A N 12
ATOM 13597 C CA . SER A 1 13 ? -8.092 16.948 -0.684 1.00 40.12 13 SER A CA 12
ATOM 13598 C C . SER A 1 13 ? -9.472 17.362 -0.182 1.00 54.21 13 SER A C 12
ATOM 13599 O O . SER A 1 13 ? -9.724 18.539 0.078 1.00 0.43 13 SER A O 12
ATOM 13607 N N . LYS A 1 14 ? -10.364 16.386 -0.050 1.00 54.41 14 LYS A N 12
ATOM 13608 C CA . LYS A 1 14 ? -11.719 16.645 0.421 1.00 53.22 14 LYS A CA 12
ATOM 13609 C C . LYS A 1 14 ? -12.194 15.535 1.352 1.00 51.54 14 LYS A C 12
ATOM 13610 O O . LYS A 1 14 ? -11.441 14.616 1.671 1.00 4.52 14 LYS A O 12
ATOM 13629 N N . ASN A 1 15 ? -13.447 15.626 1.783 1.00 42.31 15 ASN A N 12
ATOM 13630 C CA . ASN A 1 15 ? -14.023 14.627 2.678 1.00 55.20 15 ASN A CA 12
ATOM 13631 C C . ASN A 1 15 ? -13.831 13.221 2.118 1.00 50.14 15 ASN A C 12
ATOM 13632 O O . ASN A 1 15 ? -14.536 12.807 1.197 1.00 30.15 15 ASN A O 12
ATOM 13643 N N . GLY A 1 16 ? -12.873 12.490 2.680 1.00 73.34 16 GLY A N 12
ATOM 13644 C CA . GLY A 1 16 ? -12.607 11.139 2.225 1.00 64.14 16 GLY A CA 12
ATOM 13645 C C . GLY A 1 16 ? -13.513 10.116 2.883 1.00 75.02 16 GLY A C 12
ATOM 13646 O O . GLY A 1 16 ? -14.450 10.475 3.594 1.00 22.04 16 GLY A O 12
ATOM 13650 N N . ALA A 1 17 ? -13.232 8.839 2.643 1.00 25.52 17 ALA A N 12
ATOM 13651 C CA . ALA A 1 17 ? -14.029 7.761 3.219 1.00 74.35 17 ALA A CA 12
ATOM 13652 C C . ALA A 1 17 ? -13.550 7.416 4.624 1.00 42.22 17 ALA A C 12
ATOM 13653 O O . ALA A 1 17 ? -12.560 7.966 5.108 1.00 61.43 17 ALA A O 12
ATOM 13660 N N . THR A 1 18 ? -14.259 6.501 5.278 1.00 42.52 18 THR A N 12
ATOM 13661 C CA . THR A 1 18 ? -13.908 6.083 6.629 1.00 71.23 18 THR A CA 12
ATOM 13662 C C . THR A 1 18 ? -13.154 4.758 6.616 1.00 21.34 18 THR A C 12
ATOM 13663 O O . THR A 1 18 ? -12.785 4.253 5.555 1.00 21.13 18 THR A O 12
ATOM 13674 N N . ARG A 1 19 ? -12.928 4.200 7.800 1.00 22.41 19 ARG A N 12
ATOM 13675 C CA . ARG A 1 19 ? -12.217 2.933 7.925 1.00 75.31 19 ARG A CA 12
ATOM 13676 C C . ARG A 1 19 ? -12.997 1.804 7.259 1.00 41.40 19 ARG A C 12
ATOM 13677 O O . ARG A 1 19 ? -12.429 0.771 6.905 1.00 64.53 19 ARG A O 12
ATOM 13698 N N . GLN A 1 20 ? -14.299 2.010 7.092 1.00 1.22 20 GLN A N 12
ATOM 13699 C CA . GLN A 1 20 ? -15.156 1.007 6.469 1.00 74.42 20 GLN A CA 12
ATOM 13700 C C . GLN A 1 20 ? -14.883 0.913 4.971 1.00 23.23 20 GLN A C 12
ATOM 13701 O O . GLN A 1 20 ? -14.578 -0.161 4.455 1.00 42.45 20 GLN A O 12
ATOM 13715 N N . GLU A 1 21 ? -14.995 2.044 4.281 1.00 4.54 21 GLU A N 12
ATOM 13716 C CA . GLU A 1 21 ? -14.760 2.085 2.843 1.00 63.43 21 GLU A CA 12
ATOM 13717 C C . GLU A 1 21 ? -13.337 1.648 2.510 1.00 51.00 21 GLU A C 12
ATOM 13718 O O . GLU A 1 21 ? -13.103 0.956 1.518 1.00 62.01 21 GLU A O 12
ATOM 13730 N N . LEU A 1 22 ? -12.389 2.057 3.346 1.00 41.41 22 LEU A N 12
ATOM 13731 C CA . LEU A 1 22 ? -10.987 1.708 3.141 1.00 21.42 22 LEU A CA 12
ATOM 13732 C C . LEU A 1 22 ? -10.785 0.198 3.213 1.00 43.22 22 LEU A C 12
ATOM 13733 O O . LEU A 1 22 ? -10.229 -0.408 2.297 1.00 24.10 22 LEU A O 12
ATOM 13749 N N . ALA A 1 23 ? -11.243 -0.404 4.306 1.00 11.32 23 ALA A N 12
ATOM 13750 C CA . ALA A 1 23 ? -11.117 -1.844 4.495 1.00 52.11 23 ALA A CA 12
ATOM 13751 C C . ALA A 1 23 ? -11.877 -2.607 3.416 1.00 41.51 23 ALA A C 12
ATOM 13752 O O . ALA A 1 23 ? -11.546 -3.751 3.101 1.00 52.32 23 ALA A O 12
ATOM 13759 N N . ARG A 1 24 ? -12.898 -1.969 2.853 1.00 41.32 24 ARG A N 12
ATOM 13760 C CA . ARG A 1 24 ? -13.706 -2.590 1.811 1.00 1.11 24 ARG A CA 12
ATOM 13761 C C . ARG A 1 24 ? -12.918 -2.711 0.511 1.00 54.43 24 ARG A C 12
ATOM 13762 O O . ARG A 1 24 ? -12.903 -3.766 -0.123 1.00 63.12 24 ARG A O 12
ATOM 13783 N N . ARG A 1 25 ? -12.262 -1.623 0.118 1.00 2.04 25 ARG A N 12
ATOM 13784 C CA . ARG A 1 25 ? -11.472 -1.606 -1.107 1.00 3.33 25 ARG A CA 12
ATOM 13785 C C . ARG A 1 25 ? -10.298 -2.576 -1.010 1.00 35.12 25 ARG A C 12
ATOM 13786 O O . ARG A 1 25 ? -10.006 -3.311 -1.953 1.00 24.24 25 ARG A O 12
ATOM 13807 N N . PHE A 1 26 ? -9.626 -2.570 0.137 1.00 1.31 26 PHE A N 12
ATOM 13808 C CA . PHE A 1 26 ? -8.482 -3.447 0.357 1.00 34.41 26 PHE A CA 12
ATOM 13809 C C . PHE A 1 26 ? -8.939 -4.869 0.671 1.00 63.13 26 PHE A C 12
ATOM 13810 O O . PHE A 1 26 ? -8.162 -5.817 0.572 1.00 11.42 26 PHE A O 12
ATOM 13827 N N . ALA A 1 27 ? -10.206 -5.007 1.048 1.00 3.33 27 ALA A N 12
ATOM 13828 C CA . ALA A 1 27 ? -10.767 -6.312 1.375 1.00 74.02 27 ALA A CA 12
ATOM 13829 C C . ALA A 1 27 ? -10.076 -6.918 2.591 1.00 44.35 27 ALA A C 12
ATOM 13830 O O . ALA A 1 27 ? -9.664 -8.079 2.569 1.00 50.01 27 ALA A O 12
ATOM 13837 N N . LEU A 1 28 ? -9.951 -6.128 3.651 1.00 72.54 28 LEU A N 12
ATOM 13838 C CA . LEU A 1 28 ? -9.310 -6.587 4.877 1.00 12.04 28 LEU A CA 12
ATOM 13839 C C . LEU A 1 28 ? -9.967 -5.962 6.103 1.00 34.03 28 LEU A C 12
ATOM 13840 O O . LEU A 1 28 ? -10.833 -5.095 5.982 1.00 12.32 28 LEU A O 12
ATOM 13856 N N . SER A 1 29 ? -9.548 -6.406 7.283 1.00 24.43 29 SER A N 12
ATOM 13857 C CA . SER A 1 29 ? -10.098 -5.892 8.533 1.00 71.40 29 SER A CA 12
ATOM 13858 C C . SER A 1 29 ? -9.807 -4.402 8.681 1.00 61.45 29 SER A C 12
ATOM 13859 O O . SER A 1 29 ? -8.740 -3.926 8.298 1.00 75.30 29 SER A O 12
ATOM 13867 N N . GLU A 1 30 ? -10.767 -3.671 9.239 1.00 24.55 30 GLU A N 12
ATOM 13868 C CA . GLU A 1 30 ? -10.615 -2.233 9.438 1.00 44.41 30 GLU A CA 12
ATOM 13869 C C . GLU A 1 30 ? -9.411 -1.931 10.325 1.00 11.40 30 GLU A C 12
ATOM 13870 O O . GLU A 1 30 ? -8.781 -0.882 10.198 1.00 73.15 30 GLU A O 12
ATOM 13882 N N . ASP A 1 31 ? -9.098 -2.859 11.223 1.00 22.21 31 ASP A N 12
ATOM 13883 C CA . ASP A 1 31 ? -7.969 -2.692 12.132 1.00 44.22 31 ASP A CA 12
ATOM 13884 C C . ASP A 1 31 ? -6.646 -2.820 11.383 1.00 30.41 31 ASP A C 12
ATOM 13885 O O . ASP A 1 31 ? -5.678 -2.128 11.693 1.00 0.20 31 ASP A O 12
ATOM 13894 N N . GLY A 1 32 ? -6.612 -3.711 10.397 1.00 64.24 32 GLY A N 12
ATOM 13895 C CA . GLY A 1 32 ? -5.403 -3.913 9.621 1.00 62.13 32 GLY A CA 12
ATOM 13896 C C . GLY A 1 32 ? -5.137 -2.777 8.655 1.00 72.54 32 GLY A C 12
ATOM 13897 O O . GLY A 1 32 ? -4.028 -2.244 8.603 1.00 70.24 32 GLY A O 12
ATOM 13901 N N . ILE A 1 33 ? -6.156 -2.405 7.886 1.00 1.13 33 ILE A N 12
ATOM 13902 C CA . ILE A 1 33 ? -6.026 -1.325 6.916 1.00 51.51 33 ILE A CA 12
ATOM 13903 C C . ILE A 1 33 ? -5.738 0.003 7.608 1.00 51.54 33 ILE A C 12
ATOM 13904 O O . ILE A 1 33 ? -4.998 0.838 7.087 1.00 33.12 33 ILE A O 12
ATOM 13920 N N . ASP A 1 34 ? -6.325 0.191 8.784 1.00 22.45 34 ASP A N 12
ATOM 13921 C CA . ASP A 1 34 ? -6.130 1.417 9.551 1.00 41.53 34 ASP A CA 12
ATOM 13922 C C . ASP A 1 34 ? -4.720 1.476 10.129 1.00 42.41 34 ASP A C 12
ATOM 13923 O O . ASP A 1 34 ? -3.984 2.435 9.900 1.00 72.10 34 ASP A O 12
ATOM 13932 N N . ALA A 1 35 ? -4.349 0.444 10.881 1.00 64.34 35 ALA A N 12
ATOM 13933 C CA . ALA A 1 35 ? -3.028 0.380 11.492 1.00 44.32 35 ALA A CA 12
ATOM 13934 C C . ALA A 1 35 ? -1.932 0.411 10.432 1.00 33.13 35 ALA A C 12
ATOM 13935 O O . ALA A 1 35 ? -0.909 1.074 10.604 1.00 14.54 35 ALA A O 12
ATOM 13942 N N . MET A 1 36 ? -2.151 -0.309 9.337 1.00 64.21 36 MET A N 12
ATOM 13943 C CA . MET A 1 36 ? -1.181 -0.362 8.250 1.00 70.21 36 MET A CA 12
ATOM 13944 C C . MET A 1 36 ? -0.937 1.028 7.672 1.00 52.12 36 MET A C 12
ATOM 13945 O O . MET A 1 36 ? 0.208 1.462 7.534 1.00 13.42 36 MET A O 12
ATOM 13959 N N . LEU A 1 37 ? -2.018 1.722 7.334 1.00 24.33 37 LEU A N 12
ATOM 13960 C CA . LEU A 1 37 ? -1.920 3.064 6.770 1.00 74.44 37 LEU A CA 12
ATOM 13961 C C . LEU A 1 37 ? -1.159 3.996 7.708 1.00 4.44 37 LEU A C 12
ATOM 13962 O O . LEU A 1 37 ? -0.391 4.848 7.264 1.00 11.51 37 LEU A O 12
ATOM 13978 N N . ALA A 1 38 ? -1.377 3.824 9.008 1.00 72.32 38 ALA A N 12
ATOM 13979 C CA . ALA A 1 38 ? -0.709 4.646 10.009 1.00 32.51 38 ALA A CA 12
ATOM 13980 C C . ALA A 1 38 ? 0.777 4.314 10.088 1.00 35.32 38 ALA A C 12
ATOM 13981 O O . ALA A 1 38 ? 1.600 5.175 10.402 1.00 32.14 38 ALA A O 12
ATOM 13988 N N . VAL A 1 39 ? 1.116 3.062 9.801 1.00 0.44 39 VAL A N 12
ATOM 13989 C CA . VAL A 1 39 ? 2.504 2.616 9.840 1.00 74.43 39 VAL A CA 12
ATOM 13990 C C . VAL A 1 39 ? 3.248 3.029 8.576 1.00 54.03 39 VAL A C 12
ATOM 13991 O O . VAL A 1 39 ? 4.470 3.181 8.584 1.00 21.21 39 VAL A O 12
ATOM 14004 N N . TRP A 1 40 ? 2.504 3.210 7.490 1.00 12.52 40 TRP A N 12
ATOM 14005 C CA . TRP A 1 40 ? 3.095 3.606 6.216 1.00 22.34 40 TRP A CA 12
ATOM 14006 C C . TRP A 1 40 ? 3.378 5.104 6.190 1.00 34.03 40 TRP A C 12
ATOM 14007 O O . TRP A 1 40 ? 4.487 5.529 5.867 1.00 34.24 40 TRP A O 12
ATOM 14028 N N . ILE A 1 41 ? 2.369 5.899 6.531 1.00 11.24 41 ILE A N 12
ATOM 14029 C CA . ILE A 1 41 ? 2.512 7.349 6.548 1.00 52.22 41 ILE A CA 12
ATOM 14030 C C . ILE A 1 41 ? 3.176 7.822 7.837 1.00 1.34 41 ILE A C 12
ATOM 14031 O O . ILE A 1 41 ? 3.902 8.815 7.847 1.00 74.45 41 ILE A O 12
ATOM 14047 N N . LYS A 1 42 ? 2.925 7.101 8.924 1.00 2.53 42 LYS A N 12
ATOM 14048 C CA . LYS A 1 42 ? 3.501 7.442 10.220 1.00 72.24 42 LYS A CA 12
ATOM 14049 C C . LYS A 1 42 ? 4.179 6.231 10.850 1.00 1.12 42 LYS A C 12
ATOM 14050 O O . LYS A 1 42 ? 4.200 5.145 10.270 1.00 72.25 42 LYS A O 12
ATOM 14069 N N . LYS A 1 43 ? 4.732 6.422 12.043 1.00 22.50 43 LYS A N 12
ATOM 14070 C CA . LYS A 1 43 ? 5.408 5.345 12.756 1.00 52.30 43 LYS A CA 12
ATOM 14071 C C . LYS A 1 43 ? 4.409 4.297 13.234 1.00 63.11 43 LYS A C 12
ATOM 14072 O O . LYS A 1 43 ? 4.751 3.126 13.395 1.00 53.41 43 LYS A O 12
ATOM 14091 N N . GLY A 1 44 ? 3.171 4.725 13.459 1.00 30.11 44 GLY A N 12
ATOM 14092 C CA . GLY A 1 44 ? 2.141 3.811 13.916 1.00 62.31 44 GLY A CA 12
ATOM 14093 C C . GLY A 1 44 ? 1.288 4.403 15.021 1.00 42.44 44 GLY A C 12
ATOM 14094 O O . GLY A 1 44 ? 1.425 4.032 16.187 1.00 55.50 44 GLY A O 12
ATOM 14098 N N . VAL A 1 45 ? 0.405 5.326 14.655 1.00 74.23 45 VAL A N 12
ATOM 14099 C CA . VAL A 1 45 ? -0.473 5.972 15.624 1.00 50.42 45 VAL A CA 12
ATOM 14100 C C . VAL A 1 45 ? -1.923 5.947 15.153 1.00 41.44 45 VAL A C 12
ATOM 14101 O O . VAL A 1 45 ? -2.727 6.795 15.541 1.00 25.44 45 VAL A O 12
ATOM 14114 N N . LEU A 1 46 ? -2.250 4.970 14.315 1.00 2.33 46 LEU A N 12
ATOM 14115 C CA . LEU A 1 46 ? -3.605 4.832 13.790 1.00 34.53 46 LEU A CA 12
ATOM 14116 C C . LEU A 1 46 ? -4.046 6.110 13.084 1.00 3.10 46 LEU A C 12
ATOM 14117 O O . LEU A 1 46 ? -5.239 6.407 13.005 1.00 51.34 46 LEU A O 12
ATOM 14133 N N . SER A 1 47 ? -3.078 6.861 12.570 1.00 55.43 47 SER A N 12
ATOM 14134 C CA . SER A 1 47 ? -3.367 8.107 11.870 1.00 70.12 47 SER A CA 12
ATOM 14135 C C . SER A 1 47 ? -4.202 9.040 12.743 1.00 1.44 47 SER A C 12
ATOM 14136 O O . SER A 1 47 ? -4.396 8.785 13.932 1.00 71.34 47 SER A O 12
ATOM 14144 N N . ARG A 1 48 ? -4.691 10.120 12.144 1.00 2.02 48 ARG A N 12
ATOM 14145 C CA . ARG A 1 48 ? -5.504 11.091 12.866 1.00 72.41 48 ARG A CA 12
ATOM 14146 C C . ARG A 1 48 ? -6.973 10.970 12.473 1.00 42.21 48 ARG A C 12
ATOM 14147 O O . ARG A 1 48 ? -7.363 11.351 11.370 1.00 45.41 48 ARG A O 12
ATOM 14168 N N . GLN A 1 49 ? -7.782 10.438 13.385 1.00 40.33 49 GLN A N 12
ATOM 14169 C CA . GLN A 1 49 ? -9.208 10.266 13.132 1.00 53.32 49 GLN A CA 12
ATOM 14170 C C . GLN A 1 49 ? -10.015 11.382 13.786 1.00 25.34 49 GLN A C 12
ATOM 14171 O O . GLN A 1 49 ? -9.732 11.786 14.913 1.00 2.32 49 GLN A O 12
ATOM 14185 N N . GLN A 1 50 ? -11.021 11.876 13.071 1.00 4.33 50 GLN A N 12
ATOM 14186 C CA . GLN A 1 50 ? -11.868 12.946 13.583 1.00 52.43 50 GLN A CA 12
ATOM 14187 C C . GLN A 1 50 ? -13.330 12.702 13.225 1.00 5.20 50 GLN A C 12
ATOM 14188 O O . GLN A 1 50 ? -13.638 12.177 12.154 1.00 4.40 50 GLN A O 12
ATOM 14202 N N . TYR A 1 51 ? -14.226 13.084 14.127 1.00 65.22 51 TYR A N 12
ATOM 14203 C CA . TYR A 1 51 ? -15.657 12.904 13.908 1.00 44.52 51 TYR A CA 12
ATOM 14204 C C . TYR A 1 51 ? -16.296 14.190 13.394 1.00 3.21 51 TYR A C 12
ATOM 14205 O O . TYR A 1 51 ? -15.849 15.290 13.717 1.00 34.25 51 TYR A O 12
ATOM 14223 N N . ILE A 1 52 ? -17.344 14.042 12.591 1.00 43.11 52 ILE A N 12
ATOM 14224 C CA . ILE A 1 52 ? -18.047 15.191 12.034 1.00 43.50 52 ILE A CA 12
ATOM 14225 C C . ILE A 1 52 ? -19.554 14.952 12.002 1.00 12.54 52 ILE A C 12
ATOM 14226 O O . ILE A 1 52 ? -20.018 13.914 11.533 1.00 12.11 52 ILE A O 12
ATOM 14242 N N . ASN A 1 53 ? -20.311 15.921 12.504 1.00 33.42 53 ASN A N 12
ATOM 14243 C CA . ASN A 1 53 ? -21.765 15.818 12.532 1.00 32.35 53 ASN A CA 12
ATOM 14244 C C . ASN A 1 53 ? -22.398 17.149 12.926 1.00 31.31 53 ASN A C 12
ATOM 14245 O O . ASN A 1 53 ? -23.012 17.825 12.101 1.00 43.30 53 ASN A O 12
ATOM 14256 N N . ALA A 1 54 ? -22.241 17.521 14.192 1.00 30.41 54 ALA A N 12
ATOM 14257 C CA . ALA A 1 54 ? -22.794 18.773 14.694 1.00 25.42 54 ALA A CA 12
ATOM 14258 C C . ALA A 1 54 ? -22.107 19.198 15.987 1.00 2.13 54 ALA A C 12
ATOM 14259 O O . ALA A 1 54 ? -22.684 19.918 16.801 1.00 54.22 54 ALA A O 12
ATOM 14266 N N . GLU A 1 55 ? -20.870 18.743 16.172 1.00 75.24 55 GLU A N 12
ATOM 14267 C CA . GLU A 1 55 ? -20.105 19.076 17.368 1.00 52.43 55 GLU A CA 12
ATOM 14268 C C . GLU A 1 55 ? -20.861 18.666 18.628 1.00 52.21 55 GLU A C 12
ATOM 14269 O O . GLU A 1 55 ? -20.668 19.246 19.696 1.00 22.12 55 GLU A O 12
ATOM 14281 N N . ASP A 1 56 ? -21.722 17.663 18.494 1.00 35.43 56 ASP A N 12
ATOM 14282 C CA . ASP A 1 56 ? -22.507 17.174 19.622 1.00 53.52 56 ASP A CA 12
ATOM 14283 C C . ASP A 1 56 ? -22.076 15.764 20.014 1.00 14.11 56 ASP A C 12
ATOM 14284 O O . ASP A 1 56 ? -22.863 14.995 20.564 1.00 10.14 56 ASP A O 12
ATOM 14293 N N . GLU A 1 57 ? -20.821 15.432 19.724 1.00 72.12 57 GLU A N 12
ATOM 14294 C CA . GLU A 1 57 ? -20.287 14.114 20.045 1.00 15.31 57 GLU A CA 12
ATOM 14295 C C . GLU A 1 57 ? -21.135 13.015 19.413 1.00 51.45 57 GLU A C 12
ATOM 14296 O O . GLU A 1 57 ? -21.198 11.895 19.919 1.00 11.44 57 GLU A O 12
ATOM 14308 N N . VAL A 1 58 ? -21.788 13.344 18.302 1.00 5.31 58 VAL A N 12
ATOM 14309 C CA . VAL A 1 58 ? -22.633 12.385 17.600 1.00 73.12 58 VAL A CA 12
ATOM 14310 C C . VAL A 1 58 ? -21.814 11.212 17.075 1.00 15.43 58 VAL A C 12
ATOM 14311 O O . VAL A 1 58 ? -22.220 10.055 17.192 1.00 50.04 58 VAL A O 12
ATOM 14324 N N . VAL A 1 59 ? -20.656 11.516 16.497 1.00 52.30 59 VAL A N 12
ATOM 14325 C CA . VAL A 1 59 ? -19.777 10.486 15.955 1.00 62.32 59 VAL A CA 12
ATOM 14326 C C . VAL A 1 59 ? -20.431 9.769 14.780 1.00 50.44 59 VAL A C 12
ATOM 14327 O O . VAL A 1 59 ? -20.473 8.539 14.735 1.00 33.41 59 VAL A O 12
ATOM 14340 N N . ARG A 1 60 ? -20.940 10.545 13.828 1.00 34.44 60 ARG A N 12
ATOM 14341 C CA . ARG A 1 60 ? -21.593 9.984 12.652 1.00 15.53 60 ARG A CA 12
ATOM 14342 C C . ARG A 1 60 ? -20.562 9.551 11.613 1.00 31.02 60 ARG A C 12
ATOM 14343 O O . ARG A 1 60 ? -20.371 8.358 11.372 1.00 61.30 60 ARG A O 12
ATOM 14364 N N . VAL A 1 61 ? -19.900 10.527 11.000 1.00 22.23 61 VAL A N 12
ATOM 14365 C CA . VAL A 1 61 ? -18.889 10.247 9.988 1.00 13.14 61 VAL A CA 12
ATOM 14366 C C . VAL A 1 61 ? -17.487 10.517 10.523 1.00 51.20 61 VAL A C 12
ATOM 14367 O O . VAL A 1 61 ? -17.142 11.654 10.846 1.00 44.54 61 VAL A O 12
ATOM 14380 N N . ARG A 1 62 ? -16.681 9.463 10.613 1.00 61.30 62 ARG A N 12
ATOM 14381 C CA . ARG A 1 62 ? -15.316 9.586 11.110 1.00 54.52 62 ARG A CA 12
ATOM 14382 C C . ARG A 1 62 ? -14.316 9.046 10.090 1.00 63.21 62 ARG A C 12
ATOM 14383 O O . ARG A 1 62 ? -14.437 7.911 9.629 1.00 5.51 62 ARG A O 12
ATOM 14404 N N . TYR A 1 63 ? -13.331 9.866 9.744 1.00 3.04 63 TYR A N 12
ATOM 14405 C CA . TYR A 1 63 ? -12.313 9.471 8.779 1.00 54.34 63 TYR A CA 12
ATOM 14406 C C . TYR A 1 63 ? -10.912 9.736 9.324 1.00 51.34 63 TYR A C 12
ATOM 14407 O O . TYR A 1 63 ? -10.729 10.558 10.222 1.00 2.32 63 TYR A O 12
ATOM 14425 N N . VAL A 1 64 ? -9.927 9.035 8.772 1.00 4.34 64 VAL A N 12
ATOM 14426 C CA . VAL A 1 64 ? -8.543 9.194 9.202 1.00 43.31 64 VAL A CA 12
ATOM 14427 C C . VAL A 1 64 ? -7.705 9.863 8.117 1.00 63.21 64 VAL A C 12
ATOM 14428 O O . VAL A 1 64 ? -7.832 9.544 6.936 1.00 74.14 64 VAL A O 12
ATOM 14441 N N . MET A 1 65 ? -6.849 10.792 8.529 1.00 12.30 65 MET A N 12
ATOM 14442 C CA . MET A 1 65 ? -5.988 11.506 7.592 1.00 10.34 65 MET A CA 12
ATOM 14443 C C . MET A 1 65 ? -4.518 11.210 7.871 1.00 11.03 65 MET A C 12
ATOM 14444 O O . MET A 1 65 ? -4.162 10.756 8.957 1.00 5.25 65 MET A O 12
ATOM 14458 N N . ASN A 1 66 ? -3.668 11.471 6.883 1.00 71.12 66 ASN A N 12
ATOM 14459 C CA . ASN A 1 66 ? -2.236 11.232 7.022 1.00 43.21 66 ASN A CA 12
ATOM 14460 C C . ASN A 1 66 ? -1.446 12.519 6.808 1.00 50.24 66 ASN A C 12
ATOM 14461 O O . ASN A 1 66 ? -0.917 12.760 5.723 1.00 5.14 66 ASN A O 12
ATOM 14472 N N . GLN A 1 67 ? -1.371 13.341 7.849 1.00 63.41 67 GLN A N 12
ATOM 14473 C CA . GLN A 1 67 ? -0.646 14.604 7.774 1.00 24.30 67 GLN A CA 12
ATOM 14474 C C . GLN A 1 67 ? 0.826 14.407 8.124 1.00 62.34 67 GLN A C 12
ATOM 14475 O O . GLN A 1 67 ? 1.165 14.060 9.255 1.00 10.11 67 GLN A O 12
ATOM 14489 N N . VAL A 1 68 ? 1.695 14.632 7.144 1.00 14.45 68 VAL A N 12
ATOM 14490 C CA . VAL A 1 68 ? 3.132 14.480 7.348 1.00 74.13 68 VAL A CA 12
ATOM 14491 C C . VAL A 1 68 ? 3.846 15.824 7.250 1.00 24.14 68 VAL A C 12
ATOM 14492 O O . VAL A 1 68 ? 3.242 16.834 6.891 1.00 11.52 68 VAL A O 12
ATOM 14505 N N . GLY A 1 69 ? 5.136 15.828 7.575 1.00 42.25 69 GLY A N 12
ATOM 14506 C CA . GLY A 1 69 ? 5.910 17.053 7.516 1.00 1.53 69 GLY A CA 12
ATOM 14507 C C . GLY A 1 69 ? 6.941 17.139 8.624 1.00 34.23 69 GLY A C 12
ATOM 14508 O O . GLY A 1 69 ? 8.142 17.218 8.360 1.00 61.52 69 GLY A O 12
ATOM 14512 N N . SER A 1 70 ? 6.474 17.126 9.868 1.00 2.43 70 SER A N 12
ATOM 14513 C CA . SER A 1 70 ? 7.364 17.208 11.021 1.00 51.00 70 SER A CA 12
ATOM 14514 C C . SER A 1 70 ? 7.504 15.848 11.698 1.00 41.11 70 SER A C 12
ATOM 14515 O O . SER A 1 70 ? 6.741 14.922 11.420 1.00 2.02 70 SER A O 12
ATOM 14523 N N . LEU A 1 71 ? 8.485 15.735 12.587 1.00 22.32 71 LEU A N 12
ATOM 14524 C CA . LEU A 1 71 ? 8.727 14.489 13.305 1.00 64.42 71 LEU A CA 12
ATOM 14525 C C . LEU A 1 71 ? 8.489 14.668 14.801 1.00 1.23 71 LEU A C 12
ATOM 14526 O O . LEU A 1 71 ? 9.275 15.318 15.491 1.00 62.44 71 LEU A O 12
ATOM 14542 N N . ALA A 1 72 ? 7.403 14.085 15.296 1.00 25.15 72 ALA A N 12
ATOM 14543 C CA . ALA A 1 72 ? 7.064 14.176 16.712 1.00 13.12 72 ALA A CA 12
ATOM 14544 C C . ALA A 1 72 ? 6.721 12.805 17.284 1.00 51.33 72 ALA A C 12
ATOM 14545 O O . ALA A 1 72 ? 5.690 12.633 17.935 1.00 11.44 72 ALA A O 12
ATOM 14552 N N . VAL A 1 73 ? 7.591 11.830 17.036 1.00 63.11 73 VAL A N 12
ATOM 14553 C CA . VAL A 1 73 ? 7.379 10.473 17.526 1.00 34.24 73 VAL A CA 12
ATOM 14554 C C . VAL A 1 73 ? 8.478 10.063 18.499 1.00 15.43 73 VAL A C 12
ATOM 14555 O O . VAL A 1 73 ? 8.254 9.260 19.403 1.00 31.43 73 VAL A O 12
ATOM 14568 N N . ASN A 1 74 ? 9.670 10.621 18.306 1.00 31.00 74 ASN A N 12
ATOM 14569 C CA . ASN A 1 74 ? 10.806 10.313 19.166 1.00 21.14 74 ASN A CA 12
ATOM 14570 C C . ASN A 1 74 ? 10.630 10.940 20.546 1.00 5.01 74 ASN A C 12
ATOM 14571 O O . ASN A 1 74 ? 9.677 11.682 20.786 1.00 71.10 74 ASN A O 12
ATOM 14582 N N . VAL A 1 75 ? 11.554 10.635 21.452 1.00 4.23 75 VAL A N 12
ATOM 14583 C CA . VAL A 1 75 ? 11.502 11.169 22.807 1.00 1.35 75 VAL A CA 12
ATOM 14584 C C . VAL A 1 75 ? 12.413 12.382 22.956 1.00 52.11 75 VAL A C 12
ATOM 14585 O O . VAL A 1 75 ? 13.587 12.340 22.585 1.00 71.22 75 VAL A O 12
ATOM 14598 N N . THR A 1 76 ? 11.866 13.464 23.501 1.00 43.11 76 THR A N 12
ATOM 14599 C CA . THR A 1 76 ? 12.628 14.690 23.698 1.00 41.43 76 THR A CA 12
ATOM 14600 C C . THR A 1 76 ? 11.835 15.706 24.512 1.00 34.11 76 THR A C 12
ATOM 14601 O O . THR A 1 76 ? 11.982 16.914 24.328 1.00 45.15 76 THR A O 12
ATOM 14612 N N . MET A 1 77 ? 10.996 15.208 25.414 1.00 63.40 77 MET A N 12
ATOM 14613 C CA . MET A 1 77 ? 10.180 16.074 26.258 1.00 15.04 77 MET A CA 12
ATOM 14614 C C . MET A 1 77 ? 11.017 16.684 27.379 1.00 22.42 77 MET A C 12
ATOM 14615 O O . MET A 1 77 ? 11.066 17.905 27.538 1.00 42.34 77 MET A O 12
ATOM 14629 N N . GLY A 1 1 ? -1.497 -2.507 -3.147 1.00 13.00 1 GLY A N 13
ATOM 14630 C CA . GLY A 1 1 ? -0.313 -1.897 -3.723 1.00 45.03 1 GLY A CA 13
ATOM 14631 C C . GLY A 1 1 ? -0.407 -0.385 -3.775 1.00 64.43 1 GLY A C 13
ATOM 14632 O O . GLY A 1 1 ? 0.510 0.315 -3.345 1.00 5.34 1 GLY A O 13
ATOM 14636 N N . MET A 1 2 ? -1.516 0.120 -4.304 1.00 52.51 2 MET A N 13
ATOM 14637 C CA . MET A 1 2 ? -1.725 1.560 -4.411 1.00 33.22 2 MET A CA 13
ATOM 14638 C C . MET A 1 2 ? -3.082 1.955 -3.838 1.00 2.45 2 MET A C 13
ATOM 14639 O O . MET A 1 2 ? -3.916 2.534 -4.536 1.00 10.30 2 MET A O 13
ATOM 14653 N N . ILE A 1 3 ? -3.299 1.639 -2.566 1.00 64.33 3 ILE A N 13
ATOM 14654 C CA . ILE A 1 3 ? -4.555 1.963 -1.901 1.00 41.03 3 ILE A CA 13
ATOM 14655 C C . ILE A 1 3 ? -4.364 3.080 -0.881 1.00 40.23 3 ILE A C 13
ATOM 14656 O O . ILE A 1 3 ? -5.275 3.871 -0.633 1.00 24.40 3 ILE A O 13
ATOM 14672 N N . LEU A 1 4 ? -3.175 3.140 -0.293 1.00 61.13 4 LEU A N 13
ATOM 14673 C CA . LEU A 1 4 ? -2.862 4.162 0.700 1.00 5.45 4 LEU A CA 13
ATOM 14674 C C . LEU A 1 4 ? -2.619 5.513 0.034 1.00 63.12 4 LEU A C 13
ATOM 14675 O O . LEU A 1 4 ? -3.016 6.554 0.555 1.00 12.15 4 LEU A O 13
ATOM 14691 N N . ASN A 1 5 ? -1.965 5.486 -1.123 1.00 45.12 5 ASN A N 13
ATOM 14692 C CA . ASN A 1 5 ? -1.670 6.709 -1.862 1.00 35.44 5 ASN A CA 13
ATOM 14693 C C . ASN A 1 5 ? -2.950 7.343 -2.396 1.00 4.52 5 ASN A C 13
ATOM 14694 O O . ASN A 1 5 ? -3.135 8.557 -2.311 1.00 40.52 5 ASN A O 13
ATOM 14705 N N . GLU A 1 6 ? -3.830 6.514 -2.947 1.00 31.14 6 GLU A N 13
ATOM 14706 C CA . GLU A 1 6 ? -5.093 6.995 -3.495 1.00 42.01 6 GLU A CA 13
ATOM 14707 C C . GLU A 1 6 ? -5.983 7.564 -2.395 1.00 62.40 6 GLU A C 13
ATOM 14708 O O . GLU A 1 6 ? -6.466 8.693 -2.492 1.00 1.04 6 GLU A O 13
ATOM 14720 N N . LEU A 1 7 ? -6.197 6.775 -1.347 1.00 64.33 7 LEU A N 13
ATOM 14721 C CA . LEU A 1 7 ? -7.029 7.199 -0.226 1.00 41.13 7 LEU A CA 13
ATOM 14722 C C . LEU A 1 7 ? -6.450 8.443 0.441 1.00 31.44 7 LEU A C 13
ATOM 14723 O O . LEU A 1 7 ? -7.189 9.314 0.901 1.00 52.45 7 LEU A O 13
ATOM 14739 N N . LYS A 1 8 ? -5.125 8.520 0.489 1.00 34.52 8 LYS A N 13
ATOM 14740 C CA . LYS A 1 8 ? -4.447 9.658 1.097 1.00 64.43 8 LYS A CA 13
ATOM 14741 C C . LYS A 1 8 ? -4.778 10.949 0.355 1.00 10.20 8 LYS A C 13
ATOM 14742 O O . LYS A 1 8 ? -5.087 11.969 0.972 1.00 41.24 8 LYS A O 13
ATOM 14761 N N . ALA A 1 9 ? -4.713 10.897 -0.971 1.00 75.41 9 ALA A N 13
ATOM 14762 C CA . ALA A 1 9 ? -5.010 12.061 -1.797 1.00 60.21 9 ALA A CA 13
ATOM 14763 C C . ALA A 1 9 ? -6.498 12.391 -1.765 1.00 1.41 9 ALA A C 13
ATOM 14764 O O . ALA A 1 9 ? -6.893 13.538 -1.974 1.00 32.25 9 ALA A O 13
ATOM 14771 N N . ALA A 1 10 ? -7.318 11.379 -1.503 1.00 2.53 10 ALA A N 13
ATOM 14772 C CA . ALA A 1 10 ? -8.764 11.563 -1.443 1.00 63.32 10 ALA A CA 13
ATOM 14773 C C . ALA A 1 10 ? -9.183 12.185 -0.116 1.00 24.43 10 ALA A C 13
ATOM 14774 O O . ALA A 1 10 ? -9.987 13.116 -0.082 1.00 1.33 10 ALA A O 13
ATOM 14781 N N . ILE A 1 11 ? -8.634 11.665 0.976 1.00 74.53 11 ILE A N 13
ATOM 14782 C CA . ILE A 1 11 ? -8.950 12.169 2.306 1.00 1.21 11 ILE A CA 13
ATOM 14783 C C . ILE A 1 11 ? -8.392 13.574 2.508 1.00 34.43 11 ILE A C 13
ATOM 14784 O O . ILE A 1 11 ? -8.949 14.370 3.263 1.00 34.55 11 ILE A O 13
ATOM 14800 N N . GLU A 1 12 ? -7.291 13.871 1.827 1.00 51.12 12 GLU A N 13
ATOM 14801 C CA . GLU A 1 12 ? -6.658 15.181 1.932 1.00 75.35 12 GLU A CA 13
ATOM 14802 C C . GLU A 1 12 ? -7.349 16.193 1.023 1.00 11.11 12 GLU A C 13
ATOM 14803 O O . GLU A 1 12 ? -7.606 17.328 1.423 1.00 63.41 12 GLU A O 13
ATOM 14815 N N . SER A 1 13 ? -7.648 15.773 -0.202 1.00 33.11 13 SER A N 13
ATOM 14816 C CA . SER A 1 13 ? -8.305 16.643 -1.170 1.00 13.35 13 SER A CA 13
ATOM 14817 C C . SER A 1 13 ? -9.661 17.109 -0.647 1.00 51.32 13 SER A C 13
ATOM 14818 O O . SER A 1 13 ? -9.916 18.308 -0.529 1.00 52.03 13 SER A O 13
ATOM 14826 N N . LYS A 1 14 ? -10.529 16.152 -0.336 1.00 4.55 14 LYS A N 13
ATOM 14827 C CA . LYS A 1 14 ? -11.860 16.461 0.175 1.00 44.24 14 LYS A CA 13
ATOM 14828 C C . LYS A 1 14 ? -12.310 15.415 1.189 1.00 64.11 14 LYS A C 13
ATOM 14829 O O . LYS A 1 14 ? -11.531 14.551 1.589 1.00 20.45 14 LYS A O 13
ATOM 14848 N N . ASN A 1 15 ? -13.572 15.500 1.598 1.00 75.40 15 ASN A N 13
ATOM 14849 C CA . ASN A 1 15 ? -14.126 14.559 2.565 1.00 61.43 15 ASN A CA 13
ATOM 14850 C C . ASN A 1 15 ? -13.887 13.119 2.121 1.00 11.04 15 ASN A C 13
ATOM 14851 O O . ASN A 1 15 ? -14.566 12.614 1.227 1.00 20.22 15 ASN A O 13
ATOM 14862 N N . GLY A 1 16 ? -12.920 12.462 2.753 1.00 51.53 16 GLY A N 13
ATOM 14863 C CA . GLY A 1 16 ? -12.610 11.087 2.409 1.00 35.21 16 GLY A CA 13
ATOM 14864 C C . GLY A 1 16 ? -13.521 10.095 3.106 1.00 20.22 16 GLY A C 13
ATOM 14865 O O . GLY A 1 16 ? -14.395 10.484 3.880 1.00 1.20 16 GLY A O 13
ATOM 14869 N N . ALA A 1 17 ? -13.317 8.812 2.832 1.00 55.33 17 ALA A N 13
ATOM 14870 C CA . ALA A 1 17 ? -14.127 7.762 3.438 1.00 3.10 17 ALA A CA 13
ATOM 14871 C C . ALA A 1 17 ? -13.601 7.393 4.821 1.00 2.35 17 ALA A C 13
ATOM 14872 O O . ALA A 1 17 ? -12.573 7.907 5.264 1.00 75.14 17 ALA A O 13
ATOM 14879 N N . THR A 1 18 ? -14.315 6.502 5.502 1.00 52.34 18 THR A N 13
ATOM 14880 C CA . THR A 1 18 ? -13.921 6.066 6.836 1.00 23.32 18 THR A CA 13
ATOM 14881 C C . THR A 1 18 ? -13.179 4.736 6.784 1.00 40.33 18 THR A C 13
ATOM 14882 O O . THR A 1 18 ? -12.851 4.240 5.706 1.00 15.13 18 THR A O 13
ATOM 14893 N N . ARG A 1 19 ? -12.918 4.163 7.954 1.00 73.22 19 ARG A N 13
ATOM 14894 C CA . ARG A 1 19 ? -12.215 2.889 8.041 1.00 62.44 19 ARG A CA 13
ATOM 14895 C C . ARG A 1 19 ? -13.026 1.774 7.390 1.00 11.20 19 ARG A C 13
ATOM 14896 O O . ARG A 1 19 ? -12.481 0.740 7.006 1.00 71.11 19 ARG A O 13
ATOM 14917 N N . GLN A 1 20 ? -14.332 1.991 7.270 1.00 63.04 20 GLN A N 13
ATOM 14918 C CA . GLN A 1 20 ? -15.218 1.003 6.667 1.00 44.42 20 GLN A CA 13
ATOM 14919 C C . GLN A 1 20 ? -15.003 0.928 5.159 1.00 15.14 20 GLN A C 13
ATOM 14920 O O . GLN A 1 20 ? -14.698 -0.135 4.620 1.00 40.44 20 GLN A O 13
ATOM 14934 N N . GLU A 1 21 ? -15.165 2.062 4.486 1.00 43.44 21 GLU A N 13
ATOM 14935 C CA . GLU A 1 21 ? -14.989 2.122 3.039 1.00 64.11 21 GLU A CA 13
ATOM 14936 C C . GLU A 1 21 ? -13.566 1.734 2.647 1.00 23.11 21 GLU A C 13
ATOM 14937 O O . GLU A 1 21 ? -13.339 1.142 1.591 1.00 31.33 21 GLU A O 13
ATOM 14949 N N . LEU A 1 22 ? -12.609 2.073 3.504 1.00 24.44 22 LEU A N 13
ATOM 14950 C CA . LEU A 1 22 ? -11.208 1.762 3.250 1.00 44.15 22 LEU A CA 13
ATOM 14951 C C . LEU A 1 22 ? -10.981 0.254 3.221 1.00 41.11 22 LEU A C 13
ATOM 14952 O O . LEU A 1 22 ? -10.456 -0.287 2.248 1.00 3.50 22 LEU A O 13
ATOM 14968 N N . ALA A 1 23 ? -11.382 -0.420 4.294 1.00 14.32 23 ALA A N 13
ATOM 14969 C CA . ALA A 1 23 ? -11.228 -1.866 4.389 1.00 31.21 23 ALA A CA 13
ATOM 14970 C C . ALA A 1 23 ? -12.037 -2.578 3.310 1.00 30.33 23 ALA A C 13
ATOM 14971 O O . ALA A 1 23 ? -11.711 -3.697 2.912 1.00 4.11 23 ALA A O 13
ATOM 14978 N N . ARG A 1 24 ? -13.095 -1.923 2.843 1.00 54.50 24 ARG A N 13
ATOM 14979 C CA . ARG A 1 24 ? -13.953 -2.494 1.811 1.00 73.05 24 ARG A CA 13
ATOM 14980 C C . ARG A 1 24 ? -13.238 -2.521 0.463 1.00 40.20 24 ARG A C 13
ATOM 14981 O O . ARG A 1 24 ? -13.224 -3.544 -0.223 1.00 44.12 24 ARG A O 13
ATOM 15002 N N . ARG A 1 25 ? -12.647 -1.391 0.090 1.00 23.11 25 ARG A N 13
ATOM 15003 C CA . ARG A 1 25 ? -11.932 -1.284 -1.176 1.00 10.24 25 ARG A CA 13
ATOM 15004 C C . ARG A 1 25 ? -10.741 -2.236 -1.210 1.00 34.22 25 ARG A C 13
ATOM 15005 O O . ARG A 1 25 ? -10.474 -2.877 -2.227 1.00 70.25 25 ARG A O 13
ATOM 15026 N N . PHE A 1 26 ? -10.028 -2.324 -0.092 1.00 33.21 26 PHE A N 13
ATOM 15027 C CA . PHE A 1 26 ? -8.864 -3.197 0.007 1.00 53.32 26 PHE A CA 13
ATOM 15028 C C . PHE A 1 26 ? -9.288 -4.642 0.256 1.00 63.31 26 PHE A C 13
ATOM 15029 O O . PHE A 1 26 ? -8.508 -5.573 0.054 1.00 43.23 26 PHE A O 13
ATOM 15046 N N . ALA A 1 27 ? -10.528 -4.821 0.698 1.00 24.52 27 ALA A N 13
ATOM 15047 C CA . ALA A 1 27 ? -11.056 -6.151 0.975 1.00 41.33 27 ALA A CA 13
ATOM 15048 C C . ALA A 1 27 ? -10.285 -6.823 2.106 1.00 13.41 27 ALA A C 13
ATOM 15049 O O . ALA A 1 27 ? -9.855 -7.971 1.981 1.00 2.30 27 ALA A O 13
ATOM 15056 N N . LEU A 1 28 ? -10.113 -6.103 3.208 1.00 1.23 28 LEU A N 13
ATOM 15057 C CA . LEU A 1 28 ? -9.393 -6.630 4.362 1.00 32.03 28 LEU A CA 13
ATOM 15058 C C . LEU A 1 28 ? -9.984 -6.096 5.663 1.00 71.13 28 LEU A C 13
ATOM 15059 O O . LEU A 1 28 ? -10.863 -5.234 5.650 1.00 55.53 28 LEU A O 13
ATOM 15075 N N . SER A 1 29 ? -9.493 -6.611 6.785 1.00 74.45 29 SER A N 13
ATOM 15076 C CA . SER A 1 29 ? -9.972 -6.188 8.095 1.00 20.15 29 SER A CA 13
ATOM 15077 C C . SER A 1 29 ? -9.715 -4.699 8.312 1.00 33.42 29 SER A C 13
ATOM 15078 O O . SER A 1 29 ? -8.686 -4.170 7.895 1.00 0.32 29 SER A O 13
ATOM 15086 N N . GLU A 1 30 ? -10.658 -4.032 8.970 1.00 51.21 30 GLU A N 13
ATOM 15087 C CA . GLU A 1 30 ? -10.533 -2.605 9.243 1.00 15.21 30 GLU A CA 13
ATOM 15088 C C . GLU A 1 30 ? -9.304 -2.319 10.099 1.00 34.50 30 GLU A C 13
ATOM 15089 O O . GLU A 1 30 ? -8.716 -1.240 10.022 1.00 34.34 30 GLU A O 13
ATOM 15101 N N . ASP A 1 31 ? -8.921 -3.294 10.917 1.00 73.22 31 ASP A N 13
ATOM 15102 C CA . ASP A 1 31 ? -7.761 -3.150 11.789 1.00 51.43 31 ASP A CA 13
ATOM 15103 C C . ASP A 1 31 ? -6.465 -3.220 10.986 1.00 53.31 31 ASP A C 13
ATOM 15104 O O . ASP A 1 31 ? -5.476 -2.573 11.326 1.00 22.32 31 ASP A O 13
ATOM 15113 N N . GLY A 1 32 ? -6.479 -4.013 9.919 1.00 72.33 32 GLY A N 13
ATOM 15114 C CA . GLY A 1 32 ? -5.300 -4.156 9.085 1.00 61.45 32 GLY A CA 13
ATOM 15115 C C . GLY A 1 32 ? -5.082 -2.959 8.179 1.00 12.35 32 GLY A C 13
ATOM 15116 O O . GLY A 1 32 ? -3.956 -2.487 8.024 1.00 21.00 32 GLY A O 13
ATOM 15120 N N . ILE A 1 33 ? -6.162 -2.470 7.578 1.00 35.34 33 ILE A N 13
ATOM 15121 C CA . ILE A 1 33 ? -6.084 -1.323 6.683 1.00 32.40 33 ILE A CA 13
ATOM 15122 C C . ILE A 1 33 ? -5.767 -0.045 7.453 1.00 33.33 33 ILE A C 13
ATOM 15123 O O . ILE A 1 33 ? -5.064 0.833 6.955 1.00 62.35 33 ILE A O 13
ATOM 15139 N N . ASP A 1 34 ? -6.291 0.050 8.670 1.00 22.14 34 ASP A N 13
ATOM 15140 C CA . ASP A 1 34 ? -6.064 1.219 9.511 1.00 74.45 34 ASP A CA 13
ATOM 15141 C C . ASP A 1 34 ? -4.643 1.219 10.068 1.00 43.14 34 ASP A C 13
ATOM 15142 O O . ASP A 1 34 ? -3.928 2.216 9.971 1.00 64.04 34 ASP A O 13
ATOM 15151 N N . ALA A 1 35 ? -4.241 0.094 10.651 1.00 4.41 35 ALA A N 13
ATOM 15152 C CA . ALA A 1 35 ? -2.907 -0.036 11.222 1.00 64.33 35 ALA A CA 13
ATOM 15153 C C . ALA A 1 35 ? -1.832 0.148 10.155 1.00 31.14 35 ALA A C 13
ATOM 15154 O O . ALA A 1 35 ? -0.814 0.799 10.390 1.00 35.24 35 ALA A O 13
ATOM 15161 N N . MET A 1 36 ? -2.067 -0.429 8.982 1.00 75.05 36 MET A N 13
ATOM 15162 C CA . MET A 1 36 ? -1.118 -0.329 7.878 1.00 13.45 36 MET A CA 13
ATOM 15163 C C . MET A 1 36 ? -0.963 1.119 7.425 1.00 63.21 36 MET A C 13
ATOM 15164 O O . MET A 1 36 ? 0.153 1.631 7.318 1.00 75.25 36 MET A O 13
ATOM 15178 N N . LEU A 1 37 ? -2.087 1.776 7.162 1.00 53.44 37 LEU A N 13
ATOM 15179 C CA . LEU A 1 37 ? -2.076 3.167 6.720 1.00 72.13 37 LEU A CA 13
ATOM 15180 C C . LEU A 1 37 ? -1.354 4.053 7.731 1.00 52.23 37 LEU A C 13
ATOM 15181 O O . LEU A 1 37 ? -0.704 5.030 7.361 1.00 10.04 37 LEU A O 13
ATOM 15197 N N . ALA A 1 38 ? -1.472 3.703 9.007 1.00 75.14 38 ALA A N 13
ATOM 15198 C CA . ALA A 1 38 ? -0.828 4.463 10.071 1.00 41.02 38 ALA A CA 13
ATOM 15199 C C . ALA A 1 38 ? 0.681 4.241 10.067 1.00 62.15 38 ALA A C 13
ATOM 15200 O O . ALA A 1 38 ? 1.453 5.149 10.379 1.00 41.21 38 ALA A O 13
ATOM 15207 N N . VAL A 1 39 ? 1.096 3.029 9.714 1.00 43.22 39 VAL A N 13
ATOM 15208 C CA . VAL A 1 39 ? 2.513 2.689 9.670 1.00 43.34 39 VAL A CA 13
ATOM 15209 C C . VAL A 1 39 ? 3.193 3.320 8.459 1.00 60.21 39 VAL A C 13
ATOM 15210 O O . VAL A 1 39 ? 4.398 3.565 8.470 1.00 63.15 39 VAL A O 13
ATOM 15223 N N . TRP A 1 40 ? 2.411 3.580 7.418 1.00 2.02 40 TRP A N 13
ATOM 15224 C CA . TRP A 1 40 ? 2.937 4.183 6.199 1.00 14.34 40 TRP A CA 13
ATOM 15225 C C . TRP A 1 40 ? 3.071 5.694 6.353 1.00 33.41 40 TRP A C 13
ATOM 15226 O O . TRP A 1 40 ? 4.057 6.287 5.914 1.00 34.34 40 TRP A O 13
ATOM 15247 N N . ILE A 1 41 ? 2.074 6.312 6.978 1.00 75.12 41 ILE A N 13
ATOM 15248 C CA . ILE A 1 41 ? 2.082 7.754 7.191 1.00 53.02 41 ILE A CA 13
ATOM 15249 C C . ILE A 1 41 ? 2.932 8.126 8.401 1.00 33.20 41 ILE A C 13
ATOM 15250 O O . ILE A 1 41 ? 3.562 9.183 8.430 1.00 3.31 41 ILE A O 13
ATOM 15266 N N . LYS A 1 42 ? 2.947 7.249 9.398 1.00 31.54 42 LYS A N 13
ATOM 15267 C CA . LYS A 1 42 ? 3.722 7.482 10.611 1.00 22.43 42 LYS A CA 13
ATOM 15268 C C . LYS A 1 42 ? 4.267 6.171 11.170 1.00 4.10 42 LYS A C 13
ATOM 15269 O O . LYS A 1 42 ? 4.075 5.106 10.582 1.00 4.22 42 LYS A O 13
ATOM 15288 N N . LYS A 1 43 ? 4.947 6.255 12.308 1.00 2.31 43 LYS A N 13
ATOM 15289 C CA . LYS A 1 43 ? 5.518 5.076 12.948 1.00 4.42 43 LYS A CA 13
ATOM 15290 C C . LYS A 1 43 ? 4.439 4.036 13.234 1.00 62.21 43 LYS A C 13
ATOM 15291 O O . LYS A 1 43 ? 4.717 2.840 13.298 1.00 62.34 43 LYS A O 13
ATOM 15310 N N . GLY A 1 44 ? 3.205 4.502 13.406 1.00 0.20 44 GLY A N 13
ATOM 15311 C CA . GLY A 1 44 ? 2.104 3.598 13.682 1.00 4.43 44 GLY A CA 13
ATOM 15312 C C . GLY A 1 44 ? 1.220 4.091 14.811 1.00 51.31 44 GLY A C 13
ATOM 15313 O O . GLY A 1 44 ? 1.050 3.406 15.819 1.00 72.20 44 GLY A O 13
ATOM 15317 N N . VAL A 1 45 ? 0.656 5.282 14.643 1.00 43.44 45 VAL A N 13
ATOM 15318 C CA . VAL A 1 45 ? -0.215 5.867 15.656 1.00 52.31 45 VAL A CA 13
ATOM 15319 C C . VAL A 1 45 ? -1.680 5.773 15.242 1.00 71.51 45 VAL A C 13
ATOM 15320 O O . VAL A 1 45 ? -2.510 6.572 15.674 1.00 43.20 45 VAL A O 13
ATOM 15333 N N . LEU A 1 46 ? -1.990 4.790 14.404 1.00 44.55 46 LEU A N 13
ATOM 15334 C CA . LEU A 1 46 ? -3.355 4.591 13.931 1.00 54.54 46 LEU A CA 13
ATOM 15335 C C . LEU A 1 46 ? -3.887 5.850 13.255 1.00 34.33 46 LEU A C 13
ATOM 15336 O O . LEU A 1 46 ? -5.095 6.083 13.218 1.00 11.01 46 LEU A O 13
ATOM 15352 N N . SER A 1 47 ? -2.978 6.657 12.719 1.00 62.35 47 SER A N 13
ATOM 15353 C CA . SER A 1 47 ? -3.356 7.894 12.046 1.00 51.23 47 SER A CA 13
ATOM 15354 C C . SER A 1 47 ? -4.166 8.793 12.974 1.00 61.20 47 SER A C 13
ATOM 15355 O O . SER A 1 47 ? -4.278 8.527 14.172 1.00 51.21 47 SER A O 13
ATOM 15363 N N . ARG A 1 48 ? -4.729 9.858 12.414 1.00 45.42 48 ARG A N 13
ATOM 15364 C CA . ARG A 1 48 ? -5.528 10.798 13.191 1.00 44.53 48 ARG A CA 13
ATOM 15365 C C . ARG A 1 48 ? -7.005 10.687 12.826 1.00 41.24 48 ARG A C 13
ATOM 15366 O O . ARG A 1 48 ? -7.423 11.126 11.754 1.00 12.35 48 ARG A O 13
ATOM 15387 N N . GLN A 1 49 ? -7.789 10.099 13.723 1.00 11.24 49 GLN A N 13
ATOM 15388 C CA . GLN A 1 49 ? -9.218 9.930 13.494 1.00 12.55 49 GLN A CA 13
ATOM 15389 C C . GLN A 1 49 ? -10.018 11.004 14.224 1.00 31.21 49 GLN A C 13
ATOM 15390 O O . GLN A 1 49 ? -9.769 11.285 15.396 1.00 4.44 49 GLN A O 13
ATOM 15404 N N . GLN A 1 50 ? -10.978 11.599 13.523 1.00 3.13 50 GLN A N 13
ATOM 15405 C CA . GLN A 1 50 ? -11.813 12.643 14.107 1.00 52.40 50 GLN A CA 13
ATOM 15406 C C . GLN A 1 50 ? -13.215 12.617 13.507 1.00 52.14 50 GLN A C 13
ATOM 15407 O O . GLN A 1 50 ? -13.424 12.088 12.415 1.00 42.32 50 GLN A O 13
ATOM 15421 N N . TYR A 1 51 ? -14.172 13.190 14.228 1.00 33.31 51 TYR A N 13
ATOM 15422 C CA . TYR A 1 51 ? -15.556 13.229 13.769 1.00 63.32 51 TYR A CA 13
ATOM 15423 C C . TYR A 1 51 ? -15.842 14.524 13.015 1.00 32.42 51 TYR A C 13
ATOM 15424 O O . TYR A 1 51 ? -15.071 15.481 13.089 1.00 4.24 51 TYR A O 13
ATOM 15442 N N . ILE A 1 52 ? -16.956 14.545 12.292 1.00 2.34 52 ILE A N 13
ATOM 15443 C CA . ILE A 1 52 ? -17.347 15.722 11.527 1.00 3.23 52 ILE A CA 13
ATOM 15444 C C . ILE A 1 52 ? -18.854 15.754 11.297 1.00 20.23 52 ILE A C 13
ATOM 15445 O O . ILE A 1 52 ? -19.502 14.710 11.215 1.00 43.52 52 ILE A O 13
ATOM 15461 N N . ASN A 1 53 ? -19.407 16.958 11.192 1.00 31.44 53 ASN A N 13
ATOM 15462 C CA . ASN A 1 53 ? -20.838 17.126 10.971 1.00 3.12 53 ASN A CA 13
ATOM 15463 C C . ASN A 1 53 ? -21.640 16.566 12.143 1.00 53.13 53 ASN A C 13
ATOM 15464 O O . ASN A 1 53 ? -22.636 15.869 11.949 1.00 61.30 53 ASN A O 13
ATOM 15475 N N . ALA A 1 54 ? -21.198 16.874 13.357 1.00 62.04 54 ALA A N 13
ATOM 15476 C CA . ALA A 1 54 ? -21.874 16.404 14.559 1.00 22.31 54 ALA A CA 13
ATOM 15477 C C . ALA A 1 54 ? -21.969 17.511 15.604 1.00 51.31 54 ALA A C 13
ATOM 15478 O O . ALA A 1 54 ? -23.034 18.092 15.809 1.00 30.35 54 ALA A O 13
ATOM 15485 N N . GLU A 1 55 ? -20.849 17.796 16.261 1.00 32.55 55 GLU A N 13
ATOM 15486 C CA . GLU A 1 55 ? -20.809 18.833 17.286 1.00 74.33 55 GLU A CA 13
ATOM 15487 C C . GLU A 1 55 ? -21.784 18.518 18.417 1.00 54.34 55 GLU A C 13
ATOM 15488 O O . GLU A 1 55 ? -22.365 19.421 19.018 1.00 10.34 55 GLU A O 13
ATOM 15500 N N . ASP A 1 56 ? -21.959 17.232 18.699 1.00 21.41 56 ASP A N 13
ATOM 15501 C CA . ASP A 1 56 ? -22.863 16.797 19.758 1.00 14.41 56 ASP A CA 13
ATOM 15502 C C . ASP A 1 56 ? -22.618 15.334 20.114 1.00 23.03 56 ASP A C 13
ATOM 15503 O O . ASP A 1 56 ? -23.529 14.633 20.554 1.00 72.15 56 ASP A O 13
ATOM 15512 N N . GLU A 1 57 ? -21.384 14.881 19.921 1.00 65.43 57 GLU A N 13
ATOM 15513 C CA . GLU A 1 57 ? -21.021 13.502 20.222 1.00 72.00 57 GLU A CA 13
ATOM 15514 C C . GLU A 1 57 ? -21.879 12.527 19.421 1.00 72.03 57 GLU A C 13
ATOM 15515 O O . GLU A 1 57 ? -22.102 11.390 19.839 1.00 44.51 57 GLU A O 13
ATOM 15527 N N . VAL A 1 58 ? -22.359 12.981 18.267 1.00 52.13 58 VAL A N 13
ATOM 15528 C CA . VAL A 1 58 ? -23.192 12.149 17.406 1.00 21.11 58 VAL A CA 13
ATOM 15529 C C . VAL A 1 58 ? -22.346 11.169 16.602 1.00 20.52 58 VAL A C 13
ATOM 15530 O O . VAL A 1 58 ? -22.763 10.041 16.342 1.00 74.42 58 VAL A O 13
ATOM 15543 N N . VAL A 1 59 ? -21.153 11.607 16.211 1.00 21.22 59 VAL A N 13
ATOM 15544 C CA . VAL A 1 59 ? -20.245 10.767 15.438 1.00 1.13 59 VAL A CA 13
ATOM 15545 C C . VAL A 1 59 ? -20.827 10.450 14.065 1.00 53.22 59 VAL A C 13
ATOM 15546 O O . VAL A 1 59 ? -20.871 9.291 13.651 1.00 20.22 59 VAL A O 13
ATOM 15559 N N . ARG A 1 60 ? -21.271 11.488 13.363 1.00 54.13 60 ARG A N 13
ATOM 15560 C CA . ARG A 1 60 ? -21.849 11.319 12.036 1.00 51.41 60 ARG A CA 13
ATOM 15561 C C . ARG A 1 60 ? -20.864 10.631 11.096 1.00 44.51 60 ARG A C 13
ATOM 15562 O O . ARG A 1 60 ? -21.075 9.491 10.683 1.00 71.00 60 ARG A O 13
ATOM 15583 N N . VAL A 1 61 ? -19.786 11.333 10.760 1.00 43.23 61 VAL A N 13
ATOM 15584 C CA . VAL A 1 61 ? -18.767 10.791 9.869 1.00 0.24 61 VAL A CA 13
ATOM 15585 C C . VAL A 1 61 ? -17.377 10.921 10.480 1.00 20.44 61 VAL A C 13
ATOM 15586 O O . VAL A 1 61 ? -16.890 12.028 10.712 1.00 2.24 61 VAL A O 13
ATOM 15599 N N . ARG A 1 62 ? -16.742 9.783 10.739 1.00 31.02 62 ARG A N 13
ATOM 15600 C CA . ARG A 1 62 ? -15.407 9.768 11.325 1.00 21.04 62 ARG A CA 13
ATOM 15601 C C . ARG A 1 62 ? -14.409 9.094 10.388 1.00 34.41 62 ARG A C 13
ATOM 15602 O O . ARG A 1 62 ? -14.568 7.925 10.033 1.00 21.35 62 ARG A O 13
ATOM 15623 N N . TYR A 1 63 ? -13.383 9.837 9.991 1.00 31.54 63 TYR A N 13
ATOM 15624 C CA . TYR A 1 63 ? -12.361 9.311 9.093 1.00 65.22 63 TYR A CA 13
ATOM 15625 C C . TYR A 1 63 ? -10.963 9.568 9.649 1.00 32.41 63 TYR A C 13
ATOM 15626 O O . TYR A 1 63 ? -10.792 10.321 10.607 1.00 12.23 63 TYR A O 13
ATOM 15644 N N . VAL A 1 64 ? -9.966 8.934 9.040 1.00 45.13 64 VAL A N 13
ATOM 15645 C CA . VAL A 1 64 ? -8.583 9.094 9.470 1.00 61.41 64 VAL A CA 13
ATOM 15646 C C . VAL A 1 64 ? -7.757 9.820 8.413 1.00 15.55 64 VAL A C 13
ATOM 15647 O O . VAL A 1 64 ? -7.757 9.439 7.243 1.00 23.23 64 VAL A O 13
ATOM 15660 N N . MET A 1 65 ? -7.055 10.866 8.834 1.00 45.50 65 MET A N 13
ATOM 15661 C CA . MET A 1 65 ? -6.224 11.645 7.923 1.00 20.02 65 MET A CA 13
ATOM 15662 C C . MET A 1 65 ? -4.754 11.558 8.320 1.00 11.10 65 MET A C 13
ATOM 15663 O O . MET A 1 65 ? -4.427 11.206 9.452 1.00 64.40 65 MET A O 13
ATOM 15677 N N . ASN A 1 66 ? -3.871 11.880 7.379 1.00 33.23 66 ASN A N 13
ATOM 15678 C CA . ASN A 1 66 ? -2.436 11.837 7.632 1.00 13.22 66 ASN A CA 13
ATOM 15679 C C . ASN A 1 66 ? -2.044 12.835 8.717 1.00 13.31 66 ASN A C 13
ATOM 15680 O O . ASN A 1 66 ? -2.896 13.528 9.273 1.00 42.03 66 ASN A O 13
ATOM 15691 N N . GLN A 1 67 ? -0.750 12.902 9.013 1.00 12.41 67 GLN A N 13
ATOM 15692 C CA . GLN A 1 67 ? -0.247 13.815 10.032 1.00 63.44 67 GLN A CA 13
ATOM 15693 C C . GLN A 1 67 ? -0.505 15.265 9.639 1.00 23.31 67 GLN A C 13
ATOM 15694 O O . GLN A 1 67 ? -0.287 15.657 8.493 1.00 42.50 67 GLN A O 13
ATOM 15708 N N . VAL A 1 68 ? -0.970 16.059 10.598 1.00 4.12 68 VAL A N 13
ATOM 15709 C CA . VAL A 1 68 ? -1.258 17.467 10.352 1.00 22.03 68 VAL A CA 13
ATOM 15710 C C . VAL A 1 68 ? -0.810 18.333 11.525 1.00 32.25 68 VAL A C 13
ATOM 15711 O O . VAL A 1 68 ? -0.889 17.919 12.681 1.00 21.32 68 VAL A O 13
ATOM 15724 N N . GLY A 1 69 ? -0.341 19.538 11.220 1.00 53.44 69 GLY A N 13
ATOM 15725 C CA . GLY A 1 69 ? 0.113 20.444 12.258 1.00 12.03 69 GLY A CA 13
ATOM 15726 C C . GLY A 1 69 ? -1.036 21.115 12.984 1.00 2.25 69 GLY A C 13
ATOM 15727 O O . GLY A 1 69 ? -1.595 20.555 13.928 1.00 1.30 69 GLY A O 13
ATOM 15731 N N . SER A 1 70 ? -1.389 22.320 12.546 1.00 54.04 70 SER A N 13
ATOM 15732 C CA . SER A 1 70 ? -2.475 23.070 13.163 1.00 22.40 70 SER A CA 13
ATOM 15733 C C . SER A 1 70 ? -2.160 23.378 14.624 1.00 62.01 70 SER A C 13
ATOM 15734 O O . SER A 1 70 ? -1.172 22.891 15.175 1.00 3.12 70 SER A O 13
ATOM 15742 N N . LEU A 1 71 ? -3.007 24.191 15.247 1.00 35.04 71 LEU A N 13
ATOM 15743 C CA . LEU A 1 71 ? -2.820 24.565 16.645 1.00 43.50 71 LEU A CA 13
ATOM 15744 C C . LEU A 1 71 ? -3.467 23.542 17.573 1.00 25.44 71 LEU A C 13
ATOM 15745 O O . LEU A 1 71 ? -4.641 23.207 17.422 1.00 11.32 71 LEU A O 13
ATOM 15761 N N . ALA A 1 72 ? -2.692 23.053 18.536 1.00 1.34 72 ALA A N 13
ATOM 15762 C CA . ALA A 1 72 ? -3.190 22.072 19.492 1.00 10.35 72 ALA A CA 13
ATOM 15763 C C . ALA A 1 72 ? -2.712 22.390 20.905 1.00 24.05 72 ALA A C 13
ATOM 15764 O O . ALA A 1 72 ? -1.513 22.516 21.152 1.00 53.33 72 ALA A O 13
ATOM 15771 N N . VAL A 1 73 ? -3.659 22.522 21.829 1.00 23.41 73 VAL A N 13
ATOM 15772 C CA . VAL A 1 73 ? -3.334 22.826 23.218 1.00 23.20 73 VAL A CA 13
ATOM 15773 C C . VAL A 1 73 ? -4.381 22.250 24.166 1.00 45.35 73 VAL A C 13
ATOM 15774 O O . VAL A 1 73 ? -5.581 22.361 23.922 1.00 2.24 73 VAL A O 13
ATOM 15787 N N . ASN A 1 74 ? -3.916 21.635 25.248 1.00 44.12 74 ASN A N 13
ATOM 15788 C CA . ASN A 1 74 ? -4.811 21.042 26.234 1.00 14.04 74 ASN A CA 13
ATOM 15789 C C . ASN A 1 74 ? -4.034 20.555 27.452 1.00 71.33 74 ASN A C 13
ATOM 15790 O O . ASN A 1 74 ? -4.255 21.020 28.570 1.00 64.24 74 ASN A O 13
ATOM 15801 N N . VAL A 1 75 ? -3.121 19.614 27.229 1.00 42.43 75 VAL A N 13
ATOM 15802 C CA . VAL A 1 75 ? -2.308 19.066 28.308 1.00 52.51 75 VAL A CA 13
ATOM 15803 C C . VAL A 1 75 ? -0.915 19.684 28.316 1.00 1.12 75 VAL A C 13
ATOM 15804 O O . VAL A 1 75 ? -0.287 19.814 29.367 1.00 61.21 75 VAL A O 13
ATOM 15817 N N . THR A 1 76 ? -0.436 20.065 27.136 1.00 30.20 76 THR A N 13
ATOM 15818 C CA . THR A 1 76 ? 0.884 20.670 27.006 1.00 30.41 76 THR A CA 13
ATOM 15819 C C . THR A 1 76 ? 0.795 22.054 26.373 1.00 21.01 76 THR A C 13
ATOM 15820 O O . THR A 1 76 ? 0.323 22.202 25.246 1.00 33.02 76 THR A O 13
ATOM 15831 N N . MET A 1 77 ? 1.252 23.065 27.105 1.00 55.53 77 MET A N 13
ATOM 15832 C CA . MET A 1 77 ? 1.225 24.438 26.613 1.00 74.02 77 MET A CA 13
ATOM 15833 C C . MET A 1 77 ? 2.575 24.830 26.022 1.00 12.11 77 MET A C 13
ATOM 15834 O O . MET A 1 77 ? 2.649 25.353 24.910 1.00 42.21 77 MET A O 13
ATOM 15848 N N . GLY A 1 1 ? -1.928 -3.573 -4.562 1.00 13.00 1 GLY A N 14
ATOM 15849 C CA . GLY A 1 1 ? -0.621 -3.040 -4.896 1.00 45.03 1 GLY A CA 14
ATOM 15850 C C . GLY A 1 1 ? -0.381 -1.669 -4.293 1.00 60.51 1 GLY A C 14
ATOM 15851 O O . GLY A 1 1 ? 0.571 -1.474 -3.539 1.00 51.52 1 GLY A O 14
ATOM 15855 N N . MET A 1 2 ? -1.248 -0.718 -4.628 1.00 63.42 2 MET A N 14
ATOM 15856 C CA . MET A 1 2 ? -1.125 0.641 -4.115 1.00 71.53 2 MET A CA 14
ATOM 15857 C C . MET A 1 2 ? -2.488 1.195 -3.712 1.00 30.31 2 MET A C 14
ATOM 15858 O O . MET A 1 2 ? -3.316 1.514 -4.567 1.00 63.11 2 MET A O 14
ATOM 15872 N N . ILE A 1 3 ? -2.714 1.306 -2.408 1.00 1.13 3 ILE A N 14
ATOM 15873 C CA . ILE A 1 3 ? -3.977 1.821 -1.894 1.00 51.23 3 ILE A CA 14
ATOM 15874 C C . ILE A 1 3 ? -3.769 3.127 -1.133 1.00 24.21 3 ILE A C 14
ATOM 15875 O O . ILE A 1 3 ? -4.609 4.027 -1.179 1.00 22.30 3 ILE A O 14
ATOM 15891 N N . LEU A 1 4 ? -2.643 3.224 -0.434 1.00 42.11 4 LEU A N 14
ATOM 15892 C CA . LEU A 1 4 ? -2.321 4.421 0.337 1.00 35.12 4 LEU A CA 14
ATOM 15893 C C . LEU A 1 4 ? -2.193 5.637 -0.576 1.00 13.45 4 LEU A C 14
ATOM 15894 O O . LEU A 1 4 ? -2.402 6.771 -0.146 1.00 44.11 4 LEU A O 14
ATOM 15910 N N . ASN A 1 5 ? -1.851 5.392 -1.836 1.00 31.01 5 ASN A N 14
ATOM 15911 C CA . ASN A 1 5 ? -1.697 6.466 -2.809 1.00 54.25 5 ASN A CA 14
ATOM 15912 C C . ASN A 1 5 ? -3.038 7.132 -3.101 1.00 52.12 5 ASN A C 14
ATOM 15913 O O . ASN A 1 5 ? -3.201 8.336 -2.899 1.00 24.14 5 ASN A O 14
ATOM 15924 N N . GLU A 1 6 ? -3.994 6.342 -3.577 1.00 23.45 6 GLU A N 14
ATOM 15925 C CA . GLU A 1 6 ? -5.321 6.855 -3.897 1.00 31.31 6 GLU A CA 14
ATOM 15926 C C . GLU A 1 6 ? -6.035 7.336 -2.638 1.00 34.23 6 GLU A C 14
ATOM 15927 O O . GLU A 1 6 ? -6.898 8.215 -2.697 1.00 30.21 6 GLU A O 14
ATOM 15939 N N . LEU A 1 7 ? -5.674 6.755 -1.500 1.00 43.22 7 LEU A N 14
ATOM 15940 C CA . LEU A 1 7 ? -6.280 7.124 -0.225 1.00 23.24 7 LEU A CA 14
ATOM 15941 C C . LEU A 1 7 ? -5.742 8.462 0.267 1.00 45.15 7 LEU A C 14
ATOM 15942 O O . LEU A 1 7 ? -6.506 9.365 0.608 1.00 11.23 7 LEU A O 14
ATOM 15958 N N . LYS A 1 8 ? -4.419 8.586 0.300 1.00 51.30 8 LYS A N 14
ATOM 15959 C CA . LYS A 1 8 ? -3.775 9.816 0.747 1.00 14.23 8 LYS A CA 14
ATOM 15960 C C . LYS A 1 8 ? -4.263 11.012 -0.065 1.00 23.42 8 LYS A C 14
ATOM 15961 O O . LYS A 1 8 ? -4.523 12.081 0.483 1.00 52.23 8 LYS A O 14
ATOM 15980 N N . ALA A 1 9 ? -4.385 10.821 -1.375 1.00 22.44 9 ALA A N 14
ATOM 15981 C CA . ALA A 1 9 ? -4.844 11.881 -2.262 1.00 52.24 9 ALA A CA 14
ATOM 15982 C C . ALA A 1 9 ? -6.343 12.114 -2.109 1.00 31.53 9 ALA A C 14
ATOM 15983 O O . ALA A 1 9 ? -6.823 13.241 -2.236 1.00 30.21 9 ALA A O 14
ATOM 15990 N N . ALA A 1 10 ? -7.080 11.041 -1.839 1.00 41.24 10 ALA A N 14
ATOM 15991 C CA . ALA A 1 10 ? -8.525 11.129 -1.669 1.00 44.53 10 ALA A CA 14
ATOM 15992 C C . ALA A 1 10 ? -8.881 11.887 -0.394 1.00 33.41 10 ALA A C 14
ATOM 15993 O O . ALA A 1 10 ? -9.601 12.885 -0.436 1.00 72.50 10 ALA A O 14
ATOM 16000 N N . ILE A 1 11 ? -8.376 11.407 0.737 1.00 65.22 11 ILE A N 14
ATOM 16001 C CA . ILE A 1 11 ? -8.641 12.040 2.021 1.00 1.44 11 ILE A CA 14
ATOM 16002 C C . ILE A 1 11 ? -8.147 13.482 2.036 1.00 52.43 11 ILE A C 14
ATOM 16003 O O . ILE A 1 11 ? -8.886 14.398 2.397 1.00 30.11 11 ILE A O 14
ATOM 16019 N N . GLU A 1 12 ? -6.893 13.677 1.642 1.00 23.31 12 GLU A N 14
ATOM 16020 C CA . GLU A 1 12 ? -6.300 15.009 1.609 1.00 22.02 12 GLU A CA 14
ATOM 16021 C C . GLU A 1 12 ? -7.101 15.938 0.700 1.00 50.54 12 GLU A C 14
ATOM 16022 O O . GLU A 1 12 ? -7.211 17.136 0.963 1.00 74.30 12 GLU A O 14
ATOM 16034 N N . SER A 1 13 ? -7.658 15.376 -0.368 1.00 41.21 13 SER A N 14
ATOM 16035 C CA . SER A 1 13 ? -8.445 16.154 -1.318 1.00 43.45 13 SER A CA 14
ATOM 16036 C C . SER A 1 13 ? -9.671 16.758 -0.640 1.00 20.53 13 SER A C 14
ATOM 16037 O O . SER A 1 13 ? -9.872 17.973 -0.662 1.00 33.35 13 SER A O 14
ATOM 16045 N N . LYS A 1 14 ? -10.489 15.900 -0.040 1.00 72.22 14 LYS A N 14
ATOM 16046 C CA . LYS A 1 14 ? -11.697 16.346 0.645 1.00 73.23 14 LYS A CA 14
ATOM 16047 C C . LYS A 1 14 ? -12.174 15.298 1.645 1.00 43.50 14 LYS A C 14
ATOM 16048 O O . LYS A 1 14 ? -11.524 14.271 1.838 1.00 31.33 14 LYS A O 14
ATOM 16067 N N . ASN A 1 15 ? -13.312 15.564 2.277 1.00 41.33 15 ASN A N 14
ATOM 16068 C CA . ASN A 1 15 ? -13.875 14.643 3.257 1.00 13.14 15 ASN A CA 14
ATOM 16069 C C . ASN A 1 15 ? -13.987 13.235 2.679 1.00 62.52 15 ASN A C 14
ATOM 16070 O O . ASN A 1 15 ? -14.799 12.980 1.791 1.00 21.13 15 ASN A O 14
ATOM 16081 N N . GLY A 1 16 ? -13.165 12.324 3.190 1.00 5.54 16 GLY A N 14
ATOM 16082 C CA . GLY A 1 16 ? -13.187 10.954 2.714 1.00 22.04 16 GLY A CA 14
ATOM 16083 C C . GLY A 1 16 ? -13.952 10.029 3.641 1.00 62.22 16 GLY A C 14
ATOM 16084 O O . GLY A 1 16 ? -14.641 10.485 4.552 1.00 34.01 16 GLY A O 14
ATOM 16088 N N . ALA A 1 17 ? -13.832 8.727 3.407 1.00 64.44 17 ALA A N 14
ATOM 16089 C CA . ALA A 1 17 ? -14.517 7.737 4.227 1.00 3.31 17 ALA A CA 14
ATOM 16090 C C . ALA A 1 17 ? -13.694 7.380 5.460 1.00 63.53 17 ALA A C 14
ATOM 16091 O O . ALA A 1 17 ? -12.597 7.905 5.661 1.00 60.31 17 ALA A O 14
ATOM 16098 N N . THR A 1 18 ? -14.228 6.485 6.285 1.00 42.21 18 THR A N 14
ATOM 16099 C CA . THR A 1 18 ? -13.542 6.061 7.499 1.00 23.25 18 THR A CA 14
ATOM 16100 C C . THR A 1 18 ? -12.771 4.766 7.270 1.00 44.14 18 THR A C 14
ATOM 16101 O O . THR A 1 18 ? -12.655 4.292 6.140 1.00 33.15 18 THR A O 14
ATOM 16112 N N . ARG A 1 19 ? -12.242 4.198 8.350 1.00 54.41 19 ARG A N 14
ATOM 16113 C CA . ARG A 1 19 ? -11.480 2.959 8.267 1.00 60.10 19 ARG A CA 14
ATOM 16114 C C . ARG A 1 19 ? -12.363 1.809 7.790 1.00 2.14 19 ARG A C 14
ATOM 16115 O O . ARG A 1 19 ? -11.868 0.803 7.284 1.00 42.20 19 ARG A O 14
ATOM 16136 N N . GLN A 1 20 ? -13.672 1.967 7.957 1.00 22.14 20 GLN A N 14
ATOM 16137 C CA . GLN A 1 20 ? -14.624 0.941 7.545 1.00 72.24 20 GLN A CA 14
ATOM 16138 C C . GLN A 1 20 ? -14.737 0.883 6.026 1.00 22.52 20 GLN A C 14
ATOM 16139 O O . GLN A 1 20 ? -14.454 -0.146 5.412 1.00 44.35 20 GLN A O 14
ATOM 16153 N N . GLU A 1 21 ? -15.154 1.994 5.425 1.00 23.34 21 GLU A N 14
ATOM 16154 C CA . GLU A 1 21 ? -15.307 2.066 3.976 1.00 45.43 21 GLU A CA 14
ATOM 16155 C C . GLU A 1 21 ? -13.985 1.764 3.275 1.00 70.14 21 GLU A C 14
ATOM 16156 O O . GLU A 1 21 ? -13.965 1.201 2.179 1.00 11.34 21 GLU A O 14
ATOM 16168 N N . LEU A 1 22 ? -12.884 2.144 3.912 1.00 44.40 22 LEU A N 14
ATOM 16169 C CA . LEU A 1 22 ? -11.557 1.915 3.350 1.00 11.31 22 LEU A CA 14
ATOM 16170 C C . LEU A 1 22 ? -11.252 0.423 3.265 1.00 42.42 22 LEU A C 14
ATOM 16171 O O . LEU A 1 22 ? -10.972 -0.103 2.189 1.00 30.22 22 LEU A O 14
ATOM 16187 N N . ALA A 1 23 ? -11.309 -0.253 4.407 1.00 44.42 23 ALA A N 14
ATOM 16188 C CA . ALA A 1 23 ? -11.043 -1.685 4.462 1.00 3.21 23 ALA A CA 14
ATOM 16189 C C . ALA A 1 23 ? -11.953 -2.449 3.506 1.00 21.20 23 ALA A C 14
ATOM 16190 O O . ALA A 1 23 ? -11.580 -3.500 2.985 1.00 5.10 23 ALA A O 14
ATOM 16197 N N . ARG A 1 24 ? -13.149 -1.915 3.281 1.00 1.42 24 ARG A N 14
ATOM 16198 C CA . ARG A 1 24 ? -14.113 -2.548 2.389 1.00 32.04 24 ARG A CA 14
ATOM 16199 C C . ARG A 1 24 ? -13.602 -2.552 0.951 1.00 10.23 24 ARG A C 14
ATOM 16200 O O . ARG A 1 24 ? -13.476 -3.608 0.331 1.00 73.25 24 ARG A O 14
ATOM 16221 N N . ARG A 1 25 ? -13.312 -1.365 0.429 1.00 65.55 25 ARG A N 14
ATOM 16222 C CA . ARG A 1 25 ? -12.817 -1.232 -0.936 1.00 3.12 25 ARG A CA 14
ATOM 16223 C C . ARG A 1 25 ? -11.559 -2.072 -1.143 1.00 34.52 25 ARG A C 14
ATOM 16224 O O . ARG A 1 25 ? -11.349 -2.640 -2.215 1.00 10.03 25 ARG A O 14
ATOM 16245 N N . PHE A 1 26 ? -10.726 -2.145 -0.110 1.00 61.41 26 PHE A N 14
ATOM 16246 C CA . PHE A 1 26 ? -9.489 -2.914 -0.179 1.00 41.33 26 PHE A CA 14
ATOM 16247 C C . PHE A 1 26 ? -9.759 -4.400 0.040 1.00 32.50 26 PHE A C 14
ATOM 16248 O O . PHE A 1 26 ? -8.930 -5.247 -0.290 1.00 30.52 26 PHE A O 14
ATOM 16265 N N . ALA A 1 27 ? -10.925 -4.707 0.599 1.00 70.02 27 ALA A N 14
ATOM 16266 C CA . ALA A 1 27 ? -11.306 -6.089 0.861 1.00 45.13 27 ALA A CA 14
ATOM 16267 C C . ALA A 1 27 ? -10.367 -6.735 1.875 1.00 53.33 27 ALA A C 14
ATOM 16268 O O . ALA A 1 27 ? -9.869 -7.840 1.659 1.00 42.10 27 ALA A O 14
ATOM 16275 N N . LEU A 1 28 ? -10.129 -6.037 2.981 1.00 24.32 28 LEU A N 14
ATOM 16276 C CA . LEU A 1 28 ? -9.249 -6.543 4.028 1.00 50.10 28 LEU A CA 14
ATOM 16277 C C . LEU A 1 28 ? -9.729 -6.095 5.405 1.00 3.41 28 LEU A C 14
ATOM 16278 O O . LEU A 1 28 ? -10.667 -5.308 5.521 1.00 14.20 28 LEU A O 14
ATOM 16294 N N . SER A 1 29 ? -9.077 -6.602 6.448 1.00 70.41 29 SER A N 14
ATOM 16295 C CA . SER A 1 29 ? -9.438 -6.256 7.816 1.00 2.54 29 SER A CA 14
ATOM 16296 C C . SER A 1 29 ? -9.184 -4.777 8.089 1.00 44.24 29 SER A C 14
ATOM 16297 O O . SER A 1 29 ? -8.205 -4.207 7.606 1.00 54.53 29 SER A O 14
ATOM 16305 N N . GLU A 1 30 ? -10.071 -4.162 8.865 1.00 23.21 30 GLU A N 14
ATOM 16306 C CA . GLU A 1 30 ? -9.942 -2.749 9.200 1.00 71.24 30 GLU A CA 14
ATOM 16307 C C . GLU A 1 30 ? -8.669 -2.493 10.001 1.00 25.31 30 GLU A C 14
ATOM 16308 O O . GLU A 1 30 ? -8.099 -1.403 9.951 1.00 3.33 30 GLU A O 14
ATOM 16320 N N . ASP A 1 31 ? -8.228 -3.506 10.739 1.00 63.20 31 ASP A N 14
ATOM 16321 C CA . ASP A 1 31 ? -7.021 -3.393 11.551 1.00 32.34 31 ASP A CA 14
ATOM 16322 C C . ASP A 1 31 ? -5.774 -3.379 10.672 1.00 21.04 31 ASP A C 14
ATOM 16323 O O . ASP A 1 31 ? -4.768 -2.759 11.014 1.00 14.24 31 ASP A O 14
ATOM 16332 N N . GLY A 1 32 ? -5.848 -4.068 9.537 1.00 13.51 32 GLY A N 14
ATOM 16333 C CA . GLY A 1 32 ? -4.719 -4.123 8.628 1.00 72.23 32 GLY A CA 14
ATOM 16334 C C . GLY A 1 32 ? -4.575 -2.858 7.806 1.00 63.21 32 GLY A C 14
ATOM 16335 O O . GLY A 1 32 ? -3.473 -2.329 7.656 1.00 51.01 32 GLY A O 14
ATOM 16339 N N . ILE A 1 33 ? -5.689 -2.372 7.270 1.00 14.05 33 ILE A N 14
ATOM 16340 C CA . ILE A 1 33 ? -5.681 -1.162 6.457 1.00 54.43 33 ILE A CA 14
ATOM 16341 C C . ILE A 1 33 ? -5.328 0.061 7.298 1.00 33.22 33 ILE A C 14
ATOM 16342 O O . ILE A 1 33 ? -4.648 0.974 6.828 1.00 1.44 33 ILE A O 14
ATOM 16358 N N . ASP A 1 34 ? -5.794 0.072 8.541 1.00 4.32 34 ASP A N 14
ATOM 16359 C CA . ASP A 1 34 ? -5.525 1.181 9.449 1.00 50.44 34 ASP A CA 14
ATOM 16360 C C . ASP A 1 34 ? -4.085 1.138 9.950 1.00 25.53 34 ASP A C 14
ATOM 16361 O O . ASP A 1 34 ? -3.380 2.146 9.933 1.00 45.43 34 ASP A O 14
ATOM 16370 N N . ALA A 1 35 ? -3.655 -0.039 10.396 1.00 51.52 35 ALA A N 14
ATOM 16371 C CA . ALA A 1 35 ? -2.298 -0.215 10.901 1.00 13.22 35 ALA A CA 14
ATOM 16372 C C . ALA A 1 35 ? -1.266 0.125 9.832 1.00 71.52 35 ALA A C 14
ATOM 16373 O O . ALA A 1 35 ? -0.289 0.823 10.099 1.00 42.34 35 ALA A O 14
ATOM 16380 N N . MET A 1 36 ? -1.490 -0.373 8.620 1.00 2.04 36 MET A N 14
ATOM 16381 C CA . MET A 1 36 ? -0.578 -0.122 7.510 1.00 61.22 36 MET A CA 14
ATOM 16382 C C . MET A 1 36 ? -0.516 1.367 7.185 1.00 72.00 36 MET A C 14
ATOM 16383 O O . MET A 1 36 ? 0.562 1.962 7.155 1.00 10.40 36 MET A O 14
ATOM 16397 N N . LEU A 1 37 ? -1.677 1.964 6.941 1.00 11.34 37 LEU A N 14
ATOM 16398 C CA . LEU A 1 37 ? -1.755 3.384 6.617 1.00 11.20 37 LEU A CA 14
ATOM 16399 C C . LEU A 1 37 ? -1.146 4.230 7.731 1.00 41.53 37 LEU A C 14
ATOM 16400 O O . LEU A 1 37 ? -0.600 5.305 7.480 1.00 0.01 37 LEU A O 14
ATOM 16416 N N . ALA A 1 38 ? -1.242 3.737 8.962 1.00 73.45 38 ALA A N 14
ATOM 16417 C CA . ALA A 1 38 ? -0.697 4.446 10.113 1.00 55.33 38 ALA A CA 14
ATOM 16418 C C . ALA A 1 38 ? 0.825 4.368 10.136 1.00 23.52 38 ALA A C 14
ATOM 16419 O O . ALA A 1 38 ? 1.500 5.314 10.542 1.00 23.32 38 ALA A O 14
ATOM 16426 N N . VAL A 1 39 ? 1.362 3.233 9.697 1.00 31.11 39 VAL A N 14
ATOM 16427 C CA . VAL A 1 39 ? 2.805 3.031 9.667 1.00 1.32 39 VAL A CA 14
ATOM 16428 C C . VAL A 1 39 ? 3.447 3.821 8.532 1.00 11.43 39 VAL A C 14
ATOM 16429 O O . VAL A 1 39 ? 4.626 4.171 8.596 1.00 34.31 39 VAL A O 14
ATOM 16442 N N . TRP A 1 40 ? 2.664 4.099 7.496 1.00 5.13 40 TRP A N 14
ATOM 16443 C CA . TRP A 1 40 ? 3.157 4.849 6.346 1.00 31.31 40 TRP A CA 14
ATOM 16444 C C . TRP A 1 40 ? 3.169 6.346 6.637 1.00 5.31 40 TRP A C 14
ATOM 16445 O O . TRP A 1 40 ? 4.111 7.050 6.270 1.00 13.44 40 TRP A O 14
ATOM 16466 N N . ILE A 1 41 ? 2.121 6.824 7.297 1.00 14.03 41 ILE A N 14
ATOM 16467 C CA . ILE A 1 41 ? 2.012 8.237 7.638 1.00 63.13 41 ILE A CA 14
ATOM 16468 C C . ILE A 1 41 ? 2.794 8.557 8.908 1.00 72.13 41 ILE A C 14
ATOM 16469 O O . ILE A 1 41 ? 3.323 9.659 9.064 1.00 24.20 41 ILE A O 14
ATOM 16485 N N . LYS A 1 42 ? 2.864 7.588 9.814 1.00 72.41 42 LYS A N 14
ATOM 16486 C CA . LYS A 1 42 ? 3.582 7.764 11.069 1.00 4.24 42 LYS A CA 14
ATOM 16487 C C . LYS A 1 42 ? 4.176 6.441 11.547 1.00 73.44 42 LYS A C 14
ATOM 16488 O O . LYS A 1 42 ? 4.181 5.452 10.814 1.00 0.22 42 LYS A O 14
ATOM 16507 N N . LYS A 1 43 ? 4.674 6.432 12.778 1.00 33.14 43 LYS A N 14
ATOM 16508 C CA . LYS A 1 43 ? 5.267 5.232 13.355 1.00 65.20 43 LYS A CA 14
ATOM 16509 C C . LYS A 1 43 ? 4.280 4.070 13.328 1.00 31.32 43 LYS A C 14
ATOM 16510 O O . LYS A 1 43 ? 4.676 2.905 13.317 1.00 41.12 43 LYS A O 14
ATOM 16529 N N . GLY A 1 44 ? 2.990 4.395 13.316 1.00 35.10 44 GLY A N 14
ATOM 16530 C CA . GLY A 1 44 ? 1.966 3.368 13.289 1.00 4.33 44 GLY A CA 14
ATOM 16531 C C . GLY A 1 44 ? 1.128 3.351 14.553 1.00 44.12 44 GLY A C 14
ATOM 16532 O O . GLY A 1 44 ? 1.299 2.481 15.408 1.00 33.31 44 GLY A O 14
ATOM 16536 N N . VAL A 1 45 ? 0.221 4.315 14.674 1.00 64.35 45 VAL A N 14
ATOM 16537 C CA . VAL A 1 45 ? -0.645 4.408 15.842 1.00 30.14 45 VAL A CA 14
ATOM 16538 C C . VAL A 1 45 ? -2.075 4.003 15.499 1.00 41.30 45 VAL A C 14
ATOM 16539 O O . VAL A 1 45 ? -2.559 2.959 15.940 1.00 63.43 45 VAL A O 14
ATOM 16552 N N . LEU A 1 46 ? -2.747 4.836 14.712 1.00 62.22 46 LEU A N 14
ATOM 16553 C CA . LEU A 1 46 ? -4.123 4.564 14.309 1.00 42.24 46 LEU A CA 14
ATOM 16554 C C . LEU A 1 46 ? -4.647 5.664 13.390 1.00 43.22 46 LEU A C 14
ATOM 16555 O O . LEU A 1 46 ? -5.829 6.005 13.427 1.00 33.24 46 LEU A O 14
ATOM 16571 N N . SER A 1 47 ? -3.761 6.212 12.565 1.00 5.14 47 SER A N 14
ATOM 16572 C CA . SER A 1 47 ? -4.134 7.273 11.638 1.00 11.12 47 SER A CA 14
ATOM 16573 C C . SER A 1 47 ? -4.842 8.410 12.369 1.00 11.44 47 SER A C 14
ATOM 16574 O O . SER A 1 47 ? -4.873 8.446 13.600 1.00 73.33 47 SER A O 14
ATOM 16582 N N . ARG A 1 48 ? -5.411 9.335 11.603 1.00 11.41 48 ARG A N 14
ATOM 16583 C CA . ARG A 1 48 ? -6.118 10.473 12.177 1.00 0.01 48 ARG A CA 14
ATOM 16584 C C . ARG A 1 48 ? -7.595 10.443 11.796 1.00 33.33 48 ARG A C 14
ATOM 16585 O O . ARG A 1 48 ? -7.959 10.746 10.659 1.00 2.32 48 ARG A O 14
ATOM 16606 N N . GLN A 1 49 ? -8.441 10.077 12.753 1.00 4.00 49 GLN A N 14
ATOM 16607 C CA . GLN A 1 49 ? -9.878 10.007 12.517 1.00 1.14 49 GLN A CA 14
ATOM 16608 C C . GLN A 1 49 ? -10.602 11.152 13.218 1.00 4.33 49 GLN A C 14
ATOM 16609 O O . GLN A 1 49 ? -10.660 11.201 14.447 1.00 33.31 49 GLN A O 14
ATOM 16623 N N . GLN A 1 50 ? -11.151 12.070 12.429 1.00 45.21 50 GLN A N 14
ATOM 16624 C CA . GLN A 1 50 ? -11.869 13.215 12.976 1.00 70.31 50 GLN A CA 14
ATOM 16625 C C . GLN A 1 50 ? -13.371 13.075 12.746 1.00 3.20 50 GLN A C 14
ATOM 16626 O O . GLN A 1 50 ? -13.806 12.493 11.752 1.00 61.33 50 GLN A O 14
ATOM 16640 N N . TYR A 1 51 ? -14.158 13.611 13.672 1.00 21.33 51 TYR A N 14
ATOM 16641 C CA . TYR A 1 51 ? -15.611 13.544 13.573 1.00 22.31 51 TYR A CA 14
ATOM 16642 C C . TYR A 1 51 ? -16.211 14.937 13.410 1.00 22.25 51 TYR A C 14
ATOM 16643 O O . TYR A 1 51 ? -15.509 15.943 13.512 1.00 72.10 51 TYR A O 14
ATOM 16661 N N . ILE A 1 52 ? -17.514 14.986 13.157 1.00 32.10 52 ILE A N 14
ATOM 16662 C CA . ILE A 1 52 ? -18.210 16.255 12.982 1.00 53.21 52 ILE A CA 14
ATOM 16663 C C . ILE A 1 52 ? -19.689 16.124 13.332 1.00 21.22 52 ILE A C 14
ATOM 16664 O O . ILE A 1 52 ? -20.277 15.052 13.196 1.00 5.21 52 ILE A O 14
ATOM 16680 N N . ASN A 1 53 ? -20.285 17.223 13.782 1.00 61.33 53 ASN A N 14
ATOM 16681 C CA . ASN A 1 53 ? -21.695 17.232 14.150 1.00 14.15 53 ASN A CA 14
ATOM 16682 C C . ASN A 1 53 ? -21.955 16.298 15.328 1.00 13.23 53 ASN A C 14
ATOM 16683 O O . ASN A 1 53 ? -22.906 15.516 15.316 1.00 1.12 53 ASN A O 14
ATOM 16694 N N . ALA A 1 54 ? -21.105 16.386 16.345 1.00 1.32 54 ALA A N 14
ATOM 16695 C CA . ALA A 1 54 ? -21.244 15.551 17.533 1.00 74.11 54 ALA A CA 14
ATOM 16696 C C . ALA A 1 54 ? -20.793 16.296 18.784 1.00 52.04 54 ALA A C 14
ATOM 16697 O O . ALA A 1 54 ? -21.616 16.743 19.582 1.00 61.42 54 ALA A O 14
ATOM 16704 N N . GLU A 1 55 ? -19.480 16.425 18.949 1.00 41.43 55 GLU A N 14
ATOM 16705 C CA . GLU A 1 55 ? -18.921 17.116 20.106 1.00 24.41 55 GLU A CA 14
ATOM 16706 C C . GLU A 1 55 ? -19.420 16.492 21.406 1.00 64.21 55 GLU A C 14
ATOM 16707 O O . GLU A 1 55 ? -19.525 17.166 22.430 1.00 2.21 55 GLU A O 14
ATOM 16719 N N . ASP A 1 56 ? -19.726 15.200 21.355 1.00 62.13 56 ASP A N 14
ATOM 16720 C CA . ASP A 1 56 ? -20.213 14.484 22.528 1.00 62.20 56 ASP A CA 14
ATOM 16721 C C . ASP A 1 56 ? -19.911 12.993 22.419 1.00 31.25 56 ASP A C 14
ATOM 16722 O O . ASP A 1 56 ? -19.009 12.482 23.083 1.00 54.14 56 ASP A O 14
ATOM 16731 N N . GLU A 1 57 ? -20.672 12.300 21.577 1.00 33.53 57 GLU A N 14
ATOM 16732 C CA . GLU A 1 57 ? -20.486 10.866 21.383 1.00 53.12 57 GLU A CA 14
ATOM 16733 C C . GLU A 1 57 ? -21.475 10.324 20.355 1.00 10.34 57 GLU A C 14
ATOM 16734 O O . GLU A 1 57 ? -21.944 9.190 20.465 1.00 51.24 57 GLU A O 14
ATOM 16746 N N . VAL A 1 58 ? -21.789 11.141 19.356 1.00 74.23 58 VAL A N 14
ATOM 16747 C CA . VAL A 1 58 ? -22.722 10.745 18.308 1.00 30.31 58 VAL A CA 14
ATOM 16748 C C . VAL A 1 58 ? -21.985 10.159 17.108 1.00 54.34 58 VAL A C 14
ATOM 16749 O O . VAL A 1 58 ? -22.375 9.124 16.571 1.00 31.22 58 VAL A O 14
ATOM 16762 N N . VAL A 1 59 ? -20.915 10.831 16.693 1.00 33.20 59 VAL A N 14
ATOM 16763 C CA . VAL A 1 59 ? -20.121 10.378 15.558 1.00 22.33 59 VAL A CA 14
ATOM 16764 C C . VAL A 1 59 ? -20.930 10.426 14.266 1.00 53.10 59 VAL A C 14
ATOM 16765 O O . VAL A 1 59 ? -20.979 9.452 13.515 1.00 55.33 59 VAL A O 14
ATOM 16778 N N . ARG A 1 60 ? -21.564 11.567 14.014 1.00 32.13 60 ARG A N 14
ATOM 16779 C CA . ARG A 1 60 ? -22.373 11.743 12.814 1.00 41.33 60 ARG A CA 14
ATOM 16780 C C . ARG A 1 60 ? -21.576 11.377 11.565 1.00 34.22 60 ARG A C 14
ATOM 16781 O O . ARG A 1 60 ? -21.868 10.383 10.898 1.00 50.41 60 ARG A O 14
ATOM 16802 N N . VAL A 1 61 ? -20.570 12.187 11.251 1.00 50.31 61 VAL A N 14
ATOM 16803 C CA . VAL A 1 61 ? -19.731 11.948 10.082 1.00 12.25 61 VAL A CA 14
ATOM 16804 C C . VAL A 1 61 ? -18.255 12.118 10.422 1.00 32.41 61 VAL A C 14
ATOM 16805 O O . VAL A 1 61 ? -17.840 13.161 10.928 1.00 42.34 61 VAL A O 14
ATOM 16818 N N . ARG A 1 62 ? -17.466 11.088 10.139 1.00 22.44 62 ARG A N 14
ATOM 16819 C CA . ARG A 1 62 ? -16.035 11.122 10.414 1.00 40.20 62 ARG A CA 14
ATOM 16820 C C . ARG A 1 62 ? -15.240 10.577 9.231 1.00 3.15 62 ARG A C 14
ATOM 16821 O O . ARG A 1 62 ? -15.806 9.987 8.309 1.00 43.44 62 ARG A O 14
ATOM 16842 N N . TYR A 1 63 ? -13.927 10.776 9.264 1.00 13.43 63 TYR A N 14
ATOM 16843 C CA . TYR A 1 63 ? -13.055 10.307 8.194 1.00 10.11 63 TYR A CA 14
ATOM 16844 C C . TYR A 1 63 ? -11.628 10.115 8.699 1.00 40.21 63 TYR A C 14
ATOM 16845 O O . TYR A 1 63 ? -11.172 10.831 9.591 1.00 43.10 63 TYR A O 14
ATOM 16863 N N . VAL A 1 64 ? -10.928 9.145 8.120 1.00 14.33 64 VAL A N 14
ATOM 16864 C CA . VAL A 1 64 ? -9.553 8.859 8.509 1.00 65.31 64 VAL A CA 14
ATOM 16865 C C . VAL A 1 64 ? -8.571 9.327 7.440 1.00 64.11 64 VAL A C 14
ATOM 16866 O O . VAL A 1 64 ? -8.775 9.091 6.250 1.00 54.33 64 VAL A O 14
ATOM 16879 N N . MET A 1 65 ? -7.505 9.990 7.874 1.00 53.33 65 MET A N 14
ATOM 16880 C CA . MET A 1 65 ? -6.490 10.491 6.954 1.00 23.20 65 MET A CA 14
ATOM 16881 C C . MET A 1 65 ? -5.143 9.826 7.216 1.00 3.33 65 MET A C 14
ATOM 16882 O O . MET A 1 65 ? -4.927 9.238 8.276 1.00 63.54 65 MET A O 14
ATOM 16896 N N . ASN A 1 66 ? -4.241 9.922 6.245 1.00 3.24 66 ASN A N 14
ATOM 16897 C CA . ASN A 1 66 ? -2.915 9.328 6.371 1.00 52.24 66 ASN A CA 14
ATOM 16898 C C . ASN A 1 66 ? -1.855 10.224 5.737 1.00 45.20 66 ASN A C 14
ATOM 16899 O O . ASN A 1 66 ? -0.878 9.738 5.167 1.00 33.22 66 ASN A O 14
ATOM 16910 N N . GLN A 1 67 ? -2.055 11.533 5.842 1.00 55.03 67 GLN A N 14
ATOM 16911 C CA . GLN A 1 67 ? -1.117 12.497 5.278 1.00 64.42 67 GLN A CA 14
ATOM 16912 C C . GLN A 1 67 ? -0.913 13.676 6.224 1.00 24.32 67 GLN A C 14
ATOM 16913 O O . GLN A 1 67 ? -1.832 14.078 6.938 1.00 4.32 67 GLN A O 14
ATOM 16927 N N . VAL A 1 68 ? 0.297 14.227 6.223 1.00 4.12 68 VAL A N 14
ATOM 16928 C CA . VAL A 1 68 ? 0.621 15.361 7.081 1.00 31.12 68 VAL A CA 14
ATOM 16929 C C . VAL A 1 68 ? -0.398 16.483 6.916 1.00 72.40 68 VAL A C 14
ATOM 16930 O O . VAL A 1 68 ? -0.996 16.641 5.853 1.00 11.23 68 VAL A O 14
ATOM 16943 N N . GLY A 1 69 ? -0.589 17.261 7.977 1.00 32.41 69 GLY A N 14
ATOM 16944 C CA . GLY A 1 69 ? -1.536 18.359 7.930 1.00 75.33 69 GLY A CA 14
ATOM 16945 C C . GLY A 1 69 ? -1.998 18.786 9.309 1.00 54.25 69 GLY A C 14
ATOM 16946 O O . GLY A 1 69 ? -2.923 18.200 9.872 1.00 72.44 69 GLY A O 14
ATOM 16950 N N . SER A 1 70 ? -1.352 19.812 9.856 1.00 2.52 70 SER A N 14
ATOM 16951 C CA . SER A 1 70 ? -1.698 20.313 11.181 1.00 51.42 70 SER A CA 14
ATOM 16952 C C . SER A 1 70 ? -1.502 19.232 12.240 1.00 72.15 70 SER A C 14
ATOM 16953 O O . SER A 1 70 ? -1.272 18.066 11.918 1.00 33.54 70 SER A O 14
ATOM 16961 N N . LEU A 1 71 ? -1.595 19.629 13.505 1.00 65.23 71 LEU A N 14
ATOM 16962 C CA . LEU A 1 71 ? -1.428 18.695 14.613 1.00 31.32 71 LEU A CA 14
ATOM 16963 C C . LEU A 1 71 ? -2.011 19.268 15.901 1.00 71.44 71 LEU A C 14
ATOM 16964 O O . LEU A 1 71 ? -3.002 18.761 16.424 1.00 42.32 71 LEU A O 14
ATOM 16980 N N . ALA A 1 72 ? -1.391 20.331 16.403 1.00 43.12 72 ALA A N 14
ATOM 16981 C CA . ALA A 1 72 ? -1.850 20.976 17.626 1.00 31.04 72 ALA A CA 14
ATOM 16982 C C . ALA A 1 72 ? -1.824 20.005 18.802 1.00 0.31 72 ALA A C 14
ATOM 16983 O O . ALA A 1 72 ? -2.804 19.877 19.537 1.00 73.14 72 ALA A O 14
ATOM 16990 N N . VAL A 1 73 ? -0.696 19.322 18.976 1.00 73.50 73 VAL A N 14
ATOM 16991 C CA . VAL A 1 73 ? -0.543 18.364 20.063 1.00 22.21 73 VAL A CA 14
ATOM 16992 C C . VAL A 1 73 ? 0.873 18.392 20.625 1.00 53.53 73 VAL A C 14
ATOM 16993 O O . VAL A 1 73 ? 1.842 18.561 19.886 1.00 41.44 73 VAL A O 14
ATOM 17006 N N . ASN A 1 74 ? 0.986 18.227 21.939 1.00 33.04 74 ASN A N 14
ATOM 17007 C CA . ASN A 1 74 ? 2.285 18.235 22.603 1.00 20.50 74 ASN A CA 14
ATOM 17008 C C . ASN A 1 74 ? 3.063 16.961 22.289 1.00 64.21 74 ASN A C 14
ATOM 17009 O O . ASN A 1 74 ? 2.534 15.854 22.397 1.00 3.22 74 ASN A O 14
ATOM 17020 N N . VAL A 1 75 ? 4.324 17.124 21.900 1.00 32.21 75 VAL A N 14
ATOM 17021 C CA . VAL A 1 75 ? 5.176 15.989 21.571 1.00 5.15 75 VAL A CA 14
ATOM 17022 C C . VAL A 1 75 ? 6.379 15.916 22.505 1.00 5.43 75 VAL A C 14
ATOM 17023 O O . VAL A 1 75 ? 6.863 14.830 22.831 1.00 74.45 75 VAL A O 14
ATOM 17036 N N . THR A 1 76 ? 6.858 17.079 22.935 1.00 41.44 76 THR A N 14
ATOM 17037 C CA . THR A 1 76 ? 8.005 17.148 23.833 1.00 75.51 76 THR A CA 14
ATOM 17038 C C . THR A 1 76 ? 7.686 16.518 25.183 1.00 13.24 76 THR A C 14
ATOM 17039 O O . THR A 1 76 ? 6.818 16.996 25.912 1.00 73.30 76 THR A O 14
ATOM 17050 N N . MET A 1 77 ? 8.394 15.441 25.510 1.00 51.43 77 MET A N 14
ATOM 17051 C CA . MET A 1 77 ? 8.187 14.747 26.775 1.00 3.34 77 MET A CA 14
ATOM 17052 C C . MET A 1 77 ? 8.347 15.703 27.953 1.00 71.11 77 MET A C 14
ATOM 17053 O O . MET A 1 77 ? 8.048 15.353 29.096 1.00 31.54 77 MET A O 14
ATOM 17067 N N . GLY A 1 1 ? 1.793 2.545 -3.245 1.00 13.00 1 GLY A N 15
ATOM 17068 C CA . GLY A 1 1 ? 1.112 3.739 -3.709 1.00 45.03 1 GLY A CA 15
ATOM 17069 C C . GLY A 1 1 ? -0.114 3.421 -4.541 1.00 50.31 1 GLY A C 15
ATOM 17070 O O . GLY A 1 1 ? -0.271 3.933 -5.649 1.00 53.23 1 GLY A O 15
ATOM 17074 N N . MET A 1 2 ? -0.986 2.573 -4.006 1.00 55.43 2 MET A N 15
ATOM 17075 C CA . MET A 1 2 ? -2.205 2.187 -4.708 1.00 55.41 2 MET A CA 15
ATOM 17076 C C . MET A 1 2 ? -3.442 2.575 -3.903 1.00 61.10 2 MET A C 15
ATOM 17077 O O . MET A 1 2 ? -4.416 3.088 -4.454 1.00 33.23 2 MET A O 15
ATOM 17091 N N . ILE A 1 3 ? -3.395 2.327 -2.598 1.00 35.53 3 ILE A N 15
ATOM 17092 C CA . ILE A 1 3 ? -4.511 2.652 -1.719 1.00 13.24 3 ILE A CA 15
ATOM 17093 C C . ILE A 1 3 ? -4.103 3.680 -0.670 1.00 1.21 3 ILE A C 15
ATOM 17094 O O . ILE A 1 3 ? -4.930 4.457 -0.192 1.00 42.32 3 ILE A O 15
ATOM 17110 N N . LEU A 1 4 ? -2.822 3.681 -0.316 1.00 54.23 4 LEU A N 15
ATOM 17111 C CA . LEU A 1 4 ? -2.302 4.616 0.675 1.00 13.34 4 LEU A CA 15
ATOM 17112 C C . LEU A 1 4 ? -2.255 6.034 0.115 1.00 51.21 4 LEU A C 15
ATOM 17113 O O . LEU A 1 4 ? -2.929 6.932 0.617 1.00 65.14 4 LEU A O 15
ATOM 17129 N N . ASN A 1 5 ? -1.457 6.226 -0.930 1.00 32.35 5 ASN A N 15
ATOM 17130 C CA . ASN A 1 5 ? -1.323 7.534 -1.560 1.00 42.32 5 ASN A CA 15
ATOM 17131 C C . ASN A 1 5 ? -2.631 7.953 -2.225 1.00 63.20 5 ASN A C 15
ATOM 17132 O O . ASN A 1 5 ? -2.962 9.138 -2.272 1.00 71.21 5 ASN A O 15
ATOM 17143 N N . GLU A 1 6 ? -3.370 6.974 -2.737 1.00 70.02 6 GLU A N 15
ATOM 17144 C CA . GLU A 1 6 ? -4.641 7.243 -3.399 1.00 12.44 6 GLU A CA 15
ATOM 17145 C C . GLU A 1 6 ? -5.632 7.885 -2.433 1.00 61.02 6 GLU A C 15
ATOM 17146 O O . GLU A 1 6 ? -6.199 8.941 -2.719 1.00 20.34 6 GLU A O 15
ATOM 17158 N N . LEU A 1 7 ? -5.837 7.242 -1.289 1.00 75.45 7 LEU A N 15
ATOM 17159 C CA . LEU A 1 7 ? -6.760 7.749 -0.281 1.00 4.42 7 LEU A CA 15
ATOM 17160 C C . LEU A 1 7 ? -6.170 8.959 0.437 1.00 2.10 7 LEU A C 15
ATOM 17161 O O . LEU A 1 7 ? -6.874 9.927 0.729 1.00 54.45 7 LEU A O 15
ATOM 17177 N N . LYS A 1 8 ? -4.874 8.899 0.718 1.00 25.53 8 LYS A N 15
ATOM 17178 C CA . LYS A 1 8 ? -4.187 9.991 1.399 1.00 31.53 8 LYS A CA 15
ATOM 17179 C C . LYS A 1 8 ? -4.359 11.301 0.637 1.00 34.12 8 LYS A C 15
ATOM 17180 O O . LYS A 1 8 ? -4.496 12.366 1.238 1.00 3.02 8 LYS A O 15
ATOM 17199 N N . ALA A 1 9 ? -4.351 11.215 -0.689 1.00 34.54 9 ALA A N 15
ATOM 17200 C CA . ALA A 1 9 ? -4.509 12.392 -1.532 1.00 71.14 9 ALA A CA 15
ATOM 17201 C C . ALA A 1 9 ? -5.976 12.798 -1.640 1.00 10.25 9 ALA A C 15
ATOM 17202 O O . ALA A 1 9 ? -6.303 13.984 -1.635 1.00 52.34 9 ALA A O 15
ATOM 17209 N N . ALA A 1 10 ? -6.854 11.805 -1.735 1.00 41.15 10 ALA A N 15
ATOM 17210 C CA . ALA A 1 10 ? -8.285 12.059 -1.842 1.00 2.15 10 ALA A CA 15
ATOM 17211 C C . ALA A 1 10 ? -8.824 12.705 -0.570 1.00 41.11 10 ALA A C 15
ATOM 17212 O O . ALA A 1 10 ? -9.686 13.583 -0.627 1.00 25.50 10 ALA A O 15
ATOM 17219 N N . ILE A 1 11 ? -8.313 12.265 0.574 1.00 22.23 11 ILE A N 15
ATOM 17220 C CA . ILE A 1 11 ? -8.744 12.802 1.859 1.00 31.23 11 ILE A CA 15
ATOM 17221 C C . ILE A 1 11 ? -8.136 14.178 2.112 1.00 50.52 11 ILE A C 15
ATOM 17222 O O . ILE A 1 11 ? -8.856 15.157 2.310 1.00 33.34 11 ILE A O 15
ATOM 17238 N N . GLU A 1 12 ? -6.809 14.244 2.100 1.00 22.15 12 GLU A N 15
ATOM 17239 C CA . GLU A 1 12 ? -6.105 15.501 2.328 1.00 52.23 12 GLU A CA 15
ATOM 17240 C C . GLU A 1 12 ? -6.631 16.593 1.401 1.00 61.13 12 GLU A C 15
ATOM 17241 O O . GLU A 1 12 ? -6.618 17.775 1.746 1.00 1.42 12 GLU A O 15
ATOM 17253 N N . SER A 1 13 ? -7.093 16.189 0.221 1.00 31.12 13 SER A N 15
ATOM 17254 C CA . SER A 1 13 ? -7.619 17.132 -0.758 1.00 64.42 13 SER A CA 15
ATOM 17255 C C . SER A 1 13 ? -9.001 17.631 -0.345 1.00 33.54 13 SER A C 15
ATOM 17256 O O . SER A 1 13 ? -9.226 18.834 -0.212 1.00 61.43 13 SER A O 15
ATOM 17264 N N . LYS A 1 14 ? -9.922 16.696 -0.142 1.00 50.14 14 LYS A N 15
ATOM 17265 C CA . LYS A 1 14 ? -11.283 17.037 0.258 1.00 63.44 14 LYS A CA 15
ATOM 17266 C C . LYS A 1 14 ? -12.114 15.780 0.487 1.00 1.33 14 LYS A C 15
ATOM 17267 O O . LYS A 1 14 ? -11.955 14.783 -0.216 1.00 4.42 14 LYS A O 15
ATOM 17286 N N . ASN A 1 15 ? -13.001 15.835 1.476 1.00 13.21 15 ASN A N 15
ATOM 17287 C CA . ASN A 1 15 ? -13.858 14.699 1.798 1.00 54.45 15 ASN A CA 15
ATOM 17288 C C . ASN A 1 15 ? -13.028 13.503 2.257 1.00 65.22 15 ASN A C 15
ATOM 17289 O O . ASN A 1 15 ? -12.385 12.833 1.449 1.00 44.34 15 ASN A O 15
ATOM 17300 N N . GLY A 1 16 ? -13.048 13.243 3.560 1.00 31.42 16 GLY A N 15
ATOM 17301 C CA . GLY A 1 16 ? -12.294 12.128 4.105 1.00 62.12 16 GLY A CA 15
ATOM 17302 C C . GLY A 1 16 ? -12.930 10.789 3.790 1.00 43.14 16 GLY A C 15
ATOM 17303 O O . GLY A 1 16 ? -14.059 10.730 3.303 1.00 15.22 16 GLY A O 15
ATOM 17307 N N . ALA A 1 17 ? -12.203 9.711 4.067 1.00 50.24 17 ALA A N 15
ATOM 17308 C CA . ALA A 1 17 ? -12.704 8.366 3.810 1.00 70.10 17 ALA A CA 15
ATOM 17309 C C . ALA A 1 17 ? -13.107 7.673 5.107 1.00 71.20 17 ALA A C 15
ATOM 17310 O O . ALA A 1 17 ? -12.990 8.245 6.191 1.00 41.01 17 ALA A O 15
ATOM 17317 N N . THR A 1 18 ? -13.583 6.438 4.990 1.00 33.41 18 THR A N 15
ATOM 17318 C CA . THR A 1 18 ? -14.004 5.667 6.153 1.00 51.44 18 THR A CA 15
ATOM 17319 C C . THR A 1 18 ? -13.196 4.382 6.284 1.00 70.03 18 THR A C 15
ATOM 17320 O O . THR A 1 18 ? -12.727 3.828 5.290 1.00 72.13 18 THR A O 15
ATOM 17331 N N . ARG A 1 19 ? -13.036 3.913 7.517 1.00 21.13 19 ARG A N 15
ATOM 17332 C CA . ARG A 1 19 ? -12.283 2.691 7.778 1.00 62.32 19 ARG A CA 15
ATOM 17333 C C . ARG A 1 19 ? -12.984 1.480 7.170 1.00 24.54 19 ARG A C 15
ATOM 17334 O O . ARG A 1 19 ? -12.351 0.464 6.886 1.00 14.53 19 ARG A O 15
ATOM 17355 N N . GLN A 1 20 ? -14.293 1.597 6.976 1.00 53.54 20 GLN A N 15
ATOM 17356 C CA . GLN A 1 20 ? -15.079 0.510 6.403 1.00 53.43 20 GLN A CA 15
ATOM 17357 C C . GLN A 1 20 ? -14.807 0.370 4.909 1.00 11.42 20 GLN A C 15
ATOM 17358 O O . GLN A 1 20 ? -14.547 -0.728 4.417 1.00 31.45 20 GLN A O 15
ATOM 17372 N N . GLU A 1 21 ? -14.869 1.487 4.193 1.00 63.44 21 GLU A N 15
ATOM 17373 C CA . GLU A 1 21 ? -14.630 1.488 2.755 1.00 14.31 21 GLU A CA 15
ATOM 17374 C C . GLU A 1 21 ? -13.213 1.017 2.439 1.00 52.33 21 GLU A C 15
ATOM 17375 O O . GLU A 1 21 ? -12.996 0.251 1.499 1.00 32.11 21 GLU A O 15
ATOM 17387 N N . LEU A 1 22 ? -12.252 1.482 3.230 1.00 50.24 22 LEU A N 15
ATOM 17388 C CA . LEU A 1 22 ? -10.854 1.110 3.035 1.00 52.53 22 LEU A CA 15
ATOM 17389 C C . LEU A 1 22 ? -10.659 -0.391 3.222 1.00 44.41 22 LEU A C 15
ATOM 17390 O O . LEU A 1 22 ? -10.132 -1.072 2.345 1.00 33.33 22 LEU A O 15
ATOM 17406 N N . ALA A 1 23 ? -11.091 -0.899 4.372 1.00 50.11 23 ALA A N 15
ATOM 17407 C CA . ALA A 1 23 ? -10.968 -2.320 4.673 1.00 22.45 23 ALA A CA 15
ATOM 17408 C C . ALA A 1 23 ? -11.711 -3.166 3.645 1.00 3.01 23 ALA A C 15
ATOM 17409 O O . ALA A 1 23 ? -11.380 -4.332 3.431 1.00 71.45 23 ALA A O 15
ATOM 17416 N N . ARG A 1 24 ? -12.718 -2.571 3.014 1.00 43.32 24 ARG A N 15
ATOM 17417 C CA . ARG A 1 24 ? -13.511 -3.272 2.010 1.00 64.03 24 ARG A CA 15
ATOM 17418 C C . ARG A 1 24 ? -12.684 -3.540 0.757 1.00 74.12 24 ARG A C 15
ATOM 17419 O O . ARG A 1 24 ? -12.589 -4.678 0.296 1.00 73.24 24 ARG A O 15
ATOM 17440 N N . ARG A 1 25 ? -12.089 -2.485 0.208 1.00 4.41 25 ARG A N 15
ATOM 17441 C CA . ARG A 1 25 ? -11.273 -2.607 -0.993 1.00 52.12 25 ARG A CA 15
ATOM 17442 C C . ARG A 1 25 ? -10.109 -3.565 -0.764 1.00 33.34 25 ARG A C 15
ATOM 17443 O O . ARG A 1 25 ? -9.787 -4.386 -1.624 1.00 31.41 25 ARG A O 15
ATOM 17464 N N . PHE A 1 26 ? -9.478 -3.455 0.401 1.00 53.20 26 PHE A N 15
ATOM 17465 C CA . PHE A 1 26 ? -8.348 -4.311 0.743 1.00 74.14 26 PHE A CA 15
ATOM 17466 C C . PHE A 1 26 ? -8.824 -5.701 1.156 1.00 21.13 26 PHE A C 15
ATOM 17467 O O . PHE A 1 26 ? -8.046 -6.655 1.172 1.00 42.52 26 PHE A O 15
ATOM 17484 N N . ALA A 1 27 ? -10.106 -5.806 1.491 1.00 22.33 27 ALA A N 15
ATOM 17485 C CA . ALA A 1 27 ? -10.686 -7.078 1.903 1.00 21.24 27 ALA A CA 15
ATOM 17486 C C . ALA A 1 27 ? -10.051 -7.578 3.197 1.00 44.43 27 ALA A C 15
ATOM 17487 O O . ALA A 1 27 ? -9.650 -8.737 3.296 1.00 54.00 27 ALA A O 15
ATOM 17494 N N . LEU A 1 28 ? -9.963 -6.695 4.185 1.00 5.31 28 LEU A N 15
ATOM 17495 C CA . LEU A 1 28 ? -9.376 -7.046 5.474 1.00 13.34 28 LEU A CA 15
ATOM 17496 C C . LEU A 1 28 ? -10.069 -6.301 6.610 1.00 24.32 28 LEU A C 15
ATOM 17497 O O . LEU A 1 28 ? -10.914 -5.437 6.374 1.00 0.51 28 LEU A O 15
ATOM 17513 N N . SER A 1 29 ? -9.703 -6.637 7.843 1.00 52.22 29 SER A N 15
ATOM 17514 C CA . SER A 1 29 ? -10.291 -6.000 9.016 1.00 54.22 29 SER A CA 15
ATOM 17515 C C . SER A 1 29 ? -9.921 -4.521 9.073 1.00 14.43 29 SER A C 15
ATOM 17516 O O . SER A 1 29 ? -8.805 -4.137 8.727 1.00 31.24 29 SER A O 15
ATOM 17524 N N . GLU A 1 30 ? -10.868 -3.698 9.512 1.00 24.41 30 GLU A N 15
ATOM 17525 C CA . GLU A 1 30 ? -10.642 -2.261 9.614 1.00 3.03 30 GLU A CA 15
ATOM 17526 C C . GLU A 1 30 ? -9.413 -1.963 10.469 1.00 42.54 30 GLU A C 15
ATOM 17527 O O . GLU A 1 30 ? -8.713 -0.976 10.245 1.00 24.33 30 GLU A O 15
ATOM 17539 N N . ASP A 1 31 ? -9.159 -2.823 11.450 1.00 73.30 31 ASP A N 15
ATOM 17540 C CA . ASP A 1 31 ? -8.016 -2.653 12.338 1.00 32.33 31 ASP A CA 15
ATOM 17541 C C . ASP A 1 31 ? -6.709 -2.938 11.603 1.00 64.22 31 ASP A C 15
ATOM 17542 O O . ASP A 1 31 ? -5.697 -2.277 11.837 1.00 52.12 31 ASP A O 15
ATOM 17551 N N . GLY A 1 32 ? -6.739 -3.926 10.715 1.00 75.13 32 GLY A N 15
ATOM 17552 C CA . GLY A 1 32 ? -5.551 -4.281 9.960 1.00 50.21 32 GLY A CA 15
ATOM 17553 C C . GLY A 1 32 ? -5.195 -3.241 8.916 1.00 34.22 32 GLY A C 15
ATOM 17554 O O . GLY A 1 32 ? -4.054 -2.782 8.852 1.00 55.41 32 GLY A O 15
ATOM 17558 N N . ILE A 1 33 ? -6.171 -2.871 8.095 1.00 2.41 33 ILE A N 15
ATOM 17559 C CA . ILE A 1 33 ? -5.955 -1.879 7.049 1.00 73.30 33 ILE A CA 15
ATOM 17560 C C . ILE A 1 33 ? -5.544 -0.535 7.641 1.00 3.41 33 ILE A C 15
ATOM 17561 O O . ILE A 1 33 ? -4.707 0.173 7.081 1.00 54.24 33 ILE A O 15
ATOM 17577 N N . ASP A 1 34 ? -6.138 -0.191 8.779 1.00 41.22 34 ASP A N 15
ATOM 17578 C CA . ASP A 1 34 ? -5.833 1.067 9.451 1.00 70.43 34 ASP A CA 15
ATOM 17579 C C . ASP A 1 34 ? -4.448 1.021 10.088 1.00 72.53 34 ASP A C 15
ATOM 17580 O O . ASP A 1 34 ? -3.756 2.036 10.167 1.00 11.21 34 ASP A O 15
ATOM 17589 N N . ALA A 1 35 ? -4.049 -0.163 10.539 1.00 2.03 35 ALA A N 15
ATOM 17590 C CA . ALA A 1 35 ? -2.746 -0.342 11.168 1.00 21.35 35 ALA A CA 15
ATOM 17591 C C . ALA A 1 35 ? -1.623 -0.245 10.141 1.00 71.32 35 ALA A C 15
ATOM 17592 O O . ALA A 1 35 ? -0.742 0.607 10.249 1.00 65.12 35 ALA A O 15
ATOM 17599 N N . MET A 1 36 ? -1.660 -1.125 9.146 1.00 11.04 36 MET A N 15
ATOM 17600 C CA . MET A 1 36 ? -0.644 -1.137 8.099 1.00 1.42 36 MET A CA 15
ATOM 17601 C C . MET A 1 36 ? -0.568 0.216 7.400 1.00 3.12 36 MET A C 15
ATOM 17602 O O . MET A 1 36 ? 0.517 0.690 7.059 1.00 24.44 36 MET A O 15
ATOM 17616 N N . LEU A 1 37 ? -1.724 0.834 7.189 1.00 50.34 37 LEU A N 15
ATOM 17617 C CA . LEU A 1 37 ? -1.788 2.135 6.529 1.00 12.32 37 LEU A CA 15
ATOM 17618 C C . LEU A 1 37 ? -1.023 3.187 7.326 1.00 52.22 37 LEU A C 15
ATOM 17619 O O . LEU A 1 37 ? -0.171 3.889 6.785 1.00 61.41 37 LEU A O 15
ATOM 17635 N N . ALA A 1 38 ? -1.334 3.288 8.614 1.00 20.02 38 ALA A N 15
ATOM 17636 C CA . ALA A 1 38 ? -0.673 4.251 9.486 1.00 13.21 38 ALA A CA 15
ATOM 17637 C C . ALA A 1 38 ? 0.825 3.976 9.572 1.00 52.11 38 ALA A C 15
ATOM 17638 O O . ALA A 1 38 ? 1.619 4.882 9.824 1.00 51.25 38 ALA A O 15
ATOM 17645 N N . VAL A 1 39 ? 1.204 2.720 9.360 1.00 12.25 39 VAL A N 15
ATOM 17646 C CA . VAL A 1 39 ? 2.607 2.326 9.413 1.00 12.12 39 VAL A CA 15
ATOM 17647 C C . VAL A 1 39 ? 3.335 2.709 8.130 1.00 50.14 39 VAL A C 15
ATOM 17648 O O . VAL A 1 39 ? 4.545 2.936 8.133 1.00 3.55 39 VAL A O 15
ATOM 17661 N N . TRP A 1 40 ? 2.589 2.780 7.033 1.00 34.12 40 TRP A N 15
ATOM 17662 C CA . TRP A 1 40 ? 3.164 3.137 5.740 1.00 13.54 40 TRP A CA 15
ATOM 17663 C C . TRP A 1 40 ? 3.241 4.651 5.578 1.00 34.04 40 TRP A C 15
ATOM 17664 O O . TRP A 1 40 ? 4.250 5.183 5.114 1.00 3.23 40 TRP A O 15
ATOM 17685 N N . ILE A 1 41 ? 2.171 5.338 5.963 1.00 21.04 41 ILE A N 15
ATOM 17686 C CA . ILE A 1 41 ? 2.121 6.792 5.861 1.00 13.10 41 ILE A CA 15
ATOM 17687 C C . ILE A 1 41 ? 2.811 7.451 7.051 1.00 34.43 41 ILE A C 15
ATOM 17688 O O . ILE A 1 41 ? 3.383 8.534 6.929 1.00 43.14 41 ILE A O 15
ATOM 17704 N N . LYS A 1 42 ? 2.757 6.788 8.201 1.00 23.21 42 LYS A N 15
ATOM 17705 C CA . LYS A 1 42 ? 3.379 7.307 9.413 1.00 31.43 42 LYS A CA 15
ATOM 17706 C C . LYS A 1 42 ? 4.145 6.208 10.143 1.00 24.25 42 LYS A C 15
ATOM 17707 O O . LYS A 1 42 ? 4.208 5.068 9.683 1.00 71.24 42 LYS A O 15
ATOM 17726 N N . LYS A 1 43 ? 4.725 6.558 11.287 1.00 32.04 43 LYS A N 15
ATOM 17727 C CA . LYS A 1 43 ? 5.485 5.602 12.084 1.00 34.41 43 LYS A CA 15
ATOM 17728 C C . LYS A 1 43 ? 4.591 4.922 13.116 1.00 51.33 43 LYS A C 15
ATOM 17729 O O . LYS A 1 43 ? 4.290 3.734 13.004 1.00 72.32 43 LYS A O 15
ATOM 17748 N N . GLY A 1 44 ? 4.167 5.683 14.119 1.00 10.20 44 GLY A N 15
ATOM 17749 C CA . GLY A 1 44 ? 3.311 5.136 15.155 1.00 0.21 44 GLY A CA 15
ATOM 17750 C C . GLY A 1 44 ? 2.212 6.097 15.566 1.00 52.51 44 GLY A C 15
ATOM 17751 O O . GLY A 1 44 ? 1.968 6.299 16.755 1.00 45.44 44 GLY A O 15
ATOM 17755 N N . VAL A 1 45 ? 1.548 6.691 14.580 1.00 62.51 45 VAL A N 15
ATOM 17756 C CA . VAL A 1 45 ? 0.470 7.636 14.844 1.00 23.14 45 VAL A CA 15
ATOM 17757 C C . VAL A 1 45 ? -0.889 6.949 14.789 1.00 74.25 45 VAL A C 15
ATOM 17758 O O . VAL A 1 45 ? -1.865 7.429 15.367 1.00 13.25 45 VAL A O 15
ATOM 17771 N N . LEU A 1 46 ? -0.947 5.821 14.087 1.00 4.22 46 LEU A N 15
ATOM 17772 C CA . LEU A 1 46 ? -2.188 5.066 13.955 1.00 1.04 46 LEU A CA 15
ATOM 17773 C C . LEU A 1 46 ? -3.247 5.882 13.221 1.00 55.13 46 LEU A C 15
ATOM 17774 O O . LEU A 1 46 ? -4.433 5.810 13.541 1.00 4.32 46 LEU A O 15
ATOM 17790 N N . SER A 1 47 ? -2.811 6.655 12.231 1.00 33.55 47 SER A N 15
ATOM 17791 C CA . SER A 1 47 ? -3.720 7.486 11.451 1.00 11.33 47 SER A CA 15
ATOM 17792 C C . SER A 1 47 ? -4.453 8.478 12.348 1.00 31.21 47 SER A C 15
ATOM 17793 O O . SER A 1 47 ? -4.318 8.444 13.571 1.00 22.23 47 SER A O 15
ATOM 17801 N N . ARG A 1 48 ? -5.230 9.361 11.731 1.00 44.12 48 ARG A N 15
ATOM 17802 C CA . ARG A 1 48 ? -5.985 10.366 12.472 1.00 72.12 48 ARG A CA 15
ATOM 17803 C C . ARG A 1 48 ? -7.447 10.378 12.037 1.00 11.03 48 ARG A C 15
ATOM 17804 O O . ARG A 1 48 ? -7.780 10.872 10.960 1.00 34.01 48 ARG A O 15
ATOM 17825 N N . GLN A 1 49 ? -8.315 9.829 12.881 1.00 22.42 49 GLN A N 15
ATOM 17826 C CA . GLN A 1 49 ? -9.741 9.777 12.583 1.00 50.30 49 GLN A CA 15
ATOM 17827 C C . GLN A 1 49 ? -10.538 10.610 13.581 1.00 25.21 49 GLN A C 15
ATOM 17828 O O . GLN A 1 49 ? -10.124 10.786 14.727 1.00 61.32 49 GLN A O 15
ATOM 17842 N N . GLN A 1 50 ? -11.681 11.122 13.138 1.00 52.14 50 GLN A N 15
ATOM 17843 C CA . GLN A 1 50 ? -12.535 11.938 13.993 1.00 62.13 50 GLN A CA 15
ATOM 17844 C C . GLN A 1 50 ? -14.004 11.762 13.623 1.00 43.10 50 GLN A C 15
ATOM 17845 O O . GLN A 1 50 ? -14.329 11.354 12.508 1.00 30.25 50 GLN A O 15
ATOM 17859 N N . TYR A 1 51 ? -14.887 12.073 14.565 1.00 23.22 51 TYR A N 15
ATOM 17860 C CA . TYR A 1 51 ? -16.322 11.946 14.339 1.00 62.43 51 TYR A CA 15
ATOM 17861 C C . TYR A 1 51 ? -17.040 13.257 14.648 1.00 52.11 51 TYR A C 15
ATOM 17862 O O . TYR A 1 51 ? -16.508 14.120 15.347 1.00 21.23 51 TYR A O 15
ATOM 17880 N N . ILE A 1 52 ? -18.252 13.399 14.120 1.00 13.04 52 ILE A N 15
ATOM 17881 C CA . ILE A 1 52 ? -19.044 14.602 14.341 1.00 60.33 52 ILE A CA 15
ATOM 17882 C C . ILE A 1 52 ? -20.528 14.271 14.445 1.00 70.14 52 ILE A C 15
ATOM 17883 O O . ILE A 1 52 ? -21.117 13.711 13.521 1.00 30.31 52 ILE A O 15
ATOM 17899 N N . ASN A 1 53 ? -21.129 14.624 15.577 1.00 52.54 53 ASN A N 15
ATOM 17900 C CA . ASN A 1 53 ? -22.547 14.366 15.802 1.00 71.42 53 ASN A CA 15
ATOM 17901 C C . ASN A 1 53 ? -22.982 14.877 17.172 1.00 43.44 53 ASN A C 15
ATOM 17902 O O . ASN A 1 53 ? -23.839 14.282 17.824 1.00 12.13 53 ASN A O 15
ATOM 17913 N N . ALA A 1 54 ? -22.386 15.985 17.601 1.00 11.14 54 ALA A N 15
ATOM 17914 C CA . ALA A 1 54 ? -22.713 16.577 18.891 1.00 31.24 54 ALA A CA 15
ATOM 17915 C C . ALA A 1 54 ? -22.403 15.615 20.033 1.00 31.31 54 ALA A C 15
ATOM 17916 O O . ALA A 1 54 ? -22.904 15.775 21.145 1.00 53.41 54 ALA A O 15
ATOM 17923 N N . GLU A 1 55 ? -21.573 14.616 19.749 1.00 54.51 55 GLU A N 15
ATOM 17924 C CA . GLU A 1 55 ? -21.198 13.626 20.752 1.00 2.45 55 GLU A CA 15
ATOM 17925 C C . GLU A 1 55 ? -22.432 12.923 21.312 1.00 24.50 55 GLU A C 15
ATOM 17926 O O . GLU A 1 55 ? -22.500 12.619 22.503 1.00 74.32 55 GLU A O 15
ATOM 17938 N N . ASP A 1 56 ? -23.406 12.671 20.444 1.00 31.33 56 ASP A N 15
ATOM 17939 C CA . ASP A 1 56 ? -24.637 12.004 20.850 1.00 0.13 56 ASP A CA 15
ATOM 17940 C C . ASP A 1 56 ? -24.460 10.488 20.847 1.00 3.22 56 ASP A C 15
ATOM 17941 O O . ASP A 1 56 ? -24.507 9.847 21.897 1.00 42.24 56 ASP A O 15
ATOM 17950 N N . GLU A 1 57 ? -24.259 9.922 19.661 1.00 5.11 57 GLU A N 15
ATOM 17951 C CA . GLU A 1 57 ? -24.078 8.483 19.524 1.00 12.34 57 GLU A CA 15
ATOM 17952 C C . GLU A 1 57 ? -22.682 8.157 19.000 1.00 24.13 57 GLU A C 15
ATOM 17953 O O . GLU A 1 57 ? -22.172 7.055 19.203 1.00 53.15 57 GLU A O 15
ATOM 17965 N N . VAL A 1 58 ? -22.069 9.125 18.327 1.00 12.24 58 VAL A N 15
ATOM 17966 C CA . VAL A 1 58 ? -20.731 8.942 17.774 1.00 65.13 58 VAL A CA 15
ATOM 17967 C C . VAL A 1 58 ? -20.727 7.873 16.689 1.00 21.42 58 VAL A C 15
ATOM 17968 O O . VAL A 1 58 ? -19.883 6.976 16.689 1.00 72.42 58 VAL A O 15
ATOM 17981 N N . VAL A 1 59 ? -21.675 7.973 15.763 1.00 41.13 59 VAL A N 15
ATOM 17982 C CA . VAL A 1 59 ? -21.780 7.014 14.669 1.00 31.55 59 VAL A CA 15
ATOM 17983 C C . VAL A 1 59 ? -22.436 7.646 13.446 1.00 35.11 59 VAL A C 15
ATOM 17984 O O . VAL A 1 59 ? -23.018 6.950 12.613 1.00 0.31 59 VAL A O 15
ATOM 17997 N N . ARG A 1 60 ? -22.339 8.966 13.344 1.00 24.50 60 ARG A N 15
ATOM 17998 C CA . ARG A 1 60 ? -22.923 9.692 12.223 1.00 42.02 60 ARG A CA 15
ATOM 17999 C C . ARG A 1 60 ? -21.847 10.117 11.229 1.00 63.54 60 ARG A C 15
ATOM 18000 O O . ARG A 1 60 ? -21.799 9.625 10.102 1.00 33.21 60 ARG A O 15
ATOM 18021 N N . VAL A 1 61 ? -20.984 11.035 11.655 1.00 52.45 61 VAL A N 15
ATOM 18022 C CA . VAL A 1 61 ? -19.908 11.526 10.803 1.00 25.21 61 VAL A CA 15
ATOM 18023 C C . VAL A 1 61 ? -18.582 10.861 11.155 1.00 63.43 61 VAL A C 15
ATOM 18024 O O . VAL A 1 61 ? -18.274 10.650 12.328 1.00 43.25 61 VAL A O 15
ATOM 18037 N N . ARG A 1 62 ? -17.800 10.536 10.131 1.00 1.54 62 ARG A N 15
ATOM 18038 C CA . ARG A 1 62 ? -16.505 9.894 10.333 1.00 42.44 62 ARG A CA 15
ATOM 18039 C C . ARG A 1 62 ? -15.439 10.532 9.448 1.00 40.02 62 ARG A C 15
ATOM 18040 O O . ARG A 1 62 ? -15.754 11.203 8.464 1.00 4.24 62 ARG A O 15
ATOM 18061 N N . TYR A 1 63 ? -14.178 10.319 9.804 1.00 64.53 63 TYR A N 15
ATOM 18062 C CA . TYR A 1 63 ? -13.065 10.876 9.045 1.00 73.21 63 TYR A CA 15
ATOM 18063 C C . TYR A 1 63 ? -11.779 10.100 9.314 1.00 71.32 63 TYR A C 15
ATOM 18064 O O . TYR A 1 63 ? -11.665 9.394 10.316 1.00 34.54 63 TYR A O 15
ATOM 18082 N N . VAL A 1 64 ? -10.812 10.237 8.411 1.00 41.42 64 VAL A N 15
ATOM 18083 C CA . VAL A 1 64 ? -9.533 9.550 8.550 1.00 42.25 64 VAL A CA 15
ATOM 18084 C C . VAL A 1 64 ? -8.502 10.108 7.576 1.00 41.35 64 VAL A C 15
ATOM 18085 O O . VAL A 1 64 ? -8.756 10.203 6.375 1.00 25.51 64 VAL A O 15
ATOM 18098 N N . MET A 1 65 ? -7.338 10.475 8.101 1.00 0.51 65 MET A N 15
ATOM 18099 C CA . MET A 1 65 ? -6.267 11.022 7.277 1.00 34.12 65 MET A CA 15
ATOM 18100 C C . MET A 1 65 ? -5.041 10.114 7.304 1.00 2.22 65 MET A C 15
ATOM 18101 O O . MET A 1 65 ? -4.752 9.477 8.317 1.00 54.31 65 MET A O 15
ATOM 18115 N N . ASN A 1 66 ? -4.324 10.059 6.187 1.00 54.23 66 ASN A N 15
ATOM 18116 C CA . ASN A 1 66 ? -3.131 9.227 6.084 1.00 64.21 66 ASN A CA 15
ATOM 18117 C C . ASN A 1 66 ? -1.947 10.038 5.566 1.00 73.22 66 ASN A C 15
ATOM 18118 O O . ASN A 1 66 ? -1.090 9.516 4.853 1.00 54.12 66 ASN A O 15
ATOM 18129 N N . GLN A 1 67 ? -1.907 11.316 5.928 1.00 21.22 67 GLN A N 15
ATOM 18130 C CA . GLN A 1 67 ? -0.828 12.198 5.500 1.00 74.21 67 GLN A CA 15
ATOM 18131 C C . GLN A 1 67 ? 0.502 11.768 6.110 1.00 34.34 67 GLN A C 15
ATOM 18132 O O . GLN A 1 67 ? 0.572 10.778 6.838 1.00 0.42 67 GLN A O 15
ATOM 18146 N N . VAL A 1 68 ? 1.557 12.518 5.808 1.00 63.22 68 VAL A N 15
ATOM 18147 C CA . VAL A 1 68 ? 2.885 12.216 6.327 1.00 61.32 68 VAL A CA 15
ATOM 18148 C C . VAL A 1 68 ? 3.245 13.138 7.487 1.00 63.44 68 VAL A C 15
ATOM 18149 O O . VAL A 1 68 ? 2.623 14.182 7.679 1.00 23.32 68 VAL A O 15
ATOM 18162 N N . GLY A 1 69 ? 4.255 12.745 8.257 1.00 41.12 69 GLY A N 15
ATOM 18163 C CA . GLY A 1 69 ? 4.681 13.548 9.388 1.00 70.44 69 GLY A CA 15
ATOM 18164 C C . GLY A 1 69 ? 5.061 12.705 10.588 1.00 33.45 69 GLY A C 15
ATOM 18165 O O . GLY A 1 69 ? 4.823 11.496 10.606 1.00 60.51 69 GLY A O 15
ATOM 18169 N N . SER A 1 70 ? 5.656 13.340 11.592 1.00 40.01 70 SER A N 15
ATOM 18170 C CA . SER A 1 70 ? 6.075 12.638 12.800 1.00 42.41 70 SER A CA 15
ATOM 18171 C C . SER A 1 70 ? 6.468 13.626 13.894 1.00 44.15 70 SER A C 15
ATOM 18172 O O . SER A 1 70 ? 6.916 14.738 13.611 1.00 21.24 70 SER A O 15
ATOM 18180 N N . LEU A 1 71 ? 6.296 13.213 15.145 1.00 72.54 71 LEU A N 15
ATOM 18181 C CA . LEU A 1 71 ? 6.633 14.061 16.283 1.00 24.11 71 LEU A CA 15
ATOM 18182 C C . LEU A 1 71 ? 8.134 14.046 16.549 1.00 33.42 71 LEU A C 15
ATOM 18183 O O . LEU A 1 71 ? 8.695 13.023 16.942 1.00 12.22 71 LEU A O 15
ATOM 18199 N N . ALA A 1 72 ? 8.781 15.187 16.334 1.00 44.53 72 ALA A N 15
ATOM 18200 C CA . ALA A 1 72 ? 10.216 15.307 16.554 1.00 12.04 72 ALA A CA 15
ATOM 18201 C C . ALA A 1 72 ? 10.544 16.548 17.376 1.00 74.21 72 ALA A C 15
ATOM 18202 O O . ALA A 1 72 ? 10.155 17.660 17.022 1.00 52.23 72 ALA A O 15
ATOM 18209 N N . VAL A 1 73 ? 11.264 16.351 18.476 1.00 0.42 73 VAL A N 15
ATOM 18210 C CA . VAL A 1 73 ? 11.645 17.454 19.349 1.00 22.43 73 VAL A CA 15
ATOM 18211 C C . VAL A 1 73 ? 13.131 17.773 19.215 1.00 12.52 73 VAL A C 15
ATOM 18212 O O . VAL A 1 73 ? 13.970 16.873 19.207 1.00 64.04 73 VAL A O 15
ATOM 18225 N N . ASN A 1 74 ? 13.447 19.060 19.112 1.00 54.44 74 ASN A N 15
ATOM 18226 C CA . ASN A 1 74 ? 14.832 19.497 18.978 1.00 3.31 74 ASN A CA 15
ATOM 18227 C C . ASN A 1 74 ? 14.970 20.978 19.322 1.00 10.21 74 ASN A C 15
ATOM 18228 O O . ASN A 1 74 ? 15.819 21.364 20.124 1.00 71.41 74 ASN A O 15
ATOM 18239 N N . VAL A 1 75 ? 14.127 21.802 18.709 1.00 63.25 75 VAL A N 15
ATOM 18240 C CA . VAL A 1 75 ? 14.152 23.240 18.950 1.00 71.13 75 VAL A CA 15
ATOM 18241 C C . VAL A 1 75 ? 15.516 23.831 18.607 1.00 14.41 75 VAL A C 15
ATOM 18242 O O . VAL A 1 75 ? 16.384 23.961 19.471 1.00 52.55 75 VAL A O 15
ATOM 18255 N N . THR A 1 76 ? 15.699 24.187 17.339 1.00 31.31 76 THR A N 15
ATOM 18256 C CA . THR A 1 76 ? 16.957 24.762 16.881 1.00 64.23 76 THR A CA 15
ATOM 18257 C C . THR A 1 76 ? 17.043 26.244 17.233 1.00 33.53 76 THR A C 15
ATOM 18258 O O . THR A 1 76 ? 16.398 27.079 16.602 1.00 62.24 76 THR A O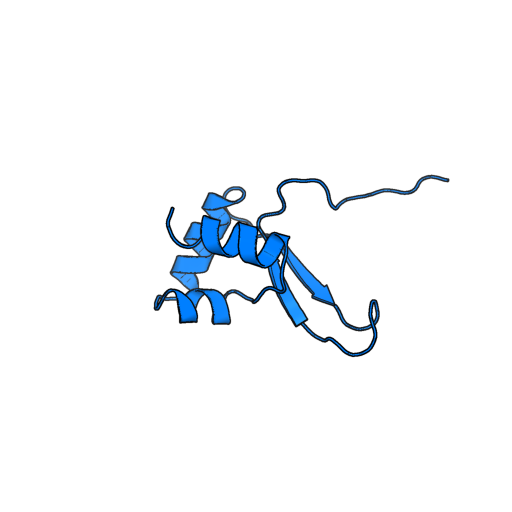 15
ATOM 18269 N N . MET A 1 77 ? 17.847 26.561 18.244 1.00 14.53 77 MET A N 15
ATOM 18270 C CA . MET A 1 77 ? 18.019 27.942 18.678 1.00 60.31 77 MET A CA 15
ATOM 18271 C C . MET A 1 77 ? 19.126 28.627 17.883 1.00 31.43 77 MET A C 15
ATOM 18272 O O . MET A 1 77 ? 20.234 28.822 18.385 1.00 74.43 77 MET A O 15
ATOM 18286 N N . GLY A 1 1 ? -1.102 -0.175 -8.739 1.00 13.00 1 GLY A N 16
ATOM 18287 C CA . GLY A 1 1 ? -2.224 -0.353 -7.837 1.00 45.03 1 GLY A CA 16
ATOM 18288 C C . GLY A 1 1 ? -1.889 0.036 -6.411 1.00 41.30 1 GLY A C 16
ATOM 18289 O O . GLY A 1 1 ? -1.257 -0.730 -5.684 1.00 42.31 1 GLY A O 16
ATOM 18293 N N . MET A 1 2 ? -2.312 1.230 -6.010 1.00 73.45 2 MET A N 16
ATOM 18294 C CA . MET A 1 2 ? -2.052 1.719 -4.661 1.00 60.12 2 MET A CA 16
ATOM 18295 C C . MET A 1 2 ? -3.355 2.077 -3.951 1.00 34.24 2 MET A C 16
ATOM 18296 O O . MET A 1 2 ? -4.331 2.471 -4.590 1.00 51.13 2 MET A O 16
ATOM 18310 N N . ILE A 1 3 ? -3.362 1.937 -2.631 1.00 63.20 3 ILE A N 16
ATOM 18311 C CA . ILE A 1 3 ? -4.544 2.246 -1.836 1.00 73.21 3 ILE A CA 16
ATOM 18312 C C . ILE A 1 3 ? -4.255 3.352 -0.828 1.00 73.30 3 ILE A C 16
ATOM 18313 O O . ILE A 1 3 ? -5.137 4.142 -0.487 1.00 71.41 3 ILE A O 16
ATOM 18329 N N . LEU A 1 4 ? -3.015 3.406 -0.356 1.00 44.01 4 LEU A N 16
ATOM 18330 C CA . LEU A 1 4 ? -2.608 4.418 0.613 1.00 3.45 4 LEU A CA 16
ATOM 18331 C C . LEU A 1 4 ? -2.416 5.772 -0.062 1.00 11.41 4 LEU A C 16
ATOM 18332 O O . LEU A 1 4 ? -2.909 6.792 0.419 1.00 0.14 4 LEU A O 16
ATOM 18348 N N . ASN A 1 5 ? -1.698 5.774 -1.181 1.00 52.34 5 ASN A N 16
ATOM 18349 C CA . ASN A 1 5 ? -1.444 7.003 -1.924 1.00 5.35 5 ASN A CA 16
ATOM 18350 C C . ASN A 1 5 ? -2.747 7.613 -2.430 1.00 41.02 5 ASN A C 16
ATOM 18351 O O . ASN A 1 5 ? -2.934 8.827 -2.383 1.00 31.43 5 ASN A O 16
ATOM 18362 N N . GLU A 1 6 ? -3.645 6.759 -2.913 1.00 22.42 6 GLU A N 16
ATOM 18363 C CA . GLU A 1 6 ? -4.930 7.215 -3.429 1.00 65.34 6 GLU A CA 16
ATOM 18364 C C . GLU A 1 6 ? -5.777 7.827 -2.315 1.00 23.45 6 GLU A C 16
ATOM 18365 O O . GLU A 1 6 ? -6.195 8.983 -2.402 1.00 61.22 6 GLU A O 16
ATOM 18377 N N . LEU A 1 7 ? -6.024 7.045 -1.271 1.00 70.21 7 LEU A N 16
ATOM 18378 C CA . LEU A 1 7 ? -6.821 7.509 -0.140 1.00 42.13 7 LEU A CA 16
ATOM 18379 C C . LEU A 1 7 ? -6.157 8.701 0.542 1.00 21.02 7 LEU A C 16
ATOM 18380 O O . LEU A 1 7 ? -6.824 9.519 1.174 1.00 33.42 7 LEU A O 16
ATOM 18396 N N . LYS A 1 8 ? -4.838 8.793 0.408 1.00 13.54 8 LYS A N 16
ATOM 18397 C CA . LYS A 1 8 ? -4.082 9.886 1.007 1.00 20.01 8 LYS A CA 16
ATOM 18398 C C . LYS A 1 8 ? -4.458 11.220 0.371 1.00 31.15 8 LYS A C 16
ATOM 18399 O O . LYS A 1 8 ? -4.890 12.146 1.056 1.00 64.31 8 LYS A O 16
ATOM 18418 N N . ALA A 1 9 ? -4.290 11.311 -0.944 1.00 50.51 9 ALA A N 16
ATOM 18419 C CA . ALA A 1 9 ? -4.615 12.531 -1.674 1.00 5.03 9 ALA A CA 16
ATOM 18420 C C . ALA A 1 9 ? -6.124 12.723 -1.777 1.00 23.20 9 ALA A C 16
ATOM 18421 O O . ALA A 1 9 ? -6.607 13.846 -1.924 1.00 13.13 9 ALA A O 16
ATOM 18428 N N . ALA A 1 10 ? -6.863 11.621 -1.699 1.00 34.51 10 ALA A N 16
ATOM 18429 C CA . ALA A 1 10 ? -8.318 11.670 -1.782 1.00 14.23 10 ALA A CA 16
ATOM 18430 C C . ALA A 1 10 ? -8.923 12.224 -0.497 1.00 30.32 10 ALA A C 16
ATOM 18431 O O . ALA A 1 10 ? -9.647 13.219 -0.520 1.00 74.45 10 ALA A O 16
ATOM 18438 N N . ILE A 1 11 ? -8.622 11.574 0.622 1.00 20.01 11 ILE A N 16
ATOM 18439 C CA . ILE A 1 11 ? -9.136 12.003 1.917 1.00 32.41 11 ILE A CA 16
ATOM 18440 C C . ILE A 1 11 ? -8.606 13.383 2.289 1.00 24.24 11 ILE A C 16
ATOM 18441 O O . ILE A 1 11 ? -9.287 14.161 2.956 1.00 51.31 11 ILE A O 16
ATOM 18457 N N . GLU A 1 12 ? -7.386 13.681 1.852 1.00 14.42 12 GLU A N 16
ATOM 18458 C CA . GLU A 1 12 ? -6.765 14.968 2.138 1.00 65.12 12 GLU A CA 16
ATOM 18459 C C . GLU A 1 12 ? -7.378 16.072 1.281 1.00 13.51 12 GLU A C 16
ATOM 18460 O O . GLU A 1 12 ? -7.978 17.013 1.798 1.00 34.50 12 GLU A O 16
ATOM 18472 N N . SER A 1 13 ? -7.222 15.947 -0.033 1.00 41.40 13 SER A N 16
ATOM 18473 C CA . SER A 1 13 ? -7.756 16.935 -0.964 1.00 43.31 13 SER A CA 16
ATOM 18474 C C . SER A 1 13 ? -9.280 16.971 -0.902 1.00 4.00 13 SER A C 16
ATOM 18475 O O . SER A 1 13 ? -9.875 17.979 -0.521 1.00 22.14 13 SER A O 16
ATOM 18483 N N . LYS A 1 14 ? -9.908 15.862 -1.280 1.00 35.24 14 LYS A N 16
ATOM 18484 C CA . LYS A 1 14 ? -11.362 15.763 -1.268 1.00 72.11 14 LYS A CA 16
ATOM 18485 C C . LYS A 1 14 ? -11.860 15.227 0.070 1.00 22.40 14 LYS A C 16
ATOM 18486 O O . LYS A 1 14 ? -11.080 15.037 1.002 1.00 22.15 14 LYS A O 16
ATOM 18505 N N . ASN A 1 15 ? -13.164 14.986 0.158 1.00 23.12 15 ASN A N 16
ATOM 18506 C CA . ASN A 1 15 ? -13.766 14.471 1.383 1.00 23.23 15 ASN A CA 16
ATOM 18507 C C . ASN A 1 15 ? -13.030 13.224 1.867 1.00 72.31 15 ASN A C 16
ATOM 18508 O O . ASN A 1 15 ? -12.326 12.569 1.101 1.00 52.42 15 ASN A O 16
ATOM 18519 N N . GLY A 1 16 ? -13.201 12.904 3.147 1.00 13.34 16 GLY A N 16
ATOM 18520 C CA . GLY A 1 16 ? -12.547 11.737 3.712 1.00 55.43 16 GLY A CA 16
ATOM 18521 C C . GLY A 1 16 ? -13.389 10.483 3.584 1.00 74.25 16 GLY A C 16
ATOM 18522 O O . GLY A 1 16 ? -14.523 10.534 3.105 1.00 24.24 16 GLY A O 16
ATOM 18526 N N . ALA A 1 17 ? -12.835 9.354 4.012 1.00 3.32 17 ALA A N 16
ATOM 18527 C CA . ALA A 1 17 ? -13.542 8.081 3.944 1.00 51.44 17 ALA A CA 16
ATOM 18528 C C . ALA A 1 17 ? -13.384 7.294 5.240 1.00 64.53 17 ALA A C 16
ATOM 18529 O O . ALA A 1 17 ? -12.274 7.136 5.751 1.00 42.24 17 ALA A O 16
ATOM 18536 N N . THR A 1 18 ? -14.500 6.803 5.769 1.00 63.40 18 THR A N 16
ATOM 18537 C CA . THR A 1 18 ? -14.485 6.035 7.008 1.00 52.30 18 THR A CA 16
ATOM 18538 C C . THR A 1 18 ? -13.567 4.824 6.892 1.00 3.43 18 THR A C 16
ATOM 18539 O O . THR A 1 18 ? -13.366 4.287 5.803 1.00 33.22 18 THR A O 16
ATOM 18550 N N . ARG A 1 19 ? -13.013 4.397 8.022 1.00 63.32 19 ARG A N 16
ATOM 18551 C CA . ARG A 1 19 ? -12.115 3.249 8.048 1.00 35.01 19 ARG A CA 16
ATOM 18552 C C . ARG A 1 19 ? -12.824 1.994 7.547 1.00 24.24 19 ARG A C 16
ATOM 18553 O O . ARG A 1 19 ? -12.182 1.046 7.095 1.00 11.04 19 ARG A O 16
ATOM 18574 N N . GLN A 1 20 ? -14.150 1.996 7.634 1.00 41.31 20 GLN A N 16
ATOM 18575 C CA . GLN A 1 20 ? -14.946 0.856 7.192 1.00 11.33 20 GLN A CA 16
ATOM 18576 C C . GLN A 1 20 ? -14.964 0.764 5.669 1.00 43.13 20 GLN A C 16
ATOM 18577 O O . GLN A 1 20 ? -14.748 -0.306 5.100 1.00 64.22 20 GLN A O 16
ATOM 18591 N N . GLU A 1 21 ? -15.226 1.892 5.016 1.00 2.11 21 GLU A N 16
ATOM 18592 C CA . GLU A 1 21 ? -15.275 1.936 3.560 1.00 31.04 21 GLU A CA 16
ATOM 18593 C C . GLU A 1 21 ? -13.907 1.622 2.960 1.00 20.21 21 GLU A C 16
ATOM 18594 O O . GLU A 1 21 ? -13.808 0.990 1.907 1.00 3.03 21 GLU A O 16
ATOM 18606 N N . LEU A 1 22 ? -12.854 2.069 3.636 1.00 62.54 22 LEU A N 16
ATOM 18607 C CA . LEU A 1 22 ? -11.492 1.837 3.171 1.00 20.35 22 LEU A CA 16
ATOM 18608 C C . LEU A 1 22 ? -11.157 0.350 3.183 1.00 2.43 22 LEU A C 16
ATOM 18609 O O . LEU A 1 22 ? -10.797 -0.225 2.156 1.00 31.55 22 LEU A O 16
ATOM 18625 N N . ALA A 1 23 ? -11.282 -0.270 4.353 1.00 72.23 23 ALA A N 16
ATOM 18626 C CA . ALA A 1 23 ? -10.998 -1.692 4.498 1.00 14.42 23 ALA A CA 16
ATOM 18627 C C . ALA A 1 23 ? -11.813 -2.519 3.509 1.00 62.21 23 ALA A C 16
ATOM 18628 O O . ALA A 1 23 ? -11.342 -3.536 2.999 1.00 74.02 23 ALA A O 16
ATOM 18635 N N . ARG A 1 24 ? -13.038 -2.077 3.245 1.00 73.35 24 ARG A N 16
ATOM 18636 C CA . ARG A 1 24 ? -13.920 -2.777 2.319 1.00 51.45 24 ARG A CA 16
ATOM 18637 C C . ARG A 1 24 ? -13.313 -2.824 0.919 1.00 64.44 24 ARG A C 16
ATOM 18638 O O . ARG A 1 24 ? -13.185 -3.892 0.323 1.00 25.04 24 ARG A O 16
ATOM 18659 N N . ARG A 1 25 ? -12.944 -1.657 0.403 1.00 31.34 25 ARG A N 16
ATOM 18660 C CA . ARG A 1 25 ? -12.352 -1.564 -0.927 1.00 70.30 25 ARG A CA 16
ATOM 18661 C C . ARG A 1 25 ? -11.127 -2.467 -1.041 1.00 72.52 25 ARG A C 16
ATOM 18662 O O . ARG A 1 25 ? -10.928 -3.134 -2.056 1.00 3.40 25 ARG A O 16
ATOM 18683 N N . PHE A 1 26 ? -10.308 -2.479 0.006 1.00 12.23 26 PHE A N 16
ATOM 18684 C CA . PHE A 1 26 ? -9.102 -3.298 0.021 1.00 25.11 26 PHE A CA 16
ATOM 18685 C C . PHE A 1 26 ? -9.440 -4.760 0.299 1.00 34.44 26 PHE A C 16
ATOM 18686 O O . PHE A 1 26 ? -8.615 -5.649 0.088 1.00 43.33 26 PHE A O 16
ATOM 18703 N N . ALA A 1 27 ? -10.658 -4.999 0.772 1.00 53.03 27 ALA A N 16
ATOM 18704 C CA . ALA A 1 27 ? -11.107 -6.352 1.076 1.00 12.32 27 ALA A CA 16
ATOM 18705 C C . ALA A 1 27 ? -10.287 -6.961 2.207 1.00 4.21 27 ALA A C 16
ATOM 18706 O O . ALA A 1 27 ? -9.816 -8.095 2.106 1.00 11.12 27 ALA A O 16
ATOM 18713 N N . LEU A 1 28 ? -10.119 -6.202 3.285 1.00 4.44 28 LEU A N 16
ATOM 18714 C CA . LEU A 1 28 ? -9.354 -6.668 4.436 1.00 64.30 28 LEU A CA 16
ATOM 18715 C C . LEU A 1 28 ? -9.933 -6.114 5.734 1.00 22.21 28 LEU A C 16
ATOM 18716 O O . LEU A 1 28 ? -10.839 -5.281 5.717 1.00 14.14 28 LEU A O 16
ATOM 18732 N N . SER A 1 29 ? -9.402 -6.582 6.860 1.00 71.44 29 SER A N 16
ATOM 18733 C CA . SER A 1 29 ? -9.868 -6.134 8.168 1.00 12.12 29 SER A CA 16
ATOM 18734 C C . SER A 1 29 ? -9.532 -4.663 8.390 1.00 74.33 29 SER A C 16
ATOM 18735 O O . SER A 1 29 ? -8.473 -4.189 7.980 1.00 24.42 29 SER A O 16
ATOM 18743 N N . GLU A 1 30 ? -10.444 -3.946 9.042 1.00 14.13 30 GLU A N 16
ATOM 18744 C CA . GLU A 1 30 ? -10.245 -2.528 9.317 1.00 1.23 30 GLU A CA 16
ATOM 18745 C C . GLU A 1 30 ? -8.980 -2.306 10.142 1.00 2.40 30 GLU A C 16
ATOM 18746 O O . GLU A 1 30 ? -8.328 -1.268 10.031 1.00 22.11 30 GLU A O 16
ATOM 18758 N N . ASP A 1 31 ? -8.641 -3.289 10.969 1.00 33.32 31 ASP A N 16
ATOM 18759 C CA . ASP A 1 31 ? -7.455 -3.202 11.813 1.00 12.23 31 ASP A CA 16
ATOM 18760 C C . ASP A 1 31 ? -6.184 -3.280 10.973 1.00 1.25 31 ASP A C 16
ATOM 18761 O O . ASP A 1 31 ? -5.172 -2.662 11.301 1.00 35.43 31 ASP A O 16
ATOM 18770 N N . GLY A 1 32 ? -6.243 -4.047 9.888 1.00 72.13 32 GLY A N 16
ATOM 18771 C CA . GLY A 1 32 ? -5.090 -4.193 9.019 1.00 3.44 32 GLY A CA 16
ATOM 18772 C C . GLY A 1 32 ? -4.857 -2.970 8.154 1.00 25.30 32 GLY A C 16
ATOM 18773 O O . GLY A 1 32 ? -3.731 -2.483 8.049 1.00 34.34 32 GLY A O 16
ATOM 18777 N N . ILE A 1 33 ? -5.922 -2.474 7.536 1.00 35.21 33 ILE A N 16
ATOM 18778 C CA . ILE A 1 33 ? -5.827 -1.301 6.676 1.00 74.21 33 ILE A CA 16
ATOM 18779 C C . ILE A 1 33 ? -5.372 -0.076 7.464 1.00 53.53 33 ILE A C 16
ATOM 18780 O O . ILE A 1 33 ? -4.603 0.746 6.964 1.00 3.42 33 ILE A O 16
ATOM 18796 N N . ASP A 1 34 ? -5.850 0.037 8.698 1.00 51.54 34 ASP A N 16
ATOM 18797 C CA . ASP A 1 34 ? -5.491 1.159 9.557 1.00 2.22 34 ASP A CA 16
ATOM 18798 C C . ASP A 1 34 ? -4.071 1.001 10.091 1.00 2.32 34 ASP A C 16
ATOM 18799 O O . ASP A 1 34 ? -3.252 1.913 9.984 1.00 65.00 34 ASP A O 16
ATOM 18808 N N . ALA A 1 35 ? -3.786 -0.163 10.666 1.00 64.41 35 ALA A N 16
ATOM 18809 C CA . ALA A 1 35 ? -2.465 -0.441 11.216 1.00 32.42 35 ALA A CA 16
ATOM 18810 C C . ALA A 1 35 ? -1.383 -0.280 10.154 1.00 13.03 35 ALA A C 16
ATOM 18811 O O . ALA A 1 35 ? -0.341 0.325 10.402 1.00 22.24 35 ALA A O 16
ATOM 18818 N N . MET A 1 36 ? -1.638 -0.826 8.969 1.00 22.42 36 MET A N 16
ATOM 18819 C CA . MET A 1 36 ? -0.685 -0.741 7.868 1.00 40.32 36 MET A CA 16
ATOM 18820 C C . MET A 1 36 ? -0.456 0.710 7.458 1.00 22.25 36 MET A C 16
ATOM 18821 O O . MET A 1 36 ? 0.682 1.182 7.419 1.00 62.43 36 MET A O 16
ATOM 18835 N N . LEU A 1 37 ? -1.541 1.413 7.152 1.00 1.54 37 LEU A N 16
ATOM 18836 C CA . LEU A 1 37 ? -1.457 2.811 6.744 1.00 1.33 37 LEU A CA 16
ATOM 18837 C C . LEU A 1 37 ? -0.742 3.645 7.801 1.00 1.32 37 LEU A C 16
ATOM 18838 O O . LEU A 1 37 ? 0.147 4.435 7.486 1.00 33.14 37 LEU A O 16
ATOM 18854 N N . ALA A 1 38 ? -1.135 3.460 9.058 1.00 35.52 38 ALA A N 16
ATOM 18855 C CA . ALA A 1 38 ? -0.528 4.193 10.163 1.00 54.21 38 ALA A CA 16
ATOM 18856 C C . ALA A 1 38 ? 0.987 4.016 10.172 1.00 61.22 38 ALA A C 16
ATOM 18857 O O . ALA A 1 38 ? 1.732 4.976 10.371 1.00 0.53 38 ALA A O 16
ATOM 18864 N N . VAL A 1 39 ? 1.436 2.784 9.958 1.00 52.45 39 VAL A N 16
ATOM 18865 C CA . VAL A 1 39 ? 2.861 2.481 9.942 1.00 20.52 39 VAL A CA 16
ATOM 18866 C C . VAL A 1 39 ? 3.549 3.135 8.749 1.00 72.02 39 VAL A C 16
ATOM 18867 O O . VAL A 1 39 ? 4.732 3.466 8.806 1.00 22.32 39 VAL A O 16
ATOM 18880 N N . TRP A 1 40 ? 2.798 3.317 7.668 1.00 44.13 40 TRP A N 16
ATOM 18881 C CA . TRP A 1 40 ? 3.335 3.932 6.459 1.00 43.23 40 TRP A CA 16
ATOM 18882 C C . TRP A 1 40 ? 3.395 5.449 6.601 1.00 2.15 40 TRP A C 16
ATOM 18883 O O . TRP A 1 40 ? 4.312 6.093 6.089 1.00 64.11 40 TRP A O 16
ATOM 18904 N N . ILE A 1 41 ? 2.415 6.014 7.298 1.00 42.50 41 ILE A N 16
ATOM 18905 C CA . ILE A 1 41 ? 2.359 7.455 7.508 1.00 2.43 41 ILE A CA 16
ATOM 18906 C C . ILE A 1 41 ? 3.250 7.876 8.671 1.00 21.24 41 ILE A C 16
ATOM 18907 O O . ILE A 1 41 ? 4.223 8.609 8.489 1.00 11.04 41 ILE A O 16
ATOM 18923 N N . LYS A 1 42 ? 2.913 7.407 9.867 1.00 23.23 42 LYS A N 16
ATOM 18924 C CA . LYS A 1 42 ? 3.684 7.732 11.062 1.00 3.50 42 LYS A CA 16
ATOM 18925 C C . LYS A 1 42 ? 4.403 6.497 11.598 1.00 51.43 42 LYS A C 16
ATOM 18926 O O . LYS A 1 42 ? 5.614 6.351 11.434 1.00 44.13 42 LYS A O 16
ATOM 18945 N N . LYS A 1 43 ? 3.647 5.610 12.238 1.00 74.51 43 LYS A N 16
ATOM 18946 C CA . LYS A 1 43 ? 4.211 4.387 12.796 1.00 42.23 43 LYS A CA 16
ATOM 18947 C C . LYS A 1 43 ? 3.128 3.547 13.467 1.00 71.23 43 LYS A C 16
ATOM 18948 O O . LYS A 1 43 ? 2.868 2.415 13.062 1.00 42.35 43 LYS A O 16
ATOM 18967 N N . GLY A 1 44 ? 2.500 4.110 14.495 1.00 40.34 44 GLY A N 16
ATOM 18968 C CA . GLY A 1 44 ? 1.452 3.399 15.204 1.00 52.43 44 GLY A CA 16
ATOM 18969 C C . GLY A 1 44 ? 0.359 4.323 15.703 1.00 22.21 44 GLY A C 16
ATOM 18970 O O . GLY A 1 44 ? -0.414 3.960 16.590 1.00 53.23 44 GLY A O 16
ATOM 18974 N N . VAL A 1 45 ? 0.295 5.523 15.136 1.00 35.35 45 VAL A N 16
ATOM 18975 C CA . VAL A 1 45 ? -0.709 6.503 15.530 1.00 55.22 45 VAL A CA 16
ATOM 18976 C C . VAL A 1 45 ? -2.108 6.047 15.129 1.00 51.25 45 VAL A C 16
ATOM 18977 O O . VAL A 1 45 ? -3.109 6.603 15.584 1.00 65.22 45 VAL A O 16
ATOM 18990 N N . LEU A 1 46 ? -2.171 5.032 14.274 1.00 43.23 46 LEU A N 16
ATOM 18991 C CA . LEU A 1 46 ? -3.448 4.499 13.812 1.00 53.24 46 LEU A CA 16
ATOM 18992 C C . LEU A 1 46 ? -4.220 5.548 13.018 1.00 42.03 46 LEU A C 16
ATOM 18993 O O . LEU A 1 46 ? -5.424 5.722 13.209 1.00 72.44 46 LEU A O 16
ATOM 19009 N N . SER A 1 47 ? -3.521 6.243 12.127 1.00 4.35 47 SER A N 16
ATOM 19010 C CA . SER A 1 47 ? -4.140 7.275 11.305 1.00 73.02 47 SER A CA 16
ATOM 19011 C C . SER A 1 47 ? -4.791 8.344 12.177 1.00 75.21 47 SER A C 16
ATOM 19012 O O . SER A 1 47 ? -4.613 8.362 13.394 1.00 4.34 47 SER A O 16
ATOM 19020 N N . ARG A 1 48 ? -5.546 9.236 11.543 1.00 72.33 48 ARG A N 16
ATOM 19021 C CA . ARG A 1 48 ? -6.223 10.310 12.259 1.00 34.24 48 ARG A CA 16
ATOM 19022 C C . ARG A 1 48 ? -7.698 10.375 11.873 1.00 61.33 48 ARG A C 16
ATOM 19023 O O . ARG A 1 48 ? -8.045 10.836 10.786 1.00 2.15 48 ARG A O 16
ATOM 19044 N N . GLN A 1 49 ? -8.560 9.912 12.772 1.00 61.03 49 GLN A N 16
ATOM 19045 C CA . GLN A 1 49 ? -9.998 9.917 12.525 1.00 20.34 49 GLN A CA 16
ATOM 19046 C C . GLN A 1 49 ? -10.664 11.102 13.216 1.00 50.24 49 GLN A C 16
ATOM 19047 O O . GLN A 1 49 ? -10.679 11.188 14.444 1.00 15.44 49 GLN A O 16
ATOM 19061 N N . GLN A 1 50 ? -11.216 12.011 12.419 1.00 22.21 50 GLN A N 16
ATOM 19062 C CA . GLN A 1 50 ? -11.883 13.192 12.955 1.00 55.34 50 GLN A CA 16
ATOM 19063 C C . GLN A 1 50 ? -13.378 12.942 13.122 1.00 53.05 50 GLN A C 16
ATOM 19064 O O . GLN A 1 50 ? -13.989 12.217 12.336 1.00 34.05 50 GLN A O 16
ATOM 19078 N N . TYR A 1 51 ? -13.964 13.548 14.149 1.00 2.33 51 TYR A N 16
ATOM 19079 C CA . TYR A 1 51 ? -15.387 13.389 14.421 1.00 52.22 51 TYR A CA 16
ATOM 19080 C C . TYR A 1 51 ? -16.091 14.742 14.446 1.00 62.40 51 TYR A C 16
ATOM 19081 O O . TYR A 1 51 ? -15.605 15.696 15.056 1.00 11.40 51 TYR A O 16
ATOM 19099 N N . ILE A 1 52 ? -17.238 14.818 13.780 1.00 61.15 52 ILE A N 16
ATOM 19100 C CA . ILE A 1 52 ? -18.010 16.053 13.727 1.00 61.14 52 ILE A CA 16
ATOM 19101 C C . ILE A 1 52 ? -19.508 15.768 13.780 1.00 43.50 52 ILE A C 16
ATOM 19102 O O . ILE A 1 52 ? -20.095 15.298 12.806 1.00 43.30 52 ILE A O 16
ATOM 19118 N N . ASN A 1 53 ? -20.121 16.058 14.923 1.00 23.35 53 ASN A N 16
ATOM 19119 C CA . ASN A 1 53 ? -21.551 15.833 15.102 1.00 33.54 53 ASN A CA 16
ATOM 19120 C C . ASN A 1 53 ? -21.998 16.266 16.495 1.00 54.30 53 ASN A C 16
ATOM 19121 O O . ASN A 1 53 ? -23.062 16.863 16.658 1.00 64.04 53 ASN A O 16
ATOM 19132 N N . ALA A 1 54 ? -21.178 15.961 17.496 1.00 52.24 54 ALA A N 16
ATOM 19133 C CA . ALA A 1 54 ? -21.489 16.320 18.873 1.00 63.12 54 ALA A CA 16
ATOM 19134 C C . ALA A 1 54 ? -22.820 15.720 19.311 1.00 40.52 54 ALA A C 16
ATOM 19135 O O . ALA A 1 54 ? -23.524 16.290 20.143 1.00 60.23 54 ALA A O 16
ATOM 19142 N N . GLU A 1 55 ? -23.158 14.566 18.744 1.00 75.04 55 GLU A N 16
ATOM 19143 C CA . GLU A 1 55 ? -24.407 13.890 19.075 1.00 43.44 55 GLU A CA 16
ATOM 19144 C C . GLU A 1 55 ? -24.228 12.375 19.058 1.00 32.12 55 GLU A C 16
ATOM 19145 O O . GLU A 1 55 ? -24.419 11.705 20.072 1.00 44.32 55 GLU A O 16
ATOM 19157 N N . ASP A 1 56 ? -23.859 11.843 17.898 1.00 2.44 56 ASP A N 16
ATOM 19158 C CA . ASP A 1 56 ? -23.652 10.407 17.747 1.00 23.35 56 ASP A CA 16
ATOM 19159 C C . ASP A 1 56 ? -24.951 9.642 17.982 1.00 73.32 56 ASP A C 16
ATOM 19160 O O . ASP A 1 56 ? -24.969 8.633 18.685 1.00 74.04 56 ASP A O 16
ATOM 19169 N N . GLU A 1 57 ? -26.035 10.133 17.388 1.00 11.13 57 GLU A N 16
ATOM 19170 C CA . GLU A 1 57 ? -27.339 9.496 17.535 1.00 74.40 57 GLU A CA 16
ATOM 19171 C C . GLU A 1 57 ? -28.324 10.030 16.498 1.00 44.32 57 GLU A C 16
ATOM 19172 O O . GLU A 1 57 ? -29.472 10.340 16.818 1.00 22.20 57 GLU A O 16
ATOM 19184 N N . VAL A 1 58 ? -27.867 10.133 15.254 1.00 52.01 58 VAL A N 16
ATOM 19185 C CA . VAL A 1 58 ? -28.706 10.627 14.170 1.00 54.23 58 VAL A CA 16
ATOM 19186 C C . VAL A 1 58 ? -27.966 10.586 12.839 1.00 12.15 58 VAL A C 16
ATOM 19187 O O . VAL A 1 58 ? -28.548 10.275 11.799 1.00 63.44 58 VAL A O 16
ATOM 19200 N N . VAL A 1 59 ? -26.675 10.902 12.876 1.00 12.44 59 VAL A N 16
ATOM 19201 C CA . VAL A 1 59 ? -25.852 10.900 11.672 1.00 4.15 59 VAL A CA 16
ATOM 19202 C C . VAL A 1 59 ? -24.407 10.531 11.995 1.00 71.24 59 VAL A C 16
ATOM 19203 O O . VAL A 1 59 ? -23.903 9.503 11.545 1.00 15.31 59 VAL A O 16
ATOM 19216 N N . ARG A 1 60 ? -23.748 11.378 12.777 1.00 61.41 60 ARG A N 16
ATOM 19217 C CA . ARG A 1 60 ? -22.361 11.144 13.160 1.00 2.41 60 ARG A CA 16
ATOM 19218 C C . ARG A 1 60 ? -21.458 11.099 11.931 1.00 35.25 60 ARG A C 16
ATOM 19219 O O . ARG A 1 60 ? -21.389 10.087 11.234 1.00 2.30 60 ARG A O 16
ATOM 19240 N N . VAL A 1 61 ? -20.767 12.205 11.671 1.00 74.43 61 VAL A N 16
ATOM 19241 C CA . VAL A 1 61 ? -19.868 12.293 10.526 1.00 64.52 61 VAL A CA 16
ATOM 19242 C C . VAL A 1 61 ? -18.416 12.106 10.952 1.00 25.41 61 VAL A C 16
ATOM 19243 O O . VAL A 1 61 ? -17.851 12.946 11.653 1.00 1.35 61 VAL A O 16
ATOM 19256 N N . ARG A 1 62 ? -17.817 11.000 10.524 1.00 50.41 62 ARG A N 16
ATOM 19257 C CA . ARG A 1 62 ? -16.431 10.701 10.861 1.00 41.44 62 ARG A CA 16
ATOM 19258 C C . ARG A 1 62 ? -15.651 10.266 9.623 1.00 62.03 62 ARG A C 16
ATOM 19259 O O . ARG A 1 62 ? -16.224 9.730 8.674 1.00 25.11 62 ARG A O 16
ATOM 19280 N N . TYR A 1 63 ? -14.344 10.500 9.641 1.00 63.22 63 TYR A N 16
ATOM 19281 C CA . TYR A 1 63 ? -13.487 10.135 8.521 1.00 34.54 63 TYR A CA 16
ATOM 19282 C C . TYR A 1 63 ? -12.031 10.018 8.963 1.00 60.12 63 TYR A C 16
ATOM 19283 O O . TYR A 1 63 ? -11.570 10.768 9.824 1.00 33.24 63 TYR A O 16
ATOM 19301 N N . VAL A 1 64 ? -11.313 9.073 8.366 1.00 64.22 64 VAL A N 16
ATOM 19302 C CA . VAL A 1 64 ? -9.909 8.858 8.697 1.00 11.43 64 VAL A CA 16
ATOM 19303 C C . VAL A 1 64 ? -8.999 9.355 7.579 1.00 30.01 64 VAL A C 16
ATOM 19304 O O . VAL A 1 64 ? -9.259 9.115 6.400 1.00 33.11 64 VAL A O 16
ATOM 19317 N N . MET A 1 65 ? -7.931 10.049 7.958 1.00 35.42 65 MET A N 16
ATOM 19318 C CA . MET A 1 65 ? -6.981 10.580 6.987 1.00 73.30 65 MET A CA 16
ATOM 19319 C C . MET A 1 65 ? -5.603 9.954 7.178 1.00 35.42 65 MET A C 16
ATOM 19320 O O . MET A 1 65 ? -5.261 9.506 8.271 1.00 12.23 65 MET A O 16
ATOM 19334 N N . ASN A 1 66 ? -4.816 9.929 6.106 1.00 64.54 66 ASN A N 16
ATOM 19335 C CA . ASN A 1 66 ? -3.476 9.358 6.156 1.00 51.41 66 ASN A CA 16
ATOM 19336 C C . ASN A 1 66 ? -2.420 10.424 5.882 1.00 14.34 66 ASN A C 16
ATOM 19337 O O . ASN A 1 66 ? -1.276 10.305 6.321 1.00 14.02 66 ASN A O 16
ATOM 19348 N N . GLN A 1 67 ? -2.811 11.463 5.152 1.00 72.53 67 GLN A N 16
ATOM 19349 C CA . GLN A 1 67 ? -1.898 12.550 4.820 1.00 74.43 67 GLN A CA 16
ATOM 19350 C C . GLN A 1 67 ? -1.218 13.093 6.072 1.00 52.31 67 GLN A C 16
ATOM 19351 O O . GLN A 1 67 ? -1.879 13.404 7.064 1.00 22.02 67 GLN A O 16
ATOM 19365 N N . VAL A 1 68 ? 0.105 13.204 6.020 1.00 70.21 68 VAL A N 16
ATOM 19366 C CA . VAL A 1 68 ? 0.875 13.710 7.151 1.00 53.53 68 VAL A CA 16
ATOM 19367 C C . VAL A 1 68 ? 0.398 15.098 7.562 1.00 25.31 68 VAL A C 16
ATOM 19368 O O . VAL A 1 68 ? -0.031 15.892 6.726 1.00 24.10 68 VAL A O 16
ATOM 19381 N N . GLY A 1 69 ? 0.478 15.386 8.858 1.00 1.02 69 GLY A N 16
ATOM 19382 C CA . GLY A 1 69 ? 0.052 16.679 9.359 1.00 33.54 69 GLY A CA 16
ATOM 19383 C C . GLY A 1 69 ? 0.098 16.760 10.871 1.00 30.12 69 GLY A C 16
ATOM 19384 O O . GLY A 1 69 ? -0.541 15.966 11.561 1.00 50.21 69 GLY A O 16
ATOM 19388 N N . SER A 1 70 ? 0.857 17.720 11.389 1.00 70.43 70 SER A N 16
ATOM 19389 C CA . SER A 1 70 ? 0.988 17.898 12.831 1.00 42.45 70 SER A CA 16
ATOM 19390 C C . SER A 1 70 ? 1.286 19.354 13.174 1.00 40.43 70 SER A C 16
ATOM 19391 O O . SER A 1 70 ? 0.465 20.041 13.786 1.00 3.41 70 SER A O 16
ATOM 19399 N N . LEU A 1 71 ? 2.464 19.820 12.776 1.00 30.43 71 LEU A N 16
ATOM 19400 C CA . LEU A 1 71 ? 2.872 21.195 13.042 1.00 13.31 71 LEU A CA 16
ATOM 19401 C C . LEU A 1 71 ? 1.978 22.181 12.297 1.00 33.21 71 LEU A C 16
ATOM 19402 O O . LEU A 1 71 ? 1.979 22.228 11.067 1.00 71.22 71 LEU A O 16
ATOM 19418 N N . ALA A 1 72 ? 1.219 22.969 13.050 1.00 62.15 72 ALA A N 16
ATOM 19419 C CA . ALA A 1 72 ? 0.323 23.958 12.462 1.00 11.33 72 ALA A CA 16
ATOM 19420 C C . ALA A 1 72 ? 0.197 25.186 13.358 1.00 53.41 72 ALA A C 16
ATOM 19421 O O . ALA A 1 72 ? -0.431 25.132 14.416 1.00 13.12 72 ALA A O 16
ATOM 19428 N N . VAL A 1 73 ? 0.796 26.291 12.927 1.00 1.01 73 VAL A N 16
ATOM 19429 C CA . VAL A 1 73 ? 0.750 27.533 13.690 1.00 31.01 73 VAL A CA 16
ATOM 19430 C C . VAL A 1 73 ? 0.762 28.745 12.767 1.00 34.24 73 VAL A C 16
ATOM 19431 O O . VAL A 1 73 ? 0.751 28.608 11.544 1.00 23.53 73 VAL A O 16
ATOM 19444 N N . ASN A 1 74 ? 0.786 29.934 13.361 1.00 35.22 74 ASN A N 16
ATOM 19445 C CA . ASN A 1 74 ? 0.801 31.173 12.591 1.00 42.23 74 ASN A CA 16
ATOM 19446 C C . ASN A 1 74 ? 2.160 31.391 11.935 1.00 12.45 74 ASN A C 16
ATOM 19447 O O . ASN A 1 74 ? 3.092 30.612 12.139 1.00 52.42 74 ASN A O 16
ATOM 19458 N N . VAL A 1 75 ? 2.268 32.456 11.148 1.00 14.24 75 VAL A N 16
ATOM 19459 C CA . VAL A 1 75 ? 3.514 32.778 10.462 1.00 25.44 75 VAL A CA 16
ATOM 19460 C C . VAL A 1 75 ? 4.275 33.877 11.194 1.00 31.22 75 VAL A C 16
ATOM 19461 O O . VAL A 1 75 ? 3.849 34.347 12.251 1.00 13.40 75 VAL A O 16
ATOM 19474 N N . THR A 1 76 ? 5.406 34.286 10.626 1.00 72.51 76 THR A N 16
ATOM 19475 C CA . THR A 1 76 ? 6.227 35.330 11.224 1.00 22.34 76 THR A CA 16
ATOM 19476 C C . THR A 1 76 ? 5.526 36.683 11.168 1.00 43.11 76 THR A C 16
ATOM 19477 O O . THR A 1 76 ? 4.582 36.870 10.402 1.00 73.23 76 THR A O 16
ATOM 19488 N N . MET A 1 77 ? 5.994 37.621 11.984 1.00 65.32 77 MET A N 16
ATOM 19489 C CA . MET A 1 77 ? 5.411 38.957 12.026 1.00 11.12 77 MET A CA 16
ATOM 19490 C C . MET A 1 77 ? 6.372 39.988 11.440 1.00 43.12 77 MET A C 16
ATOM 19491 O O . MET A 1 77 ? 7.475 40.183 11.951 1.00 34.43 77 MET A O 16
ATOM 19505 N N . GLY A 1 1 ? -0.504 -2.123 -5.949 1.00 13.00 1 GLY A N 17
ATOM 19506 C CA . GLY A 1 1 ? -1.815 -1.661 -5.536 1.00 45.03 1 GLY A CA 17
ATOM 19507 C C . GLY A 1 1 ? -1.764 -0.813 -4.281 1.00 11.33 1 GLY A C 17
ATOM 19508 O O . GLY A 1 1 ? -2.231 -1.231 -3.222 1.00 54.43 1 GLY A O 17
ATOM 19512 N N . MET A 1 2 ? -1.192 0.382 -4.399 1.00 33.21 2 MET A N 17
ATOM 19513 C CA . MET A 1 2 ? -1.079 1.290 -3.263 1.00 44.24 2 MET A CA 17
ATOM 19514 C C . MET A 1 2 ? -2.332 2.151 -3.130 1.00 2.33 2 MET A C 17
ATOM 19515 O O . MET A 1 2 ? -2.567 3.050 -3.938 1.00 40.50 2 MET A O 17
ATOM 19529 N N . ILE A 1 3 ? -3.132 1.869 -2.107 1.00 31.04 3 ILE A N 17
ATOM 19530 C CA . ILE A 1 3 ? -4.359 2.618 -1.869 1.00 45.32 3 ILE A CA 17
ATOM 19531 C C . ILE A 1 3 ? -4.096 3.843 -1.000 1.00 52.23 3 ILE A C 17
ATOM 19532 O O . ILE A 1 3 ? -4.818 4.838 -1.074 1.00 4.20 3 ILE A O 17
ATOM 19548 N N . LEU A 1 4 ? -3.056 3.764 -0.176 1.00 5.31 4 LEU A N 17
ATOM 19549 C CA . LEU A 1 4 ? -2.695 4.867 0.708 1.00 31.44 4 LEU A CA 17
ATOM 19550 C C . LEU A 1 4 ? -2.518 6.161 -0.080 1.00 50.32 4 LEU A C 17
ATOM 19551 O O . LEU A 1 4 ? -2.732 7.253 0.444 1.00 33.54 4 LEU A O 17
ATOM 19567 N N . ASN A 1 5 ? -2.129 6.030 -1.344 1.00 33.54 5 ASN A N 17
ATOM 19568 C CA . ASN A 1 5 ? -1.924 7.188 -2.206 1.00 41.34 5 ASN A CA 17
ATOM 19569 C C . ASN A 1 5 ? -3.259 7.791 -2.633 1.00 30.24 5 ASN A C 17
ATOM 19570 O O . ASN A 1 5 ? -3.562 8.940 -2.317 1.00 74.40 5 ASN A O 17
ATOM 19581 N N . GLU A 1 6 ? -4.053 7.004 -3.354 1.00 72.23 6 GLU A N 17
ATOM 19582 C CA . GLU A 1 6 ? -5.356 7.460 -3.824 1.00 31.32 6 GLU A CA 17
ATOM 19583 C C . GLU A 1 6 ? -6.185 8.021 -2.672 1.00 13.15 6 GLU A C 17
ATOM 19584 O O . GLU A 1 6 ? -6.933 8.984 -2.842 1.00 64.22 6 GLU A O 17
ATOM 19596 N N . LEU A 1 7 ? -6.047 7.410 -1.500 1.00 53.23 7 LEU A N 17
ATOM 19597 C CA . LEU A 1 7 ? -6.783 7.847 -0.319 1.00 31.23 7 LEU A CA 17
ATOM 19598 C C . LEU A 1 7 ? -6.198 9.140 0.240 1.00 2.21 7 LEU A C 17
ATOM 19599 O O . LEU A 1 7 ? -6.926 10.093 0.521 1.00 22.42 7 LEU A O 17
ATOM 19615 N N . LYS A 1 8 ? -4.880 9.168 0.397 1.00 53.33 8 LYS A N 17
ATOM 19616 C CA . LYS A 1 8 ? -4.195 10.346 0.918 1.00 32.20 8 LYS A CA 17
ATOM 19617 C C . LYS A 1 8 ? -4.593 11.595 0.141 1.00 44.22 8 LYS A C 17
ATOM 19618 O O . LYS A 1 8 ? -4.616 12.697 0.688 1.00 53.20 8 LYS A O 17
ATOM 19637 N N . ALA A 1 9 ? -4.910 11.415 -1.138 1.00 52.52 9 ALA A N 17
ATOM 19638 C CA . ALA A 1 9 ? -5.312 12.529 -1.989 1.00 11.54 9 ALA A CA 17
ATOM 19639 C C . ALA A 1 9 ? -6.772 12.899 -1.756 1.00 11.25 9 ALA A C 17
ATOM 19640 O O . ALA A 1 9 ? -7.084 14.030 -1.384 1.00 32.13 9 ALA A O 17
ATOM 19647 N N . ALA A 1 10 ? -7.664 11.939 -1.978 1.00 4.15 10 ALA A N 17
ATOM 19648 C CA . ALA A 1 10 ? -9.092 12.164 -1.791 1.00 53.33 10 ALA A CA 17
ATOM 19649 C C . ALA A 1 10 ? -9.381 12.733 -0.406 1.00 53.32 10 ALA A C 17
ATOM 19650 O O . ALA A 1 10 ? -10.234 13.608 -0.250 1.00 35.42 10 ALA A O 17
ATOM 19657 N N . ILE A 1 11 ? -8.666 12.233 0.596 1.00 21.14 11 ILE A N 17
ATOM 19658 C CA . ILE A 1 11 ? -8.846 12.692 1.967 1.00 23.00 11 ILE A CA 17
ATOM 19659 C C . ILE A 1 11 ? -8.288 14.098 2.153 1.00 53.44 11 ILE A C 17
ATOM 19660 O O . ILE A 1 11 ? -9.002 15.010 2.569 1.00 43.22 11 ILE A O 17
ATOM 19676 N N . GLU A 1 12 ? -7.006 14.267 1.841 1.00 62.13 12 GLU A N 17
ATOM 19677 C CA . GLU A 1 12 ? -6.352 15.563 1.973 1.00 72.14 12 GLU A CA 17
ATOM 19678 C C . GLU A 1 12 ? -7.107 16.635 1.193 1.00 54.44 12 GLU A C 17
ATOM 19679 O O . GLU A 1 12 ? -7.050 17.818 1.528 1.00 11.52 12 GLU A O 17
ATOM 19691 N N . SER A 1 13 ? -7.814 16.213 0.150 1.00 22.20 13 SER A N 17
ATOM 19692 C CA . SER A 1 13 ? -8.577 17.135 -0.682 1.00 51.40 13 SER A CA 17
ATOM 19693 C C . SER A 1 13 ? -9.883 17.531 0.001 1.00 71.42 13 SER A C 17
ATOM 19694 O O . SER A 1 13 ? -10.095 18.696 0.336 1.00 53.12 13 SER A O 17
ATOM 19702 N N . LYS A 1 14 ? -10.756 16.550 0.206 1.00 71.31 14 LYS A N 17
ATOM 19703 C CA . LYS A 1 14 ? -12.041 16.791 0.851 1.00 53.22 14 LYS A CA 17
ATOM 19704 C C . LYS A 1 14 ? -12.383 15.667 1.823 1.00 23.34 14 LYS A C 17
ATOM 19705 O O . LYS A 1 14 ? -11.554 14.800 2.100 1.00 52.55 14 LYS A O 17
ATOM 19724 N N . ASN A 1 15 ? -13.608 15.686 2.337 1.00 5.44 15 ASN A N 17
ATOM 19725 C CA . ASN A 1 15 ? -14.059 14.667 3.277 1.00 30.02 15 ASN A CA 17
ATOM 19726 C C . ASN A 1 15 ? -13.813 13.267 2.722 1.00 12.42 15 ASN A C 17
ATOM 19727 O O . ASN A 1 15 ? -14.424 12.863 1.734 1.00 50.41 15 ASN A O 17
ATOM 19738 N N . GLY A 1 16 ? -12.912 12.531 3.366 1.00 20.11 16 GLY A N 17
ATOM 19739 C CA . GLY A 1 16 ? -12.601 11.185 2.923 1.00 32.42 16 GLY A CA 17
ATOM 19740 C C . GLY A 1 16 ? -13.459 10.137 3.603 1.00 63.44 16 GLY A C 17
ATOM 19741 O O . GLY A 1 16 ? -14.433 10.467 4.280 1.00 11.50 16 GLY A O 17
ATOM 19745 N N . ALA A 1 17 ? -13.100 8.871 3.423 1.00 42.11 17 ALA A N 17
ATOM 19746 C CA . ALA A 1 17 ? -13.845 7.772 4.024 1.00 63.13 17 ALA A CA 17
ATOM 19747 C C . ALA A 1 17 ? -13.254 7.383 5.375 1.00 23.55 17 ALA A C 17
ATOM 19748 O O . ALA A 1 17 ? -12.269 7.968 5.826 1.00 42.15 17 ALA A O 17
ATOM 19755 N N . THR A 1 18 ? -13.861 6.389 6.017 1.00 42.21 18 THR A N 17
ATOM 19756 C CA . THR A 1 18 ? -13.396 5.922 7.317 1.00 11.40 18 THR A CA 17
ATOM 19757 C C . THR A 1 18 ? -12.653 4.597 7.192 1.00 12.43 18 THR A C 17
ATOM 19758 O O . THR A 1 18 ? -12.381 4.128 6.086 1.00 52.45 18 THR A O 17
ATOM 19769 N N . ARG A 1 19 ? -12.328 3.996 8.332 1.00 54.12 19 ARG A N 17
ATOM 19770 C CA . ARG A 1 19 ? -11.616 2.724 8.349 1.00 53.11 19 ARG A CA 17
ATOM 19771 C C . ARG A 1 19 ? -12.459 1.620 7.717 1.00 52.35 19 ARG A C 17
ATOM 19772 O O . ARG A 1 19 ? -11.932 0.599 7.280 1.00 22.12 19 ARG A O 17
ATOM 19793 N N . GLN A 1 20 ? -13.770 1.835 7.674 1.00 50.43 20 GLN A N 17
ATOM 19794 C CA . GLN A 1 20 ? -14.686 0.859 7.097 1.00 21.41 20 GLN A CA 17
ATOM 19795 C C . GLN A 1 20 ? -14.566 0.832 5.577 1.00 13.21 20 GLN A C 17
ATOM 19796 O O . GLN A 1 20 ? -14.370 -0.225 4.980 1.00 3.14 20 GLN A O 17
ATOM 19810 N N . GLU A 1 21 ? -14.686 2.002 4.958 1.00 14.43 21 GLU A N 17
ATOM 19811 C CA . GLU A 1 21 ? -14.591 2.112 3.507 1.00 64.24 21 GLU A CA 17
ATOM 19812 C C . GLU A 1 21 ? -13.205 1.701 3.019 1.00 21.12 21 GLU A C 17
ATOM 19813 O O . GLU A 1 21 ? -13.058 1.137 1.934 1.00 3.24 21 GLU A O 17
ATOM 19825 N N . LEU A 1 22 ? -12.191 1.988 3.827 1.00 75.03 22 LEU A N 17
ATOM 19826 C CA . LEU A 1 22 ? -10.816 1.649 3.480 1.00 10.05 22 LEU A CA 17
ATOM 19827 C C . LEU A 1 22 ? -10.625 0.137 3.420 1.00 53.11 22 LEU A C 17
ATOM 19828 O O . LEU A 1 22 ? -10.220 -0.408 2.394 1.00 2.42 22 LEU A O 17
ATOM 19844 N N . ALA A 1 23 ? -10.923 -0.536 4.527 1.00 1.11 23 ALA A N 17
ATOM 19845 C CA . ALA A 1 23 ? -10.789 -1.985 4.600 1.00 2.24 23 ALA A CA 17
ATOM 19846 C C . ALA A 1 23 ? -11.678 -2.671 3.567 1.00 34.32 23 ALA A C 17
ATOM 19847 O O . ALA A 1 23 ? -11.383 -3.780 3.121 1.00 3.12 23 ALA A O 17
ATOM 19854 N N . ARG A 1 24 ? -12.765 -2.005 3.192 1.00 73.32 24 ARG A N 17
ATOM 19855 C CA . ARG A 1 24 ? -13.697 -2.551 2.214 1.00 10.04 24 ARG A CA 17
ATOM 19856 C C . ARG A 1 24 ? -13.068 -2.583 0.823 1.00 74.13 24 ARG A C 17
ATOM 19857 O O . ARG A 1 24 ? -13.067 -3.617 0.156 1.00 3.04 24 ARG A O 17
ATOM 19878 N N . ARG A 1 25 ? -12.535 -1.444 0.395 1.00 42.00 25 ARG A N 17
ATOM 19879 C CA . ARG A 1 25 ? -11.906 -1.341 -0.917 1.00 54.41 25 ARG A CA 17
ATOM 19880 C C . ARG A 1 25 ? -10.744 -2.323 -1.040 1.00 13.31 25 ARG A C 17
ATOM 19881 O O . ARG A 1 25 ? -10.589 -2.992 -2.062 1.00 2.12 25 ARG A O 17
ATOM 19902 N N . PHE A 1 26 ? -9.930 -2.402 0.006 1.00 33.42 26 PHE A N 17
ATOM 19903 C CA . PHE A 1 26 ? -8.781 -3.301 0.015 1.00 10.43 26 PHE A CA 17
ATOM 19904 C C . PHE A 1 26 ? -9.217 -4.740 0.274 1.00 41.21 26 PHE A C 17
ATOM 19905 O O . PHE A 1 26 ? -8.473 -5.682 0.008 1.00 22.21 26 PHE A O 17
ATOM 19922 N N . ALA A 1 27 ? -10.429 -4.898 0.796 1.00 31.33 27 ALA A N 17
ATOM 19923 C CA . ALA A 1 27 ? -10.967 -6.221 1.091 1.00 12.34 27 ALA A CA 17
ATOM 19924 C C . ALA A 1 27 ? -10.138 -6.925 2.161 1.00 44.44 27 ALA A C 17
ATOM 19925 O O . ALA A 1 27 ? -9.756 -8.084 2.002 1.00 54.12 27 ALA A O 17
ATOM 19932 N N . LEU A 1 28 ? -9.864 -6.215 3.251 1.00 65.01 28 LEU A N 17
ATOM 19933 C CA . LEU A 1 28 ? -9.080 -6.772 4.348 1.00 1.22 28 LEU A CA 17
ATOM 19934 C C . LEU A 1 28 ? -9.596 -6.271 5.693 1.00 73.35 28 LEU A C 17
ATOM 19935 O O . LEU A 1 28 ? -10.444 -5.381 5.753 1.00 61.23 28 LEU A O 17
ATOM 19951 N N . SER A 1 29 ? -9.076 -6.848 6.773 1.00 22.03 29 SER A N 17
ATOM 19952 C CA . SER A 1 29 ? -9.485 -6.462 8.118 1.00 15.23 29 SER A CA 17
ATOM 19953 C C . SER A 1 29 ? -9.188 -4.987 8.373 1.00 33.00 29 SER A C 17
ATOM 19954 O O . SER A 1 29 ? -8.170 -4.462 7.925 1.00 10.23 29 SER A O 17
ATOM 19962 N N . GLU A 1 30 ? -10.086 -4.326 9.097 1.00 61.41 30 GLU A N 17
ATOM 19963 C CA . GLU A 1 30 ? -9.922 -2.912 9.412 1.00 11.32 30 GLU A CA 17
ATOM 19964 C C . GLU A 1 30 ? -8.671 -2.685 10.258 1.00 45.55 30 GLU A C 17
ATOM 19965 O O . GLU A 1 30 ? -8.062 -1.616 10.209 1.00 24.41 30 GLU A O 17
ATOM 19977 N N . ASP A 1 31 ? -8.297 -3.697 11.033 1.00 65.11 31 ASP A N 17
ATOM 19978 C CA . ASP A 1 31 ? -7.121 -3.609 11.890 1.00 52.21 31 ASP A CA 17
ATOM 19979 C C . ASP A 1 31 ? -5.840 -3.678 11.063 1.00 34.32 31 ASP A C 17
ATOM 19980 O O . ASP A 1 31 ? -4.846 -3.027 11.383 1.00 41.32 31 ASP A O 17
ATOM 19989 N N . GLY A 1 32 ? -5.872 -4.473 9.998 1.00 33.13 32 GLY A N 17
ATOM 19990 C CA . GLY A 1 32 ? -4.708 -4.614 9.143 1.00 12.13 32 GLY A CA 17
ATOM 19991 C C . GLY A 1 32 ? -4.488 -3.403 8.258 1.00 75.44 32 GLY A C 17
ATOM 19992 O O . GLY A 1 32 ? -3.364 -2.916 8.129 1.00 21.41 32 GLY A O 17
ATOM 19996 N N . ILE A 1 33 ? -5.562 -2.916 7.648 1.00 3.04 33 ILE A N 17
ATOM 19997 C CA . ILE A 1 33 ? -5.481 -1.755 6.770 1.00 21.34 33 ILE A CA 17
ATOM 19998 C C . ILE A 1 33 ? -5.133 -0.495 7.556 1.00 31.22 33 ILE A C 17
ATOM 19999 O O . ILE A 1 33 ? -4.409 0.373 7.068 1.00 34.20 33 ILE A O 17
ATOM 20015 N N . ASP A 1 34 ? -5.651 -0.404 8.776 1.00 43.11 34 ASP A N 17
ATOM 20016 C CA . ASP A 1 34 ? -5.393 0.748 9.631 1.00 74.02 34 ASP A CA 17
ATOM 20017 C C . ASP A 1 34 ? -3.983 0.691 10.209 1.00 52.12 34 ASP A C 17
ATOM 20018 O O . ASP A 1 34 ? -3.247 1.677 10.177 1.00 11.02 34 ASP A O 17
ATOM 20027 N N . ALA A 1 35 ? -3.612 -0.471 10.739 1.00 3.23 35 ALA A N 17
ATOM 20028 C CA . ALA A 1 35 ? -2.290 -0.657 11.323 1.00 14.32 35 ALA A CA 17
ATOM 20029 C C . ALA A 1 35 ? -1.198 -0.502 10.270 1.00 23.23 35 ALA A C 17
ATOM 20030 O O . ALA A 1 35 ? -0.236 0.241 10.464 1.00 11.21 35 ALA A O 17
ATOM 20037 N N . MET A 1 36 ? -1.352 -1.209 9.154 1.00 74.55 36 MET A N 17
ATOM 20038 C CA . MET A 1 36 ? -0.379 -1.149 8.072 1.00 4.25 36 MET A CA 17
ATOM 20039 C C . MET A 1 36 ? -0.243 0.275 7.541 1.00 10.13 36 MET A C 17
ATOM 20040 O O . MET A 1 36 ? 0.864 0.802 7.424 1.00 70.31 36 MET A O 17
ATOM 20054 N N . LEU A 1 37 ? -1.374 0.892 7.221 1.00 45.34 37 LEU A N 17
ATOM 20055 C CA . LEU A 1 37 ? -1.382 2.257 6.702 1.00 32.53 37 LEU A CA 17
ATOM 20056 C C . LEU A 1 37 ? -0.813 3.232 7.727 1.00 41.10 37 LEU A C 17
ATOM 20057 O O . LEU A 1 37 ? -0.078 4.155 7.379 1.00 5.42 37 LEU A O 17
ATOM 20073 N N . ALA A 1 38 ? -1.158 3.020 8.993 1.00 23.33 38 ALA A N 17
ATOM 20074 C CA . ALA A 1 38 ? -0.678 3.877 10.069 1.00 32.32 38 ALA A CA 17
ATOM 20075 C C . ALA A 1 38 ? 0.840 3.815 10.186 1.00 14.03 38 ALA A C 17
ATOM 20076 O O . ALA A 1 38 ? 1.487 4.798 10.550 1.00 64.32 38 ALA A O 17
ATOM 20083 N N . VAL A 1 39 ? 1.406 2.652 9.875 1.00 72.33 39 VAL A N 17
ATOM 20084 C CA . VAL A 1 39 ? 2.850 2.462 9.944 1.00 73.43 39 VAL A CA 17
ATOM 20085 C C . VAL A 1 39 ? 3.545 3.087 8.740 1.00 32.24 39 VAL A C 17
ATOM 20086 O O . VAL A 1 39 ? 4.680 3.554 8.839 1.00 54.43 39 VAL A O 17
ATOM 20099 N N . TRP A 1 40 ? 2.858 3.092 7.605 1.00 1.13 40 TRP A N 17
ATOM 20100 C CA . TRP A 1 40 ? 3.410 3.660 6.379 1.00 63.04 40 TRP A CA 17
ATOM 20101 C C . TRP A 1 40 ? 3.328 5.182 6.401 1.00 40.41 40 TRP A C 17
ATOM 20102 O O . TRP A 1 40 ? 4.232 5.869 5.923 1.00 65.02 40 TRP A O 17
ATOM 20123 N N . ILE A 1 41 ? 2.240 5.705 6.958 1.00 72.42 41 ILE A N 17
ATOM 20124 C CA . ILE A 1 41 ? 2.042 7.146 7.043 1.00 44.21 41 ILE A CA 17
ATOM 20125 C C . ILE A 1 41 ? 2.798 7.737 8.228 1.00 34.51 41 ILE A C 17
ATOM 20126 O O . ILE A 1 41 ? 3.307 8.855 8.159 1.00 74.12 41 ILE A O 17
ATOM 20142 N N . LYS A 1 42 ? 2.870 6.976 9.315 1.00 61.32 42 LYS A N 17
ATOM 20143 C CA . LYS A 1 42 ? 3.566 7.421 10.516 1.00 75.31 42 LYS A CA 17
ATOM 20144 C C . LYS A 1 42 ? 4.108 6.232 11.303 1.00 62.20 42 LYS A C 17
ATOM 20145 O O . LYS A 1 42 ? 4.054 5.092 10.841 1.00 22.32 42 LYS A O 17
ATOM 20164 N N . LYS A 1 43 ? 4.629 6.504 12.494 1.00 34.34 43 LYS A N 17
ATOM 20165 C CA . LYS A 1 43 ? 5.179 5.457 13.347 1.00 61.30 43 LYS A CA 17
ATOM 20166 C C . LYS A 1 43 ? 4.137 4.378 13.624 1.00 50.52 43 LYS A C 17
ATOM 20167 O O . LYS A 1 43 ? 4.476 3.222 13.872 1.00 0.03 43 LYS A O 17
ATOM 20186 N N . GLY A 1 44 ? 2.865 4.765 13.580 1.00 71.31 44 GLY A N 17
ATOM 20187 C CA . GLY A 1 44 ? 1.793 3.818 13.827 1.00 34.14 44 GLY A CA 17
ATOM 20188 C C . GLY A 1 44 ? 0.809 4.316 14.867 1.00 21.43 44 GLY A C 17
ATOM 20189 O O . GLY A 1 44 ? 0.789 3.827 15.997 1.00 11.42 44 GLY A O 17
ATOM 20193 N N . VAL A 1 45 ? -0.010 5.291 14.487 1.00 24.03 45 VAL A N 17
ATOM 20194 C CA . VAL A 1 45 ? -1.000 5.855 15.395 1.00 63.33 45 VAL A CA 17
ATOM 20195 C C . VAL A 1 45 ? -2.417 5.591 14.896 1.00 2.23 45 VAL A C 17
ATOM 20196 O O . VAL A 1 45 ? -3.351 6.322 15.229 1.00 12.12 45 VAL A O 17
ATOM 20209 N N . LEU A 1 46 ? -2.570 4.541 14.096 1.00 71.31 46 LEU A N 17
ATOM 20210 C CA . LEU A 1 46 ? -3.874 4.179 13.551 1.00 0.43 46 LEU A CA 17
ATOM 20211 C C . LEU A 1 46 ? -4.485 5.345 12.781 1.00 42.43 46 LEU A C 17
ATOM 20212 O O . LEU A 1 46 ? -5.706 5.466 12.685 1.00 42.10 46 LEU A O 17
ATOM 20228 N N . SER A 1 47 ? -3.628 6.199 12.232 1.00 55.15 47 SER A N 17
ATOM 20229 C CA . SER A 1 47 ? -4.084 7.358 11.472 1.00 13.11 47 SER A CA 17
ATOM 20230 C C . SER A 1 47 ? -4.875 8.312 12.360 1.00 42.43 47 SER A C 17
ATOM 20231 O O . SER A 1 47 ? -4.908 8.160 13.580 1.00 74.25 47 SER A O 17
ATOM 20239 N N . ARG A 1 48 ? -5.514 9.298 11.736 1.00 42.22 48 ARG A N 17
ATOM 20240 C CA . ARG A 1 48 ? -6.306 10.279 12.468 1.00 20.03 48 ARG A CA 17
ATOM 20241 C C . ARG A 1 48 ? -7.768 10.228 12.037 1.00 51.21 48 ARG A C 17
ATOM 20242 O O . ARG A 1 48 ? -8.123 10.696 10.955 1.00 72.14 48 ARG A O 17
ATOM 20263 N N . GLN A 1 49 ? -8.611 9.655 12.890 1.00 41.34 49 GLN A N 17
ATOM 20264 C CA . GLN A 1 49 ? -10.035 9.543 12.597 1.00 32.33 49 GLN A CA 17
ATOM 20265 C C . GLN A 1 49 ? -10.827 10.632 13.312 1.00 73.35 49 GLN A C 17
ATOM 20266 O O . GLN A 1 49 ? -10.928 10.635 14.539 1.00 51.10 49 GLN A O 17
ATOM 20280 N N . GLN A 1 50 ? -11.384 11.557 12.537 1.00 41.23 50 GLN A N 17
ATOM 20281 C CA . GLN A 1 50 ? -12.166 12.653 13.098 1.00 53.11 50 GLN A CA 17
ATOM 20282 C C . GLN A 1 50 ? -13.649 12.296 13.145 1.00 11.54 50 GLN A C 17
ATOM 20283 O O . GLN A 1 50 ? -14.102 11.393 12.442 1.00 73.40 50 GLN A O 17
ATOM 20297 N N . TYR A 1 51 ? -14.398 13.010 13.978 1.00 53.40 51 TYR A N 17
ATOM 20298 C CA . TYR A 1 51 ? -15.828 12.767 14.118 1.00 74.00 51 TYR A CA 17
ATOM 20299 C C . TYR A 1 51 ? -16.524 13.964 14.760 1.00 13.15 51 TYR A C 17
ATOM 20300 O O . TYR A 1 51 ? -15.977 14.606 15.657 1.00 2.51 51 TYR A O 17
ATOM 20318 N N . ILE A 1 52 ? -17.733 14.257 14.293 1.00 31.30 52 ILE A N 17
ATOM 20319 C CA . ILE A 1 52 ? -18.505 15.375 14.821 1.00 30.35 52 ILE A CA 17
ATOM 20320 C C . ILE A 1 52 ? -20.002 15.133 14.662 1.00 31.53 52 ILE A C 17
ATOM 20321 O O . ILE A 1 52 ? -20.545 15.238 13.563 1.00 34.35 52 ILE A O 17
ATOM 20337 N N . ASN A 1 53 ? -20.664 14.809 15.768 1.00 74.01 53 ASN A N 17
ATOM 20338 C CA . ASN A 1 53 ? -22.099 14.554 15.753 1.00 24.13 53 ASN A CA 17
ATOM 20339 C C . ASN A 1 53 ? -22.855 15.645 16.504 1.00 74.43 53 ASN A C 17
ATOM 20340 O O . ASN A 1 53 ? -23.494 16.503 15.898 1.00 2.23 53 ASN A O 17
ATOM 20351 N N . ALA A 1 54 ? -22.775 15.606 17.831 1.00 53.13 54 ALA A N 17
ATOM 20352 C CA . ALA A 1 54 ? -23.448 16.593 18.667 1.00 24.11 54 ALA A CA 17
ATOM 20353 C C . ALA A 1 54 ? -22.761 17.951 18.574 1.00 62.43 54 ALA A C 17
ATOM 20354 O O . ALA A 1 54 ? -23.373 18.985 18.841 1.00 33.41 54 ALA A O 17
ATOM 20361 N N . GLU A 1 55 ? -21.487 17.940 18.195 1.00 34.12 55 GLU A N 17
ATOM 20362 C CA . GLU A 1 55 ? -20.718 19.172 18.070 1.00 33.42 55 GLU A CA 17
ATOM 20363 C C . GLU A 1 55 ? -21.405 20.149 17.120 1.00 71.40 55 GLU A C 17
ATOM 20364 O O . GLU A 1 55 ? -21.222 21.362 17.221 1.00 62.13 55 GLU A O 17
ATOM 20376 N N . ASP A 1 56 ? -22.195 19.610 16.198 1.00 54.51 56 ASP A N 17
ATOM 20377 C CA . ASP A 1 56 ? -22.911 20.433 15.229 1.00 70.34 56 ASP A CA 17
ATOM 20378 C C . ASP A 1 56 ? -24.411 20.420 15.509 1.00 54.24 56 ASP A C 17
ATOM 20379 O O . ASP A 1 56 ? -24.963 21.390 16.027 1.00 2.11 56 ASP A O 17
ATOM 20388 N N . GLU A 1 57 ? -25.063 19.315 15.162 1.00 1.52 57 GLU A N 17
ATOM 20389 C CA . GLU A 1 57 ? -26.498 19.178 15.374 1.00 45.30 57 GLU A CA 17
ATOM 20390 C C . GLU A 1 57 ? -26.993 17.816 14.892 1.00 13.12 57 GLU A C 17
ATOM 20391 O O . GLU A 1 57 ? -27.438 16.988 15.687 1.00 42.32 57 GLU A O 17
ATOM 20403 N N . VAL A 1 58 ? -26.909 17.592 13.585 1.00 1.21 58 VAL A N 17
ATOM 20404 C CA . VAL A 1 58 ? -27.346 16.332 12.996 1.00 64.02 58 VAL A CA 17
ATOM 20405 C C . VAL A 1 58 ? -26.591 16.036 11.706 1.00 3.51 58 VAL A C 17
ATOM 20406 O O . VAL A 1 58 ? -27.195 15.823 10.655 1.00 23.14 58 VAL A O 17
ATOM 20419 N N . VAL A 1 59 ? -25.265 16.026 11.792 1.00 34.43 59 VAL A N 17
ATOM 20420 C CA . VAL A 1 59 ? -24.425 15.755 10.631 1.00 53.10 59 VAL A CA 17
ATOM 20421 C C . VAL A 1 59 ? -23.217 14.906 11.012 1.00 13.11 59 VAL A C 17
ATOM 20422 O O . VAL A 1 59 ? -22.081 15.235 10.670 1.00 42.40 59 VAL A O 17
ATOM 20435 N N . ARG A 1 60 ? -23.470 13.812 11.723 1.00 3.32 60 ARG A N 17
ATOM 20436 C CA . ARG A 1 60 ? -22.404 12.915 12.151 1.00 52.34 60 ARG A CA 17
ATOM 20437 C C . ARG A 1 60 ? -21.520 12.519 10.972 1.00 2.15 60 ARG A C 17
ATOM 20438 O O . ARG A 1 60 ? -21.902 11.687 10.148 1.00 53.54 60 ARG A O 17
ATOM 20459 N N . VAL A 1 61 ? -20.337 13.121 10.897 1.00 42.04 61 VAL A N 17
ATOM 20460 C CA . VAL A 1 61 ? -19.399 12.830 9.820 1.00 1.40 61 VAL A CA 17
ATOM 20461 C C . VAL A 1 61 ? -18.023 12.472 10.371 1.00 31.42 61 VAL A C 17
ATOM 20462 O O . VAL A 1 61 ? -17.478 13.179 11.218 1.00 72.31 61 VAL A O 17
ATOM 20475 N N . ARG A 1 62 ? -17.467 11.367 9.884 1.00 43.11 62 ARG A N 17
ATOM 20476 C CA . ARG A 1 62 ? -16.154 10.913 10.328 1.00 63.42 62 ARG A CA 17
ATOM 20477 C C . ARG A 1 62 ? -15.332 10.392 9.153 1.00 43.24 62 ARG A C 17
ATOM 20478 O O . ARG A 1 62 ? -15.879 9.849 8.192 1.00 73.01 62 ARG A O 17
ATOM 20499 N N . TYR A 1 63 ? -14.018 10.563 9.235 1.00 72.00 63 TYR A N 17
ATOM 20500 C CA . TYR A 1 63 ? -13.120 10.114 8.178 1.00 44.33 63 TYR A CA 17
ATOM 20501 C C . TYR A 1 63 ? -11.700 9.942 8.705 1.00 74.31 63 TYR A C 17
ATOM 20502 O O . TYR A 1 63 ? -11.337 10.501 9.740 1.00 70.44 63 TYR A O 17
ATOM 20520 N N . VAL A 1 64 ? -10.899 9.163 7.984 1.00 54.02 64 VAL A N 17
ATOM 20521 C CA . VAL A 1 64 ? -9.516 8.918 8.377 1.00 42.13 64 VAL A CA 17
ATOM 20522 C C . VAL A 1 64 ? -8.545 9.651 7.458 1.00 72.33 64 VAL A C 17
ATOM 20523 O O . VAL A 1 64 ? -8.621 9.531 6.236 1.00 41.22 64 VAL A O 17
ATOM 20536 N N . MET A 1 65 ? -7.631 10.409 8.056 1.00 61.44 65 MET A N 17
ATOM 20537 C CA . MET A 1 65 ? -6.644 11.160 7.291 1.00 11.45 65 MET A CA 17
ATOM 20538 C C . MET A 1 65 ? -5.231 10.677 7.603 1.00 23.50 65 MET A C 17
ATOM 20539 O O . MET A 1 65 ? -4.896 10.417 8.757 1.00 31.35 65 MET A O 17
ATOM 20553 N N . ASN A 1 66 ? -4.408 10.558 6.566 1.00 25.41 66 ASN A N 17
ATOM 20554 C CA . ASN A 1 66 ? -3.033 10.103 6.730 1.00 11.22 66 ASN A CA 17
ATOM 20555 C C . ASN A 1 66 ? -2.117 11.265 7.101 1.00 13.32 66 ASN A C 17
ATOM 20556 O O . ASN A 1 66 ? -1.507 11.270 8.170 1.00 41.23 66 ASN A O 17
ATOM 20567 N N . GLN A 1 67 ? -2.026 12.248 6.211 1.00 42.24 67 GLN A N 17
ATOM 20568 C CA . GLN A 1 67 ? -1.185 13.416 6.446 1.00 25.15 67 GLN A CA 17
ATOM 20569 C C . GLN A 1 67 ? -1.990 14.550 7.071 1.00 52.43 67 GLN A C 17
ATOM 20570 O O . GLN A 1 67 ? -3.040 14.938 6.556 1.00 31.03 67 GLN A O 17
ATOM 20584 N N . VAL A 1 68 ? -1.492 15.079 8.184 1.00 53.25 68 VAL A N 17
ATOM 20585 C CA . VAL A 1 68 ? -2.165 16.170 8.879 1.00 3.00 68 VAL A CA 17
ATOM 20586 C C . VAL A 1 68 ? -1.853 17.513 8.227 1.00 72.33 68 VAL A C 17
ATOM 20587 O O . VAL A 1 68 ? -2.750 18.211 7.760 1.00 4.50 68 VAL A O 17
ATOM 20600 N N . GLY A 1 69 ? -0.572 17.867 8.201 1.00 14.41 69 GLY A N 17
ATOM 20601 C CA . GLY A 1 69 ? -0.163 19.125 7.604 1.00 51.42 69 GLY A CA 17
ATOM 20602 C C . GLY A 1 69 ? -0.197 20.274 8.592 1.00 11.25 69 GLY A C 17
ATOM 20603 O O . GLY A 1 69 ? -0.647 20.113 9.727 1.00 4.35 69 GLY A O 17
ATOM 20607 N N . SER A 1 70 ? 0.283 21.437 8.162 1.00 61.33 70 SER A N 17
ATOM 20608 C CA . SER A 1 70 ? 0.311 22.616 9.019 1.00 71.01 70 SER A CA 17
ATOM 20609 C C . SER A 1 70 ? -0.436 23.778 8.371 1.00 22.14 70 SER A C 17
ATOM 20610 O O . SER A 1 70 ? 0.159 24.604 7.676 1.00 72.42 70 SER A O 17
ATOM 20618 N N . LEU A 1 71 ? -1.743 23.835 8.601 1.00 32.33 71 LEU A N 17
ATOM 20619 C CA . LEU A 1 71 ? -2.573 24.895 8.040 1.00 4.21 71 LEU A CA 17
ATOM 20620 C C . LEU A 1 71 ? -3.713 25.254 8.988 1.00 41.10 71 LEU A C 17
ATOM 20621 O O . LEU A 1 71 ? -4.136 24.435 9.803 1.00 1.13 71 LEU A O 17
ATOM 20637 N N . ALA A 1 72 ? -4.207 26.482 8.873 1.00 13.32 72 ALA A N 17
ATOM 20638 C CA . ALA A 1 72 ? -5.300 26.948 9.717 1.00 10.30 72 ALA A CA 17
ATOM 20639 C C . ALA A 1 72 ? -6.648 26.490 9.170 1.00 74.23 72 ALA A C 17
ATOM 20640 O O . ALA A 1 72 ? -6.731 25.952 8.067 1.00 24.51 72 ALA A O 17
ATOM 20647 N N . VAL A 1 73 ? -7.702 26.707 9.951 1.00 74.51 73 VAL A N 17
ATOM 20648 C CA . VAL A 1 73 ? -9.046 26.316 9.545 1.00 62.15 73 VAL A CA 17
ATOM 20649 C C . VAL A 1 73 ? -9.960 27.532 9.429 1.00 31.12 73 VAL A C 17
ATOM 20650 O O . VAL A 1 73 ? -9.580 28.644 9.793 1.00 61.52 73 VAL A O 17
ATOM 20663 N N . ASN A 1 74 ? -11.168 27.311 8.918 1.00 34.55 74 ASN A N 17
ATOM 20664 C CA . ASN A 1 74 ? -12.136 28.388 8.753 1.00 51.52 74 ASN A CA 17
ATOM 20665 C C . ASN A 1 74 ? -13.414 28.095 9.533 1.00 34.40 74 ASN A C 17
ATOM 20666 O O . ASN A 1 74 ? -13.717 26.942 9.837 1.00 75.42 74 ASN A O 17
ATOM 20677 N N . VAL A 1 75 ? -14.160 29.148 9.852 1.00 63.23 75 VAL A N 17
ATOM 20678 C CA . VAL A 1 75 ? -15.407 29.003 10.595 1.00 52.34 75 VAL A CA 17
ATOM 20679 C C . VAL A 1 75 ? -15.180 28.272 11.914 1.00 3.41 75 VAL A C 17
ATOM 20680 O O . VAL A 1 75 ? -15.264 27.045 11.978 1.00 42.11 75 VAL A O 17
ATOM 20693 N N . THR A 1 76 ? -14.891 29.033 12.964 1.00 71.14 76 THR A N 17
ATOM 20694 C CA . THR A 1 76 ? -14.651 28.458 14.282 1.00 20.42 76 THR A CA 17
ATOM 20695 C C . THR A 1 76 ? -15.947 27.952 14.905 1.00 11.20 76 THR A C 17
ATOM 20696 O O . THR A 1 76 ? -15.977 26.884 15.516 1.00 5.21 76 THR A O 17
ATOM 20707 N N . MET A 1 77 ? -17.015 28.726 14.747 1.00 54.02 77 MET A N 17
ATOM 20708 C CA . MET A 1 77 ? -18.315 28.355 15.294 1.00 43.43 77 MET A CA 17
ATOM 20709 C C . MET A 1 77 ? -19.392 28.400 14.214 1.00 70.13 77 MET A C 17
ATOM 20710 O O . MET A 1 77 ? -20.354 27.632 14.250 1.00 10.42 77 MET A O 17
ATOM 20724 N N . GLY A 1 1 ? 1.330 0.000 -0.000 1.00 13.00 1 GLY A N 18
ATOM 20725 C CA . GLY A 1 1 ? 2.071 0.001 -1.247 1.00 45.03 1 GLY A CA 18
ATOM 20726 C C . GLY A 1 1 ? 1.525 1.002 -2.246 1.00 61.20 1 GLY A C 18
ATOM 20727 O O . GLY A 1 1 ? 2.281 1.608 -3.005 1.00 23.44 1 GLY A O 18
ATOM 20731 N N . MET A 1 2 ? 0.207 1.175 -2.248 1.00 23.44 2 MET A N 18
ATOM 20732 C CA . MET A 1 2 ? -0.439 2.109 -3.162 1.00 34.13 2 MET A CA 18
ATOM 20733 C C . MET A 1 2 ? -1.752 2.620 -2.577 1.00 54.24 2 MET A C 18
ATOM 20734 O O . MET A 1 2 ? -1.997 3.826 -2.539 1.00 2.55 2 MET A O 18
ATOM 20748 N N . ILE A 1 3 ? -2.593 1.696 -2.125 1.00 11.10 3 ILE A N 18
ATOM 20749 C CA . ILE A 1 3 ? -3.880 2.055 -1.542 1.00 72.34 3 ILE A CA 18
ATOM 20750 C C . ILE A 1 3 ? -3.714 3.093 -0.438 1.00 24.32 3 ILE A C 18
ATOM 20751 O O . ILE A 1 3 ? -4.592 3.928 -0.218 1.00 31.44 3 ILE A O 18
ATOM 20767 N N . LEU A 1 4 ? -2.581 3.036 0.253 1.00 5.33 4 LEU A N 18
ATOM 20768 C CA . LEU A 1 4 ? -2.297 3.973 1.335 1.00 44.11 4 LEU A CA 18
ATOM 20769 C C . LEU A 1 4 ? -2.098 5.385 0.794 1.00 43.40 4 LEU A C 18
ATOM 20770 O O . LEU A 1 4 ? -2.810 6.313 1.175 1.00 34.43 4 LEU A O 18
ATOM 20786 N N . ASN A 1 5 ? -1.125 5.540 -0.099 1.00 11.15 5 ASN A N 18
ATOM 20787 C CA . ASN A 1 5 ? -0.833 6.839 -0.694 1.00 15.33 5 ASN A CA 18
ATOM 20788 C C . ASN A 1 5 ? -2.076 7.425 -1.357 1.00 71.24 5 ASN A C 18
ATOM 20789 O O . ASN A 1 5 ? -2.389 8.602 -1.181 1.00 72.42 5 ASN A O 18
ATOM 20800 N N . GLU A 1 6 ? -2.780 6.594 -2.120 1.00 41.25 6 GLU A N 18
ATOM 20801 C CA . GLU A 1 6 ? -3.988 7.030 -2.810 1.00 52.35 6 GLU A CA 18
ATOM 20802 C C . GLU A 1 6 ? -5.045 7.498 -1.814 1.00 50.00 6 GLU A C 18
ATOM 20803 O O . GLU A 1 6 ? -5.800 8.433 -2.085 1.00 60.22 6 GLU A O 18
ATOM 20815 N N . LEU A 1 7 ? -5.093 6.841 -0.660 1.00 54.23 7 LEU A N 18
ATOM 20816 C CA . LEU A 1 7 ? -6.058 7.188 0.378 1.00 43.32 7 LEU A CA 18
ATOM 20817 C C . LEU A 1 7 ? -5.748 8.558 0.973 1.00 24.02 7 LEU A C 18
ATOM 20818 O O . LEU A 1 7 ? -6.569 9.473 0.915 1.00 51.14 7 LEU A O 18
ATOM 20834 N N . LYS A 1 8 ? -4.556 8.693 1.545 1.00 63.23 8 LYS A N 18
ATOM 20835 C CA . LYS A 1 8 ? -4.134 9.951 2.148 1.00 1.31 8 LYS A CA 18
ATOM 20836 C C . LYS A 1 8 ? -4.291 11.106 1.164 1.00 1.10 8 LYS A C 18
ATOM 20837 O O . LYS A 1 8 ? -4.513 12.249 1.564 1.00 70.43 8 LYS A O 18
ATOM 20856 N N . ALA A 1 9 ? -4.175 10.800 -0.124 1.00 74.20 9 ALA A N 18
ATOM 20857 C CA . ALA A 1 9 ? -4.308 11.812 -1.165 1.00 31.42 9 ALA A CA 18
ATOM 20858 C C . ALA A 1 9 ? -5.758 12.262 -1.311 1.00 4.23 9 ALA A C 18
ATOM 20859 O O . ALA A 1 9 ? -6.038 13.455 -1.422 1.00 14.22 9 ALA A O 18
ATOM 20866 N N . ALA A 1 10 ? -6.674 11.300 -1.310 1.00 54.04 10 ALA A N 18
ATOM 20867 C CA . ALA A 1 10 ? -8.095 11.598 -1.441 1.00 51.55 10 ALA A CA 18
ATOM 20868 C C . ALA A 1 10 ? -8.654 12.187 -0.150 1.00 42.14 10 ALA A C 18
ATOM 20869 O O . ALA A 1 10 ? -9.565 13.015 -0.178 1.00 60.12 10 ALA A O 18
ATOM 20876 N N . ILE A 1 11 ? -8.103 11.755 0.979 1.00 63.54 11 ILE A N 18
ATOM 20877 C CA . ILE A 1 11 ? -8.547 12.240 2.279 1.00 24.45 11 ILE A CA 18
ATOM 20878 C C . ILE A 1 11 ? -8.056 13.661 2.533 1.00 52.14 11 ILE A C 18
ATOM 20879 O O . ILE A 1 11 ? -8.802 14.506 3.026 1.00 51.31 11 ILE A O 18
ATOM 20895 N N . GLU A 1 12 ? -6.798 13.917 2.190 1.00 44.13 12 GLU A N 18
ATOM 20896 C CA . GLU A 1 12 ? -6.208 15.237 2.379 1.00 13.42 12 GLU A CA 18
ATOM 20897 C C . GLU A 1 12 ? -6.813 16.247 1.408 1.00 3.51 12 GLU A C 18
ATOM 20898 O O . GLU A 1 12 ? -7.002 17.415 1.748 1.00 5.33 12 GLU A O 18
ATOM 20910 N N . SER A 1 13 ? -7.113 15.789 0.197 1.00 34.34 13 SER A N 18
ATOM 20911 C CA . SER A 1 13 ? -7.692 16.652 -0.825 1.00 52.22 13 SER A CA 18
ATOM 20912 C C . SER A 1 13 ? -9.196 16.805 -0.620 1.00 32.23 13 SER A C 18
ATOM 20913 O O . SER A 1 13 ? -9.691 17.900 -0.353 1.00 43.41 13 SER A O 18
ATOM 20921 N N . LYS A 1 14 ? -9.920 15.697 -0.746 1.00 5.33 14 LYS A N 18
ATOM 20922 C CA . LYS A 1 14 ? -11.367 15.705 -0.573 1.00 73.31 14 LYS A CA 18
ATOM 20923 C C . LYS A 1 14 ? -11.764 15.008 0.724 1.00 32.24 14 LYS A C 18
ATOM 20924 O O . LYS A 1 14 ? -10.908 14.589 1.502 1.00 63.44 14 LYS A O 18
ATOM 20943 N N . ASN A 1 15 ? -13.068 14.887 0.951 1.00 72.41 15 ASN A N 18
ATOM 20944 C CA . ASN A 1 15 ? -13.578 14.239 2.154 1.00 11.32 15 ASN A CA 18
ATOM 20945 C C . ASN A 1 15 ? -12.947 12.863 2.341 1.00 63.05 15 ASN A C 18
ATOM 20946 O O . ASN A 1 15 ? -12.872 12.070 1.403 1.00 52.44 15 ASN A O 18
ATOM 20957 N N . GLY A 1 16 ? -12.494 12.586 3.560 1.00 64.35 16 GLY A N 18
ATOM 20958 C CA . GLY A 1 16 ? -11.875 11.305 3.847 1.00 20.14 16 GLY A CA 18
ATOM 20959 C C . GLY A 1 16 ? -12.850 10.150 3.728 1.00 0.33 16 GLY A C 18
ATOM 20960 O O . GLY A 1 16 ? -13.964 10.319 3.233 1.00 20.43 16 GLY A O 18
ATOM 20964 N N . ALA A 1 17 ? -12.430 8.974 4.182 1.00 63.14 17 ALA A N 18
ATOM 20965 C CA . ALA A 1 17 ? -13.274 7.787 4.124 1.00 40.13 17 ALA A CA 18
ATOM 20966 C C . ALA A 1 17 ? -13.136 6.953 5.393 1.00 74.01 17 ALA A C 18
ATOM 20967 O O . ALA A 1 17 ? -12.029 6.719 5.878 1.00 21.11 17 ALA A O 18
ATOM 20974 N N . THR A 1 18 ? -14.269 6.507 5.928 1.00 63.41 18 THR A N 18
ATOM 20975 C CA . THR A 1 18 ? -14.275 5.700 7.142 1.00 45.21 18 THR A CA 18
ATOM 20976 C C . THR A 1 18 ? -13.427 4.444 6.972 1.00 54.32 18 THR A C 18
ATOM 20977 O O . THR A 1 18 ? -13.258 3.944 5.860 1.00 51.44 18 THR A O 18
ATOM 20988 N N . ARG A 1 19 ? -12.898 3.939 8.081 1.00 62.31 19 ARG A N 18
ATOM 20989 C CA . ARG A 1 19 ? -12.067 2.741 8.054 1.00 75.32 19 ARG A CA 18
ATOM 20990 C C . ARG A 1 19 ? -12.891 1.517 7.661 1.00 43.41 19 ARG A C 18
ATOM 20991 O O . ARG A 1 19 ? -12.351 0.527 7.169 1.00 40.14 19 ARG A O 18
ATOM 21012 N N . GLN A 1 20 ? -14.199 1.595 7.883 1.00 62.32 20 GLN A N 18
ATOM 21013 C CA . GLN A 1 20 ? -15.096 0.493 7.553 1.00 45.31 20 GLN A CA 18
ATOM 21014 C C . GLN A 1 20 ? -15.241 0.344 6.042 1.00 35.12 20 GLN A C 18
ATOM 21015 O O . GLN A 1 20 ? -15.081 -0.749 5.499 1.00 1.42 20 GLN A O 18
ATOM 21029 N N . GLU A 1 21 ? -15.547 1.449 5.370 1.00 51.22 21 GLU A N 18
ATOM 21030 C CA . GLU A 1 21 ? -15.716 1.440 3.921 1.00 22.55 21 GLU A CA 18
ATOM 21031 C C . GLU A 1 21 ? -14.394 1.134 3.222 1.00 54.31 21 GLU A C 18
ATOM 21032 O O . GLU A 1 21 ? -14.368 0.486 2.175 1.00 33.41 21 GLU A O 18
ATOM 21044 N N . LEU A 1 22 ? -13.299 1.607 3.807 1.00 73.31 22 LEU A N 18
ATOM 21045 C CA . LEU A 1 22 ? -11.973 1.386 3.241 1.00 72.54 22 LEU A CA 18
ATOM 21046 C C . LEU A 1 22 ? -11.642 -0.103 3.194 1.00 54.32 22 LEU A C 18
ATOM 21047 O O . LEU A 1 22 ? -11.301 -0.640 2.141 1.00 45.23 22 LEU A O 18
ATOM 21063 N N . ALA A 1 23 ? -11.749 -0.764 4.342 1.00 42.32 23 ALA A N 18
ATOM 21064 C CA . ALA A 1 23 ? -11.465 -2.191 4.431 1.00 52.31 23 ALA A CA 18
ATOM 21065 C C . ALA A 1 23 ? -12.451 -2.999 3.594 1.00 23.53 23 ALA A C 18
ATOM 21066 O O . ALA A 1 23 ? -12.117 -4.071 3.088 1.00 3.11 23 ALA A O 18
ATOM 21073 N N . ARG A 1 24 ? -13.666 -2.480 3.454 1.00 60.33 24 ARG A N 18
ATOM 21074 C CA . ARG A 1 24 ? -14.701 -3.156 2.680 1.00 44.31 24 ARG A CA 18
ATOM 21075 C C . ARG A 1 24 ? -14.312 -3.236 1.206 1.00 14.44 24 ARG A C 18
ATOM 21076 O O . ARG A 1 24 ? -14.249 -4.321 0.629 1.00 23.10 24 ARG A O 18
ATOM 21097 N N . ARG A 1 25 ? -14.055 -2.079 0.604 1.00 23.22 25 ARG A N 18
ATOM 21098 C CA . ARG A 1 25 ? -13.675 -2.018 -0.802 1.00 63.20 25 ARG A CA 18
ATOM 21099 C C . ARG A 1 25 ? -12.388 -2.800 -1.052 1.00 12.30 25 ARG A C 18
ATOM 21100 O O . ARG A 1 25 ? -12.229 -3.436 -2.094 1.00 25.23 25 ARG A O 18
ATOM 21121 N N . PHE A 1 26 ? -11.473 -2.746 -0.090 1.00 31.22 26 PHE A N 18
ATOM 21122 C CA . PHE A 1 26 ? -10.200 -3.448 -0.206 1.00 1.51 26 PHE A CA 18
ATOM 21123 C C . PHE A 1 26 ? -10.373 -4.938 0.072 1.00 44.10 26 PHE A C 18
ATOM 21124 O O . PHE A 1 26 ? -9.516 -5.749 -0.279 1.00 0.13 26 PHE A O 18
ATOM 21141 N N . ALA A 1 27 ? -11.487 -5.290 0.705 1.00 24.42 27 ALA A N 18
ATOM 21142 C CA . ALA A 1 27 ? -11.773 -6.682 1.029 1.00 32.33 27 ALA A CA 18
ATOM 21143 C C . ALA A 1 27 ? -10.746 -7.241 2.008 1.00 11.34 27 ALA A C 18
ATOM 21144 O O . ALA A 1 27 ? -10.199 -8.324 1.799 1.00 22.23 27 ALA A O 18
ATOM 21151 N N . LEU A 1 28 ? -10.488 -6.495 3.077 1.00 11.10 28 LEU A N 18
ATOM 21152 C CA . LEU A 1 28 ? -9.525 -6.915 4.089 1.00 34.42 28 LEU A CA 18
ATOM 21153 C C . LEU A 1 28 ? -9.954 -6.448 5.476 1.00 13.03 28 LEU A C 18
ATOM 21154 O O . LEU A 1 28 ? -10.928 -5.709 5.620 1.00 50.45 28 LEU A O 18
ATOM 21170 N N . SER A 1 29 ? -9.220 -6.883 6.495 1.00 4.41 29 SER A N 18
ATOM 21171 C CA . SER A 1 29 ? -9.525 -6.510 7.871 1.00 22.05 29 SER A CA 18
ATOM 21172 C C . SER A 1 29 ? -9.348 -5.009 8.080 1.00 71.02 29 SER A C 18
ATOM 21173 O O . SER A 1 29 ? -8.436 -4.398 7.524 1.00 73.13 29 SER A O 18
ATOM 21181 N N . GLU A 1 30 ? -10.228 -4.422 8.885 1.00 21.13 30 GLU A N 18
ATOM 21182 C CA . GLU A 1 30 ? -10.170 -2.992 9.167 1.00 62.53 30 GLU A CA 18
ATOM 21183 C C . GLU A 1 30 ? -8.887 -2.637 9.913 1.00 14.44 30 GLU A C 18
ATOM 21184 O O . GLU A 1 30 ? -8.390 -1.515 9.815 1.00 12.42 30 GLU A O 18
ATOM 21196 N N . ASP A 1 31 ? -8.358 -3.600 10.660 1.00 50.41 31 ASP A N 18
ATOM 21197 C CA . ASP A 1 31 ? -7.134 -3.389 11.423 1.00 25.35 31 ASP A CA 18
ATOM 21198 C C . ASP A 1 31 ? -5.921 -3.326 10.500 1.00 52.03 31 ASP A C 18
ATOM 21199 O O . ASP A 1 31 ? -4.966 -2.596 10.761 1.00 13.31 31 ASP A O 18
ATOM 21208 N N . GLY A 1 32 ? -5.967 -4.098 9.418 1.00 44.21 32 GLY A N 18
ATOM 21209 C CA . GLY A 1 32 ? -4.866 -4.115 8.472 1.00 23.55 32 GLY A CA 18
ATOM 21210 C C . GLY A 1 32 ? -4.820 -2.868 7.612 1.00 74.40 32 GLY A C 18
ATOM 21211 O O . GLY A 1 32 ? -3.751 -2.300 7.387 1.00 34.04 32 GLY A O 18
ATOM 21215 N N . ILE A 1 33 ? -5.982 -2.443 7.128 1.00 14.11 33 ILE A N 18
ATOM 21216 C CA . ILE A 1 33 ? -6.070 -1.256 6.287 1.00 52.30 33 ILE A CA 18
ATOM 21217 C C . ILE A 1 33 ? -5.757 0.007 7.083 1.00 23.51 33 ILE A C 18
ATOM 21218 O O . ILE A 1 33 ? -5.149 0.944 6.566 1.00 53.21 33 ILE A O 18
ATOM 21234 N N . ASP A 1 34 ? -6.173 0.022 8.344 1.00 12.44 34 ASP A N 18
ATOM 21235 C CA . ASP A 1 34 ? -5.934 1.168 9.214 1.00 14.32 34 ASP A CA 18
ATOM 21236 C C . ASP A 1 34 ? -4.477 1.215 9.663 1.00 13.42 34 ASP A C 18
ATOM 21237 O O . ASP A 1 34 ? -3.818 2.249 9.558 1.00 51.22 34 ASP A O 18
ATOM 21246 N N . ALA A 1 35 ? -3.981 0.089 10.165 1.00 15.24 35 ALA A N 18
ATOM 21247 C CA . ALA A 1 35 ? -2.603 0.002 10.630 1.00 64.34 35 ALA A CA 18
ATOM 21248 C C . ALA A 1 35 ? -1.625 0.369 9.519 1.00 41.14 35 ALA A C 18
ATOM 21249 O O . ALA A 1 35 ? -0.699 1.152 9.728 1.00 63.01 35 ALA A O 18
ATOM 21256 N N . MET A 1 36 ? -1.837 -0.202 8.337 1.00 10.33 36 MET A N 18
ATOM 21257 C CA . MET A 1 36 ? -0.974 0.067 7.193 1.00 2.01 36 MET A CA 18
ATOM 21258 C C . MET A 1 36 ? -1.023 1.543 6.810 1.00 60.44 36 MET A C 18
ATOM 21259 O O . MET A 1 36 ? 0.011 2.204 6.714 1.00 45.51 36 MET A O 18
ATOM 21273 N N . LEU A 1 37 ? -2.230 2.052 6.591 1.00 50.32 37 LEU A N 18
ATOM 21274 C CA . LEU A 1 37 ? -2.414 3.450 6.217 1.00 1.52 37 LEU A CA 18
ATOM 21275 C C . LEU A 1 37 ? -1.811 4.378 7.267 1.00 41.40 37 LEU A C 18
ATOM 21276 O O . LEU A 1 37 ? -1.350 5.474 6.950 1.00 43.34 37 LEU A O 18
ATOM 21292 N N . ALA A 1 38 ? -1.816 3.931 8.518 1.00 34.43 38 ALA A N 18
ATOM 21293 C CA . ALA A 1 38 ? -1.266 4.719 9.614 1.00 33.31 38 ALA A CA 18
ATOM 21294 C C . ALA A 1 38 ? 0.258 4.707 9.587 1.00 3.03 38 ALA A C 18
ATOM 21295 O O . ALA A 1 38 ? 0.904 5.666 10.010 1.00 41.32 38 ALA A O 18
ATOM 21302 N N . VAL A 1 39 ? 0.829 3.615 9.089 1.00 75.33 39 VAL A N 18
ATOM 21303 C CA . VAL A 1 39 ? 2.278 3.478 9.007 1.00 52.44 39 VAL A CA 18
ATOM 21304 C C . VAL A 1 39 ? 2.836 4.252 7.817 1.00 21.23 39 VAL A C 18
ATOM 21305 O O . VAL A 1 39 ? 4.001 4.649 7.814 1.00 63.41 39 VAL A O 18
ATOM 21318 N N . TRP A 1 40 ? 1.997 4.463 6.810 1.00 61.43 40 TRP A N 18
ATOM 21319 C CA . TRP A 1 40 ? 2.407 5.190 5.614 1.00 71.34 40 TRP A CA 18
ATOM 21320 C C . TRP A 1 40 ? 2.367 6.695 5.851 1.00 11.22 40 TRP A C 18
ATOM 21321 O O . TRP A 1 40 ? 3.312 7.410 5.519 1.00 45.44 40 TRP A O 18
ATOM 21342 N N . ILE A 1 41 ? 1.268 7.170 6.428 1.00 20.21 41 ILE A N 18
ATOM 21343 C CA . ILE A 1 41 ? 1.107 8.591 6.711 1.00 60.41 41 ILE A CA 18
ATOM 21344 C C . ILE A 1 41 ? 1.800 8.974 8.014 1.00 33.33 41 ILE A C 18
ATOM 21345 O O . ILE A 1 41 ? 2.340 10.073 8.144 1.00 34.50 41 ILE A O 18
ATOM 21361 N N . LYS A 1 42 ? 1.782 8.059 8.978 1.00 3.20 42 LYS A N 18
ATOM 21362 C CA . LYS A 1 42 ? 2.411 8.298 10.272 1.00 41.13 42 LYS A CA 18
ATOM 21363 C C . LYS A 1 42 ? 3.435 7.212 10.588 1.00 53.42 42 LYS A C 18
ATOM 21364 O O . LYS A 1 42 ? 3.648 6.296 9.794 1.00 24.21 42 LYS A O 18
ATOM 21383 N N . LYS A 1 43 ? 4.065 7.321 11.753 1.00 75.32 43 LYS A N 18
ATOM 21384 C CA . LYS A 1 43 ? 5.064 6.347 12.176 1.00 10.12 43 LYS A CA 18
ATOM 21385 C C . LYS A 1 43 ? 4.475 4.940 12.205 1.00 42.30 43 LYS A C 18
ATOM 21386 O O . LYS A 1 43 ? 5.177 3.958 11.968 1.00 2.12 43 LYS A O 18
ATOM 21405 N N . GLY A 1 44 ? 3.181 4.851 12.495 1.00 13.05 44 GLY A N 18
ATOM 21406 C CA . GLY A 1 44 ? 2.520 3.560 12.548 1.00 14.22 44 GLY A CA 18
ATOM 21407 C C . GLY A 1 44 ? 1.693 3.383 13.807 1.00 42.04 44 GLY A C 18
ATOM 21408 O O . GLY A 1 44 ? 1.770 2.347 14.468 1.00 53.33 44 GLY A O 18
ATOM 21412 N N . VAL A 1 45 ? 0.901 4.397 14.141 1.00 44.25 45 VAL A N 18
ATOM 21413 C CA . VAL A 1 45 ? 0.058 4.349 15.329 1.00 53.34 45 VAL A CA 18
ATOM 21414 C C . VAL A 1 45 ? -1.368 3.943 14.974 1.00 72.20 45 VAL A C 18
ATOM 21415 O O . VAL A 1 45 ? -1.797 2.825 15.264 1.00 14.32 45 VAL A O 18
ATOM 21428 N N . LEU A 1 46 ? -2.099 4.856 14.344 1.00 4.43 46 LEU A N 18
ATOM 21429 C CA . LEU A 1 46 ? -3.478 4.593 13.948 1.00 2.45 46 LEU A CA 18
ATOM 21430 C C . LEU A 1 46 ? -4.075 5.795 13.224 1.00 50.42 46 LEU A C 18
ATOM 21431 O O . LEU A 1 46 ? -5.266 6.079 13.348 1.00 34.13 46 LEU A O 18
ATOM 21447 N N . SER A 1 47 ? -3.240 6.497 12.465 1.00 44.41 47 SER A N 18
ATOM 21448 C CA . SER A 1 47 ? -3.684 7.670 11.721 1.00 55.00 47 SER A CA 18
ATOM 21449 C C . SER A 1 47 ? -4.407 8.653 12.637 1.00 22.14 47 SER A C 18
ATOM 21450 O O . SER A 1 47 ? -4.395 8.503 13.859 1.00 21.23 47 SER A O 18
ATOM 21458 N N . ARG A 1 48 ? -5.035 9.659 12.038 1.00 42.02 48 ARG A N 18
ATOM 21459 C CA . ARG A 1 48 ? -5.762 10.668 12.799 1.00 63.01 48 ARG A CA 18
ATOM 21460 C C . ARG A 1 48 ? -7.233 10.697 12.397 1.00 74.23 48 ARG A C 18
ATOM 21461 O O . ARG A 1 48 ? -7.585 11.198 11.329 1.00 5.21 48 ARG A O 18
ATOM 21482 N N . GLN A 1 49 ? -8.088 10.155 13.259 1.00 42.23 49 GLN A N 18
ATOM 21483 C CA . GLN A 1 49 ? -9.521 10.118 12.992 1.00 42.00 49 GLN A CA 18
ATOM 21484 C C . GLN A 1 49 ? -10.242 11.239 13.733 1.00 3.21 49 GLN A C 18
ATOM 21485 O O . GLN A 1 49 ? -9.864 11.602 14.846 1.00 5.54 49 GLN A O 18
ATOM 21499 N N . GLN A 1 50 ? -11.281 11.783 13.108 1.00 63.14 50 GLN A N 18
ATOM 21500 C CA . GLN A 1 50 ? -12.053 12.864 13.708 1.00 34.34 50 GLN A CA 18
ATOM 21501 C C . GLN A 1 50 ? -13.513 12.798 13.271 1.00 20.21 50 GLN A C 18
ATOM 21502 O O . GLN A 1 50 ? -13.836 12.211 12.238 1.00 60.00 50 GLN A O 18
ATOM 21516 N N . TYR A 1 51 ? -14.391 13.403 14.064 1.00 64.42 51 TYR A N 18
ATOM 21517 C CA . TYR A 1 51 ? -15.817 13.410 13.760 1.00 44.10 51 TYR A CA 18
ATOM 21518 C C . TYR A 1 51 ? -16.307 14.828 13.483 1.00 32.10 51 TYR A C 18
ATOM 21519 O O . TYR A 1 51 ? -15.783 15.797 14.034 1.00 71.51 51 TYR A O 18
ATOM 21537 N N . ILE A 1 52 ? -17.316 14.941 12.626 1.00 34.21 52 ILE A N 18
ATOM 21538 C CA . ILE A 1 52 ? -17.880 16.239 12.277 1.00 43.02 52 ILE A CA 18
ATOM 21539 C C . ILE A 1 52 ? -19.401 16.222 12.375 1.00 53.43 52 ILE A C 18
ATOM 21540 O O . ILE A 1 52 ? -20.058 15.328 11.844 1.00 63.42 52 ILE A O 18
ATOM 21556 N N . ASN A 1 53 ? -19.956 17.220 13.056 1.00 21.42 53 ASN A N 18
ATOM 21557 C CA . ASN A 1 53 ? -21.401 17.321 13.223 1.00 73.42 53 ASN A CA 18
ATOM 21558 C C . ASN A 1 53 ? -21.942 16.131 14.011 1.00 55.43 53 ASN A C 18
ATOM 21559 O O . ASN A 1 53 ? -23.104 15.753 13.864 1.00 53.44 53 ASN A O 18
ATOM 21570 N N . ALA A 1 54 ? -21.092 15.547 14.848 1.00 63.55 54 ALA A N 18
ATOM 21571 C CA . ALA A 1 54 ? -21.485 14.402 15.661 1.00 42.44 54 ALA A CA 18
ATOM 21572 C C . ALA A 1 54 ? -22.395 14.830 16.807 1.00 50.23 54 ALA A C 18
ATOM 21573 O O . ALA A 1 54 ? -23.490 14.294 16.974 1.00 1.43 54 ALA A O 18
ATOM 21580 N N . GLU A 1 55 ? -21.934 15.798 17.593 1.00 60.00 55 GLU A N 18
ATOM 21581 C CA . GLU A 1 55 ? -22.708 16.296 18.724 1.00 25.35 55 GLU A CA 18
ATOM 21582 C C . GLU A 1 55 ? -24.079 16.788 18.271 1.00 1.34 55 GLU A C 18
ATOM 21583 O O . GLU A 1 55 ? -25.048 16.745 19.030 1.00 63.32 55 GLU A O 18
ATOM 21595 N N . ASP A 1 56 ? -24.152 17.257 17.031 1.00 51.14 56 ASP A N 18
ATOM 21596 C CA . ASP A 1 56 ? -25.404 17.758 16.475 1.00 31.11 56 ASP A CA 18
ATOM 21597 C C . ASP A 1 56 ? -26.367 16.611 16.184 1.00 22.21 56 ASP A C 18
ATOM 21598 O O . ASP A 1 56 ? -27.583 16.796 16.176 1.00 11.45 56 ASP A O 18
ATOM 21607 N N . GLU A 1 57 ? -25.813 15.426 15.944 1.00 1.42 57 GLU A N 18
ATOM 21608 C CA . GLU A 1 57 ? -26.623 14.250 15.651 1.00 54.23 57 GLU A CA 18
ATOM 21609 C C . GLU A 1 57 ? -27.408 14.439 14.356 1.00 42.55 57 GLU A C 18
ATOM 21610 O O . GLU A 1 57 ? -28.586 14.092 14.274 1.00 52.52 57 GLU A O 18
ATOM 21622 N N . VAL A 1 58 ? -26.745 14.993 13.345 1.00 53.12 58 VAL A N 18
ATOM 21623 C CA . VAL A 1 58 ? -27.379 15.229 12.053 1.00 61.40 58 VAL A CA 18
ATOM 21624 C C . VAL A 1 58 ? -26.892 14.227 11.011 1.00 11.44 58 VAL A C 18
ATOM 21625 O O . VAL A 1 58 ? -27.692 13.583 10.332 1.00 2.23 58 VAL A O 18
ATOM 21638 N N . VAL A 1 59 ? -25.574 14.101 10.891 1.00 54.04 59 VAL A N 18
ATOM 21639 C CA . VAL A 1 59 ? -24.980 13.177 9.933 1.00 63.34 59 VAL A CA 18
ATOM 21640 C C . VAL A 1 59 ? -23.943 12.282 10.603 1.00 51.01 59 VAL A C 18
ATOM 21641 O O . VAL A 1 59 ? -23.862 11.087 10.317 1.00 5.40 59 VAL A O 18
ATOM 21654 N N . ARG A 1 60 ? -23.153 12.868 11.496 1.00 0.14 60 ARG A N 18
ATOM 21655 C CA . ARG A 1 60 ? -22.120 12.124 12.208 1.00 54.14 60 ARG A CA 18
ATOM 21656 C C . ARG A 1 60 ? -21.225 11.368 11.231 1.00 44.23 60 ARG A C 18
ATOM 21657 O O . ARG A 1 60 ? -21.485 10.211 10.902 1.00 64.32 60 ARG A O 18
ATOM 21678 N N . VAL A 1 61 ? -20.169 12.031 10.770 1.00 44.14 61 VAL A N 18
ATOM 21679 C CA . VAL A 1 61 ? -19.234 11.422 9.831 1.00 41.22 61 VAL A CA 18
ATOM 21680 C C . VAL A 1 61 ? -17.836 11.327 10.431 1.00 3.31 61 VAL A C 18
ATOM 21681 O O . VAL A 1 61 ? -17.408 12.208 11.177 1.00 14.42 61 VAL A O 18
ATOM 21694 N N . ARG A 1 62 ? -17.127 10.253 10.100 1.00 72.21 62 ARG A N 18
ATOM 21695 C CA . ARG A 1 62 ? -15.777 10.042 10.607 1.00 44.11 62 ARG A CA 18
ATOM 21696 C C . ARG A 1 62 ? -14.826 9.654 9.478 1.00 54.43 62 ARG A C 18
ATOM 21697 O O . ARG A 1 62 ? -15.216 8.968 8.533 1.00 52.13 62 ARG A O 18
ATOM 21718 N N . TYR A 1 63 ? -13.579 10.099 9.583 1.00 70.14 63 TYR A N 18
ATOM 21719 C CA . TYR A 1 63 ? -12.574 9.801 8.569 1.00 2.32 63 TYR A CA 18
ATOM 21720 C C . TYR A 1 63 ? -11.166 9.954 9.137 1.00 30.51 63 TYR A C 18
ATOM 21721 O O . TYR A 1 63 ? -10.942 10.719 10.075 1.00 65.30 63 TYR A O 18
ATOM 21739 N N . VAL A 1 64 ? -10.220 9.219 8.561 1.00 61.03 64 VAL A N 18
ATOM 21740 C CA . VAL A 1 64 ? -8.833 9.272 9.007 1.00 43.34 64 VAL A CA 18
ATOM 21741 C C . VAL A 1 64 ? -7.948 9.956 7.970 1.00 71.41 64 VAL A C 18
ATOM 21742 O O . VAL A 1 64 ? -7.958 9.592 6.794 1.00 24.45 64 VAL A O 18
ATOM 21755 N N . MET A 1 65 ? -7.184 10.948 8.414 1.00 22.02 65 MET A N 18
ATOM 21756 C CA . MET A 1 65 ? -6.291 11.682 7.524 1.00 31.45 65 MET A CA 18
ATOM 21757 C C . MET A 1 65 ? -4.835 11.492 7.938 1.00 12.31 65 MET A C 18
ATOM 21758 O O . MET A 1 65 ? -4.548 11.069 9.057 1.00 13.20 65 MET A O 18
ATOM 21772 N N . ASN A 1 66 ? -3.920 11.808 7.027 1.00 10.24 66 ASN A N 18
ATOM 21773 C CA . ASN A 1 66 ? -2.493 11.672 7.298 1.00 35.41 66 ASN A CA 18
ATOM 21774 C C . ASN A 1 66 ? -2.092 12.485 8.525 1.00 73.00 66 ASN A C 18
ATOM 21775 O O . ASN A 1 66 ? -2.925 13.151 9.139 1.00 34.43 66 ASN A O 18
ATOM 21786 N N . GLN A 1 67 ? -0.811 12.426 8.874 1.00 34.14 67 GLN A N 18
ATOM 21787 C CA . GLN A 1 67 ? -0.300 13.157 10.028 1.00 71.02 67 GLN A CA 18
ATOM 21788 C C . GLN A 1 67 ? -0.545 14.655 9.875 1.00 64.41 67 GLN A C 18
ATOM 21789 O O . GLN A 1 67 ? -0.477 15.196 8.771 1.00 30.22 67 GLN A O 18
ATOM 21803 N N . VAL A 1 68 ? -0.829 15.320 10.990 1.00 34.41 68 VAL A N 18
ATOM 21804 C CA . VAL A 1 68 ? -1.083 16.755 10.980 1.00 13.34 68 VAL A CA 18
ATOM 21805 C C . VAL A 1 68 ? 0.037 17.507 10.270 1.00 71.31 68 VAL A C 18
ATOM 21806 O O . VAL A 1 68 ? 1.207 17.142 10.375 1.00 41.12 68 VAL A O 18
ATOM 21819 N N . GLY A 1 69 ? -0.330 18.560 9.546 1.00 75.21 69 GLY A N 18
ATOM 21820 C CA . GLY A 1 69 ? 0.655 19.347 8.828 1.00 2.15 69 GLY A CA 18
ATOM 21821 C C . GLY A 1 69 ? 1.141 20.539 9.630 1.00 75.41 69 GLY A C 18
ATOM 21822 O O . GLY A 1 69 ? 0.761 20.713 10.788 1.00 74.23 69 GLY A O 18
ATOM 21826 N N . SER A 1 70 ? 1.984 21.361 9.014 1.00 70.55 70 SER A N 18
ATOM 21827 C CA . SER A 1 70 ? 2.527 22.539 9.679 1.00 14.01 70 SER A CA 18
ATOM 21828 C C . SER A 1 70 ? 1.752 23.792 9.282 1.00 40.10 70 SER A C 18
ATOM 21829 O O . SER A 1 70 ? 1.208 23.877 8.180 1.00 43.00 70 SER A O 18
ATOM 21837 N N . LEU A 1 71 ? 1.706 24.763 10.187 1.00 1.14 71 LEU A N 18
ATOM 21838 C CA . LEU A 1 71 ? 0.998 26.013 9.933 1.00 4.23 71 LEU A CA 18
ATOM 21839 C C . LEU A 1 71 ? 1.892 27.214 10.228 1.00 55.13 71 LEU A C 18
ATOM 21840 O O . LEU A 1 71 ? 2.829 27.123 11.019 1.00 5.32 71 LEU A O 18
ATOM 21856 N N . ALA A 1 72 ? 1.592 28.339 9.587 1.00 51.13 72 ALA A N 18
ATOM 21857 C CA . ALA A 1 72 ? 2.365 29.559 9.783 1.00 12.20 72 ALA A CA 18
ATOM 21858 C C . ALA A 1 72 ? 1.513 30.797 9.521 1.00 62.31 72 ALA A C 18
ATOM 21859 O O . ALA A 1 72 ? 0.990 30.981 8.422 1.00 41.32 72 ALA A O 18
ATOM 21866 N N . VAL A 1 73 ? 1.377 31.642 10.538 1.00 43.25 73 VAL A N 18
ATOM 21867 C CA . VAL A 1 73 ? 0.589 32.863 10.417 1.00 61.24 73 VAL A CA 18
ATOM 21868 C C . VAL A 1 73 ? 1.470 34.052 10.049 1.00 71.52 73 VAL A C 18
ATOM 21869 O O . VAL A 1 73 ? 2.333 34.461 10.824 1.00 71.10 73 VAL A O 18
ATOM 21882 N N . ASN A 1 74 ? 1.245 34.602 8.860 1.00 2.11 74 ASN A N 18
ATOM 21883 C CA . ASN A 1 74 ? 2.019 35.745 8.389 1.00 72.15 74 ASN A CA 18
ATOM 21884 C C . ASN A 1 74 ? 1.103 36.824 7.818 1.00 61.52 74 ASN A C 18
ATOM 21885 O O . ASN A 1 74 ? 1.262 38.008 8.113 1.00 10.10 74 ASN A O 18
ATOM 21896 N N . VAL A 1 75 ? 0.143 36.405 6.999 1.00 63.21 75 VAL A N 18
ATOM 21897 C CA . VAL A 1 75 ? -0.799 37.334 6.388 1.00 75.02 75 VAL A CA 18
ATOM 21898 C C . VAL A 1 75 ? -0.078 38.354 5.514 1.00 61.54 75 VAL A C 18
ATOM 21899 O O . VAL A 1 75 ? 0.284 39.437 5.973 1.00 12.41 75 VAL A O 18
ATOM 21912 N N . THR A 1 76 ? 0.129 38.000 4.249 1.00 72.31 76 THR A N 18
ATOM 21913 C CA . THR A 1 76 ? 0.808 38.883 3.309 1.00 12.03 76 THR A CA 18
ATOM 21914 C C . THR A 1 76 ? -0.120 39.292 2.171 1.00 65.24 76 THR A C 18
ATOM 21915 O O . THR A 1 76 ? 0.031 40.367 1.591 1.00 14.02 76 THR A O 18
ATOM 21926 N N . MET A 1 77 ? -1.079 38.427 1.855 1.00 5.43 77 MET A N 18
ATOM 21927 C CA . MET A 1 77 ? -2.032 38.701 0.786 1.00 21.22 77 MET A CA 18
ATOM 21928 C C . MET A 1 77 ? -3.323 39.289 1.346 1.00 31.23 77 MET A C 18
ATOM 21929 O O . MET A 1 77 ? -4.418 38.823 1.029 1.00 13.21 77 MET A O 18
ATOM 21943 N N . GLY A 1 1 ? -1.523 -3.625 -5.221 1.00 13.00 1 GLY A N 19
ATOM 21944 C CA . GLY A 1 1 ? -2.154 -2.989 -4.081 1.00 45.03 1 GLY A CA 19
ATOM 21945 C C . GLY A 1 1 ? -2.261 -1.485 -4.241 1.00 42.23 1 GLY A C 19
ATOM 21946 O O . GLY A 1 1 ? -3.043 -0.995 -5.056 1.00 2.43 1 GLY A O 19
ATOM 21950 N N . MET A 1 2 ? -1.475 -0.751 -3.461 1.00 3.11 2 MET A N 19
ATOM 21951 C CA . MET A 1 2 ? -1.486 0.707 -3.520 1.00 33.31 2 MET A CA 19
ATOM 21952 C C . MET A 1 2 ? -2.848 1.257 -3.112 1.00 42.40 2 MET A C 19
ATOM 21953 O O . MET A 1 2 ? -3.735 1.430 -3.949 1.00 13.02 2 MET A O 19
ATOM 21967 N N . ILE A 1 3 ? -3.008 1.532 -1.822 1.00 51.32 3 ILE A N 19
ATOM 21968 C CA . ILE A 1 3 ? -4.262 2.064 -1.304 1.00 31.31 3 ILE A CA 19
ATOM 21969 C C . ILE A 1 3 ? -4.032 3.357 -0.530 1.00 64.02 3 ILE A C 19
ATOM 21970 O O . ILE A 1 3 ? -4.791 4.318 -0.666 1.00 43.35 3 ILE A O 19
ATOM 21986 N N . LEU A 1 4 ? -2.981 3.376 0.281 1.00 54.45 4 LEU A N 19
ATOM 21987 C CA . LEU A 1 4 ? -2.648 4.553 1.077 1.00 65.22 4 LEU A CA 19
ATOM 21988 C C . LEU A 1 4 ? -2.360 5.753 0.180 1.00 61.12 4 LEU A C 19
ATOM 21989 O O . LEU A 1 4 ? -2.526 6.900 0.590 1.00 62.15 4 LEU A O 19
ATOM 22005 N N . ASN A 1 5 ? -1.928 5.477 -1.046 1.00 2.42 5 ASN A N 19
ATOM 22006 C CA . ASN A 1 5 ? -1.618 6.534 -2.001 1.00 12.53 5 ASN A CA 19
ATOM 22007 C C . ASN A 1 5 ? -2.888 7.249 -2.454 1.00 54.31 5 ASN A C 19
ATOM 22008 O O . ASN A 1 5 ? -3.043 8.451 -2.243 1.00 13.02 5 ASN A O 19
ATOM 22019 N N . GLU A 1 6 ? -3.792 6.500 -3.078 1.00 54.04 6 GLU A N 19
ATOM 22020 C CA . GLU A 1 6 ? -5.047 7.062 -3.560 1.00 11.11 6 GLU A CA 19
ATOM 22021 C C . GLU A 1 6 ? -5.849 7.667 -2.411 1.00 44.21 6 GLU A C 19
ATOM 22022 O O . GLU A 1 6 ? -6.396 8.765 -2.532 1.00 71.43 6 GLU A O 19
ATOM 22034 N N . LEU A 1 7 ? -5.916 6.944 -1.298 1.00 15.42 7 LEU A N 19
ATOM 22035 C CA . LEU A 1 7 ? -6.650 7.408 -0.127 1.00 2.55 7 LEU A CA 19
ATOM 22036 C C . LEU A 1 7 ? -6.042 8.695 0.423 1.00 31.32 7 LEU A C 19
ATOM 22037 O O . LEU A 1 7 ? -6.751 9.555 0.947 1.00 34.23 7 LEU A O 19
ATOM 22053 N N . LYS A 1 8 ? -4.726 8.821 0.298 1.00 55.13 8 LYS A N 19
ATOM 22054 C CA . LYS A 1 8 ? -4.021 10.004 0.779 1.00 35.32 8 LYS A CA 19
ATOM 22055 C C . LYS A 1 8 ? -4.434 11.242 -0.010 1.00 53.03 8 LYS A C 19
ATOM 22056 O O . LYS A 1 8 ? -4.741 12.284 0.567 1.00 60.14 8 LYS A O 19
ATOM 22075 N N . ALA A 1 9 ? -4.438 11.120 -1.333 1.00 25.45 9 ALA A N 19
ATOM 22076 C CA . ALA A 1 9 ? -4.817 12.227 -2.202 1.00 43.02 9 ALA A CA 19
ATOM 22077 C C . ALA A 1 9 ? -6.303 12.544 -2.071 1.00 44.44 9 ALA A C 19
ATOM 22078 O O . ALA A 1 9 ? -6.733 13.669 -2.330 1.00 71.13 9 ALA A O 19
ATOM 22085 N N . ALA A 1 10 ? -7.083 11.547 -1.668 1.00 72.23 10 ALA A N 19
ATOM 22086 C CA . ALA A 1 10 ? -8.521 11.720 -1.501 1.00 12.54 10 ALA A CA 19
ATOM 22087 C C . ALA A 1 10 ? -8.843 12.388 -0.168 1.00 31.54 10 ALA A C 19
ATOM 22088 O O . ALA A 1 10 ? -9.471 13.446 -0.129 1.00 31.24 10 ALA A O 19
ATOM 22095 N N . ILE A 1 11 ? -8.410 11.762 0.920 1.00 52.43 11 ILE A N 19
ATOM 22096 C CA . ILE A 1 11 ? -8.652 12.296 2.255 1.00 75.12 11 ILE A CA 19
ATOM 22097 C C . ILE A 1 11 ? -8.105 13.713 2.387 1.00 43.24 11 ILE A C 19
ATOM 22098 O O . ILE A 1 11 ? -8.660 14.538 3.114 1.00 31.24 11 ILE A O 19
ATOM 22114 N N . GLU A 1 12 ? -7.014 13.990 1.680 1.00 32.53 12 GLU A N 19
ATOM 22115 C CA . GLU A 1 12 ? -6.394 15.309 1.718 1.00 15.14 12 GLU A CA 19
ATOM 22116 C C . GLU A 1 12 ? -7.172 16.301 0.861 1.00 5.43 12 GLU A C 19
ATOM 22117 O O . GLU A 1 12 ? -7.707 17.289 1.367 1.00 15.33 12 GLU A O 19
ATOM 22129 N N . SER A 1 13 ? -7.233 16.033 -0.439 1.00 5.03 13 SER A N 19
ATOM 22130 C CA . SER A 1 13 ? -7.943 16.905 -1.368 1.00 23.11 13 SER A CA 19
ATOM 22131 C C . SER A 1 13 ? -9.400 17.075 -0.948 1.00 54.22 13 SER A C 19
ATOM 22132 O O . SER A 1 13 ? -9.838 18.176 -0.613 1.00 53.11 13 SER A O 19
ATOM 22140 N N . LYS A 1 14 ? -10.147 15.977 -0.968 1.00 52.04 14 LYS A N 19
ATOM 22141 C CA . LYS A 1 14 ? -11.554 16.001 -0.588 1.00 54.13 14 LYS A CA 19
ATOM 22142 C C . LYS A 1 14 ? -11.759 15.367 0.785 1.00 55.20 14 LYS A C 19
ATOM 22143 O O . LYS A 1 14 ? -10.796 15.065 1.488 1.00 71.23 14 LYS A O 19
ATOM 22162 N N . ASN A 1 15 ? -13.019 15.168 1.158 1.00 75.32 15 ASN A N 19
ATOM 22163 C CA . ASN A 1 15 ? -13.348 14.569 2.446 1.00 64.01 15 ASN A CA 19
ATOM 22164 C C . ASN A 1 15 ? -12.959 13.094 2.476 1.00 13.14 15 ASN A C 19
ATOM 22165 O O . ASN A 1 15 ? -13.323 12.326 1.586 1.00 3.51 15 ASN A O 19
ATOM 22176 N N . GLY A 1 16 ? -12.216 12.704 3.508 1.00 2.24 16 GLY A N 19
ATOM 22177 C CA . GLY A 1 16 ? -11.790 11.323 3.635 1.00 54.11 16 GLY A CA 19
ATOM 22178 C C . GLY A 1 16 ? -12.957 10.369 3.791 1.00 33.44 16 GLY A C 19
ATOM 22179 O O . GLY A 1 16 ? -14.110 10.749 3.593 1.00 61.35 16 GLY A O 19
ATOM 22183 N N . ALA A 1 17 ? -12.657 9.122 4.144 1.00 53.33 17 ALA A N 19
ATOM 22184 C CA . ALA A 1 17 ? -13.690 8.111 4.326 1.00 71.34 17 ALA A CA 19
ATOM 22185 C C . ALA A 1 17 ? -13.428 7.277 5.576 1.00 34.22 17 ALA A C 19
ATOM 22186 O O . ALA A 1 17 ? -12.281 7.092 5.983 1.00 53.50 17 ALA A O 19
ATOM 22193 N N . THR A 1 18 ? -14.499 6.775 6.183 1.00 4.13 18 THR A N 19
ATOM 22194 C CA . THR A 1 18 ? -14.384 5.963 7.388 1.00 23.11 18 THR A CA 19
ATOM 22195 C C . THR A 1 18 ? -13.493 4.750 7.150 1.00 53.32 18 THR A C 19
ATOM 22196 O O . THR A 1 18 ? -13.371 4.269 6.024 1.00 14.31 18 THR A O 19
ATOM 22207 N N . ARG A 1 19 ? -12.873 4.259 8.218 1.00 73.12 19 ARG A N 19
ATOM 22208 C CA . ARG A 1 19 ? -11.992 3.101 8.125 1.00 4.54 19 ARG A CA 19
ATOM 22209 C C . ARG A 1 19 ? -12.765 1.865 7.673 1.00 54.55 19 ARG A C 19
ATOM 22210 O O . ARG A 1 19 ? -12.184 0.922 7.136 1.00 33.22 19 ARG A O 19
ATOM 22231 N N . GLN A 1 20 ? -14.075 1.878 7.897 1.00 10.54 20 GLN A N 19
ATOM 22232 C CA . GLN A 1 20 ? -14.925 0.757 7.514 1.00 5.13 20 GLN A CA 19
ATOM 22233 C C . GLN A 1 20 ? -15.069 0.677 5.997 1.00 20.12 20 GLN A C 19
ATOM 22234 O O . GLN A 1 20 ? -14.822 -0.369 5.397 1.00 0.12 20 GLN A O 19
ATOM 22248 N N . GLU A 1 21 ? -15.471 1.787 5.386 1.00 14.30 21 GLU A N 19
ATOM 22249 C CA . GLU A 1 21 ? -15.648 1.839 3.939 1.00 52.54 21 GLU A CA 19
ATOM 22250 C C . GLU A 1 21 ? -14.324 1.603 3.219 1.00 54.13 21 GLU A C 19
ATOM 22251 O O . GLU A 1 21 ? -14.289 1.022 2.133 1.00 41.54 21 GLU A O 19
ATOM 22263 N N . LEU A 1 22 ? -13.235 2.057 3.831 1.00 14.04 22 LEU A N 19
ATOM 22264 C CA . LEU A 1 22 ? -11.907 1.896 3.250 1.00 21.24 22 LEU A CA 19
ATOM 22265 C C . LEU A 1 22 ? -11.537 0.421 3.138 1.00 72.22 22 LEU A C 19
ATOM 22266 O O . LEU A 1 22 ? -11.215 -0.069 2.056 1.00 40.30 22 LEU A O 19
ATOM 22282 N N . ALA A 1 23 ? -11.586 -0.283 4.265 1.00 13.22 23 ALA A N 19
ATOM 22283 C CA . ALA A 1 23 ? -11.259 -1.704 4.292 1.00 64.32 23 ALA A CA 19
ATOM 22284 C C . ALA A 1 23 ? -12.190 -2.499 3.383 1.00 1.13 23 ALA A C 19
ATOM 22285 O O . ALA A 1 23 ? -11.800 -3.524 2.824 1.00 75.44 23 ALA A O 19
ATOM 22292 N N . ARG A 1 24 ? -13.421 -2.019 3.239 1.00 14.10 24 ARG A N 19
ATOM 22293 C CA . ARG A 1 24 ? -14.407 -2.687 2.398 1.00 64.22 24 ARG A CA 19
ATOM 22294 C C . ARG A 1 24 ? -13.949 -2.719 0.943 1.00 64.10 24 ARG A C 19
ATOM 22295 O O . ARG A 1 24 ? -13.886 -3.782 0.325 1.00 70.54 24 ARG A O 19
ATOM 22316 N N . ARG A 1 25 ? -13.632 -1.548 0.402 1.00 54.42 25 ARG A N 19
ATOM 22317 C CA . ARG A 1 25 ? -13.180 -1.441 -0.980 1.00 62.55 25 ARG A CA 19
ATOM 22318 C C . ARG A 1 25 ? -11.889 -2.226 -1.192 1.00 4.21 25 ARG A C 19
ATOM 22319 O O . ARG A 1 25 ? -11.681 -2.824 -2.248 1.00 52.10 25 ARG A O 19
ATOM 22340 N N . PHE A 1 26 ? -11.024 -2.217 -0.183 1.00 21.51 26 PHE A N 19
ATOM 22341 C CA . PHE A 1 26 ? -9.753 -2.926 -0.260 1.00 14.53 26 PHE A CA 19
ATOM 22342 C C . PHE A 1 26 ? -9.952 -4.424 -0.048 1.00 34.02 26 PHE A C 19
ATOM 22343 O O . PHE A 1 26 ? -9.071 -5.227 -0.354 1.00 13.42 26 PHE A O 19
ATOM 22360 N N . ALA A 1 27 ? -11.115 -4.791 0.478 1.00 33.33 27 ALA A N 19
ATOM 22361 C CA . ALA A 1 27 ? -11.430 -6.193 0.729 1.00 63.25 27 ALA A CA 19
ATOM 22362 C C . ALA A 1 27 ? -10.495 -6.787 1.777 1.00 60.14 27 ALA A C 19
ATOM 22363 O O . ALA A 1 27 ? -9.935 -7.867 1.583 1.00 62.40 27 ALA A O 19
ATOM 22370 N N . LEU A 1 28 ? -10.328 -6.075 2.886 1.00 61.13 28 LEU A N 19
ATOM 22371 C CA . LEU A 1 28 ? -9.459 -6.532 3.965 1.00 64.54 28 LEU A CA 19
ATOM 22372 C C . LEU A 1 28 ? -10.005 -6.103 5.323 1.00 62.24 28 LEU A C 19
ATOM 22373 O O . LEU A 1 28 ? -10.985 -5.361 5.404 1.00 73.20 28 LEU A O 19
ATOM 22389 N N . SER A 1 29 ? -9.364 -6.573 6.389 1.00 13.40 29 SER A N 19
ATOM 22390 C CA . SER A 1 29 ? -9.786 -6.240 7.744 1.00 44.31 29 SER A CA 19
ATOM 22391 C C . SER A 1 29 ? -9.556 -4.759 8.036 1.00 64.41 29 SER A C 19
ATOM 22392 O O . SER A 1 29 ? -8.564 -4.177 7.599 1.00 70.44 29 SER A O 19
ATOM 22400 N N . GLU A 1 30 ? -10.482 -4.157 8.777 1.00 32.55 30 GLU A N 19
ATOM 22401 C CA . GLU A 1 30 ? -10.381 -2.747 9.126 1.00 45.30 30 GLU A CA 19
ATOM 22402 C C . GLU A 1 30 ? -9.137 -2.481 9.969 1.00 31.31 30 GLU A C 19
ATOM 22403 O O . GLU A 1 30 ? -8.575 -1.386 9.939 1.00 61.50 30 GLU A O 19
ATOM 22415 N N . ASP A 1 31 ? -8.714 -3.492 10.720 1.00 34.21 31 ASP A N 19
ATOM 22416 C CA . ASP A 1 31 ? -7.536 -3.370 11.572 1.00 52.01 31 ASP A CA 19
ATOM 22417 C C . ASP A 1 31 ? -6.264 -3.298 10.733 1.00 24.03 31 ASP A C 19
ATOM 22418 O O . ASP A 1 31 ? -5.325 -2.578 11.071 1.00 4.41 31 ASP A O 19
ATOM 22427 N N . GLY A 1 32 ? -6.240 -4.050 9.636 1.00 75.21 32 GLY A N 19
ATOM 22428 C CA . GLY A 1 32 ? -5.078 -4.058 8.767 1.00 2.21 32 GLY A CA 19
ATOM 22429 C C . GLY A 1 32 ? -4.931 -2.768 7.985 1.00 11.14 32 GLY A C 19
ATOM 22430 O O . GLY A 1 32 ? -3.830 -2.229 7.864 1.00 21.30 32 GLY A O 19
ATOM 22434 N N . ILE A 1 33 ? -6.042 -2.272 7.451 1.00 32.43 33 ILE A N 19
ATOM 22435 C CA . ILE A 1 33 ? -6.032 -1.038 6.675 1.00 43.43 33 ILE A CA 19
ATOM 22436 C C . ILE A 1 33 ? -5.679 0.159 7.552 1.00 23.14 33 ILE A C 19
ATOM 22437 O O . ILE A 1 33 ? -4.993 1.082 7.113 1.00 13.51 33 ILE A O 19
ATOM 22453 N N . ASP A 1 34 ? -6.151 0.136 8.793 1.00 33.32 34 ASP A N 19
ATOM 22454 C CA . ASP A 1 34 ? -5.883 1.217 9.733 1.00 42.15 34 ASP A CA 19
ATOM 22455 C C . ASP A 1 34 ? -4.405 1.263 10.103 1.00 13.32 34 ASP A C 19
ATOM 22456 O O . ASP A 1 34 ? -3.786 2.326 10.101 1.00 60.13 34 ASP A O 19
ATOM 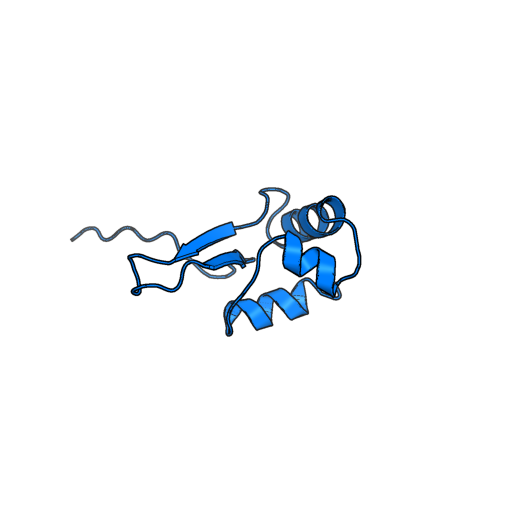22465 N N . ALA A 1 35 ? -3.843 0.100 10.422 1.00 4.32 35 ALA A N 19
ATOM 22466 C CA . ALA A 1 35 ? -2.438 0.007 10.793 1.00 52.34 35 ALA A CA 19
ATOM 22467 C C . ALA A 1 35 ? -1.535 0.409 9.631 1.00 71.45 35 ALA A C 19
ATOM 22468 O O . ALA A 1 35 ? -0.543 1.112 9.818 1.00 10.41 35 ALA A O 19
ATOM 22475 N N . MET A 1 36 ? -1.885 -0.043 8.432 1.00 32.41 36 MET A N 19
ATOM 22476 C CA . MET A 1 36 ? -1.107 0.270 7.239 1.00 73.10 36 MET A CA 19
ATOM 22477 C C . MET A 1 36 ? -1.010 1.778 7.034 1.00 42.25 36 MET A C 19
ATOM 22478 O O . MET A 1 36 ? 0.076 2.317 6.814 1.00 3.35 36 MET A O 19
ATOM 22492 N N . LEU A 1 37 ? -2.149 2.456 7.110 1.00 24.45 37 LEU A N 19
ATOM 22493 C CA . LEU A 1 37 ? -2.193 3.903 6.932 1.00 72.23 37 LEU A CA 19
ATOM 22494 C C . LEU A 1 37 ? -1.467 4.614 8.070 1.00 62.52 37 LEU A C 19
ATOM 22495 O O . LEU A 1 37 ? -0.929 5.706 7.891 1.00 22.24 37 LEU A O 19
ATOM 22511 N N . ALA A 1 38 ? -1.454 3.984 9.241 1.00 1.11 38 ALA A N 19
ATOM 22512 C CA . ALA A 1 38 ? -0.790 4.554 10.407 1.00 15.13 38 ALA A CA 19
ATOM 22513 C C . ALA A 1 38 ? 0.726 4.452 10.279 1.00 63.01 38 ALA A C 19
ATOM 22514 O O . ALA A 1 38 ? 1.450 5.399 10.586 1.00 61.23 38 ALA A O 19
ATOM 22521 N N . VAL A 1 39 ? 1.201 3.296 9.826 1.00 11.53 39 VAL A N 19
ATOM 22522 C CA . VAL A 1 39 ? 2.632 3.071 9.656 1.00 71.45 39 VAL A CA 19
ATOM 22523 C C . VAL A 1 39 ? 3.174 3.850 8.464 1.00 74.12 39 VAL A C 19
ATOM 22524 O O . VAL A 1 39 ? 4.367 4.149 8.396 1.00 21.14 39 VAL A O 19
ATOM 22537 N N . TRP A 1 40 ? 2.292 4.177 7.528 1.00 31.14 40 TRP A N 19
ATOM 22538 C CA . TRP A 1 40 ? 2.683 4.922 6.336 1.00 2.41 40 TRP A CA 19
ATOM 22539 C C . TRP A 1 40 ? 2.823 6.409 6.647 1.00 32.43 40 TRP A C 19
ATOM 22540 O O . TRP A 1 40 ? 3.759 7.062 6.185 1.00 32.21 40 TRP A O 19
ATOM 22561 N N . ILE A 1 41 ? 1.888 6.935 7.429 1.00 42.43 41 ILE A N 19
ATOM 22562 C CA . ILE A 1 41 ? 1.910 8.345 7.802 1.00 12.13 41 ILE A CA 19
ATOM 22563 C C . ILE A 1 41 ? 2.848 8.588 8.978 1.00 42.51 41 ILE A C 19
ATOM 22564 O O . ILE A 1 41 ? 3.506 9.626 9.058 1.00 42.34 41 ILE A O 19
ATOM 22580 N N . LYS A 1 42 ? 2.907 7.624 9.890 1.00 53.34 42 LYS A N 19
ATOM 22581 C CA . LYS A 1 42 ? 3.768 7.730 11.062 1.00 51.35 42 LYS A CA 19
ATOM 22582 C C . LYS A 1 42 ? 4.368 6.375 11.422 1.00 61.11 42 LYS A C 19
ATOM 22583 O O . LYS A 1 42 ? 4.254 5.412 10.662 1.00 64.15 42 LYS A O 19
ATOM 22602 N N . LYS A 1 43 ? 5.007 6.305 12.585 1.00 70.10 43 LYS A N 19
ATOM 22603 C CA . LYS A 1 43 ? 5.624 5.067 13.047 1.00 63.32 43 LYS A CA 19
ATOM 22604 C C . LYS A 1 43 ? 4.597 3.940 13.112 1.00 53.12 43 LYS A C 19
ATOM 22605 O O . LYS A 1 43 ? 4.935 2.770 12.936 1.00 25.12 43 LYS A O 19
ATOM 22624 N N . GLY A 1 44 ? 3.343 4.301 13.365 1.00 44.22 44 GLY A N 19
ATOM 22625 C CA . GLY A 1 44 ? 2.287 3.309 13.449 1.00 3.45 44 GLY A CA 19
ATOM 22626 C C . GLY A 1 44 ? 1.472 3.434 14.719 1.00 60.25 44 GLY A C 19
ATOM 22627 O O . GLY A 1 44 ? 1.516 2.557 15.583 1.00 52.31 44 GLY A O 19
ATOM 22631 N N . VAL A 1 45 ? 0.727 4.528 14.838 1.00 60.20 45 VAL A N 19
ATOM 22632 C CA . VAL A 1 45 ? -0.101 4.765 16.015 1.00 23.33 45 VAL A CA 19
ATOM 22633 C C . VAL A 1 45 ? -1.551 4.370 15.755 1.00 61.31 45 VAL A C 19
ATOM 22634 O O . VAL A 1 45 ? -2.031 3.356 16.267 1.00 2.41 45 VAL A O 19
ATOM 22647 N N . LEU A 1 46 ? -2.244 5.174 14.957 1.00 32.21 46 LEU A N 19
ATOM 22648 C CA . LEU A 1 46 ? -3.641 4.908 14.627 1.00 54.34 46 LEU A CA 19
ATOM 22649 C C . LEU A 1 46 ? -4.189 5.971 13.682 1.00 54.35 46 LEU A C 19
ATOM 22650 O O . LEU A 1 46 ? -5.362 6.335 13.754 1.00 62.42 46 LEU A O 19
ATOM 22666 N N . SER A 1 47 ? -3.332 6.465 12.794 1.00 71.23 47 SER A N 19
ATOM 22667 C CA . SER A 1 47 ? -3.730 7.488 11.835 1.00 3.32 47 SER A CA 19
ATOM 22668 C C . SER A 1 47 ? -4.392 8.668 12.541 1.00 13.34 47 SER A C 19
ATOM 22669 O O . SER A 1 47 ? -4.368 8.763 13.768 1.00 12.02 47 SER A O 19
ATOM 22677 N N . ARG A 1 48 ? -4.980 9.565 11.757 1.00 11.42 48 ARG A N 19
ATOM 22678 C CA . ARG A 1 48 ? -5.647 10.739 12.306 1.00 43.31 48 ARG A CA 19
ATOM 22679 C C . ARG A 1 48 ? -7.112 10.781 11.881 1.00 62.33 48 ARG A C 19
ATOM 22680 O O . ARG A 1 48 ? -7.427 11.095 10.735 1.00 1.52 48 ARG A O 19
ATOM 22701 N N . GLN A 1 49 ? -8.002 10.461 12.816 1.00 1.05 49 GLN A N 19
ATOM 22702 C CA . GLN A 1 49 ? -9.433 10.460 12.538 1.00 5.44 49 GLN A CA 19
ATOM 22703 C C . GLN A 1 49 ? -10.087 11.741 13.046 1.00 42.53 49 GLN A C 19
ATOM 22704 O O . GLN A 1 49 ? -9.718 12.261 14.099 1.00 20.12 49 GLN A O 19
ATOM 22718 N N . GLN A 1 50 ? -11.059 12.244 12.292 1.00 33.25 50 GLN A N 19
ATOM 22719 C CA . GLN A 1 50 ? -11.762 13.464 12.666 1.00 64.24 50 GLN A CA 19
ATOM 22720 C C . GLN A 1 50 ? -13.272 13.272 12.577 1.00 23.12 50 GLN A C 19
ATOM 22721 O O . GLN A 1 50 ? -13.800 12.900 11.528 1.00 33.12 50 GLN A O 19
ATOM 22735 N N . TYR A 1 51 ? -13.963 13.527 13.682 1.00 1.00 51 TYR A N 19
ATOM 22736 C CA . TYR A 1 51 ? -15.413 13.378 13.730 1.00 5.44 51 TYR A CA 19
ATOM 22737 C C . TYR A 1 51 ? -16.106 14.612 13.156 1.00 35.44 51 TYR A C 19
ATOM 22738 O O . TYR A 1 51 ? -15.597 15.728 13.261 1.00 30.31 51 TYR A O 19
ATOM 22756 N N . ILE A 1 52 ? -17.269 14.399 12.549 1.00 2.42 52 ILE A N 19
ATOM 22757 C CA . ILE A 1 52 ? -18.032 15.493 11.960 1.00 31.44 52 ILE A CA 19
ATOM 22758 C C . ILE A 1 52 ? -19.531 15.218 12.035 1.00 2.02 52 ILE A C 19
ATOM 22759 O O . ILE A 1 52 ? -20.005 14.177 11.583 1.00 3.14 52 ILE A O 19
ATOM 22775 N N . ASN A 1 53 ? -20.271 16.162 12.608 1.00 32.33 53 ASN A N 19
ATOM 22776 C CA . ASN A 1 53 ? -21.717 16.023 12.740 1.00 54.34 53 ASN A CA 19
ATOM 22777 C C . ASN A 1 53 ? -22.325 17.261 13.393 1.00 73.11 53 ASN A C 19
ATOM 22778 O O . ASN A 1 53 ? -23.055 18.017 12.753 1.00 70.15 53 ASN A O 19
ATOM 22789 N N . ALA A 1 54 ? -22.016 17.461 14.671 1.00 4.25 54 ALA A N 19
ATOM 22790 C CA . ALA A 1 54 ? -22.529 18.608 15.409 1.00 65.43 54 ALA A CA 19
ATOM 22791 C C . ALA A 1 54 ? -21.534 19.068 16.470 1.00 21.13 54 ALA A C 19
ATOM 22792 O O . ALA A 1 54 ? -21.170 20.242 16.524 1.00 65.41 54 ALA A O 19
ATOM 22799 N N . GLU A 1 55 ? -21.099 18.135 17.310 1.00 32.23 55 GLU A N 19
ATOM 22800 C CA . GLU A 1 55 ? -20.147 18.447 18.370 1.00 13.43 55 GLU A CA 19
ATOM 22801 C C . GLU A 1 55 ? -19.071 17.368 18.469 1.00 4.41 55 GLU A C 19
ATOM 22802 O O . GLU A 1 55 ? -17.932 17.573 18.052 1.00 12.34 55 GLU A O 19
ATOM 22814 N N . ASP A 1 56 ? -19.442 16.221 19.026 1.00 75.30 56 ASP A N 19
ATOM 22815 C CA . ASP A 1 56 ? -18.510 15.109 19.180 1.00 65.00 56 ASP A CA 19
ATOM 22816 C C . ASP A 1 56 ? -19.195 13.914 19.836 1.00 63.11 56 ASP A C 19
ATOM 22817 O O . ASP A 1 56 ? -18.893 12.764 19.520 1.00 1.31 56 ASP A O 19
ATOM 22826 N N . GLU A 1 57 ? -20.116 14.195 20.753 1.00 3.44 57 GLU A N 19
ATOM 22827 C CA . GLU A 1 57 ? -20.841 13.143 21.454 1.00 62.43 57 GLU A CA 19
ATOM 22828 C C . GLU A 1 57 ? -21.675 12.314 20.480 1.00 40.34 57 GLU A C 19
ATOM 22829 O O . GLU A 1 57 ? -22.039 11.175 20.771 1.00 20.50 57 GLU A O 19
ATOM 22841 N N . VAL A 1 58 ? -21.973 12.895 19.323 1.00 11.51 58 VAL A N 19
ATOM 22842 C CA . VAL A 1 58 ? -22.763 12.212 18.305 1.00 72.04 58 VAL A CA 19
ATOM 22843 C C . VAL A 1 58 ? -21.943 11.131 17.608 1.00 42.02 58 VAL A C 19
ATOM 22844 O O . VAL A 1 58 ? -22.311 9.957 17.617 1.00 34.32 58 VAL A O 19
ATOM 22857 N N . VAL A 1 59 ? -20.831 11.537 17.005 1.00 55.13 59 VAL A N 19
ATOM 22858 C CA . VAL A 1 59 ? -19.958 10.603 16.304 1.00 13.22 59 VAL A CA 19
ATOM 22859 C C . VAL A 1 59 ? -20.661 9.995 15.095 1.00 13.20 59 VAL A C 19
ATOM 22860 O O . VAL A 1 59 ? -20.670 8.778 14.917 1.00 73.13 59 VAL A O 19
ATOM 22873 N N . ARG A 1 60 ? -21.248 10.853 14.267 1.00 55.10 60 ARG A N 19
ATOM 22874 C CA . ARG A 1 60 ? -21.954 10.400 13.074 1.00 11.32 60 ARG A CA 19
ATOM 22875 C C . ARG A 1 60 ? -20.976 9.857 12.036 1.00 43.25 60 ARG A C 19
ATOM 22876 O O . ARG A 1 60 ? -20.954 8.659 11.757 1.00 34.21 60 ARG A O 19
ATOM 22897 N N . VAL A 1 61 ? -20.169 10.748 11.468 1.00 63.12 61 VAL A N 19
ATOM 22898 C CA . VAL A 1 61 ? -19.189 10.358 10.462 1.00 4.31 61 VAL A CA 19
ATOM 22899 C C . VAL A 1 61 ? -17.774 10.714 10.905 1.00 63.33 61 VAL A C 19
ATOM 22900 O O . VAL A 1 61 ? -17.573 11.651 11.678 1.00 42.23 61 VAL A O 19
ATOM 22913 N N . ARG A 1 62 ? -16.798 9.960 10.411 1.00 53.14 62 ARG A N 19
ATOM 22914 C CA . ARG A 1 62 ? -15.401 10.195 10.759 1.00 23.43 62 ARG A CA 19
ATOM 22915 C C . ARG A 1 62 ? -14.473 9.619 9.694 1.00 30.52 62 ARG A C 19
ATOM 22916 O O . ARG A 1 62 ? -14.615 8.464 9.289 1.00 70.14 62 ARG A O 19
ATOM 22937 N N . TYR A 1 63 ? -13.523 10.431 9.243 1.00 31.11 63 TYR A N 19
ATOM 22938 C CA . TYR A 1 63 ? -12.573 10.003 8.223 1.00 40.22 63 TYR A CA 19
ATOM 22939 C C . TYR A 1 63 ? -11.145 10.036 8.760 1.00 21.31 63 TYR A C 19
ATOM 22940 O O . TYR A 1 63 ? -10.800 10.880 9.588 1.00 21.23 63 TYR A O 19
ATOM 22958 N N . VAL A 1 64 ? -10.318 9.111 8.282 1.00 43.41 64 VAL A N 19
ATOM 22959 C CA . VAL A 1 64 ? -8.927 9.034 8.712 1.00 61.01 64 VAL A CA 19
ATOM 22960 C C . VAL A 1 64 ? -7.986 9.522 7.617 1.00 34.14 64 VAL A C 19
ATOM 22961 O O . VAL A 1 64 ? -8.216 9.277 6.433 1.00 3.01 64 VAL A O 19
ATOM 22974 N N . MET A 1 65 ? -6.925 10.213 8.019 1.00 71.43 65 MET A N 19
ATOM 22975 C CA . MET A 1 65 ? -5.946 10.734 7.072 1.00 24.55 65 MET A CA 19
ATOM 22976 C C . MET A 1 65 ? -4.578 10.101 7.299 1.00 53.15 65 MET A C 19
ATOM 22977 O O . MET A 1 65 ? -4.283 9.613 8.391 1.00 2.35 65 MET A O 19
ATOM 22991 N N . ASN A 1 66 ? -3.745 10.111 6.264 1.00 4.44 66 ASN A N 19
ATOM 22992 C CA . ASN A 1 66 ? -2.407 9.538 6.352 1.00 63.44 66 ASN A CA 19
ATOM 22993 C C . ASN A 1 66 ? -1.397 10.393 5.593 1.00 43.54 66 ASN A C 19
ATOM 22994 O O . ASN A 1 66 ? -0.536 9.872 4.886 1.00 33.32 66 ASN A O 19
ATOM 23005 N N . GLN A 1 67 ? -1.511 11.709 5.746 1.00 74.54 67 GLN A N 19
ATOM 23006 C CA . GLN A 1 67 ? -0.607 12.636 5.075 1.00 3.21 67 GLN A CA 19
ATOM 23007 C C . GLN A 1 67 ? -0.433 13.913 5.891 1.00 4.11 67 GLN A C 19
ATOM 23008 O O . GLN A 1 67 ? -1.411 14.559 6.268 1.00 11.51 67 GLN A O 19
ATOM 23022 N N . VAL A 1 68 ? 0.819 14.270 6.161 1.00 41.42 68 VAL A N 19
ATOM 23023 C CA . VAL A 1 68 ? 1.121 15.470 6.932 1.00 32.24 68 VAL A CA 19
ATOM 23024 C C . VAL A 1 68 ? 1.690 16.568 6.039 1.00 70.32 68 VAL A C 19
ATOM 23025 O O . VAL A 1 68 ? 1.523 17.755 6.316 1.00 1.30 68 VAL A O 19
ATOM 23038 N N . GLY A 1 69 ? 2.363 16.162 4.967 1.00 21.42 69 GLY A N 19
ATOM 23039 C CA . GLY A 1 69 ? 2.946 17.123 4.049 1.00 20.44 69 GLY A CA 19
ATOM 23040 C C . GLY A 1 69 ? 2.567 16.851 2.607 1.00 31.30 69 GLY A C 19
ATOM 23041 O O . GLY A 1 69 ? 1.420 16.514 2.312 1.00 71.21 69 GLY A O 19
ATOM 23045 N N . SER A 1 70 ? 3.531 16.999 1.705 1.00 55.54 70 SER A N 19
ATOM 23046 C CA . SER A 1 70 ? 3.292 16.773 0.285 1.00 4.35 70 SER A CA 19
ATOM 23047 C C . SER A 1 70 ? 3.757 15.379 -0.130 1.00 43.44 70 SER A C 19
ATOM 23048 O O . SER A 1 70 ? 2.959 14.553 -0.573 1.00 14.11 70 SER A O 19
ATOM 23056 N N . LEU A 1 71 ? 5.053 15.128 0.019 1.00 22.24 71 LEU A N 19
ATOM 23057 C CA . LEU A 1 71 ? 5.627 13.835 -0.339 1.00 23.44 71 LEU A CA 19
ATOM 23058 C C . LEU A 1 71 ? 5.398 13.527 -1.815 1.00 5.42 71 LEU A C 19
ATOM 23059 O O . LEU A 1 71 ? 4.716 14.275 -2.517 1.00 14.12 71 LEU A O 19
ATOM 23075 N N . ALA A 1 72 ? 5.970 12.422 -2.280 1.00 52.32 72 ALA A N 19
ATOM 23076 C CA . ALA A 1 72 ? 5.824 12.013 -3.672 1.00 13.22 72 ALA A CA 19
ATOM 23077 C C . ALA A 1 72 ? 6.282 13.118 -4.619 1.00 45.04 72 ALA A C 19
ATOM 23078 O O . ALA A 1 72 ? 6.750 14.169 -4.182 1.00 4.22 72 ALA A O 19
ATOM 23085 N N . VAL A 1 73 ? 6.144 12.872 -5.918 1.00 24.43 73 VAL A N 19
ATOM 23086 C CA . VAL A 1 73 ? 6.542 13.846 -6.927 1.00 5.31 73 VAL A CA 19
ATOM 23087 C C . VAL A 1 73 ? 7.972 14.323 -6.697 1.00 22.22 73 VAL A C 19
ATOM 23088 O O . VAL A 1 73 ? 8.197 15.416 -6.181 1.00 32.30 73 VAL A O 19
ATOM 23101 N N . ASN A 1 74 ? 8.935 13.493 -7.084 1.00 4.44 74 ASN A N 19
ATOM 23102 C CA . ASN A 1 74 ? 10.344 13.830 -6.921 1.00 33.33 74 ASN A CA 19
ATOM 23103 C C . ASN A 1 74 ? 11.074 13.780 -8.260 1.00 34.01 74 ASN A C 19
ATOM 23104 O O . ASN A 1 74 ? 12.271 13.497 -8.317 1.00 71.52 74 ASN A O 19
ATOM 23115 N N . VAL A 1 75 ? 10.346 14.058 -9.336 1.00 63.32 75 VAL A N 19
ATOM 23116 C CA . VAL A 1 75 ? 10.923 14.048 -10.675 1.00 50.02 75 VAL A CA 19
ATOM 23117 C C . VAL A 1 75 ? 10.856 15.430 -11.313 1.00 40.40 75 VAL A C 19
ATOM 23118 O O . VAL A 1 75 ? 10.172 16.325 -10.815 1.00 64.42 75 VAL A O 19
ATOM 23131 N N . THR A 1 76 ? 11.572 15.600 -12.421 1.00 24.41 76 THR A N 19
ATOM 23132 C CA . THR A 1 76 ? 11.594 16.874 -13.129 1.00 24.31 76 THR A CA 19
ATOM 23133 C C . THR A 1 76 ? 10.675 16.844 -14.345 1.00 12.15 76 THR A C 19
ATOM 23134 O O . THR A 1 76 ? 10.480 15.796 -14.961 1.00 13.14 76 THR A O 19
ATOM 23145 N N . MET A 1 77 ? 10.114 17.999 -14.686 1.00 34.11 77 MET A N 19
ATOM 23146 C CA . MET A 1 77 ? 9.218 18.104 -15.832 1.00 53.13 77 MET A CA 19
ATOM 23147 C C . MET A 1 77 ? 9.895 18.835 -16.986 1.00 24.45 77 MET A C 19
ATOM 23148 O O . MET A 1 77 ? 9.315 18.988 -18.063 1.00 54.21 77 MET A O 19
ATOM 23162 N N . GLY A 1 1 ? -0.187 -2.391 -5.924 1.00 13.00 1 GLY A N 20
ATOM 23163 C CA . GLY A 1 1 ? 0.416 -1.112 -5.602 1.00 45.03 1 GLY A CA 20
ATOM 23164 C C . GLY A 1 1 ? 0.004 -0.604 -4.234 1.00 61.33 1 GLY A C 20
ATOM 23165 O O . GLY A 1 1 ? -0.563 -1.347 -3.435 1.00 41.31 1 GLY A O 20
ATOM 23169 N N . MET A 1 2 ? 0.291 0.666 -3.965 1.00 71.41 2 MET A N 20
ATOM 23170 C CA . MET A 1 2 ? -0.054 1.272 -2.684 1.00 34.32 2 MET A CA 20
ATOM 23171 C C . MET A 1 2 ? -1.410 1.965 -2.758 1.00 75.31 2 MET A C 20
ATOM 23172 O O . MET A 1 2 ? -1.704 2.671 -3.724 1.00 12.50 2 MET A O 20
ATOM 23186 N N . ILE A 1 3 ? -2.232 1.759 -1.735 1.00 33.21 3 ILE A N 20
ATOM 23187 C CA . ILE A 1 3 ? -3.557 2.365 -1.686 1.00 64.01 3 ILE A CA 20
ATOM 23188 C C . ILE A 1 3 ? -3.553 3.625 -0.826 1.00 71.24 3 ILE A C 20
ATOM 23189 O O . ILE A 1 3 ? -4.387 4.513 -1.003 1.00 53.21 3 ILE A O 20
ATOM 23205 N N . LEU A 1 4 ? -2.607 3.697 0.103 1.00 44.52 4 LEU A N 20
ATOM 23206 C CA . LEU A 1 4 ? -2.491 4.849 0.991 1.00 53.33 4 LEU A CA 20
ATOM 23207 C C . LEU A 1 4 ? -2.250 6.127 0.194 1.00 41.43 4 LEU A C 20
ATOM 23208 O O . LEU A 1 4 ? -2.556 7.226 0.658 1.00 32.54 4 LEU A O 20
ATOM 23224 N N . ASN A 1 5 ? -1.702 5.976 -1.006 1.00 22.14 5 ASN A N 20
ATOM 23225 C CA . ASN A 1 5 ? -1.422 7.117 -1.868 1.00 64.45 5 ASN A CA 20
ATOM 23226 C C . ASN A 1 5 ? -2.713 7.807 -2.297 1.00 3.41 5 ASN A C 20
ATOM 23227 O O . ASN A 1 5 ? -2.904 8.997 -2.052 1.00 64.45 5 ASN A O 20
ATOM 23238 N N . GLU A 1 6 ? -3.598 7.048 -2.937 1.00 21.40 6 GLU A N 20
ATOM 23239 C CA . GLU A 1 6 ? -4.871 7.586 -3.400 1.00 14.01 6 GLU A CA 20
ATOM 23240 C C . GLU A 1 6 ? -5.803 7.866 -2.224 1.00 20.21 6 GLU A C 20
ATOM 23241 O O . GLU A 1 6 ? -6.694 8.712 -2.310 1.00 53.12 6 GLU A O 20
ATOM 23253 N N . LEU A 1 7 ? -5.592 7.148 -1.126 1.00 73.23 7 LEU A N 20
ATOM 23254 C CA . LEU A 1 7 ? -6.412 7.318 0.068 1.00 15.33 7 LEU A CA 20
ATOM 23255 C C . LEU A 1 7 ? -6.104 8.643 0.758 1.00 33.30 7 LEU A C 20
ATOM 23256 O O . LEU A 1 7 ? -6.981 9.493 0.913 1.00 73.25 7 LEU A O 20
ATOM 23272 N N . LYS A 1 8 ? -4.852 8.814 1.167 1.00 3.12 8 LYS A N 20
ATOM 23273 C CA . LYS A 1 8 ? -4.426 10.037 1.836 1.00 24.13 8 LYS A CA 20
ATOM 23274 C C . LYS A 1 8 ? -4.600 11.246 0.923 1.00 52.52 8 LYS A C 20
ATOM 23275 O O . LYS A 1 8 ? -4.880 12.350 1.387 1.00 54.04 8 LYS A O 20
ATOM 23294 N N . ALA A 1 9 ? -4.434 11.029 -0.377 1.00 21.33 9 ALA A N 20
ATOM 23295 C CA . ALA A 1 9 ? -4.577 12.100 -1.355 1.00 24.34 9 ALA A CA 20
ATOM 23296 C C . ALA A 1 9 ? -6.032 12.537 -1.482 1.00 33.52 9 ALA A C 20
ATOM 23297 O O . ALA A 1 9 ? -6.328 13.729 -1.561 1.00 64.45 9 ALA A O 20
ATOM 23304 N N . ALA A 1 10 ? -6.937 11.565 -1.502 1.00 14.33 10 ALA A N 20
ATOM 23305 C CA . ALA A 1 10 ? -8.363 11.850 -1.617 1.00 31.44 10 ALA A CA 20
ATOM 23306 C C . ALA A 1 10 ? -8.910 12.447 -0.326 1.00 73.02 10 ALA A C 20
ATOM 23307 O O . ALA A 1 10 ? -9.828 13.267 -0.351 1.00 1.23 10 ALA A O 20
ATOM 23314 N N . ILE A 1 11 ? -8.341 12.030 0.801 1.00 74.35 11 ILE A N 20
ATOM 23315 C CA . ILE A 1 11 ? -8.772 12.525 2.101 1.00 0.43 11 ILE A CA 20
ATOM 23316 C C . ILE A 1 11 ? -8.275 13.947 2.342 1.00 2.44 11 ILE A C 20
ATOM 23317 O O . ILE A 1 11 ? -9.027 14.809 2.794 1.00 44.13 11 ILE A O 20
ATOM 23333 N N . GLU A 1 12 ? -7.004 14.183 2.034 1.00 5.13 12 GLU A N 20
ATOM 23334 C CA . GLU A 1 12 ? -6.407 15.500 2.216 1.00 64.21 12 GLU A CA 20
ATOM 23335 C C . GLU A 1 12 ? -6.953 16.491 1.192 1.00 60.53 12 GLU A C 20
ATOM 23336 O O . GLU A 1 12 ? -6.976 17.698 1.431 1.00 60.22 12 GLU A O 20
ATOM 23348 N N . SER A 1 13 ? -7.391 15.971 0.050 1.00 73.12 13 SER A N 20
ATOM 23349 C CA . SER A 1 13 ? -7.933 16.810 -1.014 1.00 10.22 13 SER A CA 20
ATOM 23350 C C . SER A 1 13 ? -9.408 17.112 -0.769 1.00 45.21 13 SER A C 20
ATOM 23351 O O . SER A 1 13 ? -9.793 18.264 -0.566 1.00 75.10 13 SER A O 20
ATOM 23359 N N . LYS A 1 14 ? -10.230 16.069 -0.787 1.00 30.53 14 LYS A N 20
ATOM 23360 C CA . LYS A 1 14 ? -11.663 16.219 -0.567 1.00 54.52 14 LYS A CA 20
ATOM 23361 C C . LYS A 1 14 ? -12.104 15.462 0.682 1.00 5.14 14 LYS A C 20
ATOM 23362 O O . LYS A 1 14 ? -11.274 14.971 1.446 1.00 4.33 14 LYS A O 20
ATOM 23381 N N . ASN A 1 15 ? -13.415 15.370 0.882 1.00 64.51 15 ASN A N 20
ATOM 23382 C CA . ASN A 1 15 ? -13.965 14.671 2.038 1.00 62.02 15 ASN A CA 20
ATOM 23383 C C . ASN A 1 15 ? -13.379 13.268 2.154 1.00 21.23 15 ASN A C 20
ATOM 23384 O O . ASN A 1 15 ? -13.615 12.412 1.302 1.00 23.31 15 ASN A O 20
ATOM 23395 N N . GLY A 1 16 ? -12.614 13.037 3.218 1.00 54.34 16 GLY A N 20
ATOM 23396 C CA . GLY A 1 16 ? -12.007 11.737 3.427 1.00 14.34 16 GLY A CA 20
ATOM 23397 C C . GLY A 1 16 ? -13.027 10.668 3.769 1.00 61.50 16 GLY A C 20
ATOM 23398 O O . GLY A 1 16 ? -14.187 10.974 4.046 1.00 61.55 16 GLY A O 20
ATOM 23402 N N . ALA A 1 17 ? -12.596 9.412 3.748 1.00 2.51 17 ALA A N 20
ATOM 23403 C CA . ALA A 1 17 ? -13.480 8.295 4.059 1.00 30.30 17 ALA A CA 20
ATOM 23404 C C . ALA A 1 17 ? -13.157 7.704 5.427 1.00 3.50 17 ALA A C 20
ATOM 23405 O O . ALA A 1 17 ? -12.248 8.167 6.117 1.00 52.13 17 ALA A O 20
ATOM 23412 N N . THR A 1 18 ? -13.908 6.678 5.815 1.00 30.24 18 THR A N 20
ATOM 23413 C CA . THR A 1 18 ? -13.704 6.024 7.101 1.00 5.13 18 THR A CA 20
ATOM 23414 C C . THR A 1 18 ? -12.956 4.705 6.935 1.00 53.51 18 THR A C 20
ATOM 23415 O O . THR A 1 18 ? -12.479 4.384 5.847 1.00 22.11 18 THR A O 20
ATOM 23426 N N . ARG A 1 19 ? -12.861 3.944 8.021 1.00 52.00 19 ARG A N 20
ATOM 23427 C CA . ARG A 1 19 ? -12.172 2.659 7.995 1.00 62.45 19 ARG A CA 20
ATOM 23428 C C . ARG A 1 19 ? -12.886 1.678 7.071 1.00 53.21 19 ARG A C 20
ATOM 23429 O O . ARG A 1 19 ? -12.287 0.719 6.586 1.00 63.25 19 ARG A O 20
ATOM 23450 N N . GLN A 1 20 ? -14.170 1.924 6.834 1.00 15.25 20 GLN A N 20
ATOM 23451 C CA . GLN A 1 20 ? -14.967 1.060 5.969 1.00 43.34 20 GLN A CA 20
ATOM 23452 C C . GLN A 1 20 ? -14.513 1.176 4.518 1.00 11.25 20 GLN A C 20
ATOM 23453 O O . GLN A 1 20 ? -14.562 0.205 3.764 1.00 25.22 20 GLN A O 20
ATOM 23467 N N . GLU A 1 21 ? -14.072 2.369 4.134 1.00 54.01 21 GLU A N 20
ATOM 23468 C CA . GLU A 1 21 ? -13.611 2.611 2.772 1.00 42.02 21 GLU A CA 20
ATOM 23469 C C . GLU A 1 21 ? -12.171 2.138 2.593 1.00 45.12 21 GLU A C 20
ATOM 23470 O O . GLU A 1 21 ? -11.844 1.460 1.618 1.00 2.52 21 GLU A O 20
ATOM 23482 N N . LEU A 1 22 ? -11.313 2.501 3.541 1.00 52.21 22 LEU A N 20
ATOM 23483 C CA . LEU A 1 22 ? -9.908 2.116 3.490 1.00 24.11 22 LEU A CA 20
ATOM 23484 C C . LEU A 1 22 ? -9.761 0.600 3.412 1.00 34.14 22 LEU A C 20
ATOM 23485 O O . LEU A 1 22 ? -8.942 0.083 2.653 1.00 73.14 22 LEU A O 20
ATOM 23501 N N . ALA A 1 23 ? -10.563 -0.108 4.202 1.00 25.44 23 ALA A N 20
ATOM 23502 C CA . ALA A 1 23 ? -10.526 -1.566 4.219 1.00 62.34 23 ALA A CA 20
ATOM 23503 C C . ALA A 1 23 ? -11.179 -2.146 2.970 1.00 73.33 23 ALA A C 20
ATOM 23504 O O . ALA A 1 23 ? -10.643 -3.062 2.345 1.00 63.24 23 ALA A O 20
ATOM 23511 N N . ARG A 1 24 ? -12.341 -1.609 2.612 1.00 74.13 24 ARG A N 20
ATOM 23512 C CA . ARG A 1 24 ? -13.069 -2.076 1.438 1.00 21.51 24 ARG A CA 20
ATOM 23513 C C . ARG A 1 24 ? -12.264 -1.829 0.166 1.00 22.54 24 ARG A C 20
ATOM 23514 O O . ARG A 1 24 ? -12.460 -2.504 -0.845 1.00 24.04 24 ARG A O 20
ATOM 23535 N N . ARG A 1 25 ? -11.359 -0.858 0.223 1.00 60.30 25 ARG A N 20
ATOM 23536 C CA . ARG A 1 25 ? -10.526 -0.521 -0.926 1.00 10.32 25 ARG A CA 20
ATOM 23537 C C . ARG A 1 25 ? -9.350 -1.486 -1.045 1.00 25.31 25 ARG A C 20
ATOM 23538 O O . ARG A 1 25 ? -9.081 -2.024 -2.120 1.00 62.21 25 ARG A O 20
ATOM 23559 N N . PHE A 1 26 ? -8.651 -1.700 0.064 1.00 52.55 26 PHE A N 20
ATOM 23560 C CA . PHE A 1 26 ? -7.503 -2.598 0.084 1.00 0.43 26 PHE A CA 20
ATOM 23561 C C . PHE A 1 26 ? -7.953 -4.055 0.112 1.00 33.54 26 PHE A C 20
ATOM 23562 O O . PHE A 1 26 ? -7.143 -4.970 -0.043 1.00 43.42 26 PHE A O 20
ATOM 23579 N N . ALA A 1 27 ? -9.250 -4.265 0.309 1.00 55.45 27 ALA A N 20
ATOM 23580 C CA . ALA A 1 27 ? -9.810 -5.610 0.355 1.00 45.41 27 ALA A CA 20
ATOM 23581 C C . ALA A 1 27 ? -9.251 -6.396 1.537 1.00 22.03 27 ALA A C 20
ATOM 23582 O O . ALA A 1 27 ? -8.837 -7.547 1.389 1.00 50.44 27 ALA A O 20
ATOM 23589 N N . LEU A 1 28 ? -9.240 -5.768 2.707 1.00 64.00 28 LEU A N 20
ATOM 23590 C CA . LEU A 1 28 ? -8.731 -6.410 3.914 1.00 45.14 28 LEU A CA 20
ATOM 23591 C C . LEU A 1 28 ? -9.505 -5.946 5.145 1.00 30.43 28 LEU A C 20
ATOM 23592 O O . LEU A 1 28 ? -10.347 -5.053 5.060 1.00 3.00 28 LEU A O 20
ATOM 23608 N N . SER A 1 29 ? -9.211 -6.560 6.287 1.00 42.14 29 SER A N 20
ATOM 23609 C CA . SER A 1 29 ? -9.881 -6.212 7.535 1.00 4.41 29 SER A CA 20
ATOM 23610 C C . SER A 1 29 ? -9.642 -4.747 7.890 1.00 60.10 29 SER A C 20
ATOM 23611 O O . SER A 1 29 ? -8.554 -4.215 7.671 1.00 50.21 29 SER A O 20
ATOM 23619 N N . GLU A 1 30 ? -10.667 -4.103 8.439 1.00 24.51 30 GLU A N 20
ATOM 23620 C CA . GLU A 1 30 ? -10.569 -2.699 8.823 1.00 4.11 30 GLU A CA 20
ATOM 23621 C C . GLU A 1 30 ? -9.425 -2.485 9.811 1.00 53.24 30 GLU A C 20
ATOM 23622 O O . GLU A 1 30 ? -8.811 -1.419 9.843 1.00 22.34 30 GLU A O 20
ATOM 23634 N N . ASP A 1 31 ? -9.149 -3.505 10.617 1.00 71.31 31 ASP A N 20
ATOM 23635 C CA . ASP A 1 31 ? -8.079 -3.428 11.606 1.00 14.33 31 ASP A CA 20
ATOM 23636 C C . ASP A 1 31 ? -6.713 -3.542 10.939 1.00 25.52 31 ASP A C 20
ATOM 23637 O O . ASP A 1 31 ? -5.744 -2.924 11.377 1.00 2.31 31 ASP A O 20
ATOM 23646 N N . GLY A 1 32 ? -6.643 -4.338 9.876 1.00 61.11 32 GLY A N 20
ATOM 23647 C CA . GLY A 1 32 ? -5.390 -4.519 9.166 1.00 30.22 32 GLY A CA 20
ATOM 23648 C C . GLY A 1 32 ? -5.014 -3.309 8.334 1.00 74.31 32 GLY A C 20
ATOM 23649 O O . GLY A 1 32 ? -3.835 -2.986 8.192 1.00 42.42 32 GLY A O 20
ATOM 23653 N N . ILE A 1 33 ? -6.020 -2.638 7.780 1.00 11.45 33 ILE A N 20
ATOM 23654 C CA . ILE A 1 33 ? -5.788 -1.458 6.957 1.00 33.00 33 ILE A CA 20
ATOM 23655 C C . ILE A 1 33 ? -5.522 -0.230 7.820 1.00 42.45 33 ILE A C 20
ATOM 23656 O O . ILE A 1 33 ? -4.753 0.654 7.441 1.00 54.22 33 ILE A O 20
ATOM 23672 N N . ASP A 1 34 ? -6.161 -0.181 8.984 1.00 12.14 34 ASP A N 20
ATOM 23673 C CA . ASP A 1 34 ? -5.991 0.938 9.904 1.00 14.13 34 ASP A CA 20
ATOM 23674 C C . ASP A 1 34 ? -4.608 0.908 10.546 1.00 42.33 34 ASP A C 20
ATOM 23675 O O . ASP A 1 34 ? -3.964 1.944 10.704 1.00 51.44 34 ASP A O 20
ATOM 23684 N N . ALA A 1 35 ? -4.158 -0.287 10.916 1.00 32.33 35 ALA A N 20
ATOM 23685 C CA . ALA A 1 35 ? -2.852 -0.452 11.539 1.00 4.32 35 ALA A CA 20
ATOM 23686 C C . ALA A 1 35 ? -1.733 -0.333 10.510 1.00 30.14 35 ALA A C 20
ATOM 23687 O O . ALA A 1 35 ? -0.697 0.278 10.774 1.00 33.14 35 ALA A O 20
ATOM 23694 N N . MET A 1 36 ? -1.948 -0.921 9.338 1.00 62.14 36 MET A N 20
ATOM 23695 C CA . MET A 1 36 ? -0.957 -0.879 8.269 1.00 10.33 36 MET A CA 20
ATOM 23696 C C . MET A 1 36 ? -0.642 0.560 7.874 1.00 52.31 36 MET A C 20
ATOM 23697 O O . MET A 1 36 ? 0.522 0.953 7.800 1.00 64.41 36 MET A O 20
ATOM 23711 N N . LEU A 1 37 ? -1.687 1.341 7.622 1.00 42.51 37 LEU A N 20
ATOM 23712 C CA . LEU A 1 37 ? -1.522 2.738 7.235 1.00 12.03 37 LEU A CA 20
ATOM 23713 C C . LEU A 1 37 ? -0.952 3.559 8.387 1.00 63.31 37 LEU A C 20
ATOM 23714 O O . LEU A 1 37 ? -0.076 4.400 8.189 1.00 71.22 37 LEU A O 20
ATOM 23730 N N . ALA A 1 38 ? -1.454 3.307 9.592 1.00 54.12 38 ALA A N 20
ATOM 23731 C CA . ALA A 1 38 ? -0.992 4.019 10.776 1.00 53.33 38 ALA A CA 20
ATOM 23732 C C . ALA A 1 38 ? 0.497 3.791 11.008 1.00 22.32 38 ALA A C 20
ATOM 23733 O O . ALA A 1 38 ? 1.241 4.726 11.305 1.00 35.11 38 ALA A O 20
ATOM 23740 N N . VAL A 1 39 ? 0.928 2.541 10.872 1.00 2.14 39 VAL A N 20
ATOM 23741 C CA . VAL A 1 39 ? 2.329 2.188 11.067 1.00 61.21 39 VAL A CA 20
ATOM 23742 C C . VAL A 1 39 ? 3.183 2.668 9.898 1.00 4.02 39 VAL A C 20
ATOM 23743 O O . VAL A 1 39 ? 4.387 2.881 10.043 1.00 72.43 39 VAL A O 20
ATOM 23756 N N . TRP A 1 40 ? 2.553 2.835 8.742 1.00 33.10 40 TRP A N 20
ATOM 23757 C CA . TRP A 1 40 ? 3.255 3.289 7.547 1.00 71.25 40 TRP A CA 20
ATOM 23758 C C . TRP A 1 40 ? 3.464 4.799 7.580 1.00 53.11 40 TRP A C 20
ATOM 23759 O O . TRP A 1 40 ? 4.543 5.293 7.253 1.00 24.44 40 TRP A O 20
ATOM 23780 N N . ILE A 1 41 ? 2.425 5.528 7.975 1.00 2.35 41 ILE A N 20
ATOM 23781 C CA . ILE A 1 41 ? 2.496 6.981 8.052 1.00 63.43 41 ILE A CA 20
ATOM 23782 C C . ILE A 1 41 ? 3.179 7.432 9.339 1.00 2.04 41 ILE A C 20
ATOM 23783 O O . ILE A 1 41 ? 3.893 8.434 9.358 1.00 50.44 41 ILE A O 20
ATOM 23799 N N . LYS A 1 42 ? 2.956 6.683 10.414 1.00 34.35 42 LYS A N 20
ATOM 23800 C CA . LYS A 1 42 ? 3.552 7.000 11.706 1.00 73.13 42 LYS A CA 20
ATOM 23801 C C . LYS A 1 42 ? 3.983 5.732 12.434 1.00 31.22 42 LYS A C 20
ATOM 23802 O O . LYS A 1 42 ? 3.874 4.628 11.899 1.00 75.22 42 LYS A O 20
ATOM 23821 N N . LYS A 1 43 ? 4.472 5.894 13.659 1.00 71.34 43 LYS A N 20
ATOM 23822 C CA . LYS A 1 43 ? 4.918 4.763 14.462 1.00 25.21 43 LYS A CA 20
ATOM 23823 C C . LYS A 1 43 ? 3.800 4.269 15.374 1.00 51.12 43 LYS A C 20
ATOM 23824 O O . LYS A 1 43 ? 3.275 3.172 15.192 1.00 22.34 43 LYS A O 20
ATOM 23843 N N . GLY A 1 44 ? 3.439 5.089 16.357 1.00 41.34 44 GLY A N 20
ATOM 23844 C CA . GLY A 1 44 ? 2.384 4.719 17.282 1.00 32.35 44 GLY A CA 20
ATOM 23845 C C . GLY A 1 44 ? 1.332 5.801 17.426 1.00 43.15 44 GLY A C 20
ATOM 23846 O O . GLY A 1 44 ? 0.852 6.069 18.528 1.00 63.31 44 GLY A O 20
ATOM 23850 N N . VAL A 1 45 ? 0.973 6.427 16.310 1.00 51.02 45 VAL A N 20
ATOM 23851 C CA . VAL A 1 45 ? -0.028 7.487 16.315 1.00 44.44 45 VAL A CA 20
ATOM 23852 C C . VAL A 1 45 ? -1.413 6.937 15.996 1.00 44.51 45 VAL A C 20
ATOM 23853 O O . VAL A 1 45 ? -2.429 7.524 16.373 1.00 3.41 45 VAL A O 20
ATOM 23866 N N . LEU A 1 46 ? -1.448 5.806 15.301 1.00 32.10 46 LEU A N 20
ATOM 23867 C CA . LEU A 1 46 ? -2.710 5.174 14.931 1.00 55.21 46 LEU A CA 20
ATOM 23868 C C . LEU A 1 46 ? -3.518 6.075 14.001 1.00 4.42 46 LEU A C 20
ATOM 23869 O O . LEU A 1 46 ? -4.720 6.258 14.189 1.00 50.43 46 LEU A O 20
ATOM 23885 N N . SER A 1 47 ? -2.849 6.632 12.997 1.00 3.52 47 SER A N 20
ATOM 23886 C CA . SER A 1 47 ? -3.504 7.514 12.039 1.00 21.01 47 SER A CA 20
ATOM 23887 C C . SER A 1 47 ? -4.233 8.647 12.754 1.00 54.42 47 SER A C 20
ATOM 23888 O O . SER A 1 47 ? -4.083 8.832 13.962 1.00 52.10 47 SER A O 20
ATOM 23896 N N . ARG A 1 48 ? -5.024 9.403 12.000 1.00 13.21 48 ARG A N 20
ATOM 23897 C CA . ARG A 1 48 ? -5.777 10.519 12.560 1.00 10.11 48 ARG A CA 20
ATOM 23898 C C . ARG A 1 48 ? -7.244 10.445 12.149 1.00 51.25 48 ARG A C 20
ATOM 23899 O O . ARG A 1 48 ? -7.594 10.739 11.006 1.00 44.11 48 ARG A O 20
ATOM 23920 N N . GLN A 1 49 ? -8.098 10.053 13.089 1.00 1.23 49 GLN A N 20
ATOM 23921 C CA . GLN A 1 49 ? -9.528 9.941 12.824 1.00 1.21 49 GLN A CA 20
ATOM 23922 C C . GLN A 1 49 ? -10.285 11.125 13.414 1.00 52.34 49 GLN A C 20
ATOM 23923 O O . GLN A 1 49 ? -10.268 11.343 14.626 1.00 61.41 49 GLN A O 20
ATOM 23937 N N . GLN A 1 50 ? -10.949 11.886 12.551 1.00 15.01 50 GLN A N 20
ATOM 23938 C CA . GLN A 1 50 ? -11.713 13.050 12.988 1.00 32.53 50 GLN A CA 20
ATOM 23939 C C . GLN A 1 50 ? -13.158 12.963 12.509 1.00 33.43 50 GLN A C 20
ATOM 23940 O O . GLN A 1 50 ? -13.431 12.481 11.408 1.00 43.24 50 GLN A O 20
ATOM 23954 N N . TYR A 1 51 ? -14.082 13.433 13.341 1.00 23.32 51 TYR A N 20
ATOM 23955 C CA . TYR A 1 51 ? -15.499 13.406 13.003 1.00 1.23 51 TYR A CA 20
ATOM 23956 C C . TYR A 1 51 ? -15.939 14.734 12.393 1.00 2.15 51 TYR A C 20
ATOM 23957 O O . TYR A 1 51 ? -15.356 15.782 12.673 1.00 13.45 51 TYR A O 20
ATOM 23975 N N . ILE A 1 52 ? -16.971 14.680 11.558 1.00 1.54 52 ILE A N 20
ATOM 23976 C CA . ILE A 1 52 ? -17.492 15.878 10.909 1.00 3.04 52 ILE A CA 20
ATOM 23977 C C . ILE A 1 52 ? -18.798 15.585 10.181 1.00 15.34 52 ILE A C 20
ATOM 23978 O O . ILE A 1 52 ? -18.869 14.679 9.350 1.00 3.44 52 ILE A O 20
ATOM 23994 N N . ASN A 1 53 ? -19.832 16.358 10.496 1.00 65.43 53 ASN A N 20
ATOM 23995 C CA . ASN A 1 53 ? -21.137 16.183 9.870 1.00 1.14 53 ASN A CA 20
ATOM 23996 C C . ASN A 1 53 ? -22.136 17.210 10.397 1.00 23.55 53 ASN A C 20
ATOM 23997 O O . ASN A 1 53 ? -22.990 17.695 9.657 1.00 72.22 53 ASN A O 20
ATOM 24008 N N . ALA A 1 54 ? -22.019 17.537 11.679 1.00 44.11 54 ALA A N 20
ATOM 24009 C CA . ALA A 1 54 ? -22.908 18.507 12.305 1.00 73.51 54 ALA A CA 20
ATOM 24010 C C . ALA A 1 54 ? -22.533 18.736 13.765 1.00 3.33 54 ALA A C 20
ATOM 24011 O O . ALA A 1 54 ? -22.653 19.847 14.280 1.00 22.32 54 ALA A O 20
ATOM 24018 N N . GLU A 1 55 ? -22.081 17.675 14.428 1.00 72.42 55 GLU A N 20
ATOM 24019 C CA . GLU A 1 55 ? -21.690 17.760 15.830 1.00 52.24 55 GLU A CA 20
ATOM 24020 C C . GLU A 1 55 ? -22.885 18.126 16.705 1.00 42.44 55 GLU A C 20
ATOM 24021 O O . GLU A 1 55 ? -22.785 18.986 17.582 1.00 34.52 55 GLU A O 20
ATOM 24033 N N . ASP A 1 56 ? -24.013 17.469 16.462 1.00 3.02 56 ASP A N 20
ATOM 24034 C CA . ASP A 1 56 ? -25.227 17.724 17.228 1.00 22.02 56 ASP A CA 20
ATOM 24035 C C . ASP A 1 56 ? -26.096 16.472 17.301 1.00 11.53 56 ASP A C 20
ATOM 24036 O O . ASP A 1 56 ? -26.268 15.887 18.370 1.00 35.00 56 ASP A O 20
ATOM 24045 N N . GLU A 1 57 ? -26.641 16.068 16.158 1.00 52.54 57 GLU A N 20
ATOM 24046 C CA . GLU A 1 57 ? -27.493 14.887 16.094 1.00 54.44 57 GLU A CA 20
ATOM 24047 C C . GLU A 1 57 ? -27.971 14.637 14.666 1.00 5.42 57 GLU A C 20
ATOM 24048 O O . GLU A 1 57 ? -29.160 14.748 14.368 1.00 44.13 57 GLU A O 20
ATOM 24060 N N . VAL A 1 58 ? -27.034 14.298 13.787 1.00 44.40 58 VAL A N 20
ATOM 24061 C CA . VAL A 1 58 ? -27.357 14.031 12.390 1.00 24.11 58 VAL A CA 20
ATOM 24062 C C . VAL A 1 58 ? -26.843 12.662 11.960 1.00 20.23 58 VAL A C 20
ATOM 24063 O O . VAL A 1 58 ? -27.620 11.726 11.772 1.00 34.12 58 VAL A O 20
ATOM 24076 N N . VAL A 1 59 ? -25.527 12.550 11.805 1.00 71.34 59 VAL A N 20
ATOM 24077 C CA . VAL A 1 59 ? -24.908 11.294 11.398 1.00 42.33 59 VAL A CA 20
ATOM 24078 C C . VAL A 1 59 ? -23.503 11.162 11.975 1.00 32.03 59 VAL A C 20
ATOM 24079 O O . VAL A 1 59 ? -23.139 10.118 12.516 1.00 71.40 59 VAL A O 20
ATOM 24092 N N . ARG A 1 60 ? -22.718 12.227 11.856 1.00 54.11 60 ARG A N 20
ATOM 24093 C CA . ARG A 1 60 ? -21.352 12.230 12.365 1.00 21.20 60 ARG A CA 20
ATOM 24094 C C . ARG A 1 60 ? -20.500 11.192 11.641 1.00 71.30 60 ARG A C 20
ATOM 24095 O O . ARG A 1 60 ? -20.612 9.993 11.897 1.00 61.14 60 ARG A O 20
ATOM 24116 N N . VAL A 1 61 ? -19.649 11.661 10.733 1.00 11.12 61 VAL A N 20
ATOM 24117 C CA . VAL A 1 61 ? -18.777 10.773 9.972 1.00 51.43 61 VAL A CA 20
ATOM 24118 C C . VAL A 1 61 ? -17.323 10.929 10.403 1.00 71.11 61 VAL A C 20
ATOM 24119 O O . VAL A 1 61 ? -16.758 12.021 10.331 1.00 40.30 61 VAL A O 20
ATOM 24132 N N . ARG A 1 62 ? -16.722 9.831 10.848 1.00 74.12 62 ARG A N 20
ATOM 24133 C CA . ARG A 1 62 ? -15.334 9.846 11.291 1.00 3.14 62 ARG A CA 20
ATOM 24134 C C . ARG A 1 62 ? -14.408 9.322 10.196 1.00 30.22 62 ARG A C 20
ATOM 24135 O O . ARG A 1 62 ? -14.393 8.126 9.901 1.00 51.24 62 ARG A O 20
ATOM 24156 N N . TYR A 1 63 ? -13.639 10.224 9.597 1.00 34.14 63 TYR A N 20
ATOM 24157 C CA . TYR A 1 63 ? -12.714 9.854 8.533 1.00 31.52 63 TYR A CA 20
ATOM 24158 C C . TYR A 1 63 ? -11.280 9.798 9.053 1.00 35.00 63 TYR A C 20
ATOM 24159 O O . TYR A 1 63 ? -10.861 10.642 9.845 1.00 15.32 63 TYR A O 20
ATOM 24177 N N . VAL A 1 64 ? -10.532 8.796 8.600 1.00 72.21 64 VAL A N 20
ATOM 24178 C CA . VAL A 1 64 ? -9.145 8.629 9.016 1.00 42.34 64 VAL A CA 20
ATOM 24179 C C . VAL A 1 64 ? -8.185 9.004 7.894 1.00 73.31 64 VAL A C 20
ATOM 24180 O O . VAL A 1 64 ? -8.308 8.517 6.769 1.00 51.22 64 VAL A O 20
ATOM 24193 N N . MET A 1 65 ? -7.229 9.873 8.205 1.00 43.11 65 MET A N 20
ATOM 24194 C CA . MET A 1 65 ? -6.246 10.312 7.222 1.00 25.53 65 MET A CA 20
ATOM 24195 C C . MET A 1 65 ? -4.839 9.891 7.634 1.00 62.03 65 MET A C 20
ATOM 24196 O O . MET A 1 65 ? -4.587 9.594 8.801 1.00 13.03 65 MET A O 20
ATOM 24210 N N . ASN A 1 66 ? -3.926 9.868 6.668 1.00 62.12 66 ASN A N 20
ATOM 24211 C CA . ASN A 1 66 ? -2.544 9.483 6.931 1.00 44.53 66 ASN A CA 20
ATOM 24212 C C . ASN A 1 66 ? -1.573 10.416 6.214 1.00 10.12 66 ASN A C 20
ATOM 24213 O O . ASN A 1 66 ? -0.801 9.984 5.359 1.00 65.10 66 ASN A O 20
ATOM 24224 N N . GLN A 1 67 ? -1.618 11.695 6.570 1.00 54.21 67 GLN A N 20
ATOM 24225 C CA . GLN A 1 67 ? -0.742 12.689 5.960 1.00 21.14 67 GLN A CA 20
ATOM 24226 C C . GLN A 1 67 ? -0.923 14.053 6.619 1.00 35.04 67 GLN A C 20
ATOM 24227 O O . GLN A 1 67 ? -1.316 15.021 5.967 1.00 24.12 67 GLN A O 20
ATOM 24241 N N . VAL A 1 68 ? -0.636 14.121 7.914 1.00 41.43 68 VAL A N 20
ATOM 24242 C CA . VAL A 1 68 ? -0.767 15.367 8.661 1.00 5.24 68 VAL A CA 20
ATOM 24243 C C . VAL A 1 68 ? 0.420 16.288 8.406 1.00 43.11 68 VAL A C 20
ATOM 24244 O O . VAL A 1 68 ? 0.270 17.368 7.837 1.00 44.40 68 VAL A O 20
ATOM 24257 N N . GLY A 1 69 ? 1.603 15.852 8.831 1.00 72.03 69 GLY A N 20
ATOM 24258 C CA . GLY A 1 69 ? 2.800 16.650 8.639 1.00 12.34 69 GLY A CA 20
ATOM 24259 C C . GLY A 1 69 ? 3.595 16.821 9.919 1.00 33.13 69 GLY A C 20
ATOM 24260 O O . GLY A 1 69 ? 4.825 16.848 9.894 1.00 45.32 69 GLY A O 20
ATOM 24264 N N . SER A 1 70 ? 2.890 16.937 11.040 1.00 20.44 70 SER A N 20
ATOM 24265 C CA . SER A 1 70 ? 3.537 17.112 12.335 1.00 2.14 70 SER A CA 20
ATOM 24266 C C . SER A 1 70 ? 4.387 15.894 12.686 1.00 12.11 70 SER A C 20
ATOM 24267 O O . SER A 1 70 ? 3.937 14.754 12.567 1.00 15.53 70 SER A O 20
ATOM 24275 N N . LEU A 1 71 ? 5.617 16.144 13.119 1.00 60.02 71 LEU A N 20
ATOM 24276 C CA . LEU A 1 71 ? 6.531 15.069 13.488 1.00 44.42 71 LEU A CA 20
ATOM 24277 C C . LEU A 1 71 ? 6.812 15.084 14.988 1.00 1.33 71 LEU A C 20
ATOM 24278 O O . LEU A 1 71 ? 7.700 15.795 15.456 1.00 4.35 71 LEU A O 20
ATOM 24294 N N . ALA A 1 72 ? 6.049 14.293 15.735 1.00 31.21 72 ALA A N 20
ATOM 24295 C CA . ALA A 1 72 ? 6.218 14.212 17.180 1.00 52.33 72 ALA A CA 20
ATOM 24296 C C . ALA A 1 72 ? 7.468 13.417 17.543 1.00 51.52 72 ALA A C 20
ATOM 24297 O O . ALA A 1 72 ? 7.983 12.647 16.734 1.00 73.31 72 ALA A O 20
ATOM 24304 N N . VAL A 1 73 ? 7.952 13.611 18.766 1.00 61.13 73 VAL A N 20
ATOM 24305 C CA . VAL A 1 73 ? 9.142 12.913 19.236 1.00 4.04 73 VAL A CA 20
ATOM 24306 C C . VAL A 1 73 ? 9.052 12.617 20.730 1.00 21.00 73 VAL A C 20
ATOM 24307 O O . VAL A 1 73 ? 9.119 13.526 21.557 1.00 31.04 73 VAL A O 20
ATOM 24320 N N . ASN A 1 74 ? 8.901 11.341 21.067 1.00 32.53 74 ASN A N 20
ATOM 24321 C CA . ASN A 1 74 ? 8.802 10.925 22.461 1.00 54.34 74 ASN A CA 20
ATOM 24322 C C . ASN A 1 74 ? 7.562 11.521 23.120 1.00 55.44 74 ASN A C 20
ATOM 24323 O O . ASN A 1 74 ? 7.573 12.668 23.568 1.00 75.21 74 ASN A O 20
ATOM 24334 N N . VAL A 1 75 ? 6.491 10.734 23.175 1.00 45.33 75 VAL A N 20
ATOM 24335 C CA . VAL A 1 75 ? 5.243 11.183 23.781 1.00 33.10 75 VAL A CA 20
ATOM 24336 C C . VAL A 1 75 ? 4.793 10.231 24.884 1.00 61.54 75 VAL A C 20
ATOM 24337 O O . VAL A 1 75 ? 4.829 9.011 24.719 1.00 44.11 75 VAL A O 20
ATOM 24350 N N . THR A 1 76 ? 4.368 10.797 26.009 1.00 31.45 76 THR A N 20
ATOM 24351 C CA . THR A 1 76 ? 3.912 9.999 27.140 1.00 62.11 76 THR A CA 20
ATOM 24352 C C . THR A 1 76 ? 2.780 10.697 27.883 1.00 52.44 76 THR A C 20
ATOM 24353 O O . THR A 1 76 ? 2.710 10.653 29.111 1.00 1.45 76 THR A O 20
ATOM 24364 N N . MET A 1 77 ? 1.893 11.341 27.132 1.00 74.14 77 MET A N 20
ATOM 24365 C CA . MET A 1 77 ? 0.761 12.048 27.721 1.00 51.00 77 MET A CA 20
ATOM 24366 C C . MET A 1 77 ? 1.237 13.139 28.674 1.00 62.31 77 MET A C 20
ATOM 24367 O O . MET A 1 77 ? 2.255 13.789 28.431 1.00 75.45 77 MET A O 20
#

Foldseek 3Di:
DDPLVVQQVCVVPDPHAALCCQCVVVVHDSVCSQVVLCVVLHNPPSFDWDWDDPPPDDDIGIGGHRDDPDDDDDDDD

Radius of gyration: 13.42 Å; Cα contacts (8 Å, |Δi|>4): 86; chains: 1; bounding box: 30×44×25 Å

Secondary structure (DSSP, 8-state):
--SHHHHHHHHHHS----HHHHHHHHTS-HHHHHHHHHHHHTSSS--EEEEESTTTSS--EEEEE---S--------

Organism: Vibrio cholerae serotype O1 (strain ATCC 39315 / El Tor Inaba N16961) (NCBI:txid243277)

Sequence (77 aa):
GMILNELKAAIESKNGATRQELARRFALSEDGIDAMLAVWIKKGVLSRQQYINAEDEVVRVRYVMNQVGSLAVNVTMGMILNELKAAIESKNGATRQELARRFALSEDGIDAMLAVWIKKGVLSRQQYINAEDEVVRVRYVMNQVGSLAVNVTMGMILNELKAAIESKNGATRQELARRFALSEDGIDAMLAVWIKKGVLSRQQYINAEDEVVRVRYVMNQVGSLAVNVTMGMILNELKAAIESKNGATRQELARRFALSEDGIDAMLAVWIKKGVLSRQQYINAEDEVVRVRYVMNQVGSLAVNVTMGMILNELKAAIESKNGATRQELARRFALSEDGIDAMLAVWIKKGVLSRQQYINAEDEVVRVRYVMNQVGSLAVNVTMGMILNELKAAIESKNGATRQELARRFALSEDGIDAMLAVWIKKGVLSRQQYINAEDEVVRVRYVMNQVGSLAVNVTMGMILNELKAAIESKNGATRQELARRFALSEDGIDAMLAVWIKKGVLSRQQYINAEDEVVRVRYVMNQVGSLAVNVTMGMILNELKAAIESKNGATRQELARRFALSEDGIDAMLAVWIKKGVLSRQQYINAEDEVVRVRYVMNQVGSLAVNVTMGMILNELKAAIESKNGATRQELARRFALSEDGIDAMLAVWIKKGVLSRQQYINAEDEVVRVRYVMNQVGSLAVNVTMGMILNELKAAIESKNGATRQELARRFALSEDGIDAMLAVWIKKGVLSRQQYINAEDEVVRVRYVMNQVGSLAVNVTMGMILNELKAAIESKNGATRQELARRFALSEDGIDAMLAVWIKKGVLSRQQYINAEDEVVRVRYVMNQVGSLAVNVTMGMILNELKAAIESKNGATRQELARRFALSEDGIDAMLAVWIKKGVLSRQQYINAEDEVVRVRYVMNQVGSLAVNVTMGMILNELKAAIESKNGATRQELARRFALSEDGIDAMLAVWIKKGVLSRQQYINAEDEVVRVRYVMNQVGSLAVNVTMGMILNELKAAIESKNGATRQELARRFALSEDGIDAMLAVWIKKGVLSRQQYINAEDEVVRVRYVMNQVGSLAVNVTMGMILNELKAAIESKNGATRQELARRFALSEDGIDAMLAVWIKKGVLSRQQYINAEDEVVRVRYVMNQVGSLAVNVTMGMILNELKAAIESKNGATRQELARRFALSEDGIDAMLAVWIKKGVLSRQQYINAEDEVVRVRYVMNQVGSLAVNVTMGMILNELKAAIESKNGATRQELARRFALSEDGIDAMLAVWIKKGVLSRQQYINAEDEVVRVRYVMNQVGSLAVNVTMGMILNELKAAIESKNGATRQELARRFALSEDGIDAMLAVWIKKGVLSRQQYINAEDEVVRVRYVMNQVGSLAVNVTMGMILNELKAAIESKNGATRQELARRFALSEDGIDAMLAVWIKKGVLSRQQYINAEDEVVRVRYVMNQVGSLAVNVTMGMILNELKAAIESKNGATRQELARRFALSEDGIDAMLAVWIKKGVLSRQQYINAEDEVVRVRYVMNQVGSLAVNVTM

Nearest PDB structures (foldseek):
  7u37-assembly1_A  TM=7.589E-01  e=1.370E-11  Vibrio cholerae O1
  4evi-assembly1_B  TM=4.011E-01  e=1.171E+00  Linum nodiflorum
  7ecv-assembly1_L  TM=3.566E-01  e=6.357E-01  Pseudomonas aeruginosa
  4ems-assembly1_B  TM=3.963E-01  e=1.644E+00  Linum nodiflorum
  4ems-assembly1_A  TM=3.983E-01  e=4.249E+00  Linum nodiflorum

CATH classification: 1.10.10.10

InterPro domains:
  IPR015102 Transcriptional regulator HTH-type, FeoC [PF09012] (2-49)
  IPR036388 Winged helix-like DNA-binding domain superfamily [G3DSA:1.10.10.10] (1-61)
  IPR036390 Winged helix DNA-binding domain superfamily [SSF46785] (1-50)

Solvent-accessible surface area: 6181 Å² total; per-residue (Å²): 83,152,30,16,83,72,27,58,52,47,13,107,106,153,117,11,22,30,64,109,92,3,7,190,190,72,87,94,65,88,108,26,5,15,57,125,14,4,85,127,33,109,169,49,80,92,10,70,90,65,151,46,60,101,131,75,145,125,64,186,51,137,49,8,37,26,47,104,53,113,80,94,124,126,123,125,228